Protein AF-0000000085160413 (afdb_homodimer)

Sequence (1000 aa):
MKSISDYTSTTSAVELYTFLAEAVVEERIQTFSELMEWVAPLPRDARFNAVIPRIFKLLRKLNWGFFRDIDPETYPKIWKEVVIPHKELKQCGDLKRNLTISDVYVGILDLHGYTRFCEKNKNNLSMLQMLDDIIQVDLMNIAKSYNVVFQRRQGDEMVLVGASACDVLAVTLLIIDTFAKRRTFNVKESATHRTGYKIILEEMHVSAGIAGGKKFTPFIITKDGDLSGGVINTAARLQGRANELSGSQSIILVSRTVYTNFTAEMKAAAHPFFAKTHIKFFDSGWISFKGISVAVHEVLYTERDMKKLLYEAQMTDLYRAIEGGLWKDGIFISLLTLISKVLRTMPKIKIDVTEQGIIQSLTNEDLIKFAQDTLSTFRLAQDYRKSLQNLEKLVGYLDMIPHFDPLCLEYSRSILGEYKKIQARYNERIEPKIDEKVPTVLPAKYRTLYEEGRRGSEVYQKLRERLYQTLTPLEISLLWSNVIDNLQKSLDVSIHSGKKMKSISDYTSTTSAVELYTFLAEAVVEERIQTFSELMEWVAPLPRDARFNAVIPRIFKLLRKLNWGFFRDIDPETYPKIWKEVVIPHKELKQCGDLKRNLTISDVYVGILDLHGYTRFCEKNKNNLSMLQMLDDIIQVDLMNIAKSYNVVFQRRQGDEMVLVGASACDVLAVTLLIIDTFAKRRTFNVKESATHRTGYKIILEEMHVSAGIAGGKKFTPFIITKDGDLSGGVINTAARLQGRANELSGSQSIILVSRTVYTNFTAEMKAAAHPFFAKTHIKFFDSGWISFKGISVAVHEVLYTERDMKKLLYEAQMTDLYRAIEGGLWKDGIFISLLTLISKVLRTMPKIKIDVTEQGIIQSLTNEDLIKFAQDTLSTFRLAQDYRKSLQNLEKLVGYLDMIPHFDPLCLEYSRSILGEYKKIQARYNERIEPKIDEKVPTVLPAKYRTLYEEGRRGSEVYQKLRERLYQTLTPLEISLLWSNVIDNLQKSLDVSIHSGKK

Solvent-accessible surface area (backbone atoms only — not comparable to full-atom values): 53023 Å² total; per-residue (Å²): 110,92,49,75,84,65,64,51,96,80,57,48,52,50,48,52,38,46,45,51,47,49,36,37,75,70,59,75,35,67,45,48,67,50,45,51,60,68,47,57,86,54,70,91,43,74,50,44,67,61,32,52,63,56,46,47,53,54,40,33,52,64,38,30,44,78,52,26,83,63,41,64,83,72,19,45,63,36,37,66,68,43,41,49,57,34,90,88,46,63,94,40,48,35,74,56,36,86,38,63,43,33,61,40,26,29,33,28,34,38,48,37,62,48,66,60,50,49,61,75,32,65,86,35,61,70,59,53,47,49,55,46,44,43,58,64,48,53,47,34,52,54,20,41,77,52,35,23,50,63,45,81,39,80,70,45,30,33,40,36,41,16,52,37,51,58,39,45,50,51,40,51,53,50,52,42,51,60,33,54,40,71,42,70,39,75,65,73,81,65,88,78,81,80,76,84,58,62,46,66,47,71,70,34,33,32,19,22,2,32,19,31,56,38,80,70,42,35,36,26,28,44,88,66,17,42,59,28,49,54,27,53,52,48,4,48,43,33,16,53,36,20,39,71,64,30,76,85,44,63,32,40,26,30,28,49,53,30,52,53,48,29,53,51,45,46,70,75,45,81,47,78,65,58,75,76,43,72,69,50,75,43,83,67,45,59,38,33,41,90,92,40,73,45,48,33,27,34,58,26,69,46,77,76,51,48,55,55,61,78,40,42,67,37,49,50,48,29,50,51,20,56,76,65,61,29,72,83,47,49,33,61,52,28,46,44,52,30,53,36,45,50,45,67,70,45,75,92,49,77,44,79,43,73,56,96,87,40,78,43,78,42,37,43,66,53,51,37,48,50,40,49,50,30,49,41,32,38,70,74,65,56,35,56,67,61,23,51,52,44,48,53,51,47,51,54,51,49,72,67,41,82,87,50,61,52,66,61,50,51,50,49,51,48,50,49,55,52,49,50,56,51,48,55,54,43,54,65,57,48,53,61,56,45,60,66,41,42,78,77,70,36,51,69,71,48,39,49,44,41,53,44,7,48,46,19,28,52,46,23,51,49,47,49,49,49,45,52,68,64,52,46,69,63,59,50,50,49,50,53,46,51,50,44,67,72,41,50,89,75,58,76,83,78,51,64,39,77,74,130,109,91,49,76,83,65,63,51,96,79,56,47,50,50,47,52,39,46,43,52,47,50,35,38,75,70,60,76,34,68,46,49,66,52,45,50,60,69,47,58,87,53,72,90,44,74,49,42,68,63,32,51,62,55,47,48,53,52,40,32,51,64,41,30,43,78,53,26,82,65,42,62,84,70,20,45,64,36,38,65,68,43,40,48,58,34,91,89,45,63,92,40,48,36,72,58,55,74,37,65,41,35,64,39,27,28,35,27,34,38,49,39,61,47,67,60,51,48,62,76,33,65,88,35,62,69,59,54,46,47,56,46,43,42,57,65,46,52,48,32,52,54,21,41,76,52,34,22,49,62,45,82,38,78,72,43,29,33,41,37,39,15,52,38,50,57,42,46,50,50,41,51,51,51,52,42,50,59,34,53,42,68,42,68,40,75,63,72,82,64,85,75,85,81,80,83,59,62,48,66,49,71,71,36,32,31,20,21,2,32,18,30,56,39,79,77,42,34,36,25,31,45,89,68,18,42,60,29,48,53,26,53,51,48,4,47,45,32,16,54,36,21,40,71,62,32,77,85,44,63,32,39,27,30,28,48,53,30,53,53,48,31,54,51,46,46,70,76,44,80,47,79,67,58,73,75,44,73,69,49,76,41,84,68,46,59,37,32,42,92,93,41,74,44,47,33,27,34,60,26,70,48,77,75,51,49,54,54,63,77,40,41,68,38,49,50,48,28,51,50,20,57,75,66,62,30,72,85,48,49,32,61,52,28,46,43,51,30,52,36,47,49,44,68,71,46,74,90,48,76,43,79,43,75,57,96,86,40,77,43,78,41,37,45,65,53,51,36,50,50,40,50,50,32,48,42,31,37,70,75,66,55,36,56,66,60,24,51,52,44,47,52,50,47,52,56,51,50,70,66,41,82,88,49,60,51,67,60,50,49,49,50,52,47,49,49,56,50,49,50,55,52,48,56,55,43,58,65,57,48,52,61,56,44,59,66,41,44,78,78,69,36,50,72,71,48,38,50,44,41,53,44,8,46,49,18,28,50,46,24,51,50,47,49,51,49,46,52,66,64,52,46,69,62,58,51,50,50,50,53,46,50,51,44,65,73,41,49,89,74,58,77,82,77,49,65,38,77,73,131

InterPro domains:
  IPR001054 Adenylyl cyclase class-3/4/guanylyl cyclase [PS50125] (105-239)
  IPR029787 Nucleotide cyclase [G3DSA:3.30.70.1230] (102-312)
  IPR029787 Nucleotide cyclase [SSF55073] (101-296)

Organism: Gracilinema caldarium (strain ATCC 51460 / DSM 7334 / H1) (NCBI:txid744872)

Secondary structure (DSSP, 8-state):
--SGGG--TT--HHHHHHHHHHHHHTTS--SHHHHHHHTTTS--SHHHHHHHHHHHHHHHHHH-GGGTT--TTT-HHHHHHHEEE-SS-TT-EEE--S---TT-EEEEEEEETHHHHHHHTTT-HHHHHHHHHIIIIIHHHHHHHTT-EEEEETTTEEEEEES-HHHHHHHHHHHHHHHHS--EEE----SS-----EEEPPP-EEEEEEEE--TT--EEE-TTS-EEEHHHHHHHHHHHHHHHH-SSS-EEEEEHHHHHHHHHHHHHS--HHHHHS--EEEEEEEEEETTEEEEEEEEE-SHHHHGGGGGHHHHHHHHHHHHHT-TTTHHHHHHHHHHHHHHHHSPP-EEEEEETTEEEEEEHHHHHHHHHHHHHHHHTS--HHHHHHHHHHHHHHHHHSTT--HHHHHHHHHHHHHHHHHHHHHHHHHHHHHHHHHHHHS-HHHHHHHHHHHHHHHHHHHHHHHHHHHS-HHHHHHHHHHHHHHHGGG----EE-S--/--SGGG--TT--HHHHHHHHHHHHHTTS--SHHHHHHHTTTS--SHHHHHHHHHHHHHHHHHH-GGGTT--TTT-HHHHHHHEEE-SS-TT-EEE--S---SS-EEEEEEEETHHHHHHHTTT-HHHHHHHHHIIIIIHHHHHHHTT-EEEEETTTEEEEEES-HHHHHHHHHHHHHHHHS--EEE----SSS----EEEPPP-EEEEEEEE--TT--EEE-TTS-EEEHHHHHHHHHHHHHHHH-SSS-EEEEEHHHHHHHHHHHHHS--HHHHHS--EEEEEEEEEETTEEEEEEEEE-SHHHHGGGGGHHHHHHHHHHHHHT-TTTHHHHHHHHHHHHHHHHSPP-EEEEEETTEEEEEEHHHHHHHHHHHHHHHHTS--HHHHHHHHHHHHHHHHHSTT--HHHHHHHHHHHHHHHHHHHHHHHHHHHHHHHHHHHHS-HHHHHHHHHHHHHHHHHHHHHHHHHHHS-HHHHHHHHHHHHHHHGGG----EE-S--

pLDDT: mean 86.7, std 11.99, range [29.31, 98.25]

Radius of gyration: 34.44 Å; Cα contacts (8 Å, |Δi|>4): 1527; chains: 2; bounding box: 70×116×77 Å

Nearest PDB structures (foldseek):
  5d15-assembly1_B  TM=7.932E-01  e=1.492E-06  Mycobacterium avium subsp. avium 10-9275
  1ybu-assembly2_C  TM=8.124E-01  e=2.830E-05  Mycobacterium tuberculosis H37Rv
  5d0h-assembly1_B  TM=7.471E-01  e=1.158E-05  Mycobacterium avium subsp. avium 10-9275
  4wp3-assembly2_B  TM=7.083E-01  e=5.550E-06  Mycobacterium avium
  4wp3-assembly5_E  TM=7.408E-01  e=5.905E-05  Mycobacterium avium

Foldseek 3Di:
DQALVPDDPPQALVNVLVNLLVCLVVVVDQWLVSVCVRCVVPDPDPSVVVRSVVSQLSNLLQFQVLCSPDWCVQQVQVCVQFFDADPVGRRGGGGHFWDQRAQKKKKKKFKFCQVVQCVVCVVPVVSVVVVVCCQPPVLCVLLSVLSWRWDDDPRGMIMIMHRALVSRVLSVVVVQVVQQDFDQDQPDDDDDDDDRDRDTRDRIAMQMFMEGNHGPFDWGQHRRNDTDTDNVVRRVVSSLVSCVQDSGHHKYKYFPNSVVRNVVVCVVDNDPSCVVFPKDWAFLQWDDDPHDITTMIIIGGDPVSCLNVQLSVLVVQLNVCVVVVVLLQSNLLSLLVSLLRLLVSDDWDWDWDADPNDTDIDISVNLSVLSVVLSCCCPVVVVLLVSLVSLVVSLVVLVRTPPRRRSSSVSSVVSSVVVVVVNVVVVVVVVVVVVVCLVVPDDPVVSVVVVVVVVVVVVVVVVVVVVVVPDDPVNVVVVVVVVCVVCVVVDDDDDDDDDD/DQALVPDDPPQALVNVLVNLLVCLVVVVDQWLVSVCVRCVPPDPDPSVVVRSVVSQLSNLLQFQVLCSPDWCVQQVQVCVQFFDADPVGRRGGGGDAPDARAQKKKKKKFKFCQVVQCVVCVVPVVSVVVVVCCQPPVLCVLLSVLSWRWDDDPRGMIMIMGRALVSRVLSVVVVQVVQQDFDFDQPDDDDDDDDRDRDTHDRIAMQMFMFGNHGPFGWGQHRRNDTDGDNVVRRVVSSVVSCVQDSGHHKYKYFPNSVVRNVVVCVVDNDPSCVPFPKDWAFLQWDDDPHDITTMIIIGGDPVSCLNVQLSVLVVQLNVCVVVVVLLQSNLLSLLVSLLRLLVSDDWDWDWDADPNDTDIDISVRLSVLSVVLSCCCPVVVVLLVSLVSLVVSLVVQVRTPPRRSSSSVSSVVSSVVVVVVNVVVVVPVVVVVVVCLVPPDDPVVSVVVVVVVVVVVVVVVVVVVVVVPDDPVNVVVVVVVVCVVCVVVDDDDDDDDDD

Structure (mmCIF, N/CA/C/O backbone):
data_AF-0000000085160413-model_v1
#
loop_
_entity.id
_entity.type
_entity.pdbx_description
1 polymer 'Guanylate cyclase domain-containing protein'
#
loop_
_atom_site.group_PDB
_atom_site.id
_atom_site.type_symbol
_atom_site.label_atom_id
_atom_site.label_alt_id
_atom_site.label_comp_id
_atom_site.label_asym_id
_atom_site.label_entity_id
_atom_site.label_seq_id
_atom_site.pdbx_PDB_ins_code
_atom_site.Cartn_x
_atom_site.Cartn_y
_atom_site.Cartn_z
_atom_site.occupancy
_atom_site.B_iso_or_equiv
_atom_site.auth_seq_id
_atom_site.auth_comp_id
_atom_site.auth_asym_id
_atom_site.auth_atom_id
_atom_site.pdbx_PDB_model_num
ATOM 1 N N . MET A 1 1 ? 0.718 -49.781 -15.375 1 83.38 1 MET A N 1
ATOM 2 C CA . MET A 1 1 ? 1.209 -50.062 -14.031 1 83.38 1 MET A CA 1
ATOM 3 C C . MET A 1 1 ? 0.324 -49.406 -12.969 1 83.38 1 MET A C 1
ATOM 5 O O . MET A 1 1 ? -0.088 -48.281 -13.125 1 83.38 1 MET A O 1
ATOM 9 N N . LYS A 1 2 ? -0.095 -50.094 -12.031 1 82.25 2 LYS A N 1
ATOM 10 C CA . LYS A 1 2 ? -0.919 -49.562 -10.945 1 82.25 2 LYS A CA 1
ATOM 11 C C . LYS A 1 2 ? -0.081 -49.281 -9.703 1 82.25 2 LYS A C 1
ATOM 13 O O . LYS A 1 2 ? -0.448 -48.438 -8.875 1 82.25 2 LYS A O 1
ATOM 18 N N . SER A 1 3 ? 0.924 -50.094 -9.633 1 88.75 3 SER A N 1
ATOM 19 C CA . SER A 1 3 ? 1.856 -49.938 -8.523 1 88.75 3 SER A CA 1
ATOM 20 C C . SER A 1 3 ? 3.301 -50.094 -8.977 1 88.75 3 SER A C 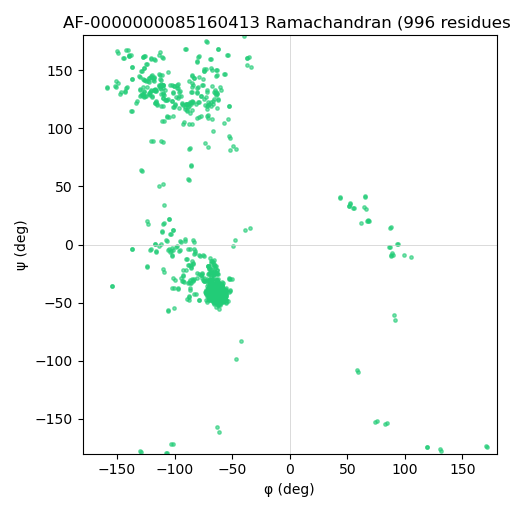1
ATOM 22 O O . SER A 1 3 ? 3.553 -50.656 -10.047 1 88.75 3 SER A O 1
ATOM 24 N N . ILE A 1 4 ? 4.195 -49.656 -8.195 1 88.38 4 ILE A N 1
ATOM 25 C CA . ILE A 1 4 ? 5.613 -49.75 -8.523 1 88.38 4 ILE A CA 1
ATOM 26 C C . ILE A 1 4 ? 6.062 -51.188 -8.539 1 88.38 4 ILE A C 1
ATOM 28 O O . ILE A 1 4 ? 7.023 -51.562 -9.227 1 88.38 4 ILE A O 1
ATOM 32 N N . SER A 1 5 ? 5.324 -52.031 -7.734 1 86.06 5 SER A N 1
ATOM 33 C CA . SER A 1 5 ? 5.637 -53.469 -7.645 1 86.06 5 SER A CA 1
ATOM 34 C C . SER A 1 5 ? 5.359 -54.156 -8.969 1 86.06 5 SER A C 1
ATOM 36 O O . SER A 1 5 ? 5.855 -55.281 -9.195 1 86.06 5 SER A O 1
ATOM 38 N N . ASP A 1 6 ? 4.66 -53.562 -9.859 1 85.19 6 ASP A N 1
ATOM 39 C CA . ASP A 1 6 ? 4.316 -54.156 -11.148 1 85.19 6 ASP A CA 1
ATOM 40 C C . ASP A 1 6 ? 5.461 -54 -12.148 1 85.19 6 ASP A C 1
ATOM 42 O O . ASP A 1 6 ? 5.41 -54.531 -13.25 1 85.19 6 ASP A O 1
ATOM 46 N N . TYR A 1 7 ? 6.465 -53.281 -11.703 1 88.5 7 TYR A N 1
ATOM 47 C CA . TYR A 1 7 ? 7.598 -53.062 -12.594 1 88.5 7 TYR A CA 1
ATOM 48 C C . TYR A 1 7 ? 8.375 -54.344 -12.836 1 88.5 7 TYR A C 1
ATOM 50 O O . TYR A 1 7 ? 8.766 -55.031 -11.883 1 88.5 7 TYR A O 1
ATOM 58 N N . THR A 1 8 ? 8.469 -54.656 -14.055 1 89.06 8 THR A N 1
ATOM 59 C CA . THR A 1 8 ? 9.203 -55.875 -14.438 1 89.06 8 THR A CA 1
ATOM 60 C C . THR A 1 8 ? 10.211 -55.562 -15.547 1 89.06 8 THR A C 1
ATOM 62 O O . THR A 1 8 ? 10.344 -54.406 -15.969 1 89.06 8 THR A O 1
ATOM 65 N N . SER A 1 9 ? 10.922 -56.625 -16.031 1 86.69 9 SER A N 1
ATOM 66 C CA . SER A 1 9 ? 11.914 -56.469 -17.094 1 86.69 9 SER A CA 1
ATOM 67 C C . SER A 1 9 ? 11.25 -56.125 -18.422 1 86.69 9 SER A C 1
ATOM 69 O O . SER A 1 9 ? 11.898 -55.594 -19.312 1 86.69 9 SER A O 1
ATOM 71 N N . THR A 1 10 ? 9.914 -56.25 -18.484 1 88.31 10 THR A N 1
ATOM 72 C CA . THR A 1 10 ? 9.211 -56 -19.75 1 88.31 10 THR A CA 1
ATOM 73 C C . THR A 1 10 ? 8.523 -54.625 -19.719 1 88.31 10 THR A C 1
ATOM 75 O O . THR A 1 10 ? 7.953 -54.188 -20.719 1 88.31 10 THR A O 1
ATOM 78 N N . THR A 1 11 ? 8.625 -54.062 -18.531 1 90.5 11 THR A N 1
ATOM 79 C CA . THR A 1 11 ? 8 -52.75 -18.422 1 90.5 11 THR A CA 1
ATOM 80 C C . THR A 1 11 ? 8.734 -51.719 -19.281 1 90.5 11 THR A C 1
ATOM 82 O O . THR A 1 11 ? 9.961 -51.594 -19.203 1 90.5 11 THR A O 1
ATOM 85 N N . SER A 1 12 ? 8.07 -51.062 -20.172 1 90.5 12 SER A N 1
ATOM 86 C CA . SER A 1 12 ? 8.703 -50.094 -21.047 1 90.5 12 SER A CA 1
ATOM 87 C C . SER A 1 12 ? 8.945 -48.75 -20.328 1 90.5 12 SER A C 1
ATOM 89 O O . SER A 1 12 ? 8.328 -48.5 -19.297 1 90.5 12 SER A O 1
ATOM 91 N N . ALA A 1 13 ? 9.828 -47.938 -20.891 1 91.19 13 ALA A N 1
ATOM 92 C CA . ALA A 1 13 ? 10.109 -46.625 -20.359 1 91.19 13 ALA A CA 1
ATOM 93 C C . ALA A 1 13 ? 8.867 -45.75 -20.391 1 91.19 13 ALA A C 1
ATOM 95 O O . ALA A 1 13 ? 8.656 -44.938 -19.484 1 91.19 13 ALA A O 1
ATOM 96 N N . VAL A 1 14 ? 8.055 -45.969 -21.359 1 91.75 14 VAL A N 1
ATOM 97 C CA . VAL A 1 14 ? 6.844 -45.188 -21.562 1 91.75 14 VAL A CA 1
ATOM 98 C C . VAL A 1 14 ? 5.832 -45.5 -20.469 1 91.75 14 VAL A C 1
ATOM 100 O O . VAL A 1 14 ? 5.168 -44.594 -19.938 1 91.75 14 VAL A O 1
ATOM 103 N N . GLU A 1 15 ? 5.711 -46.75 -20.156 1 92.06 15 GLU A N 1
ATOM 104 C CA . GLU A 1 15 ? 4.797 -47.156 -19.109 1 92.06 15 GLU A CA 1
ATOM 105 C C . GLU A 1 15 ? 5.234 -46.625 -17.75 1 92.06 15 GLU A C 1
ATOM 107 O O . GLU A 1 15 ? 4.406 -46.156 -16.969 1 92.06 15 GLU A O 1
ATOM 112 N N . LEU A 1 16 ? 6.496 -46.75 -17.547 1 92.75 16 LEU A N 1
ATOM 113 C CA . LEU A 1 16 ? 7.039 -46.219 -16.297 1 92.75 16 LEU A CA 1
ATOM 114 C C . LEU A 1 16 ? 6.805 -44.719 -16.203 1 92.75 16 LEU A C 1
ATOM 116 O O . LEU A 1 16 ? 6.391 -44.188 -15.156 1 92.75 16 LEU A O 1
ATOM 120 N N . TYR A 1 17 ? 7.102 -43.969 -17.25 1 94.19 17 TYR A N 1
ATOM 121 C CA . TYR A 1 17 ? 6.887 -42.531 -17.281 1 94.19 17 TYR A CA 1
ATOM 122 C C . TYR A 1 17 ? 5.434 -42.188 -16.969 1 94.19 17 TYR A C 1
ATOM 124 O O . TYR A 1 17 ? 5.16 -41.281 -16.172 1 94.19 17 TYR A O 1
ATOM 132 N N . THR A 1 18 ? 4.504 -42.844 -17.641 1 92.69 18 THR A N 1
ATOM 133 C CA . THR A 1 18 ? 3.084 -42.562 -17.453 1 92.69 18 THR A CA 1
ATOM 134 C C . THR A 1 18 ? 2.668 -42.781 -16 1 92.69 18 THR A C 1
ATOM 136 O O . THR A 1 18 ? 1.936 -41.969 -15.43 1 92.69 18 THR A O 1
ATOM 139 N N . PHE A 1 19 ? 3.121 -43.875 -15.5 1 93 19 PHE A N 1
ATOM 140 C CA . PHE A 1 19 ? 2.799 -44.219 -14.125 1 93 19 PHE A CA 1
ATOM 141 C C . PHE A 1 19 ? 3.271 -43.125 -13.172 1 93 19 PHE A C 1
ATOM 143 O O . PHE A 1 19 ? 2.51 -42.656 -12.32 1 93 19 PHE A O 1
ATOM 150 N N . LEU A 1 20 ? 4.492 -42.688 -13.312 1 94.69 20 LEU A N 1
ATOM 151 C CA . LEU A 1 20 ? 5.082 -41.688 -12.43 1 94.69 20 LEU A CA 1
ATOM 152 C C . LEU A 1 20 ? 4.492 -40.312 -12.695 1 94.69 20 LEU A C 1
ATOM 154 O O . LEU A 1 20 ? 4.262 -39.531 -11.766 1 94.69 20 LEU A O 1
ATOM 158 N N . ALA A 1 21 ? 4.293 -39.938 -13.938 1 93.81 21 ALA A N 1
ATOM 159 C CA . ALA A 1 21 ? 3.713 -38.656 -14.297 1 93.81 21 ALA A CA 1
ATOM 160 C C . ALA A 1 21 ? 2.33 -38.469 -13.68 1 93.81 21 ALA A C 1
ATOM 162 O O . ALA A 1 21 ? 2 -37.406 -13.18 1 93.81 21 ALA A O 1
ATOM 163 N N . GLU A 1 22 ? 1.561 -39.5 -13.75 1 92 22 GLU A N 1
ATOM 164 C CA . GLU A 1 22 ? 0.229 -39.438 -13.156 1 92 22 GLU A CA 1
ATOM 165 C C . GLU A 1 22 ? 0.306 -39.25 -11.641 1 92 22 GLU A C 1
ATOM 167 O O . GLU A 1 22 ? -0.497 -38.531 -11.055 1 92 22 GLU A O 1
ATOM 172 N N . ALA A 1 23 ? 1.25 -39.938 -11.031 1 93.5 23 ALA A N 1
ATOM 173 C CA . ALA A 1 23 ? 1.44 -39.812 -9.594 1 93.5 23 ALA A CA 1
ATOM 174 C C . ALA A 1 23 ? 1.802 -38.375 -9.234 1 93.5 23 ALA A C 1
ATOM 176 O O . ALA A 1 23 ? 1.393 -37.844 -8.18 1 93.5 23 ALA A O 1
ATOM 177 N N . VAL A 1 24 ? 2.57 -37.719 -10.078 1 94.06 24 VAL A N 1
ATOM 178 C CA . VAL A 1 24 ? 2.984 -36.312 -9.852 1 94.06 24 VAL A CA 1
ATOM 179 C C . VAL A 1 24 ? 1.798 -35.375 -10.07 1 94.06 24 VAL A C 1
ATOM 181 O O . VAL A 1 24 ? 1.569 -34.469 -9.273 1 94.06 24 VAL A O 1
ATOM 184 N N . VAL A 1 25 ? 1.009 -35.594 -11.109 1 91.88 25 VAL A N 1
ATOM 185 C CA . VAL A 1 25 ? -0.13 -34.75 -11.445 1 91.88 25 VAL A CA 1
ATOM 186 C C . VAL A 1 25 ? -1.199 -34.875 -10.359 1 91.88 25 VAL A C 1
ATOM 188 O O . VAL A 1 25 ? -1.876 -33.906 -10.039 1 91.88 25 VAL A O 1
ATOM 191 N N . GLU A 1 26 ? -1.312 -36.125 -9.805 1 90.5 26 GLU A N 1
ATOM 192 C CA . GLU A 1 26 ? -2.293 -36.344 -8.758 1 90.5 26 GLU A CA 1
ATOM 193 C C . GLU A 1 26 ? -1.756 -35.938 -7.391 1 90.5 26 GLU A C 1
ATOM 195 O O . GLU A 1 26 ? -2.4 -36.156 -6.367 1 90.5 26 GLU A O 1
ATOM 200 N N . GLU A 1 27 ? -0.517 -35.375 -7.348 1 89.56 27 GLU A N 1
ATOM 201 C CA . GLU A 1 27 ? 0.115 -34.781 -6.176 1 89.56 27 GLU A CA 1
ATOM 202 C C . GLU A 1 27 ? 0.451 -35.844 -5.129 1 89.56 27 GLU A C 1
ATOM 204 O O . GLU A 1 27 ? 0.52 -35.531 -3.936 1 89.56 27 GLU A O 1
ATOM 209 N N . ARG A 1 28 ? 0.554 -37.125 -5.543 1 92.44 28 ARG A N 1
ATOM 210 C CA . ARG A 1 28 ? 1.054 -38.156 -4.66 1 92.44 28 ARG A CA 1
ATOM 211 C C . ARG A 1 28 ? 2.562 -38.062 -4.469 1 92.44 28 ARG A C 1
ATOM 213 O O . ARG A 1 28 ? 3.104 -38.5 -3.465 1 92.44 28 ARG A O 1
ATOM 220 N N . ILE A 1 29 ? 3.232 -37.594 -5.492 1 94.12 29 ILE A N 1
ATOM 221 C CA . ILE A 1 29 ? 4.648 -37.25 -5.457 1 94.12 29 ILE A CA 1
ATOM 222 C C . ILE A 1 29 ? 4.812 -35.75 -5.691 1 94.12 29 ILE A C 1
ATOM 224 O O . ILE A 1 29 ? 4.422 -35.219 -6.738 1 94.12 29 ILE A O 1
ATOM 228 N N . GLN A 1 30 ? 5.461 -35.062 -4.738 1 92.19 30 GLN A N 1
ATOM 229 C CA . GLN A 1 30 ? 5.516 -33.594 -4.855 1 92.19 30 GLN A CA 1
ATOM 230 C C . GLN A 1 30 ? 6.957 -33.094 -4.836 1 92.19 30 GLN A C 1
ATOM 232 O O . GLN A 1 30 ? 7.227 -31.969 -5.195 1 92.19 30 GLN A O 1
ATOM 237 N N . THR A 1 31 ? 7.824 -33.938 -4.355 1 94.19 31 THR A N 1
ATOM 238 C CA . THR A 1 31 ? 9.234 -33.562 -4.312 1 94.19 31 THR A CA 1
ATOM 239 C C . THR A 1 31 ? 10.094 -34.625 -5.008 1 94.19 31 THR A C 1
ATOM 241 O O . THR A 1 31 ? 9.625 -35.719 -5.297 1 94.19 31 THR A O 1
ATOM 244 N N . PHE A 1 32 ? 11.273 -34.25 -5.348 1 96.12 32 PHE A N 1
ATOM 245 C CA . PHE A 1 32 ? 12.172 -35.188 -5.98 1 96.12 32 PHE A CA 1
ATOM 246 C C . PHE A 1 32 ? 12.594 -36.281 -4.996 1 96.12 32 PHE A C 1
ATOM 248 O O . PHE A 1 32 ? 12.742 -37.438 -5.371 1 96.12 32 PHE A O 1
ATOM 255 N N . SER A 1 33 ? 12.805 -35.875 -3.736 1 94.5 33 SER A N 1
ATOM 256 C CA . SER A 1 33 ? 13.133 -36.844 -2.701 1 94.5 33 SER A CA 1
ATOM 257 C C . SER A 1 33 ? 12.039 -37.906 -2.572 1 94.5 33 SER A C 1
ATOM 259 O O . SER A 1 33 ? 12.328 -39.094 -2.43 1 94.5 33 SER A O 1
ATOM 261 N N . GLU A 1 34 ? 10.828 -37.469 -2.615 1 95.06 34 GLU A N 1
ATOM 262 C CA . GLU A 1 34 ? 9.711 -38.406 -2.584 1 95.06 34 GLU A CA 1
ATOM 263 C C . GLU A 1 34 ? 9.719 -39.312 -3.807 1 95.06 34 GLU A C 1
ATOM 265 O O . GLU A 1 34 ? 9.422 -40.5 -3.701 1 95.06 34 GLU A O 1
ATOM 270 N N . LEU A 1 35 ? 10.023 -38.719 -4.98 1 96.69 35 LEU A N 1
ATOM 271 C CA . LEU A 1 35 ? 10.117 -39.5 -6.207 1 96.69 35 LEU A CA 1
ATOM 272 C C . LEU A 1 35 ? 11.164 -40.594 -6.074 1 96.69 35 LEU A C 1
ATOM 274 O O . LEU A 1 35 ? 10.914 -41.75 -6.426 1 96.69 35 LEU A O 1
ATOM 278 N N . MET A 1 36 ? 12.305 -40.25 -5.523 1 95.62 36 MET A N 1
ATOM 279 C CA . MET A 1 36 ? 13.406 -41.219 -5.387 1 95.62 36 MET A CA 1
ATOM 280 C C . MET A 1 36 ? 13.062 -42.312 -4.379 1 95.62 36 MET A C 1
ATOM 282 O O . MET A 1 36 ? 13.508 -43.438 -4.512 1 95.62 36 MET A O 1
ATOM 286 N N . GLU A 1 37 ? 12.266 -41.938 -3.395 1 94.5 37 GLU A N 1
ATOM 287 C CA . GLU A 1 37 ? 11.781 -42.969 -2.455 1 94.5 37 GLU A CA 1
ATOM 288 C C . GLU A 1 37 ? 10.836 -43.938 -3.139 1 94.5 37 GLU A C 1
ATOM 290 O O . GLU A 1 37 ? 10.914 -45.156 -2.91 1 94.5 37 GLU A O 1
ATOM 295 N N . TRP A 1 38 ? 9.977 -43.406 -3.955 1 94.62 38 TRP A N 1
ATOM 296 C CA . TRP A 1 38 ? 8.992 -44.188 -4.668 1 94.62 38 TRP A CA 1
ATOM 297 C C . TRP A 1 38 ? 9.672 -45.188 -5.609 1 94.62 38 TRP A C 1
ATOM 299 O O . TRP A 1 38 ? 9.195 -46.312 -5.797 1 94.62 38 TRP A O 1
ATOM 309 N N . VAL A 1 39 ? 10.82 -44.75 -6.184 1 95.12 39 VAL A N 1
ATOM 310 C CA . VAL A 1 39 ? 11.438 -45.562 -7.23 1 95.12 39 VAL A CA 1
ATOM 311 C C . VAL A 1 39 ? 12.648 -46.312 -6.668 1 95.12 39 VAL A C 1
ATOM 313 O O . VAL A 1 39 ? 13.43 -46.906 -7.422 1 95.12 39 VAL A O 1
ATOM 316 N N . ALA A 1 40 ? 12.828 -46.281 -5.441 1 93 40 ALA A N 1
ATOM 317 C CA . ALA A 1 40 ? 13.984 -46.906 -4.777 1 93 40 ALA A CA 1
ATOM 318 C C . ALA A 1 40 ? 14.148 -48.344 -5.172 1 93 40 ALA A C 1
ATOM 320 O O . ALA A 1 40 ? 15.266 -48.844 -5.375 1 93 40 ALA A O 1
ATOM 321 N N . PRO A 1 41 ? 13.023 -49.094 -5.309 1 91.56 41 PRO A N 1
ATOM 322 C CA . PRO A 1 41 ? 13.141 -50.5 -5.625 1 91.56 41 PRO A CA 1
ATOM 323 C C . PRO A 1 41 ? 13.523 -50.75 -7.082 1 91.56 41 PRO A C 1
ATOM 325 O O . PRO A 1 41 ? 13.859 -51.875 -7.449 1 91.56 41 PRO A O 1
ATOM 328 N N . LEU A 1 42 ? 13.516 -49.781 -7.883 1 93.69 42 LEU A N 1
ATOM 329 C CA . LEU A 1 42 ? 13.758 -49.969 -9.312 1 93.69 42 LEU A CA 1
ATOM 330 C C . LEU A 1 42 ? 15.25 -50.031 -9.602 1 93.69 42 LEU A C 1
ATOM 332 O O . LEU A 1 42 ? 16.047 -49.312 -8.977 1 93.69 42 LEU A O 1
ATOM 336 N N . PRO A 1 43 ? 15.586 -50.844 -10.516 1 92.06 43 PRO A N 1
ATOM 337 C CA . PRO A 1 43 ? 17 -50.875 -10.922 1 92.06 43 PRO A CA 1
ATOM 338 C C . PRO A 1 43 ? 17.406 -49.562 -11.625 1 92.06 43 PRO A C 1
ATOM 340 O O . PRO A 1 43 ? 16.594 -48.938 -12.305 1 92.06 43 PRO A O 1
ATOM 343 N N . ARG A 1 44 ? 18.641 -49.188 -11.516 1 91.38 44 ARG A N 1
ATOM 344 C CA . ARG A 1 44 ? 19.188 -48.031 -12.172 1 91.38 44 ARG A CA 1
ATOM 345 C C . ARG A 1 44 ? 19.641 -48.344 -13.594 1 91.38 44 ARG A C 1
ATOM 347 O O . ARG A 1 44 ? 20.812 -48.25 -13.914 1 91.38 44 ARG A O 1
ATOM 354 N N . ASP A 1 45 ? 18.656 -48.625 -14.398 1 91.06 45 ASP A N 1
ATOM 355 C CA . ASP A 1 45 ? 18.922 -49 -15.773 1 91.06 45 ASP A CA 1
ATOM 356 C C . ASP A 1 45 ? 18.688 -47.844 -16.734 1 91.06 45 ASP A C 1
ATOM 358 O O . ASP A 1 45 ? 18.547 -46.719 -16.328 1 91.06 45 ASP A O 1
ATOM 362 N N . ALA A 1 46 ? 18.75 -48.188 -18.016 1 90.94 46 ALA A N 1
ATOM 363 C CA . ALA A 1 46 ? 18.609 -47.188 -19.062 1 90.94 46 ALA A CA 1
ATOM 364 C C . ALA A 1 46 ? 17.234 -46.531 -19 1 90.94 46 ALA A C 1
ATOM 366 O O . ALA A 1 46 ? 17.094 -45.312 -19.297 1 90.94 46 ALA A O 1
ATOM 367 N N . ARG A 1 47 ? 16.25 -47.312 -18.656 1 92.44 47 ARG A N 1
ATOM 368 C CA . ARG A 1 47 ? 14.891 -46.781 -18.562 1 92.44 47 ARG A CA 1
ATOM 369 C C . ARG A 1 47 ? 14.773 -45.781 -17.422 1 92.44 47 ARG A C 1
ATOM 371 O O . ARG A 1 47 ? 14.172 -44.719 -17.594 1 92.44 47 ARG A O 1
ATOM 378 N N . PHE A 1 48 ? 15.414 -46.094 -16.359 1 92.62 48 PHE A N 1
ATOM 379 C CA . PHE A 1 48 ? 15.461 -45.219 -15.195 1 92.62 48 PHE A CA 1
ATOM 380 C C . PHE A 1 48 ? 16.078 -43.875 -15.555 1 92.62 48 PHE A C 1
ATOM 382 O O . PHE A 1 48 ? 15.492 -42.844 -15.297 1 92.62 48 PHE A O 1
ATOM 389 N N . ASN A 1 49 ? 17.156 -43.969 -16.203 1 91.88 49 ASN A N 1
ATOM 390 C CA . ASN A 1 49 ? 17.922 -42.75 -16.531 1 91.88 49 ASN A CA 1
ATOM 391 C C . ASN A 1 49 ? 17.188 -41.906 -17.578 1 91.88 49 ASN A C 1
ATOM 393 O O . ASN A 1 49 ? 17.406 -40.688 -17.641 1 91.88 49 ASN A O 1
ATOM 397 N N . ALA A 1 50 ? 16.391 -42.5 -18.328 1 92.56 50 ALA A N 1
ATOM 398 C CA . ALA A 1 50 ? 15.648 -41.781 -19.359 1 92.56 50 ALA A CA 1
ATOM 399 C C . ALA A 1 50 ? 14.391 -41.125 -18.797 1 92.56 50 ALA A C 1
ATOM 401 O O . ALA A 1 50 ? 13.953 -40.062 -19.266 1 92.56 50 ALA A O 1
ATOM 402 N N . VAL A 1 51 ? 13.828 -41.719 -17.781 1 95.06 51 VAL A N 1
ATOM 403 C CA . VAL A 1 51 ? 12.5 -41.312 -17.328 1 95.06 51 VAL A CA 1
ATOM 404 C C . VAL A 1 51 ? 12.609 -40.344 -16.172 1 95.06 51 VAL A C 1
ATOM 406 O O . VAL A 1 51 ? 11.883 -39.344 -16.125 1 95.06 51 VAL A O 1
ATOM 409 N N . ILE A 1 52 ? 13.516 -40.5 -15.289 1 95.81 52 ILE A N 1
ATOM 410 C CA . ILE A 1 52 ? 13.539 -39.781 -14.016 1 95.81 52 ILE A CA 1
ATOM 411 C C . ILE A 1 52 ? 13.781 -38.281 -14.258 1 95.81 52 ILE A C 1
ATOM 413 O O . ILE A 1 52 ? 13.094 -37.438 -13.688 1 95.81 52 ILE A O 1
ATOM 417 N N . PRO A 1 53 ? 14.711 -37.938 -15.141 1 94.06 53 PRO A N 1
ATOM 418 C CA . PRO A 1 53 ? 14.898 -36.5 -15.391 1 94.06 53 PRO A CA 1
ATOM 419 C C . PRO A 1 53 ? 13.656 -35.844 -15.992 1 94.06 53 PRO A C 1
ATOM 421 O O . PRO A 1 53 ? 13.391 -34.656 -15.719 1 94.06 53 PRO A O 1
ATOM 424 N N . ARG A 1 54 ? 12.953 -36.562 -16.766 1 94.62 54 ARG A N 1
ATOM 425 C CA . ARG A 1 54 ? 11.734 -36.062 -17.375 1 94.62 54 ARG A CA 1
ATOM 426 C C . ARG A 1 54 ? 10.641 -35.844 -16.328 1 94.62 54 ARG A C 1
ATOM 428 O O . ARG A 1 54 ? 9.906 -34.844 -16.391 1 94.62 54 ARG A O 1
ATOM 435 N N . ILE A 1 55 ? 10.586 -36.75 -15.43 1 95.62 55 ILE A N 1
ATOM 436 C CA . ILE A 1 55 ? 9.609 -36.625 -14.352 1 95.62 55 ILE A CA 1
ATOM 437 C C . ILE A 1 55 ? 10 -35.469 -13.438 1 95.62 55 ILE A C 1
ATOM 439 O O . ILE A 1 55 ? 9.133 -34.75 -12.938 1 95.62 55 ILE A O 1
ATOM 443 N N . PHE A 1 56 ? 11.289 -35.281 -13.273 1 96.06 56 PHE A N 1
ATOM 444 C CA . PHE A 1 56 ? 11.766 -34.156 -12.477 1 96.06 56 PHE A CA 1
ATOM 445 C C . PHE A 1 56 ? 11.312 -32.844 -13.094 1 96.06 56 PHE A C 1
ATOM 447 O O . PHE A 1 56 ? 10.898 -31.938 -12.375 1 96.06 56 PHE A O 1
ATOM 454 N N . LYS A 1 57 ? 11.43 -32.719 -14.305 1 94.12 57 LYS A N 1
ATOM 455 C CA . LYS A 1 57 ? 10.984 -31.516 -14.992 1 94.12 57 LYS A CA 1
ATOM 456 C C . LYS A 1 57 ? 9.508 -31.25 -14.719 1 94.12 57 LYS A C 1
ATOM 458 O O . LYS A 1 57 ? 9.125 -30.109 -14.461 1 94.12 57 LYS A O 1
ATOM 463 N N . LEU A 1 58 ? 8.719 -32.281 -14.797 1 94.75 58 LEU A N 1
ATOM 464 C CA . LEU A 1 58 ? 7.297 -32.156 -14.508 1 94.75 58 LEU A CA 1
ATOM 465 C C . LEU A 1 58 ? 7.074 -31.75 -13.062 1 94.75 58 LEU A C 1
ATOM 467 O O . LEU A 1 58 ? 6.242 -30.875 -12.789 1 94.75 58 LEU A O 1
ATOM 471 N N . LEU A 1 59 ? 7.832 -32.281 -12.164 1 94.75 59 LEU A N 1
ATOM 472 C CA . LEU A 1 59 ? 7.75 -31.953 -10.75 1 94.75 59 LEU A CA 1
ATOM 473 C C . LEU A 1 59 ? 8.055 -30.484 -10.523 1 94.75 59 LEU A C 1
ATOM 475 O O . LEU A 1 59 ? 7.348 -29.812 -9.766 1 94.75 59 LEU A O 1
ATOM 479 N N . ARG A 1 60 ? 9.031 -30.047 -11.102 1 94.12 60 ARG A N 1
ATOM 480 C CA . ARG A 1 60 ? 9.43 -28.641 -10.961 1 94.12 60 ARG A CA 1
ATOM 481 C C . ARG A 1 60 ? 8.352 -27.703 -11.484 1 94.12 60 ARG A C 1
ATOM 483 O O . ARG A 1 60 ? 7.961 -26.766 -10.805 1 94.12 60 ARG A O 1
ATOM 490 N N . LYS A 1 61 ? 7.844 -27.984 -12.586 1 92.31 61 LYS A N 1
ATOM 491 C CA . LYS A 1 61 ? 6.852 -27.141 -13.242 1 92.31 61 LYS A CA 1
ATOM 492 C C . LYS A 1 61 ? 5.57 -27.047 -12.414 1 92.31 61 LYS A C 1
ATOM 494 O O . LYS A 1 61 ? 4.891 -26.031 -12.406 1 92.31 61 LYS A O 1
ATOM 499 N N . LEU A 1 62 ? 5.289 -28.078 -11.734 1 91.62 62 LEU A N 1
ATOM 500 C CA . LEU A 1 62 ? 4.012 -28.141 -11.031 1 91.62 62 LEU A CA 1
ATOM 501 C C . LEU A 1 62 ? 4.164 -27.656 -9.594 1 91.62 62 LEU A C 1
ATOM 503 O O . LEU A 1 62 ? 3.232 -27.078 -9.023 1 91.62 62 LEU A O 1
ATOM 507 N N . ASN A 1 63 ? 5.359 -27.875 -8.984 1 91 63 ASN A N 1
ATOM 508 C CA . ASN A 1 63 ? 5.391 -27.75 -7.531 1 91 63 ASN A CA 1
ATOM 509 C C . ASN A 1 63 ? 6.383 -26.688 -7.074 1 91 63 ASN A C 1
ATOM 511 O O . ASN A 1 63 ? 6.469 -26.391 -5.887 1 91 63 ASN A O 1
ATOM 515 N N . TRP A 1 64 ? 7.137 -26.094 -7.934 1 92.44 64 TRP A N 1
ATOM 516 C CA . TRP A 1 64 ? 8.172 -25.172 -7.492 1 92.44 64 TRP A CA 1
ATOM 517 C C . TRP A 1 64 ? 7.672 -23.719 -7.523 1 92.44 64 TRP A C 1
ATOM 519 O O . TRP A 1 64 ? 8.367 -22.812 -7.082 1 92.44 64 TRP A O 1
ATOM 529 N N . GLY A 1 65 ? 6.457 -23.469 -8.008 1 88.94 65 GLY A N 1
ATOM 530 C CA . GLY A 1 65 ? 5.836 -22.156 -7.965 1 88.94 65 GLY A CA 1
ATOM 531 C C . GLY A 1 65 ? 6.648 -21.094 -8.664 1 88.94 65 GLY A C 1
ATOM 532 O O . GLY A 1 65 ? 6.918 -21.203 -9.867 1 88.94 65 GLY A O 1
ATOM 533 N N . PHE A 1 66 ? 7.238 -20.219 -7.953 1 89.62 66 PHE A N 1
ATOM 534 C CA . PHE A 1 66 ? 8.008 -19.094 -8.477 1 89.62 66 PHE A CA 1
ATOM 535 C C . PHE A 1 66 ? 9.211 -19.594 -9.266 1 89.62 66 PHE A C 1
ATOM 537 O O . PHE A 1 66 ? 9.633 -18.938 -10.234 1 89.62 66 PHE A O 1
ATOM 544 N N . PHE A 1 67 ? 9.711 -20.734 -8.867 1 93.06 67 PHE A N 1
ATOM 545 C CA . PHE A 1 67 ? 10.961 -21.219 -9.438 1 93.06 67 PHE A CA 1
ATOM 546 C C . PHE A 1 67 ? 10.703 -22.344 -10.422 1 93.06 67 PHE A C 1
ATOM 548 O O . PHE A 1 67 ? 11.602 -23.125 -10.727 1 93.06 67 PHE A O 1
ATOM 555 N N . ARG A 1 68 ? 9.562 -22.438 -10.93 1 91.81 68 ARG A N 1
ATOM 556 C CA . ARG A 1 68 ? 9.141 -23.562 -11.758 1 91.81 68 ARG A CA 1
ATOM 557 C C . ARG A 1 68 ? 9.969 -23.656 -13.031 1 91.81 68 ARG A C 1
ATOM 559 O O . ARG A 1 68 ? 10.125 -24.734 -13.609 1 91.81 68 ARG A O 1
ATOM 566 N N . ASP A 1 69 ? 10.586 -22.578 -13.453 1 90 69 ASP A N 1
ATOM 567 C CA . ASP A 1 69 ? 11.234 -22.562 -14.758 1 90 69 ASP A CA 1
ATOM 568 C C . ASP A 1 69 ? 12.758 -22.609 -14.617 1 90 69 ASP A C 1
ATOM 570 O O . ASP A 1 69 ? 13.484 -22.562 -15.609 1 90 69 ASP A O 1
ATOM 574 N N . ILE A 1 70 ? 13.227 -22.719 -13.422 1 93.5 70 ILE A N 1
ATOM 575 C CA . ILE A 1 70 ? 14.68 -22.641 -13.297 1 93.5 70 ILE A CA 1
ATOM 576 C C . ILE A 1 70 ? 15.289 -24.016 -13.547 1 93.5 70 ILE A C 1
ATOM 578 O O . ILE A 1 70 ? 14.695 -25.047 -13.211 1 93.5 70 ILE A O 1
ATOM 582 N N . ASP A 1 71 ? 16.438 -24.062 -14.156 1 92.75 71 ASP A N 1
ATOM 583 C CA . ASP A 1 71 ? 17.25 -25.25 -14.344 1 92.75 71 ASP A CA 1
ATOM 584 C C . ASP A 1 71 ? 18.734 -24.922 -14.242 1 92.75 71 ASP A C 1
ATOM 586 O O . ASP A 1 71 ? 19.125 -23.75 -14.312 1 92.75 71 ASP A O 1
ATOM 590 N N . PRO A 1 72 ? 19.547 -25.906 -14.008 1 92.56 72 PRO A N 1
ATOM 591 C CA . PRO A 1 72 ? 20.969 -25.641 -13.75 1 92.56 72 PRO A CA 1
ATOM 592 C C . PRO A 1 72 ? 21.688 -25.062 -14.969 1 92.56 72 PRO A C 1
ATOM 594 O O . PRO A 1 72 ? 22.703 -24.375 -14.82 1 92.56 72 PRO A O 1
ATOM 597 N N . GLU A 1 73 ? 21.156 -25.281 -16.172 1 91.81 73 GLU A N 1
ATOM 598 C CA . GLU A 1 73 ? 21.812 -24.797 -17.375 1 91.81 73 GLU A CA 1
ATOM 599 C C . GLU A 1 73 ? 21.469 -23.344 -17.656 1 91.81 73 GLU A C 1
ATOM 601 O O . GLU A 1 73 ? 22.344 -22.531 -17.938 1 91.81 73 GLU A O 1
ATOM 606 N N . THR A 1 74 ? 20.219 -23 -17.484 1 91.81 74 THR A N 1
ATOM 607 C CA . THR A 1 74 ? 19.734 -21.672 -17.828 1 91.81 74 THR A CA 1
ATOM 608 C C . THR A 1 74 ? 19.938 -20.688 -16.672 1 91.81 74 THR A C 1
ATOM 610 O O . THR A 1 74 ? 20.172 -19.5 -16.891 1 91.81 74 THR A O 1
ATOM 613 N N . TYR A 1 75 ? 19.844 -21.203 -15.43 1 95 75 TYR A N 1
ATOM 614 C CA . TYR A 1 75 ? 19.969 -20.375 -14.234 1 95 75 TYR A CA 1
ATOM 615 C C . TYR A 1 75 ? 20.984 -20.969 -13.266 1 95 75 TYR A C 1
ATOM 617 O O . TYR A 1 75 ? 20.641 -21.281 -12.117 1 95 75 TYR A O 1
ATOM 625 N N . PRO A 1 76 ? 22.156 -21.031 -13.664 1 94.62 76 PRO A N 1
ATOM 626 C CA . PRO A 1 76 ? 23.141 -21.703 -12.812 1 94.62 76 PRO A CA 1
ATOM 627 C C . PRO A 1 76 ? 23.328 -21.016 -11.469 1 94.62 76 PRO A C 1
ATOM 629 O O . PRO A 1 76 ? 23.5 -21.672 -10.438 1 94.62 76 PRO A O 1
ATOM 632 N N . LYS A 1 77 ? 23.344 -19.672 -11.398 1 92.81 77 LYS A N 1
ATOM 633 C CA . LYS A 1 77 ? 23.625 -18.938 -10.164 1 92.81 77 LYS A CA 1
ATOM 634 C C . LYS A 1 77 ? 22.5 -19.156 -9.141 1 92.81 77 LYS A C 1
ATOM 636 O O . LYS A 1 77 ? 22.766 -19.547 -8 1 92.81 77 LYS A O 1
ATOM 641 N N . ILE A 1 78 ? 21.312 -18.969 -9.602 1 92.94 78 ILE A N 1
ATOM 642 C CA . ILE A 1 78 ? 20.188 -19.078 -8.688 1 92.94 78 ILE A CA 1
ATOM 643 C C . ILE A 1 78 ? 19.969 -20.547 -8.312 1 92.94 78 ILE A C 1
ATOM 645 O O . ILE A 1 78 ? 19.562 -20.844 -7.191 1 92.94 78 ILE A O 1
ATOM 649 N N . TRP A 1 79 ? 20.188 -21.484 -9.219 1 93.38 79 TRP A N 1
ATOM 650 C CA . TRP A 1 79 ? 20.047 -22.922 -8.961 1 93.38 79 TRP A CA 1
ATOM 651 C C . TRP A 1 79 ? 20.906 -23.344 -7.77 1 93.38 79 TRP A C 1
ATOM 653 O O . TRP A 1 79 ? 20.422 -24.031 -6.871 1 93.38 79 TRP A O 1
ATOM 663 N N . LYS A 1 80 ? 22.078 -22.844 -7.734 1 91.38 80 LYS A N 1
ATOM 664 C CA . LYS A 1 80 ? 23.016 -23.203 -6.672 1 91.38 80 LYS A CA 1
ATOM 665 C C . LYS A 1 80 ? 22.531 -22.688 -5.316 1 91.38 80 LYS A C 1
ATOM 667 O O . LYS A 1 80 ? 22.797 -23.297 -4.285 1 91.38 80 LYS A O 1
ATOM 672 N N . GLU A 1 81 ? 21.812 -21.594 -5.367 1 90.25 81 GLU A N 1
ATOM 673 C CA . GLU A 1 81 ? 21.391 -20.969 -4.117 1 90.25 81 GLU A CA 1
ATOM 674 C C . GLU A 1 81 ? 20.125 -21.594 -3.57 1 90.25 81 GLU A C 1
ATOM 676 O O . GLU A 1 81 ? 19.938 -21.672 -2.354 1 90.25 81 GLU A O 1
ATOM 681 N N . VAL A 1 82 ? 19.234 -22.109 -4.488 1 91.19 82 VAL A N 1
ATOM 682 C CA . VAL A 1 82 ? 17.891 -22.422 -3.992 1 91.19 82 VAL A CA 1
ATOM 683 C C . VAL A 1 82 ? 17.625 -23.922 -4.102 1 91.19 82 VAL A C 1
ATOM 685 O O . VAL A 1 82 ? 16.625 -24.422 -3.6 1 91.19 82 VAL A O 1
ATOM 688 N N . VAL A 1 83 ? 18.516 -24.703 -4.699 1 93.25 83 VAL A N 1
ATOM 689 C CA . VAL A 1 83 ? 18.25 -26.109 -4.918 1 93.25 83 VAL A CA 1
ATOM 690 C C . VAL A 1 83 ? 19.281 -26.953 -4.164 1 93.25 83 VAL A C 1
ATOM 692 O O . VAL A 1 83 ? 20.469 -26.625 -4.16 1 93.25 83 VAL A O 1
ATOM 695 N N . ILE A 1 84 ? 18.828 -27.969 -3.453 1 92.5 84 ILE A N 1
ATOM 696 C CA . ILE A 1 84 ? 19.688 -29 -2.889 1 92.5 84 ILE A CA 1
ATOM 697 C C . ILE A 1 84 ? 19.812 -30.156 -3.879 1 92.5 84 ILE A C 1
ATOM 699 O O . ILE A 1 84 ? 18.891 -30.953 -4.039 1 92.5 84 ILE A O 1
ATOM 703 N N . PRO A 1 85 ? 20.906 -30.25 -4.504 1 93.25 85 PRO A N 1
ATOM 704 C CA . PRO A 1 85 ? 21.062 -31.297 -5.512 1 93.25 85 PRO A CA 1
ATOM 705 C C . PRO A 1 85 ? 21 -32.719 -4.922 1 93.25 85 PRO A C 1
ATOM 707 O O . PRO A 1 85 ? 21.438 -32.938 -3.791 1 93.25 85 PRO A O 1
ATOM 710 N N . HIS A 1 86 ? 20.453 -33.594 -5.68 1 93.38 86 HIS A N 1
ATOM 711 C CA . HIS A 1 86 ? 20.438 -35 -5.27 1 93.38 86 HIS A CA 1
ATOM 712 C C . HIS A 1 86 ? 21.812 -35.625 -5.43 1 93.38 86 HIS A C 1
ATOM 714 O O . HIS A 1 86 ? 22.547 -35.312 -6.371 1 93.38 86 HIS A O 1
ATOM 720 N N . LYS A 1 87 ? 22.141 -36.562 -4.625 1 90.75 87 LYS A N 1
ATOM 721 C CA . LYS A 1 87 ? 23.469 -37.125 -4.578 1 90.75 87 LYS A CA 1
ATOM 722 C C . LYS A 1 87 ? 23.766 -37.938 -5.848 1 90.75 87 LYS A C 1
ATOM 724 O O . LYS A 1 87 ? 24.875 -37.844 -6.395 1 90.75 87 LYS A O 1
ATOM 729 N N . GLU A 1 88 ? 22.797 -38.688 -6.324 1 89.56 88 GLU A N 1
ATOM 730 C CA . GLU A 1 88 ? 22.984 -39.594 -7.469 1 89.56 88 GLU A CA 1
ATOM 731 C C . GLU A 1 88 ? 22.75 -38.844 -8.781 1 89.56 88 GLU A C 1
ATOM 733 O O . GLU A 1 88 ? 23.391 -39.125 -9.789 1 89.56 88 GLU A O 1
ATOM 738 N N . LEU A 1 89 ? 21.766 -37.969 -8.797 1 92.44 89 LEU A N 1
ATOM 739 C CA . LEU A 1 89 ? 21.391 -37.219 -9.984 1 92.44 89 LEU A CA 1
ATOM 740 C C . LEU A 1 89 ? 21.547 -35.719 -9.75 1 92.44 89 LEU A C 1
ATOM 742 O O . LEU A 1 89 ? 20.562 -35 -9.492 1 92.44 89 LEU A O 1
ATOM 746 N N . LYS A 1 90 ? 22.641 -35.188 -10 1 88.5 90 LYS A N 1
ATOM 747 C CA . LYS A 1 90 ? 23.031 -33.844 -9.578 1 88.5 90 LYS A CA 1
ATOM 748 C C . LYS A 1 90 ? 22.219 -32.781 -10.312 1 88.5 90 LYS A C 1
ATOM 750 O O . LYS A 1 90 ? 22.125 -31.641 -9.844 1 88.5 90 LYS A O 1
ATOM 755 N N . GLN A 1 91 ? 21.688 -33.125 -11.477 1 91.62 91 GLN A N 1
ATOM 756 C CA . GLN A 1 91 ? 20.891 -32.188 -12.234 1 91.62 91 GLN A CA 1
ATOM 757 C C . GLN A 1 91 ? 19.469 -32.062 -11.664 1 91.62 91 GLN A C 1
ATOM 759 O O . GLN A 1 91 ? 18.688 -31.234 -12.102 1 91.62 91 GLN A O 1
ATOM 764 N N . CYS A 1 92 ? 19.203 -32.969 -10.75 1 95.19 92 CYS A N 1
ATOM 765 C CA . CYS A 1 92 ? 17.906 -32.969 -10.062 1 95.19 92 CYS A CA 1
ATOM 766 C C . CYS A 1 92 ? 18.078 -32.625 -8.586 1 95.19 92 CYS A C 1
ATOM 768 O O . CYS A 1 92 ? 19.203 -32.531 -8.094 1 95.19 92 CYS A O 1
ATOM 770 N N . GLY A 1 93 ? 17.016 -32.312 -7.957 1 94.75 93 GLY A N 1
ATOM 771 C CA . GLY A 1 93 ? 17.094 -31.969 -6.543 1 94.75 93 GLY A CA 1
ATOM 772 C C . GLY A 1 93 ? 15.797 -31.406 -5.988 1 94.75 93 GLY A C 1
ATOM 773 O O . GLY A 1 93 ? 14.742 -31.531 -6.621 1 94.75 93 GLY A O 1
ATOM 774 N N . ASP A 1 94 ? 15.898 -30.984 -4.781 1 94 94 ASP A N 1
ATOM 775 C CA . ASP A 1 94 ? 14.742 -30.406 -4.105 1 94 94 ASP A CA 1
ATOM 776 C C . ASP A 1 94 ? 14.938 -28.922 -3.852 1 94 94 ASP A C 1
ATOM 778 O O . ASP A 1 94 ? 16.062 -28.469 -3.619 1 94 94 ASP A O 1
ATOM 782 N N . LEU A 1 95 ? 13.875 -28.172 -3.986 1 91.75 95 LEU A N 1
ATOM 783 C CA . LEU A 1 95 ? 13.875 -26.75 -3.668 1 91.75 95 LEU A CA 1
ATOM 784 C C . LEU A 1 95 ? 14.055 -26.531 -2.17 1 91.75 95 LEU A C 1
ATOM 786 O O . LEU A 1 95 ? 13.445 -27.234 -1.357 1 91.75 95 LEU A O 1
ATOM 790 N N . LYS A 1 96 ? 14.906 -25.562 -1.885 1 85.75 96 LYS A N 1
ATOM 791 C CA . LYS A 1 96 ? 15.055 -25.188 -0.482 1 85.75 96 LYS A CA 1
ATOM 792 C C . LYS A 1 96 ? 13.805 -24.469 0.026 1 85.75 96 LYS A C 1
ATOM 794 O O . LYS A 1 96 ? 13.25 -23.609 -0.661 1 85.75 96 LYS A O 1
ATOM 799 N N . ARG A 1 97 ? 13 -24.75 0.965 1 74 97 ARG A N 1
ATOM 800 C CA . ARG A 1 97 ? 11.742 -24.141 1.409 1 74 97 ARG A CA 1
ATOM 801 C C . ARG A 1 97 ? 11.969 -23.25 2.629 1 74 97 ARG A C 1
ATOM 803 O O . ARG A 1 97 ? 11.32 -22.219 2.777 1 74 97 ARG A O 1
ATOM 810 N N . ASN A 1 98 ? 12.531 -23.609 3.719 1 59.66 98 ASN A N 1
ATOM 811 C CA . ASN A 1 98 ? 12.539 -22.922 5.008 1 59.66 98 ASN A CA 1
ATOM 812 C C . ASN A 1 98 ? 13.906 -22.344 5.336 1 59.66 98 ASN A C 1
ATOM 814 O O . ASN A 1 98 ? 14.328 -22.344 6.496 1 59.66 98 ASN A O 1
ATOM 818 N N . LEU A 1 99 ? 14.594 -21.906 4.27 1 55.06 99 LEU A N 1
ATOM 819 C CA . LEU A 1 99 ? 15.992 -21.688 4.648 1 55.06 99 LEU A CA 1
ATOM 820 C C . LEU A 1 99 ? 16.375 -20.219 4.512 1 55.06 99 LEU A C 1
ATOM 822 O O . LEU A 1 99 ? 15.75 -19.484 3.74 1 55.06 99 LEU A O 1
ATOM 826 N N . THR A 1 100 ? 17.016 -19.781 5.582 1 59.69 100 THR A N 1
ATOM 827 C CA . THR A 1 100 ? 17.812 -18.562 5.488 1 59.69 100 THR A CA 1
ATOM 828 C C . THR A 1 100 ? 18.781 -18.641 4.309 1 59.69 100 THR A C 1
ATOM 830 O O . THR A 1 100 ? 19.734 -19.422 4.332 1 59.69 100 THR A O 1
ATOM 833 N N . ILE A 1 101 ? 18.281 -18.359 3.162 1 61.66 101 ILE A N 1
ATOM 834 C CA . ILE A 1 101 ? 19.141 -18.281 1.979 1 61.66 101 ILE A CA 1
ATOM 835 C C . ILE A 1 101 ? 19.844 -16.938 1.926 1 61.66 101 ILE A C 1
ATOM 837 O O . ILE A 1 101 ? 19.203 -15.891 1.854 1 61.66 101 ILE A O 1
ATOM 841 N N . SER A 1 102 ? 21.109 -16.891 2.15 1 64.75 102 SER A N 1
ATOM 842 C CA . SER A 1 102 ? 21.828 -15.648 2.436 1 64.75 102 SER A CA 1
ATOM 843 C C . SER A 1 102 ? 22.141 -14.891 1.152 1 64.75 102 SER A C 1
ATOM 845 O O . SER A 1 102 ? 22.234 -13.656 1.157 1 64.75 102 SER A O 1
ATOM 847 N N . ASP A 1 103 ? 22.312 -15.484 0.045 1 81.69 103 ASP A N 1
ATOM 848 C CA . ASP A 1 103 ? 22.828 -14.734 -1.09 1 81.69 103 ASP A CA 1
ATOM 849 C C . ASP A 1 103 ? 21.781 -14.609 -2.193 1 81.69 103 ASP A C 1
ATOM 851 O O . ASP A 1 103 ? 22.062 -14.914 -3.355 1 81.69 103 ASP A O 1
ATOM 855 N N . VAL A 1 104 ? 20.641 -14.18 -1.766 1 91.56 104 VAL A N 1
ATOM 856 C CA . VAL A 1 104 ? 19.562 -13.969 -2.725 1 91.56 104 VAL A CA 1
ATOM 857 C C . VAL A 1 104 ? 19.047 -12.531 -2.627 1 91.56 104 VAL A C 1
ATOM 859 O O . VAL A 1 104 ? 19 -11.961 -1.535 1 91.56 104 VAL A O 1
ATOM 862 N N . TYR A 1 105 ? 18.859 -11.977 -3.723 1 95.06 105 TYR A N 1
ATOM 863 C CA . TYR A 1 105 ? 18.344 -10.617 -3.832 1 95.06 105 TYR A CA 1
ATOM 864 C C . TYR A 1 105 ? 16.953 -10.609 -4.457 1 95.06 105 TYR A C 1
ATOM 866 O O . TYR A 1 105 ? 16.688 -11.367 -5.398 1 95.06 105 TYR A O 1
ATOM 874 N N . VAL A 1 106 ? 16.094 -9.844 -3.91 1 95.38 106 VAL A N 1
ATOM 875 C CA . VAL A 1 106 ? 14.734 -9.75 -4.414 1 95.38 106 VAL A CA 1
ATOM 876 C C . VAL A 1 106 ? 14.438 -8.312 -4.84 1 95.38 106 VAL A C 1
ATOM 878 O O . VAL A 1 106 ? 14.719 -7.367 -4.102 1 95.38 106 VAL A O 1
ATOM 881 N N . GLY A 1 107 ? 13.984 -8.141 -6.051 1 97.06 107 GLY A N 1
ATOM 882 C CA . GLY A 1 107 ? 13.477 -6.863 -6.539 1 97.06 107 GLY A CA 1
ATOM 883 C C . GLY A 1 107 ? 11.969 -6.863 -6.754 1 97.06 107 GLY A C 1
ATOM 884 O O . GLY A 1 107 ? 11.43 -7.785 -7.367 1 97.06 107 GLY A O 1
ATOM 885 N N . ILE A 1 108 ? 11.336 -5.961 -6.172 1 95.62 108 ILE A N 1
ATOM 886 C CA . ILE A 1 108 ? 9.914 -5.742 -6.434 1 95.62 108 ILE A CA 1
ATOM 887 C C . ILE A 1 108 ? 9.734 -4.457 -7.238 1 95.62 108 ILE A C 1
ATOM 889 O O . ILE A 1 108 ? 10.242 -3.4 -6.852 1 95.62 108 ILE A O 1
ATOM 893 N N . LEU A 1 109 ? 9.094 -4.594 -8.344 1 95.81 109 LEU A N 1
ATOM 894 C CA . LEU A 1 109 ? 8.883 -3.467 -9.242 1 95.81 109 LEU A CA 1
ATOM 895 C C . LEU A 1 109 ? 7.395 -3.211 -9.453 1 95.81 109 LEU A C 1
ATOM 897 O O . LEU A 1 109 ? 6.594 -4.152 -9.477 1 95.81 109 LEU A O 1
ATOM 901 N N . ASP A 1 110 ? 7.07 -2.008 -9.578 1 91.12 110 ASP A N 1
ATOM 902 C CA . ASP A 1 110 ? 5.703 -1.581 -9.859 1 91.12 110 ASP A CA 1
ATOM 903 C C . ASP A 1 110 ? 5.66 -0.638 -11.055 1 91.12 110 ASP A C 1
ATOM 905 O O . ASP A 1 110 ? 6.441 0.309 -11.141 1 91.12 110 ASP A O 1
ATOM 909 N N . LEU A 1 111 ? 4.766 -0.97 -11.984 1 89.75 111 LEU A N 1
ATOM 910 C CA . LEU A 1 111 ? 4.629 -0.177 -13.195 1 89.75 111 LEU A CA 1
ATOM 911 C C . LEU A 1 111 ? 3.6 0.933 -13.008 1 89.75 111 LEU A C 1
ATOM 913 O O . LEU A 1 111 ? 2.42 0.66 -12.781 1 89.75 111 LEU A O 1
ATOM 917 N N . HIS A 1 112 ? 4.086 2.152 -13.195 1 86.19 112 HIS A N 1
ATOM 918 C CA . HIS A 1 112 ? 3.193 3.301 -13.102 1 86.19 112 HIS A CA 1
ATOM 919 C C . HIS A 1 112 ? 2.463 3.539 -14.414 1 86.19 112 HIS A C 1
ATOM 921 O O . HIS A 1 112 ? 3.07 3.48 -15.492 1 86.19 112 HIS A O 1
ATOM 927 N N . GLY A 1 113 ? 1.167 3.826 -14.312 1 78.38 113 GLY A N 1
ATOM 928 C CA . GLY A 1 113 ? 0.381 4.113 -15.508 1 78.38 113 GLY A CA 1
ATOM 929 C C . GLY A 1 113 ? -0.311 2.889 -16.078 1 78.38 113 GLY A C 1
ATOM 930 O O . GLY A 1 113 ? -1.059 2.99 -17.047 1 78.38 113 GLY A O 1
ATOM 931 N N . TYR A 1 114 ? -0.108 1.798 -15.422 1 78.56 114 TYR A N 1
ATOM 932 C CA . TYR A 1 114 ? -0.661 0.533 -15.891 1 78.56 114 TYR A CA 1
ATOM 933 C C . TYR A 1 114 ? -2.184 0.579 -15.922 1 78.56 114 TYR A C 1
ATOM 935 O O . TYR A 1 114 ? -2.805 0.252 -16.938 1 78.56 114 TYR A O 1
ATOM 943 N N . THR A 1 115 ? -2.766 0.964 -14.797 1 71.38 115 THR A N 1
ATOM 944 C CA . THR A 1 115 ? -4.219 0.99 -14.688 1 71.38 115 THR A CA 1
ATOM 945 C C . THR A 1 115 ? -4.82 1.957 -15.703 1 71.38 115 THR A C 1
ATOM 947 O O . THR A 1 115 ? -5.832 1.647 -16.344 1 71.38 115 THR A O 1
ATOM 950 N N . ARG A 1 116 ? -4.242 3.111 -15.727 1 73.44 116 ARG A N 1
ATOM 951 C CA . ARG A 1 116 ? -4.715 4.094 -16.688 1 73.44 116 ARG A CA 1
ATOM 952 C C . ARG A 1 116 ? -4.629 3.551 -18.109 1 73.44 116 ARG A C 1
ATOM 954 O O . ARG A 1 116 ? -5.52 3.793 -18.938 1 73.44 116 ARG A O 1
ATOM 961 N N . PHE A 1 117 ? -3.602 2.904 -18.5 1 78.44 117 PHE A N 1
ATOM 962 C CA . PHE A 1 117 ? -3.416 2.289 -19.812 1 78.44 117 PHE A CA 1
ATOM 963 C C . PHE A 1 117 ? -4.516 1.272 -20.094 1 78.44 117 PHE A C 1
ATOM 965 O O . PHE A 1 117 ? -5.098 1.266 -21.172 1 78.44 117 PHE A O 1
ATOM 972 N N . CYS A 1 118 ? -4.77 0.452 -19.047 1 71.5 118 CYS A N 1
ATOM 973 C CA . CYS A 1 118 ? -5.785 -0.58 -19.219 1 71.5 118 CYS A CA 1
ATOM 974 C C . CYS A 1 118 ? -7.164 0.039 -19.406 1 71.5 118 CYS A C 1
ATOM 976 O O . CYS A 1 118 ? -7.957 -0.435 -20.219 1 71.5 118 CYS A O 1
ATOM 978 N N . GLU A 1 119 ? -7.395 1.086 -18.641 1 70.75 119 GLU A N 1
ATOM 979 C CA . GLU A 1 119 ? -8.688 1.758 -18.75 1 70.75 119 GLU A CA 1
ATOM 980 C C . GLU A 1 119 ? -8.836 2.438 -20.109 1 70.75 119 GLU A C 1
ATOM 982 O O . GLU A 1 119 ? -9.891 2.354 -20.75 1 70.75 119 GLU A O 1
ATOM 987 N N . LYS A 1 120 ? -7.836 3.143 -20.5 1 74.38 120 LYS A N 1
ATOM 988 C CA . LYS A 1 120 ? -7.84 3.859 -21.781 1 74.38 120 LYS A CA 1
ATOM 989 C C . LYS A 1 120 ? -8.016 2.898 -22.953 1 74.38 120 LYS A C 1
ATOM 991 O O . LYS A 1 120 ? -8.633 3.246 -23.953 1 74.38 120 LYS A O 1
ATOM 996 N N . ASN A 1 121 ? -7.465 1.738 -22.766 1 74.88 121 ASN A N 1
ATOM 997 C CA . ASN A 1 121 ? -7.461 0.781 -23.875 1 74.88 121 ASN A CA 1
ATOM 998 C C . ASN A 1 121 ? -8.398 -0.389 -23.609 1 74.88 121 ASN A C 1
ATOM 1000 O O . ASN A 1 121 ? -8.188 -1.493 -24.109 1 74.88 121 ASN A O 1
ATOM 1004 N N . LYS A 1 122 ? -9.258 -0.24 -22.719 1 68.19 122 LYS A N 1
ATOM 1005 C CA . LYS A 1 122 ? -10.18 -1.3 -22.312 1 68.19 122 LYS A CA 1
ATOM 1006 C C . LYS A 1 122 ? -10.867 -1.921 -23.531 1 68.19 122 LYS A C 1
ATOM 1008 O O . LYS A 1 122 ? -11.258 -3.09 -23.5 1 68.19 122 LYS A O 1
ATOM 1013 N N . ASN A 1 123 ? -11.062 -1.125 -24.625 1 68.69 123 ASN A N 1
ATOM 1014 C CA . ASN A 1 123 ? -11.719 -1.61 -25.828 1 68.69 123 ASN A CA 1
ATOM 1015 C C . ASN A 1 123 ? -10.711 -2.002 -26.906 1 68.69 123 ASN A C 1
ATOM 1017 O O . ASN A 1 123 ? -11.086 -2.303 -28.031 1 68.69 123 ASN A O 1
ATOM 1021 N N . ASN A 1 124 ? -9.555 -1.811 -26.625 1 73.44 124 ASN A N 1
ATOM 1022 C CA . ASN A 1 124 ? -8.484 -2.174 -27.547 1 73.44 124 ASN A CA 1
ATOM 1023 C C . ASN A 1 124 ? -7.672 -3.355 -27.031 1 73.44 124 ASN A C 1
ATOM 1025 O O . ASN A 1 124 ? -6.578 -3.174 -26.484 1 73.44 124 ASN A O 1
ATOM 1029 N N . LEU A 1 125 ? -8.094 -4.523 -27.344 1 66.69 125 LEU A N 1
ATOM 1030 C CA . LEU A 1 125 ? -7.531 -5.762 -26.812 1 66.69 125 LEU A CA 1
ATOM 1031 C C . LEU A 1 125 ? -6.105 -5.965 -27.312 1 66.69 125 LEU A C 1
ATOM 1033 O O . LEU A 1 125 ? -5.27 -6.527 -26.594 1 66.69 125 LEU A O 1
ATOM 1037 N N . SER A 1 126 ? -5.898 -5.535 -28.516 1 71.69 126 SER A N 1
ATOM 1038 C CA . SER A 1 126 ? -4.562 -5.699 -29.078 1 71.69 126 SER A CA 1
ATOM 1039 C C . SER A 1 126 ? -3.518 -4.945 -28.266 1 71.69 126 SER A C 1
ATOM 1041 O O . SER A 1 126 ? -2.404 -5.434 -28.062 1 71.69 126 SER A O 1
ATOM 1043 N N . MET A 1 127 ? -3.928 -3.807 -27.781 1 77.19 127 MET A N 1
ATOM 1044 C CA . MET A 1 127 ? -3.014 -3.004 -26.984 1 77.19 127 MET A CA 1
ATOM 1045 C C . MET A 1 127 ? -2.773 -3.656 -25.625 1 77.19 127 MET A C 1
ATOM 1047 O O . MET A 1 127 ? -1.647 -3.664 -25.125 1 77.19 127 MET A O 1
ATOM 1051 N N . LEU A 1 128 ? -3.711 -4.18 -25.125 1 73.56 128 LEU A N 1
ATOM 1052 C CA . LEU A 1 128 ? -3.594 -4.863 -23.844 1 73.56 128 LEU A CA 1
ATOM 1053 C C . LEU A 1 128 ? -2.74 -6.121 -23.969 1 73.56 128 LEU A C 1
ATOM 1055 O O . LEU A 1 128 ? -1.922 -6.414 -23.094 1 73.56 128 LEU A O 1
ATOM 1059 N N . GLN A 1 129 ? -2.881 -6.77 -25.031 1 73.75 129 GLN A N 1
ATOM 1060 C CA . GLN A 1 129 ? -2.088 -7.965 -25.297 1 73.75 129 GLN A CA 1
ATOM 1061 C C . GLN A 1 129 ? -0.618 -7.617 -25.5 1 73.75 129 GLN A C 1
ATOM 1063 O O . GLN A 1 129 ? 0.268 -8.367 -25.094 1 73.75 129 GLN A O 1
ATOM 1068 N N . MET A 1 130 ? -0.47 -6.578 -26.156 1 79.38 130 MET A N 1
ATOM 1069 C CA . MET A 1 130 ? 0.902 -6.137 -26.391 1 79.38 130 MET A CA 1
ATOM 1070 C C . MET A 1 130 ? 1.616 -5.867 -25.062 1 79.38 130 MET A C 1
ATOM 1072 O O . MET A 1 130 ? 2.766 -6.27 -24.891 1 79.38 130 MET A O 1
ATOM 1076 N N . LEU A 1 131 ? 1.03 -5.109 -24.25 1 80.75 131 LEU A N 1
ATOM 1077 C CA . LEU A 1 131 ? 1.61 -4.84 -22.938 1 80.75 131 LEU A CA 1
ATOM 1078 C C . LEU A 1 131 ? 1.876 -6.141 -22.188 1 80.75 131 LEU A C 1
ATOM 1080 O O . LEU A 1 131 ? 2.916 -6.285 -21.547 1 80.75 131 LEU A O 1
ATOM 1084 N N . ASP A 1 132 ? 1.028 -7.027 -22.312 1 78.31 132 ASP A N 1
ATOM 1085 C CA . ASP A 1 132 ? 1.175 -8.328 -21.672 1 78.31 132 ASP A CA 1
ATOM 1086 C C . ASP A 1 132 ? 2.381 -9.078 -22.219 1 78.31 132 ASP A C 1
ATOM 1088 O O . ASP A 1 132 ? 3.133 -9.695 -21.453 1 78.31 132 ASP A O 1
ATOM 1092 N N . ASP A 1 133 ? 2.488 -9.047 -23.484 1 81.56 133 ASP A N 1
ATOM 1093 C CA . ASP A 1 133 ? 3.604 -9.734 -24.125 1 81.56 133 ASP A CA 1
ATOM 1094 C C . ASP A 1 133 ? 4.938 -9.117 -23.719 1 81.56 133 ASP A C 1
ATOM 1096 O O . ASP A 1 133 ? 5.922 -9.828 -23.516 1 81.56 133 ASP A O 1
ATOM 1100 N N . ILE A 1 134 ? 4.926 -7.879 -23.609 1 84.69 134 ILE A N 1
ATOM 1101 C CA . ILE A 1 134 ? 6.148 -7.203 -23.188 1 84.69 134 ILE A CA 1
ATOM 1102 C C . ILE A 1 134 ? 6.527 -7.656 -21.781 1 84.69 134 ILE A C 1
ATOM 1104 O O . ILE A 1 134 ? 7.68 -8.016 -21.531 1 84.69 134 ILE A O 1
ATOM 1108 N N . ILE A 1 135 ? 5.582 -7.656 -20.922 1 86 135 ILE A N 1
ATOM 1109 C CA . ILE A 1 135 ? 5.871 -7.953 -19.531 1 86 135 ILE A CA 1
ATOM 1110 C C . ILE A 1 135 ? 6.164 -9.445 -19.359 1 86 135 ILE A C 1
ATOM 1112 O O . ILE A 1 135 ? 7.145 -9.82 -18.719 1 86 135 ILE A O 1
ATOM 1116 N N . GLN A 1 136 ? 5.488 -10.258 -20 1 83.56 136 GLN A N 1
ATOM 1117 C CA . GLN A 1 136 ? 5.566 -11.695 -19.734 1 83.56 136 GLN A CA 1
ATOM 1118 C C . GLN A 1 136 ? 6.668 -12.344 -20.562 1 83.56 136 GLN A C 1
ATOM 1120 O O . GLN A 1 136 ? 7.27 -13.336 -20.125 1 83.56 136 GLN A O 1
ATOM 1125 N N . VAL A 1 137 ? 6.863 -11.812 -21.719 1 85.5 137 VAL A N 1
ATOM 1126 C CA . VAL A 1 137 ? 7.809 -12.484 -22.609 1 85.5 137 VAL A CA 1
ATOM 1127 C C . VAL A 1 137 ? 9.109 -11.695 -22.672 1 85.5 137 VAL A C 1
ATOM 1129 O O . VAL A 1 137 ? 10.18 -12.211 -22.344 1 85.5 137 VAL A O 1
ATOM 1132 N N . ASP A 1 138 ? 9.023 -10.461 -23.047 1 88.12 138 ASP A N 1
ATOM 1133 C CA . ASP A 1 138 ? 10.234 -9.664 -23.266 1 88.12 138 ASP A CA 1
ATOM 1134 C C . ASP A 1 138 ? 11.008 -9.477 -21.953 1 88.12 138 ASP A C 1
ATOM 1136 O O . ASP A 1 138 ? 12.219 -9.68 -21.906 1 88.12 138 ASP A O 1
ATOM 1140 N N . LEU A 1 139 ? 10.289 -9.062 -20.922 1 92.75 139 LEU A N 1
ATOM 1141 C CA . LEU A 1 139 ? 10.961 -8.812 -19.656 1 92.75 139 LEU A CA 1
ATOM 1142 C C . LEU A 1 139 ? 11.508 -10.102 -19.062 1 92.75 139 LEU A C 1
ATOM 1144 O O . LEU A 1 139 ? 12.562 -10.102 -18.422 1 92.75 139 LEU A O 1
ATOM 1148 N N . MET A 1 140 ? 10.805 -11.156 -19.266 1 92.38 140 MET A N 1
ATOM 1149 C CA . MET A 1 140 ? 11.289 -12.461 -18.797 1 92.38 140 MET A CA 1
ATOM 1150 C C . MET A 1 140 ? 12.602 -12.82 -19.484 1 92.38 140 MET A C 1
ATOM 1152 O O . MET A 1 140 ? 13.523 -13.312 -18.844 1 92.38 140 MET A O 1
ATOM 1156 N N . ASN A 1 141 ? 12.641 -12.57 -20.75 1 93.19 141 ASN A N 1
ATOM 1157 C CA . ASN A 1 141 ? 13.852 -12.875 -21.516 1 93.19 141 ASN A CA 1
ATOM 1158 C C . ASN A 1 141 ? 15.023 -12 -21.062 1 93.19 141 ASN A C 1
ATOM 1160 O O . ASN A 1 141 ? 16.156 -12.469 -20.984 1 93.19 141 ASN A O 1
ATOM 1164 N N . ILE A 1 142 ? 14.719 -10.797 -20.797 1 94.56 142 ILE A N 1
ATOM 1165 C CA . ILE A 1 142 ? 15.742 -9.891 -20.281 1 94.56 142 ILE A CA 1
ATOM 1166 C C . ILE A 1 142 ? 16.281 -10.414 -18.953 1 94.56 142 ILE A C 1
ATOM 1168 O O . ILE A 1 142 ? 17.5 -10.508 -18.766 1 94.56 142 ILE A O 1
ATOM 1172 N N . ALA A 1 143 ? 15.406 -10.773 -18.078 1 96.69 143 ALA A N 1
ATOM 1173 C CA . ALA A 1 143 ? 15.805 -11.258 -16.766 1 96.69 143 ALA A CA 1
ATOM 1174 C C . ALA A 1 143 ? 16.594 -12.555 -16.875 1 96.69 143 ALA A C 1
ATOM 1176 O O . ALA A 1 143 ? 17.625 -12.719 -16.203 1 96.69 143 ALA A O 1
ATOM 1177 N N . LYS A 1 144 ? 16.125 -13.391 -17.766 1 95.44 144 LYS A N 1
ATOM 1178 C CA . LYS A 1 144 ? 16.766 -14.695 -17.969 1 95.44 144 LYS A CA 1
ATOM 1179 C C . LYS A 1 144 ? 18.219 -14.531 -18.422 1 95.44 144 LYS A C 1
ATOM 1181 O O . LYS A 1 144 ? 19.094 -15.281 -18 1 95.44 144 LYS A O 1
ATOM 1186 N N . SER A 1 145 ? 18.469 -13.578 -19.266 1 95.12 145 SER A N 1
ATOM 1187 C CA . SER A 1 145 ? 19.812 -13.352 -19.797 1 95.12 145 SER A CA 1
ATOM 1188 C C . SER A 1 145 ? 20.781 -12.961 -18.688 1 95.12 145 SER A C 1
ATOM 1190 O O . SER A 1 145 ? 22 -13.109 -18.844 1 95.12 145 SER A O 1
ATOM 1192 N N . TYR A 1 146 ? 20.297 -12.516 -17.531 1 95.75 146 TYR A N 1
ATOM 1193 C CA . TYR A 1 146 ? 21.141 -12.117 -16.422 1 95.75 146 TYR A CA 1
ATOM 1194 C C . TYR A 1 146 ? 21.016 -13.109 -15.258 1 95.75 146 TYR A C 1
ATOM 1196 O O . TYR A 1 146 ? 21.406 -12.805 -14.133 1 95.75 146 TYR A O 1
ATOM 1204 N N . ASN A 1 147 ? 20.375 -14.266 -15.508 1 95.31 147 ASN A N 1
ATOM 1205 C CA . ASN A 1 147 ? 20.188 -15.312 -14.508 1 95.31 147 ASN A CA 1
ATOM 1206 C C . ASN A 1 147 ? 19.297 -14.844 -13.359 1 95.31 147 ASN A C 1
ATOM 1208 O O . ASN A 1 147 ? 19.609 -15.078 -12.195 1 95.31 147 ASN A O 1
ATOM 1212 N N . VAL A 1 148 ? 18.375 -14 -13.672 1 97.06 148 VAL A N 1
ATOM 1213 C CA . VAL A 1 148 ? 17.406 -13.5 -12.703 1 97.06 148 VAL A CA 1
ATOM 1214 C C . VAL A 1 148 ? 16.016 -14.062 -13.008 1 97.06 148 VAL A C 1
ATOM 1216 O O . VAL A 1 148 ? 15.578 -14.047 -14.164 1 97.06 148 VAL A O 1
ATOM 1219 N N . VAL A 1 149 ? 15.375 -14.625 -11.977 1 96.56 149 VAL A N 1
ATOM 1220 C CA . VAL A 1 149 ? 14.023 -15.148 -12.156 1 96.56 149 VAL A CA 1
ATOM 1221 C C . VAL A 1 149 ? 13.008 -14.008 -12.086 1 96.56 149 VAL A C 1
ATOM 1223 O O . VAL A 1 149 ? 13.086 -13.148 -11.211 1 96.56 149 VAL A O 1
ATOM 1226 N N . PHE A 1 150 ? 12.133 -13.992 -13.055 1 94.88 150 PHE A N 1
ATOM 1227 C CA . PHE A 1 150 ? 11.141 -12.93 -13.18 1 94.88 150 PHE A CA 1
ATOM 1228 C C . PHE A 1 150 ? 9.727 -13.508 -13.133 1 94.88 150 PHE A C 1
ATOM 1230 O O . PHE A 1 150 ? 9.438 -14.516 -13.781 1 94.88 150 PHE A O 1
ATOM 1237 N N . GLN A 1 151 ? 8.898 -12.859 -12.32 1 90.94 151 GLN A N 1
ATOM 1238 C CA . GLN A 1 151 ? 7.48 -13.195 -12.344 1 90.94 151 GLN A CA 1
ATOM 1239 C C . GLN A 1 151 ? 6.617 -11.945 -12.18 1 90.94 151 GLN A C 1
ATOM 1241 O O . GLN A 1 151 ? 6.934 -11.062 -11.383 1 90.94 151 GLN A O 1
ATOM 1246 N N . ARG A 1 152 ? 5.672 -11.922 -12.984 1 86.88 152 ARG A N 1
ATOM 1247 C CA . ARG A 1 152 ? 4.664 -10.875 -12.852 1 86.88 152 ARG A CA 1
ATOM 1248 C C . ARG A 1 152 ? 3.66 -11.211 -11.758 1 86.88 152 ARG A C 1
ATOM 1250 O O . ARG A 1 152 ? 3.256 -12.367 -11.609 1 86.88 152 ARG A O 1
ATOM 1257 N N . ARG A 1 153 ? 3.385 -10.156 -10.945 1 78 153 ARG A N 1
ATOM 1258 C CA . ARG A 1 153 ? 2.393 -10.328 -9.891 1 78 153 ARG A CA 1
ATOM 1259 C C . ARG A 1 153 ? 1.308 -9.258 -9.977 1 78 153 ARG A C 1
ATOM 1261 O O . ARG A 1 153 ? 1.594 -8.102 -10.281 1 78 153 ARG A O 1
ATOM 1268 N N . GLN A 1 154 ? 0.059 -9.594 -9.727 1 66.81 154 GLN A N 1
ATOM 1269 C CA . GLN A 1 154 ? -1.077 -8.695 -9.531 1 66.81 154 GLN A CA 1
ATOM 1270 C C . GLN A 1 154 ? -1.19 -7.691 -10.672 1 66.81 154 GLN A C 1
ATOM 1272 O O . GLN A 1 154 ? -1.385 -6.496 -10.438 1 66.81 154 GLN A O 1
ATOM 1277 N N . GLY A 1 155 ? -0.839 -8.008 -11.906 1 70.62 155 GLY A N 1
ATOM 1278 C CA . GLY A 1 155 ? -1.029 -7.145 -13.062 1 70.62 155 GLY A CA 1
ATOM 1279 C C . GLY A 1 155 ? 0.163 -6.25 -13.344 1 70.62 155 GLY A C 1
ATOM 1280 O O . GLY A 1 155 ? 0.831 -6.398 -14.367 1 70.62 155 GLY A O 1
ATOM 1281 N N . ASP A 1 156 ? 0.441 -5.293 -12.344 1 78.31 156 ASP A N 1
ATOM 1282 C CA . ASP A 1 156 ? 1.484 -4.309 -12.609 1 78.31 156 ASP A CA 1
ATOM 1283 C C . ASP A 1 156 ? 2.695 -4.531 -11.711 1 78.31 156 ASP A C 1
ATOM 1285 O O . ASP A 1 156 ? 3.68 -3.795 -11.789 1 78.31 156 ASP A O 1
ATOM 1289 N N . GLU A 1 157 ? 2.643 -5.504 -10.883 1 86.88 157 GLU A N 1
ATOM 1290 C CA . GLU A 1 157 ? 3.76 -5.793 -9.984 1 86.88 157 GLU A CA 1
ATOM 1291 C C . GLU A 1 157 ? 4.641 -6.902 -10.547 1 86.88 157 GLU A C 1
ATOM 1293 O O . GLU A 1 157 ? 4.137 -7.883 -11.102 1 86.88 157 GLU A O 1
ATOM 1298 N N . MET A 1 158 ? 5.891 -6.688 -10.422 1 92.44 158 MET A N 1
ATOM 1299 C CA . MET A 1 158 ? 6.871 -7.66 -10.891 1 92.44 158 MET A CA 1
ATOM 1300 C C . MET A 1 158 ? 7.855 -8.023 -9.781 1 92.44 158 MET A C 1
ATOM 1302 O O . MET A 1 158 ? 8.258 -7.156 -9 1 92.44 158 MET A O 1
ATOM 1306 N N . VAL A 1 159 ? 8.195 -9.234 -9.758 1 94.12 159 VAL A N 1
ATOM 1307 C CA . VAL A 1 159 ? 9.133 -9.703 -8.742 1 94.12 159 VAL A CA 1
ATOM 1308 C C . VAL A 1 159 ? 10.359 -10.312 -9.414 1 94.12 159 VAL A C 1
ATOM 1310 O O . VAL A 1 159 ? 10.227 -11.117 -10.344 1 94.12 159 VAL A O 1
ATOM 1313 N N . LEU A 1 160 ? 11.492 -9.867 -9 1 96.88 160 LEU A N 1
ATOM 1314 C CA . LEU A 1 160 ? 12.781 -10.391 -9.453 1 96.88 160 LEU A CA 1
ATOM 1315 C C . LEU A 1 160 ? 13.5 -11.117 -8.328 1 96.88 160 LEU A C 1
ATOM 1317 O O . LEU A 1 160 ? 13.477 -10.672 -7.176 1 96.88 160 LEU A O 1
ATOM 1321 N N . VAL A 1 161 ? 14.086 -12.219 -8.633 1 95.94 161 VAL A N 1
ATOM 1322 C CA . VAL A 1 161 ? 14.938 -12.922 -7.68 1 95.94 161 VAL A CA 1
ATOM 1323 C C . VAL A 1 161 ? 16.234 -13.336 -8.352 1 95.94 161 VAL A C 1
ATOM 1325 O O . VAL A 1 161 ? 16.219 -13.992 -9.398 1 95.94 161 VAL A O 1
ATOM 1328 N N . GLY A 1 162 ? 17.312 -12.891 -7.816 1 95.69 162 GLY A N 1
ATOM 1329 C CA . GLY A 1 162 ? 18.625 -13.234 -8.336 1 95.69 162 GLY A CA 1
ATOM 1330 C C . GLY A 1 162 ? 19.656 -13.484 -7.25 1 95.69 162 GLY A C 1
ATOM 1331 O O . GLY A 1 162 ? 19.406 -13.211 -6.074 1 95.69 162 GLY A O 1
ATOM 1332 N N . ALA A 1 163 ? 20.797 -14.062 -7.684 1 94.31 163 ALA A N 1
ATOM 1333 C CA . ALA A 1 163 ? 21.859 -14.391 -6.746 1 94.31 163 ALA A CA 1
ATOM 1334 C C . ALA A 1 163 ? 22.984 -13.359 -6.797 1 94.31 163 ALA A C 1
ATOM 1336 O O . ALA A 1 163 ? 24.078 -13.594 -6.293 1 94.31 163 ALA A O 1
ATOM 1337 N N . SER A 1 164 ? 22.766 -12.242 -7.441 1 94.94 164 SER A N 1
ATOM 1338 C CA . SER A 1 164 ? 23.719 -11.148 -7.582 1 94.94 164 SER A CA 1
ATOM 1339 C C . SER A 1 164 ? 23.016 -9.789 -7.527 1 94.94 164 SER A C 1
ATOM 1341 O O . SER A 1 164 ? 21.984 -9.594 -8.172 1 94.94 164 SER A O 1
ATOM 1343 N N . ALA A 1 165 ? 23.625 -8.953 -6.695 1 96.25 165 ALA A N 1
ATOM 1344 C CA . ALA A 1 165 ? 23.078 -7.598 -6.617 1 96.25 165 ALA A CA 1
ATOM 1345 C C . ALA A 1 165 ? 23.188 -6.883 -7.961 1 96.25 165 ALA A C 1
ATOM 1347 O O . ALA A 1 165 ? 22.25 -6.184 -8.375 1 96.25 165 ALA A O 1
ATOM 1348 N N . CYS A 1 166 ? 24.297 -7.117 -8.648 1 97.5 166 CYS A N 1
ATOM 1349 C CA . CYS A 1 166 ? 24.531 -6.48 -9.938 1 97.5 166 CYS A CA 1
ATOM 1350 C C . CYS A 1 166 ? 23.516 -6.938 -10.977 1 97.5 166 CYS A C 1
ATOM 1352 O O . CYS A 1 166 ? 22.969 -6.117 -11.719 1 97.5 166 CYS A O 1
ATOM 1354 N N . ASP A 1 167 ? 23.266 -8.227 -10.977 1 97.44 167 ASP A N 1
ATOM 1355 C CA . ASP A 1 167 ? 22.344 -8.781 -11.977 1 97.44 167 ASP A CA 1
ATOM 1356 C C . ASP A 1 167 ? 20.938 -8.258 -11.766 1 97.44 167 ASP A C 1
ATOM 1358 O O . ASP A 1 167 ? 20.266 -7.859 -12.727 1 97.44 167 ASP A O 1
ATOM 1362 N N . VAL A 1 168 ? 20.484 -8.242 -10.508 1 97.94 168 VAL A N 1
ATOM 1363 C CA . VAL A 1 168 ? 19.125 -7.797 -10.211 1 97.94 168 VAL A CA 1
ATOM 1364 C C . VAL A 1 168 ? 18.984 -6.312 -10.547 1 97.94 168 VAL A C 1
ATOM 1366 O O . VAL A 1 168 ? 17.969 -5.891 -11.102 1 97.94 168 VAL A O 1
ATOM 1369 N N . LEU A 1 169 ? 19.969 -5.551 -10.227 1 98.25 169 LEU A N 1
ATOM 1370 C CA . LEU A 1 169 ? 19.938 -4.121 -10.516 1 98.25 169 LEU A CA 1
ATOM 1371 C C . LEU A 1 169 ? 19.984 -3.873 -12.023 1 98.25 169 LEU A C 1
ATOM 1373 O O . LEU A 1 169 ? 19.281 -3 -12.531 1 98.25 169 LEU A O 1
ATOM 1377 N N . ALA A 1 170 ? 20.812 -4.598 -12.719 1 97.94 170 ALA A N 1
ATOM 1378 C CA . ALA A 1 170 ? 20.906 -4.469 -14.172 1 97.94 170 ALA A CA 1
ATOM 1379 C C . ALA A 1 170 ? 19.547 -4.742 -14.828 1 97.94 170 ALA A C 1
ATOM 1381 O O . ALA A 1 170 ? 19.094 -3.973 -15.68 1 97.94 170 ALA A O 1
ATOM 1382 N N . VAL A 1 171 ? 18.922 -5.844 -14.398 1 98.19 171 VAL A N 1
ATOM 1383 C CA . VAL A 1 171 ? 17.625 -6.207 -14.945 1 98.19 171 VAL A CA 1
ATOM 1384 C C . VAL A 1 171 ? 16.609 -5.105 -14.648 1 98.19 171 VAL A C 1
ATOM 1386 O O . VAL A 1 171 ? 15.797 -4.758 -15.508 1 98.19 171 VAL A O 1
ATOM 1389 N N . THR A 1 172 ? 16.656 -4.555 -13.438 1 98.12 172 THR A N 1
ATOM 1390 C CA . THR A 1 172 ? 15.742 -3.482 -13.055 1 98.12 172 THR A CA 1
ATOM 1391 C C . THR A 1 172 ? 15.898 -2.281 -13.984 1 98.12 172 THR A C 1
ATOM 1393 O O . THR A 1 172 ? 14.906 -1.735 -14.477 1 98.12 172 THR A O 1
ATOM 1396 N N . LEU A 1 173 ? 17.125 -1.911 -14.227 1 97.38 173 LEU A N 1
ATOM 1397 C CA . LEU A 1 173 ? 17.391 -0.769 -15.094 1 97.38 173 LEU A CA 1
ATOM 1398 C C . LEU A 1 173 ? 16.938 -1.058 -16.531 1 97.38 173 LEU A C 1
ATOM 1400 O O . LEU A 1 173 ? 16.438 -0.17 -17.219 1 97.38 173 LEU A O 1
ATOM 1404 N N . LEU A 1 174 ? 17.141 -2.242 -16.984 1 96.31 174 LEU A N 1
ATOM 1405 C CA . LEU A 1 174 ? 16.719 -2.619 -18.328 1 96.31 174 LEU A CA 1
ATOM 1406 C C . LEU A 1 174 ? 15.203 -2.586 -18.453 1 96.31 174 LEU A C 1
ATOM 1408 O O . LEU A 1 174 ? 14.672 -2.211 -19.5 1 96.31 174 LEU A O 1
ATOM 1412 N N . ILE A 1 175 ? 14.5 -3.029 -17.391 1 95.56 175 ILE A N 1
ATOM 1413 C CA . ILE A 1 175 ? 13.047 -2.969 -17.391 1 95.56 175 ILE A CA 1
ATOM 1414 C C . ILE A 1 175 ? 12.586 -1.514 -17.469 1 95.56 175 ILE A C 1
ATOM 1416 O O . ILE A 1 175 ? 11.688 -1.183 -18.25 1 95.56 175 ILE A O 1
ATOM 1420 N N . ILE A 1 176 ? 13.219 -0.66 -16.688 1 94.81 176 ILE A N 1
ATOM 1421 C CA . ILE A 1 176 ? 12.898 0.763 -16.719 1 94.81 176 ILE A CA 1
ATOM 1422 C C . ILE A 1 176 ? 13.109 1.302 -18.125 1 94.81 176 ILE A C 1
ATOM 1424 O O . ILE A 1 176 ? 12.266 2.025 -18.656 1 94.81 176 ILE A O 1
ATOM 1428 N N . ASP A 1 177 ? 14.203 0.932 -18.766 1 92.75 177 ASP A N 1
ATOM 1429 C CA . ASP A 1 177 ? 14.531 1.39 -20.109 1 92.75 177 ASP A CA 1
ATOM 1430 C C . ASP A 1 177 ? 13.484 0.909 -21.125 1 92.75 177 ASP A C 1
ATOM 1432 O O . ASP A 1 177 ? 13.156 1.627 -22.062 1 92.75 177 ASP A O 1
ATOM 1436 N N . THR A 1 178 ? 13.031 -0.28 -20.922 1 91.56 178 THR A N 1
ATOM 1437 C CA . THR A 1 178 ? 12.023 -0.853 -21.812 1 91.56 178 THR A CA 1
ATOM 1438 C C . THR A 1 178 ? 10.75 -0.009 -21.797 1 91.56 178 THR A C 1
ATOM 1440 O O . THR A 1 178 ? 10.125 0.188 -22.844 1 91.56 178 THR A O 1
ATOM 1443 N N . PHE A 1 179 ? 10.383 0.51 -20.688 1 90.56 179 PHE A N 1
ATOM 1444 C CA . PHE A 1 179 ? 9.125 1.248 -20.578 1 90.56 179 PHE A CA 1
ATOM 1445 C C . PHE A 1 179 ? 9.352 2.736 -20.812 1 90.56 179 PHE A C 1
ATOM 1447 O O . PHE A 1 179 ? 8.398 3.48 -21.047 1 90.56 179 PHE A O 1
ATOM 1454 N N . ALA A 1 180 ? 10.539 3.189 -20.641 1 84 180 ALA A N 1
ATOM 1455 C CA . ALA A 1 180 ? 10.852 4.602 -20.844 1 84 180 ALA A CA 1
ATOM 1456 C C . ALA A 1 180 ? 10.898 4.949 -22.328 1 84 180 ALA A C 1
ATOM 1458 O O . ALA A 1 180 ? 10.75 6.117 -22.703 1 84 180 ALA A O 1
ATOM 1459 N N . LYS A 1 181 ? 11.227 4.008 -23.125 1 72.69 181 LYS A N 1
ATOM 1460 C CA . LYS A 1 181 ? 11.367 4.238 -24.562 1 72.69 181 LYS A CA 1
ATOM 1461 C C . LYS A 1 181 ? 10.062 3.939 -25.297 1 72.69 181 LYS A C 1
ATOM 1463 O O . LYS A 1 181 ? 9.422 2.916 -25.047 1 72.69 181 LYS A O 1
ATOM 1468 N N . ARG A 1 182 ? 9.617 4.957 -25.906 1 60.97 182 ARG A N 1
ATOM 1469 C CA . ARG A 1 182 ? 8.469 4.68 -26.766 1 60.97 182 ARG A CA 1
ATOM 1470 C C . ARG A 1 182 ? 8.773 3.547 -27.734 1 60.97 182 ARG A C 1
ATOM 1472 O O . ARG A 1 182 ? 9.789 3.58 -28.438 1 60.97 182 ARG A O 1
ATOM 1479 N N . ARG A 1 183 ? 8.18 2.436 -27.484 1 58.06 183 ARG A N 1
ATOM 1480 C CA . ARG A 1 183 ? 8.406 1.274 -28.328 1 58.06 183 ARG A CA 1
ATOM 1481 C C . ARG A 1 183 ? 7.316 1.147 -29.391 1 58.06 183 ARG A C 1
ATOM 1483 O O . ARG A 1 183 ? 6.137 1.354 -29.094 1 58.06 183 ARG A O 1
ATOM 1490 N N . THR A 1 184 ? 7.844 1.251 -30.609 1 58.06 184 THR A N 1
ATOM 1491 C CA . THR A 1 184 ? 6.938 0.957 -31.719 1 58.06 184 THR A CA 1
ATOM 1492 C C . THR A 1 184 ? 6.891 -0.543 -32 1 58.06 184 THR A C 1
ATOM 1494 O O . THR A 1 184 ? 7.934 -1.199 -32.062 1 58.06 184 THR A O 1
ATOM 1497 N N . PHE A 1 185 ? 5.895 -1.126 -31.594 1 51.75 185 PHE A N 1
ATOM 1498 C CA . PHE A 1 185 ? 5.766 -2.555 -31.844 1 51.75 185 PHE A CA 1
ATOM 1499 C C . PHE A 1 185 ? 5.023 -2.805 -33.156 1 51.75 185 PHE A C 1
ATOM 1501 O O . PHE A 1 185 ? 4.043 -2.119 -33.469 1 51.75 185 PHE A O 1
ATOM 1508 N N . ASN A 1 186 ? 5.832 -3.449 -34.062 1 49.56 186 ASN A N 1
ATOM 1509 C CA . ASN A 1 186 ? 5.145 -3.949 -35.25 1 49.56 186 ASN A CA 1
ATOM 1510 C C . ASN A 1 186 ? 4.301 -5.18 -34.906 1 49.56 186 ASN A C 1
ATOM 1512 O O . ASN A 1 186 ? 4.824 -6.195 -34.469 1 49.56 186 ASN A O 1
ATOM 1516 N N . VAL A 1 187 ? 3.164 -5.156 -34.5 1 47 187 VAL A N 1
ATOM 1517 C CA . VAL A 1 187 ? 2.287 -6.297 -34.25 1 47 187 VAL A CA 1
ATOM 1518 C C . VAL A 1 187 ? 2.299 -7.219 -35.469 1 47 187 VAL A C 1
ATOM 1520 O O . VAL A 1 187 ? 1.928 -6.809 -36.562 1 47 187 VAL A O 1
ATOM 1523 N N . LYS A 1 188 ? 3.207 -8.141 -35.656 1 41.88 188 LYS A N 1
ATOM 1524 C CA . LYS A 1 188 ? 3.062 -9.117 -36.719 1 41.88 188 LYS A CA 1
ATOM 1525 C C . LYS A 1 188 ? 1.608 -9.547 -36.906 1 41.88 188 LYS A C 1
ATOM 1527 O O . LYS A 1 188 ? 0.832 -9.5 -35.938 1 41.88 188 LYS A O 1
ATOM 1532 N N . GLU A 1 189 ? 1.309 -10.039 -38.312 1 37.88 189 GLU A N 1
ATOM 1533 C CA . GLU A 1 189 ? 0.114 -10.648 -38.875 1 37.88 189 GLU A CA 1
ATOM 1534 C C . GLU A 1 189 ? -0.39 -11.805 -38 1 37.88 189 GLU A C 1
ATOM 1536 O O . GLU A 1 189 ? -0.188 -12.969 -38.344 1 37.88 189 GLU A O 1
ATOM 1541 N N . SER A 1 190 ? -0.117 -12.375 -37.031 1 34.47 190 SER A N 1
ATOM 1542 C CA . SER A 1 190 ? -0.989 -13.531 -36.875 1 34.47 190 SER A CA 1
ATOM 1543 C C . SER A 1 190 ? -2.416 -13.211 -37.281 1 34.47 190 SER A C 1
ATOM 1545 O O . SER A 1 190 ? -2.816 -12.039 -37.312 1 34.47 190 SER A O 1
ATOM 1547 N N . ALA A 1 191 ? -3.514 -14.375 -37.188 1 34.34 191 ALA A N 1
ATOM 1548 C CA . ALA A 1 191 ? -4.672 -14.5 -38.062 1 34.34 191 ALA A CA 1
ATOM 1549 C C . ALA A 1 191 ? -5.383 -13.156 -38.219 1 34.34 191 ALA A C 1
ATOM 1551 O O . ALA A 1 191 ? -5.699 -12.75 -39.344 1 34.34 191 ALA A O 1
ATOM 1552 N N . THR A 1 192 ? -6.527 -12.805 -37.469 1 32.88 192 THR A N 1
ATOM 1553 C CA . THR A 1 192 ? -7.52 -12 -38.188 1 32.88 192 THR A CA 1
ATOM 1554 C C . THR A 1 192 ? -6.926 -10.656 -38.625 1 32.88 192 THR A C 1
ATOM 1556 O O . THR A 1 192 ? -5.859 -10.266 -38.125 1 32.88 192 THR A O 1
ATOM 1559 N N . HIS A 1 193 ? -7.805 -9.57 -38.969 1 29.31 193 HIS A N 1
ATOM 1560 C CA . HIS A 1 193 ? -7.891 -8.445 -39.906 1 29.31 193 HIS A CA 1
ATOM 1561 C C . HIS A 1 193 ? -6.895 -7.352 -39.531 1 29.31 193 HIS A C 1
ATOM 1563 O O . HIS A 1 193 ? -6.777 -6.344 -40.219 1 29.31 193 HIS A O 1
ATOM 1569 N N . ARG A 1 194 ? -6.77 -6.848 -38.25 1 35.62 194 ARG A N 1
ATOM 1570 C CA . ARG A 1 194 ? -6.508 -5.414 -38.344 1 35.62 194 ARG A CA 1
ATOM 1571 C C . ARG A 1 194 ? -5.07 -5.152 -38.781 1 35.62 194 ARG A C 1
ATOM 1573 O O . ARG A 1 194 ? -4.164 -5.922 -38.469 1 35.62 194 ARG A O 1
ATOM 1580 N N . THR A 1 195 ? -4.75 -4.141 -39.625 1 33.59 195 THR A N 1
ATOM 1581 C CA . THR A 1 195 ? -3.674 -3.393 -40.25 1 33.59 195 THR A CA 1
ATOM 1582 C C . THR A 1 195 ? -2.482 -3.244 -39.312 1 33.59 195 THR A C 1
ATOM 1584 O O . THR A 1 195 ? -2.633 -3.348 -38.094 1 33.59 195 THR A O 1
ATOM 1587 N N . GLY A 1 196 ? -1.184 -2.902 -39.844 1 38.56 196 GLY A N 1
ATOM 1588 C CA . GLY A 1 196 ? 0.167 -2.428 -39.562 1 38.56 196 GLY A CA 1
ATOM 1589 C C . GLY A 1 196 ? 0.24 -1.409 -38.438 1 38.56 196 GLY A C 1
ATOM 1590 O O . GLY A 1 196 ? 1.082 -0.509 -38.469 1 38.56 196 GLY A O 1
ATOM 1591 N N . TYR A 1 197 ? -0.746 -1.26 -37.688 1 40.66 197 TYR A N 1
ATOM 1592 C CA . TYR A 1 197 ? -0.64 -0.104 -36.781 1 40.66 197 TYR A CA 1
ATOM 1593 C C . TYR A 1 197 ? 0.446 -0.318 -35.75 1 40.66 197 TYR A C 1
ATOM 1595 O O . TYR A 1 197 ? 0.533 -1.391 -35.156 1 40.66 197 TYR A O 1
ATOM 1603 N N . LYS A 1 198 ? 1.609 0.512 -36 1 49.78 198 LYS A N 1
ATOM 1604 C CA . LYS A 1 198 ? 2.646 0.749 -35 1 49.78 198 LYS A CA 1
ATOM 1605 C C . LYS A 1 198 ? 2.041 1.222 -33.688 1 49.78 198 LYS A C 1
ATOM 1607 O O . LYS A 1 198 ? 1.349 2.24 -33.625 1 49.78 198 LYS A O 1
ATOM 1612 N N . ILE A 1 199 ? 1.778 0.24 -32.875 1 56.31 199 ILE A N 1
ATOM 1613 C CA . ILE A 1 199 ? 1.229 0.608 -31.578 1 56.31 199 ILE A CA 1
ATOM 1614 C C . ILE A 1 199 ? 2.342 1.134 -30.688 1 56.31 199 ILE A C 1
ATOM 1616 O O . ILE A 1 199 ? 3.412 0.526 -30.578 1 56.31 199 ILE A O 1
ATOM 1620 N N . ILE A 1 200 ? 2.27 2.43 -30.438 1 63.31 200 ILE A N 1
ATOM 1621 C CA . ILE A 1 200 ? 3.232 3.088 -29.562 1 63.31 200 ILE A CA 1
ATOM 1622 C C . ILE A 1 200 ? 2.766 2.99 -28.109 1 63.31 200 ILE A C 1
ATOM 1624 O O . ILE A 1 200 ? 1.639 3.375 -27.797 1 63.31 200 ILE A O 1
ATOM 1628 N N . LEU A 1 201 ? 3.555 2.229 -27.359 1 74 201 LEU A N 1
ATOM 1629 C CA . LEU A 1 201 ? 3.268 2.223 -25.938 1 74 201 LEU A CA 1
ATOM 1630 C C . LEU A 1 201 ? 3.674 3.545 -25.297 1 74 201 LEU A C 1
ATOM 1632 O O . LEU A 1 201 ? 4.734 4.094 -25.609 1 74 201 LEU A O 1
ATOM 1636 N N . GLU A 1 202 ? 2.781 4.027 -24.578 1 79.44 202 GLU A N 1
ATOM 1637 C CA . GLU A 1 202 ? 3.068 5.262 -23.859 1 79.44 202 GLU A CA 1
ATOM 1638 C C . GLU A 1 202 ? 4.195 5.062 -22.844 1 79.44 202 GLU A C 1
ATOM 1640 O O . GLU A 1 202 ? 4.477 3.934 -22.438 1 79.44 202 GLU A O 1
ATOM 1645 N N . GLU A 1 203 ? 4.91 6.133 -22.625 1 82.69 203 GLU A N 1
ATOM 1646 C CA . GLU A 1 203 ? 5.969 6.109 -21.625 1 82.69 203 GLU A CA 1
ATOM 1647 C C . GLU A 1 203 ? 5.41 5.84 -20.234 1 82.69 203 GLU A C 1
ATOM 1649 O O . GLU A 1 203 ? 4.414 6.441 -19.828 1 82.69 203 GLU A O 1
ATOM 1654 N N . MET A 1 204 ? 5.973 4.812 -19.641 1 87.94 204 MET A N 1
ATOM 1655 C CA . MET A 1 204 ? 5.598 4.469 -18.266 1 87.94 204 MET A CA 1
ATOM 1656 C C . MET A 1 204 ? 6.809 4.516 -17.344 1 87.94 204 MET A C 1
ATOM 1658 O O . MET A 1 204 ? 7.949 4.598 -17.812 1 87.94 204 MET A O 1
ATOM 1662 N N . HIS A 1 205 ? 6.59 4.617 -16.125 1 91.75 205 HIS A N 1
ATOM 1663 C CA . HIS A 1 205 ? 7.652 4.676 -15.133 1 91.75 205 HIS A CA 1
ATOM 1664 C C . HIS A 1 205 ? 7.578 3.484 -14.18 1 91.75 205 HIS A C 1
ATOM 1666 O O . HIS A 1 205 ? 6.555 2.803 -14.109 1 91.75 205 HIS A O 1
ATOM 1672 N N . VAL A 1 206 ? 8.711 3.242 -13.562 1 94.19 206 VAL A N 1
ATOM 1673 C CA . VAL A 1 206 ? 8.797 2.068 -12.703 1 94.19 206 VAL A CA 1
ATOM 1674 C C . VAL A 1 206 ? 9.359 2.467 -11.344 1 94.19 206 VAL A C 1
ATOM 1676 O O . VAL A 1 206 ? 10.344 3.211 -11.258 1 94.19 206 VAL A O 1
ATOM 1679 N N . SER A 1 207 ? 8.695 2.109 -10.297 1 94.75 207 SER A N 1
ATOM 1680 C CA . SER A 1 207 ? 9.258 2.152 -8.953 1 94.75 207 SER A CA 1
ATOM 1681 C C . SER A 1 207 ? 9.781 0.784 -8.531 1 94.75 207 SER A C 1
ATOM 1683 O O . SER A 1 207 ? 9.109 -0.23 -8.719 1 94.75 207 SER A O 1
ATOM 1685 N N . ALA A 1 208 ? 10.938 0.776 -7.977 1 97.5 208 ALA A N 1
ATOM 1686 C CA . ALA A 1 208 ? 11.531 -0.512 -7.633 1 97.5 208 ALA A CA 1
ATOM 1687 C C . ALA A 1 208 ? 12.172 -0.465 -6.246 1 97.5 208 ALA A C 1
ATOM 1689 O O . ALA A 1 208 ? 12.719 0.563 -5.844 1 97.5 208 ALA A O 1
ATOM 1690 N N . GLY A 1 209 ? 12.055 -1.512 -5.551 1 97.31 209 GLY A N 1
ATOM 1691 C CA . GLY A 1 209 ? 12.766 -1.787 -4.312 1 97.31 209 GLY A CA 1
ATOM 1692 C C . GLY A 1 209 ? 13.523 -3.1 -4.34 1 97.31 209 GLY A C 1
ATOM 1693 O O . GLY A 1 209 ? 12.969 -4.137 -4.715 1 97.31 209 GLY A O 1
ATOM 1694 N N . ILE A 1 210 ? 14.797 -3.043 -4.016 1 97.62 210 ILE A N 1
ATOM 1695 C CA . ILE A 1 210 ? 15.617 -4.246 -4.027 1 97.62 210 ILE A CA 1
ATOM 1696 C C . ILE A 1 210 ? 16.219 -4.477 -2.645 1 97.62 210 ILE A C 1
ATOM 1698 O O . ILE A 1 210 ? 16.781 -3.557 -2.043 1 97.62 210 ILE A O 1
ATOM 1702 N N . ALA A 1 211 ? 16.109 -5.645 -2.148 1 93.88 211 ALA A N 1
ATOM 1703 C CA . ALA A 1 211 ? 16.672 -6.039 -0.856 1 93.88 211 ALA A CA 1
ATOM 1704 C C . ALA A 1 211 ? 17.266 -7.441 -0.923 1 93.88 211 ALA A C 1
ATOM 1706 O O . ALA A 1 211 ? 17.031 -8.18 -1.886 1 93.88 211 ALA A O 1
ATOM 1707 N N . GLY A 1 212 ? 18.094 -7.75 0.061 1 92 212 GLY A N 1
ATOM 1708 C CA . GLY A 1 212 ? 18.672 -9.078 0.139 1 92 212 GLY A CA 1
ATOM 1709 C C . GLY A 1 212 ? 20.188 -9.062 0.327 1 92 212 GLY A C 1
ATOM 1710 O O . GLY A 1 212 ? 20.781 -8 0.53 1 92 212 GLY A O 1
ATOM 1711 N N . GLY A 1 213 ? 20.766 -10.195 0.327 1 86.06 213 GLY A N 1
ATOM 1712 C CA . GLY A 1 213 ? 22.203 -10.359 0.413 1 86.06 213 GLY A CA 1
ATOM 1713 C C . GLY A 1 213 ? 22.719 -10.422 1.841 1 86.06 213 GLY A C 1
ATOM 1714 O O . GLY A 1 213 ? 23.922 -10.469 2.072 1 86.06 213 GLY A O 1
ATOM 1715 N N . LYS A 1 214 ? 21.844 -10.133 2.738 1 78.56 214 LYS A N 1
ATOM 1716 C CA . LYS A 1 214 ? 22.266 -10.172 4.137 1 78.56 214 LYS A CA 1
ATOM 1717 C C . LYS A 1 214 ? 22.109 -11.57 4.723 1 78.56 214 LYS A C 1
ATOM 1719 O O . LYS A 1 214 ? 21.062 -12.195 4.562 1 78.56 214 LYS A O 1
ATOM 1724 N N . LYS A 1 215 ? 23.172 -11.781 5.504 1 69.5 215 LYS A N 1
ATOM 1725 C CA . LYS A 1 215 ? 23.172 -13.078 6.168 1 69.5 215 LYS A CA 1
ATOM 1726 C C . LYS A 1 215 ? 22.125 -13.125 7.273 1 69.5 215 LYS A C 1
ATOM 1728 O O . LYS A 1 215 ? 21.875 -12.117 7.949 1 69.5 215 LYS A O 1
ATOM 1733 N N . PHE A 1 216 ? 21.078 -14.023 7.145 1 63.22 216 PHE A N 1
ATOM 1734 C CA . PHE A 1 216 ? 20.156 -14.336 8.234 1 63.22 216 PHE A CA 1
ATOM 1735 C C . PHE A 1 216 ? 18.797 -13.664 8.008 1 63.22 216 PHE A C 1
ATOM 1737 O O . PHE A 1 216 ? 17.938 -13.688 8.891 1 63.22 216 PHE A O 1
ATOM 1744 N N . THR A 1 217 ? 18.812 -12.789 7.027 1 72.44 217 THR A N 1
ATOM 1745 C CA . THR A 1 217 ? 17.453 -12.383 6.699 1 72.44 217 THR A CA 1
ATOM 1746 C C . THR A 1 217 ? 16.703 -13.5 5.984 1 72.44 217 THR A C 1
ATOM 1748 O O . THR A 1 217 ? 17.141 -13.961 4.926 1 72.44 217 THR A O 1
ATOM 1751 N N . PRO A 1 218 ? 15.672 -13.852 6.652 1 73.12 218 PRO A N 1
ATOM 1752 C CA . PRO A 1 218 ? 15.008 -15.039 6.109 1 73.12 218 PRO A CA 1
ATOM 1753 C C . PRO A 1 218 ? 14.383 -14.797 4.738 1 73.12 218 PRO A C 1
ATOM 1755 O O . PRO A 1 218 ? 13.648 -13.82 4.551 1 73.12 218 PRO A O 1
ATOM 1758 N N . PHE A 1 219 ? 14.828 -15.578 3.77 1 80 219 PHE A N 1
ATOM 1759 C CA . PHE A 1 219 ? 14.148 -15.781 2.496 1 80 219 PHE A CA 1
ATOM 1760 C C . PHE A 1 219 ? 13.477 -17.156 2.453 1 80 219 PHE A C 1
ATOM 1762 O O . PHE A 1 219 ? 14.156 -18.172 2.424 1 80 219 PHE A O 1
ATOM 1769 N N . ILE A 1 220 ? 12.18 -17.125 2.5 1 78.12 220 ILE A N 1
ATOM 1770 C CA . ILE A 1 220 ? 11.43 -18.375 2.662 1 78.12 220 ILE A CA 1
ATOM 1771 C C . ILE A 1 220 ? 10.688 -18.688 1.369 1 78.12 220 ILE A C 1
ATOM 1773 O O . ILE A 1 220 ? 10.078 -17.812 0.758 1 78.12 220 ILE A O 1
ATOM 1777 N N . ILE A 1 221 ? 10.859 -19.891 0.943 1 81.88 221 ILE A N 1
ATOM 1778 C CA . ILE A 1 221 ? 10.023 -20.422 -0.126 1 81.88 221 ILE A CA 1
ATOM 1779 C C . ILE A 1 221 ? 8.953 -21.328 0.466 1 81.88 221 ILE A C 1
ATOM 1781 O O . ILE A 1 221 ? 9.266 -22.344 1.081 1 81.88 221 ILE A O 1
ATOM 1785 N N . THR A 1 222 ? 7.77 -21 0.294 1 77.62 222 THR A N 1
ATOM 1786 C CA . THR A 1 222 ? 6.648 -21.719 0.894 1 77.62 222 THR A CA 1
ATOM 1787 C C . THR A 1 222 ? 6.441 -23.062 0.205 1 77.62 222 THR A C 1
ATOM 1789 O O . THR A 1 222 ? 7.078 -23.344 -0.811 1 77.62 222 THR A O 1
ATOM 1792 N N . LYS A 1 223 ? 5.543 -23.844 0.709 1 73.38 223 LYS A N 1
ATOM 1793 C CA . LYS A 1 223 ? 5.293 -25.188 0.2 1 73.38 223 LYS A CA 1
ATOM 1794 C C . LYS A 1 223 ? 4.797 -25.141 -1.242 1 73.38 223 LYS A C 1
ATOM 1796 O O . LYS A 1 223 ? 5.102 -26.031 -2.035 1 73.38 223 LYS A O 1
ATOM 1801 N N . ASP A 1 224 ? 4.125 -24.094 -1.538 1 74 224 ASP A N 1
ATOM 1802 C CA . ASP A 1 224 ? 3.582 -23.984 -2.889 1 74 224 ASP A CA 1
ATOM 1803 C C . ASP A 1 224 ? 4.562 -23.266 -3.816 1 74 224 ASP A C 1
ATOM 1805 O O . ASP A 1 224 ? 4.246 -23 -4.977 1 74 224 ASP A O 1
ATOM 1809 N N . GLY A 1 225 ? 5.742 -22.969 -3.266 1 79.81 225 GLY A N 1
ATOM 1810 C CA . GLY A 1 225 ? 6.793 -22.391 -4.094 1 79.81 225 GLY A CA 1
ATOM 1811 C C . GLY A 1 225 ? 6.727 -20.891 -4.191 1 79.81 225 GLY A C 1
ATOM 1812 O O . GLY A 1 225 ? 7.379 -20.281 -5.051 1 79.81 225 GLY A O 1
ATOM 1813 N N . ASP A 1 226 ? 5.961 -20.281 -3.318 1 82.25 226 ASP A N 1
ATOM 1814 C CA . ASP A 1 226 ? 5.883 -18.828 -3.295 1 82.25 226 ASP A CA 1
ATOM 1815 C C . ASP A 1 226 ? 6.938 -18.234 -2.361 1 82.25 226 ASP A C 1
ATOM 1817 O O . ASP A 1 226 ? 7.602 -18.969 -1.625 1 82.25 226 ASP A O 1
ATOM 1821 N N . LEU A 1 227 ? 7.051 -16.922 -2.502 1 82.88 227 LEU A N 1
ATOM 1822 C CA . LEU A 1 227 ? 8.109 -16.25 -1.757 1 82.88 227 LEU A CA 1
ATOM 1823 C C . LEU A 1 227 ? 7.551 -15.578 -0.51 1 82.88 227 LEU A C 1
ATOM 1825 O O . LEU A 1 227 ? 6.457 -15.016 -0.543 1 82.88 227 LEU A O 1
ATOM 1829 N N . SER A 1 228 ? 8.312 -15.766 0.534 1 78.12 228 SER A N 1
ATOM 1830 C CA . SER A 1 228 ? 7.969 -15.125 1.797 1 78.12 228 SER A CA 1
ATOM 1831 C C . SER A 1 228 ? 9.211 -14.82 2.623 1 78.12 228 SER A C 1
ATOM 1833 O O . SER A 1 228 ? 10.328 -15.164 2.225 1 78.12 228 SER A O 1
ATOM 1835 N N . GLY A 1 229 ? 9.008 -13.945 3.695 1 77.75 229 GLY A N 1
ATOM 1836 C CA . GLY A 1 229 ? 10.133 -13.68 4.578 1 77.75 229 GLY A CA 1
ATOM 1837 C C . GLY A 1 229 ? 10.531 -12.211 4.602 1 77.75 229 GLY A C 1
ATOM 1838 O O . GLY A 1 229 ? 9.883 -11.375 3.973 1 77.75 229 GLY A O 1
ATOM 1839 N N . GLY A 1 230 ? 11.594 -11.961 5.289 1 78.06 230 GLY A N 1
ATOM 1840 C CA . GLY A 1 230 ? 12.039 -10.602 5.547 1 78.06 230 GLY A CA 1
ATOM 1841 C C . GLY A 1 230 ? 12.562 -9.898 4.309 1 78.06 230 GLY A C 1
ATOM 1842 O O . GLY A 1 230 ? 12.391 -8.688 4.156 1 78.06 230 GLY A O 1
ATOM 1843 N N . VAL A 1 231 ? 13.133 -10.648 3.428 1 85.75 231 VAL A N 1
ATOM 1844 C CA . VAL A 1 231 ? 13.727 -10.055 2.234 1 85.75 231 VAL A CA 1
ATOM 1845 C C . VAL A 1 231 ? 12.625 -9.508 1.326 1 85.75 231 VAL A C 1
ATOM 1847 O O . VAL A 1 231 ? 12.719 -8.383 0.838 1 85.75 231 VAL A O 1
ATOM 1850 N N . ILE A 1 232 ? 11.648 -10.344 1.139 1 85.81 232 ILE A N 1
ATOM 1851 C CA . ILE A 1 232 ? 10.547 -9.945 0.27 1 85.81 232 ILE A CA 1
ATOM 1852 C C . ILE A 1 232 ? 9.812 -8.758 0.88 1 85.81 232 ILE A C 1
ATOM 1854 O O . ILE A 1 232 ? 9.438 -7.82 0.169 1 85.81 232 ILE A O 1
ATOM 1858 N N . ASN A 1 233 ? 9.633 -8.758 2.146 1 81.06 233 ASN A N 1
ATOM 1859 C CA . ASN A 1 233 ? 8.945 -7.68 2.846 1 81.06 233 ASN A CA 1
ATOM 1860 C C . ASN A 1 233 ? 9.719 -6.367 2.746 1 81.06 233 ASN A C 1
ATOM 1862 O O . ASN A 1 233 ? 9.117 -5.309 2.539 1 81.06 233 ASN A O 1
ATOM 1866 N N . THR A 1 234 ? 10.969 -6.496 2.91 1 86.69 234 THR A N 1
ATOM 1867 C CA . THR A 1 234 ? 11.812 -5.309 2.824 1 86.69 234 THR A CA 1
ATOM 1868 C C . THR A 1 234 ? 11.789 -4.73 1.413 1 86.69 234 THR A C 1
ATOM 1870 O O . THR A 1 234 ? 11.664 -3.516 1.236 1 86.69 234 THR A O 1
ATOM 1873 N N . ALA A 1 235 ? 11.852 -5.598 0.459 1 91.88 235 ALA A N 1
ATOM 1874 C CA . ALA A 1 235 ? 11.82 -5.145 -0.929 1 91.88 235 ALA A CA 1
ATOM 1875 C C . ALA A 1 235 ? 10.492 -4.461 -1.249 1 91.88 235 ALA A C 1
ATOM 1877 O O . ALA A 1 235 ? 10.461 -3.436 -1.934 1 91.88 235 ALA A O 1
ATOM 1878 N N . ALA A 1 236 ? 9.469 -5.039 -0.792 1 88.12 236 ALA A N 1
ATOM 1879 C CA . ALA A 1 236 ? 8.141 -4.477 -1.018 1 88.12 236 ALA A CA 1
ATOM 1880 C C . ALA A 1 236 ? 8.016 -3.092 -0.391 1 88.12 236 ALA A C 1
ATOM 1882 O O . ALA A 1 236 ? 7.418 -2.188 -0.981 1 88.12 236 ALA A O 1
ATOM 1883 N N . ARG A 1 237 ? 8.547 -2.941 0.736 1 87.75 237 ARG A N 1
ATOM 1884 C CA . ARG A 1 237 ? 8.477 -1.658 1.428 1 87.75 237 ARG A CA 1
ATOM 1885 C C . ARG A 1 237 ? 9.328 -0.608 0.715 1 87.75 237 ARG A C 1
ATOM 1887 O O . ARG A 1 237 ? 8.953 0.565 0.662 1 87.75 237 ARG A O 1
ATOM 1894 N N . LEU A 1 238 ? 10.461 -1.052 0.298 1 93.69 238 LEU A N 1
ATOM 1895 C CA . LEU A 1 238 ? 11.305 -0.129 -0.459 1 93.69 238 LEU A CA 1
ATOM 1896 C C . LEU A 1 238 ? 10.602 0.31 -1.742 1 93.69 238 LEU A C 1
ATOM 1898 O O . LEU A 1 238 ? 10.688 1.479 -2.129 1 93.69 238 LEU A O 1
ATOM 1902 N N . GLN A 1 239 ? 9.984 -0.631 -2.352 1 93.12 239 GLN A N 1
ATOM 1903 C CA . GLN A 1 239 ? 9.219 -0.296 -3.545 1 93.12 239 GLN A CA 1
ATOM 1904 C C . GLN A 1 239 ? 8.094 0.678 -3.217 1 93.12 239 GLN A C 1
ATOM 1906 O O . GLN A 1 239 ? 7.859 1.639 -3.953 1 93.12 239 GLN A O 1
ATOM 1911 N N . GLY A 1 240 ? 7.355 0.4 -2.162 1 87.38 240 GLY A N 1
ATOM 1912 C CA . GLY A 1 240 ? 6.332 1.332 -1.714 1 87.38 240 GLY A CA 1
ATOM 1913 C C . GLY A 1 240 ? 6.871 2.725 -1.445 1 87.38 240 GLY A C 1
ATOM 1914 O O . GLY A 1 240 ? 6.23 3.721 -1.793 1 87.38 240 GLY A O 1
ATOM 1915 N N . ARG A 1 241 ? 8.023 2.746 -0.868 1 91.62 241 ARG A N 1
ATOM 1916 C CA . ARG A 1 241 ? 8.688 4.02 -0.599 1 91.62 241 ARG A CA 1
ATOM 1917 C C . ARG A 1 241 ? 9.047 4.73 -1.897 1 91.62 241 ARG A C 1
ATOM 1919 O O . ARG A 1 241 ? 8.891 5.949 -2.006 1 91.62 241 ARG A O 1
ATOM 1926 N N . ALA A 1 242 ? 9.562 3.99 -2.811 1 93.5 242 ALA A N 1
ATOM 1927 C CA . ALA A 1 242 ? 9.898 4.559 -4.113 1 93.5 242 ALA A CA 1
ATOM 1928 C C . ALA A 1 242 ? 8.664 5.188 -4.77 1 93.5 242 ALA A C 1
ATOM 1930 O O . ALA A 1 242 ? 8.758 6.254 -5.379 1 93.5 242 ALA A O 1
ATOM 1931 N N . ASN A 1 243 ? 7.621 4.543 -4.605 1 87.06 243 ASN A N 1
ATOM 1932 C CA . ASN A 1 243 ? 6.359 5.043 -5.145 1 87.06 243 ASN A CA 1
ATOM 1933 C C . ASN A 1 243 ? 5.934 6.34 -4.465 1 87.06 243 ASN A C 1
ATOM 1935 O O . ASN A 1 243 ? 5.375 7.23 -5.109 1 87.06 243 ASN A O 1
ATOM 1939 N N . GLU A 1 244 ? 6.137 6.426 -3.209 1 84.06 244 GLU A N 1
ATOM 1940 C CA . GLU A 1 244 ? 5.785 7.617 -2.443 1 84.06 244 GLU A CA 1
ATOM 1941 C C . GLU A 1 244 ? 6.648 8.812 -2.852 1 84.06 244 GLU A C 1
ATOM 1943 O O . GLU A 1 244 ? 6.184 9.953 -2.848 1 84.06 244 GLU A O 1
ATOM 1948 N N . LEU A 1 245 ? 7.832 8.477 -3.15 1 86.81 245 LEU A N 1
ATOM 1949 C CA . LEU A 1 245 ? 8.766 9.539 -3.523 1 86.81 245 LEU A CA 1
ATOM 1950 C C . LEU A 1 245 ? 8.422 10.109 -4.895 1 86.81 245 LEU A C 1
ATOM 1952 O O . LEU A 1 245 ? 8.562 11.312 -5.129 1 86.81 245 LEU A O 1
ATOM 1956 N N . SER A 1 246 ? 7.988 9.164 -5.77 1 81.88 246 SER A N 1
ATOM 1957 C CA . SER A 1 246 ? 7.598 9.695 -7.07 1 81.88 246 SER A CA 1
ATOM 1958 C C . SER A 1 246 ? 6.668 8.727 -7.801 1 81.88 246 SER A C 1
ATOM 1960 O O . SER A 1 246 ? 6.945 7.531 -7.879 1 81.88 246 SER A O 1
ATOM 1962 N N . GLY A 1 247 ? 5.648 9.344 -8.32 1 72.44 247 GLY A N 1
ATOM 1963 C CA . GLY A 1 247 ? 4.773 8.578 -9.188 1 72.44 247 GLY A CA 1
ATOM 1964 C C . GLY A 1 247 ? 4.949 8.898 -10.656 1 72.44 247 GLY A C 1
ATOM 1965 O O . GLY A 1 247 ? 4.402 8.211 -11.523 1 72.44 247 GLY A O 1
ATOM 1966 N N . SER A 1 248 ? 5.801 9.875 -10.922 1 79.88 248 SER A N 1
ATOM 1967 C CA . SER A 1 248 ? 5.938 10.336 -12.297 1 79.88 248 SER A CA 1
ATOM 1968 C C . SER A 1 248 ? 7.352 10.094 -12.82 1 79.88 248 SER A C 1
ATOM 1970 O O . SER A 1 248 ? 7.68 10.5 -13.938 1 79.88 248 SER A O 1
ATOM 1972 N N . GLN A 1 249 ? 8.141 9.539 -11.969 1 87.62 249 GLN A N 1
ATOM 1973 C CA . GLN A 1 249 ? 9.492 9.172 -12.367 1 87.62 249 GLN A CA 1
ATOM 1974 C C . GLN A 1 249 ? 9.875 7.793 -11.828 1 87.62 249 GLN A C 1
ATOM 1976 O O . GLN A 1 249 ? 9.312 7.336 -10.836 1 87.62 249 GLN A O 1
ATOM 1981 N N . SER A 1 250 ? 10.766 7.195 -12.586 1 93.38 250 SER A N 1
ATOM 1982 C CA . SER A 1 250 ? 11.258 5.906 -12.109 1 93.38 250 SER A CA 1
ATOM 1983 C C . SER A 1 250 ? 12.273 6.086 -10.984 1 93.38 250 SER A C 1
ATOM 1985 O O . SER A 1 250 ? 13.195 6.902 -11.094 1 93.38 250 SER A O 1
ATOM 1987 N N . ILE A 1 251 ? 12.062 5.426 -9.914 1 95.38 251 ILE A N 1
ATOM 1988 C CA . ILE A 1 251 ? 12.953 5.488 -8.766 1 95.38 251 ILE A CA 1
ATOM 1989 C C . ILE A 1 251 ? 13.312 4.074 -8.312 1 95.38 251 ILE A C 1
ATOM 1991 O O . ILE A 1 251 ? 12.453 3.191 -8.273 1 95.38 251 ILE A O 1
ATOM 1995 N N . ILE A 1 252 ? 14.562 3.855 -8.078 1 97.5 252 ILE A N 1
ATOM 1996 C CA . ILE A 1 252 ? 15.031 2.578 -7.555 1 97.5 252 ILE A CA 1
ATOM 1997 C C . ILE A 1 252 ? 15.617 2.777 -6.16 1 97.5 252 ILE A C 1
ATOM 1999 O O . ILE A 1 252 ? 16.562 3.545 -5.988 1 97.5 252 ILE A O 1
ATOM 2003 N N . LEU A 1 253 ? 15.078 2.133 -5.227 1 97.62 253 LEU A N 1
ATOM 2004 C CA . LEU A 1 253 ? 15.648 2.125 -3.881 1 97.62 253 LEU A CA 1
ATOM 2005 C C . LEU A 1 253 ? 16.234 0.757 -3.543 1 97.62 253 LEU A C 1
ATOM 2007 O O . LEU A 1 253 ? 15.648 -0.273 -3.889 1 97.62 253 LEU A O 1
ATOM 2011 N N . VAL A 1 254 ? 17.375 0.771 -2.941 1 98 254 VAL A N 1
ATOM 2012 C CA . VAL A 1 254 ? 18.016 -0.476 -2.543 1 98 254 VAL A CA 1
ATOM 2013 C C . VAL A 1 254 ? 18.422 -0.404 -1.069 1 98 254 VAL A C 1
ATOM 2015 O O . VAL A 1 254 ? 18.672 0.681 -0.542 1 98 254 VAL A O 1
ATOM 2018 N N . SER A 1 255 ? 18.422 -1.543 -0.426 1 95.56 255 SER A N 1
ATOM 2019 C CA . SER A 1 255 ? 18.938 -1.585 0.938 1 95.56 255 SER A CA 1
ATOM 2020 C C . SER A 1 255 ? 20.453 -1.376 0.963 1 95.56 255 SER A C 1
ATOM 2022 O O . SER A 1 255 ? 21.141 -1.61 -0.038 1 95.56 255 SER A O 1
ATOM 2024 N N . ARG A 1 256 ? 21 -0.981 2.113 1 94.19 256 ARG A N 1
ATOM 2025 C CA . ARG A 1 256 ? 22.438 -0.759 2.273 1 94.19 256 ARG A CA 1
ATOM 2026 C C . ARG A 1 256 ? 23.234 -2.025 1.963 1 94.19 256 ARG A C 1
ATOM 2028 O O . ARG A 1 256 ? 24.328 -1.959 1.412 1 94.19 256 ARG A O 1
ATOM 2035 N N . THR A 1 257 ? 22.625 -3.137 2.338 1 93.56 257 THR A N 1
ATOM 2036 C CA . THR A 1 257 ? 23.312 -4.402 2.078 1 93.56 257 THR A CA 1
ATOM 2037 C C . THR A 1 257 ? 23.469 -4.633 0.577 1 93.56 257 THR A C 1
ATOM 2039 O O . THR A 1 257 ? 24.5 -5.121 0.123 1 93.56 257 THR A O 1
ATOM 2042 N N . VAL A 1 258 ? 22.438 -4.312 -0.169 1 96.44 258 VAL A N 1
ATOM 2043 C CA . VAL A 1 258 ? 22.5 -4.461 -1.62 1 96.44 258 VAL A CA 1
ATOM 2044 C C . VAL A 1 258 ? 23.594 -3.551 -2.188 1 96.44 258 VAL A C 1
ATOM 2046 O O . VAL A 1 258 ? 24.359 -3.963 -3.059 1 96.44 258 VAL A O 1
ATOM 2049 N N . TYR A 1 259 ? 23.719 -2.33 -1.691 1 96.75 259 TYR A N 1
ATOM 2050 C CA . TYR A 1 259 ? 24.734 -1.381 -2.115 1 96.75 259 TYR A CA 1
ATOM 2051 C C . TYR A 1 259 ? 26.141 -1.916 -1.821 1 96.75 259 TYR A C 1
ATOM 2053 O O . TYR A 1 259 ? 27.016 -1.893 -2.689 1 96.75 259 TYR A O 1
ATOM 2061 N N . THR A 1 260 ? 26.266 -2.432 -0.612 1 96.06 260 THR A N 1
ATOM 2062 C CA . THR A 1 260 ? 27.578 -2.945 -0.196 1 96.06 260 THR A CA 1
ATOM 2063 C C . THR A 1 260 ? 27.984 -4.141 -1.053 1 96.06 260 THR A C 1
ATOM 2065 O O . THR A 1 260 ? 29.141 -4.242 -1.475 1 96.06 260 THR A O 1
ATOM 2068 N N . ASN A 1 261 ? 27.047 -5.004 -1.307 1 94.94 261 ASN A N 1
ATOM 2069 C CA . ASN A 1 261 ? 27.344 -6.188 -2.105 1 94.94 261 ASN A CA 1
ATOM 2070 C C . ASN A 1 261 ? 27.594 -5.832 -3.568 1 94.94 261 ASN A C 1
ATOM 2072 O O . ASN A 1 261 ? 28.422 -6.457 -4.234 1 94.94 261 ASN A O 1
ATOM 2076 N N . PHE A 1 262 ? 26.844 -4.859 -4.082 1 96.69 262 PHE A N 1
ATOM 2077 C CA . PHE A 1 262 ? 27.078 -4.371 -5.438 1 96.69 262 PHE A CA 1
ATOM 2078 C C . PHE A 1 262 ? 28.516 -3.877 -5.594 1 96.69 262 PHE A C 1
ATOM 2080 O O . PHE A 1 262 ? 29.203 -4.242 -6.551 1 96.69 262 PHE A O 1
ATOM 2087 N N . THR A 1 263 ? 28.906 -3.074 -4.633 1 96.44 263 THR A N 1
ATOM 2088 C CA . THR A 1 263 ? 30.25 -2.512 -4.668 1 96.44 263 THR A CA 1
ATOM 2089 C C . THR A 1 263 ? 31.297 -3.615 -4.582 1 96.44 263 THR A C 1
ATOM 2091 O O . THR A 1 263 ? 32.312 -3.572 -5.281 1 96.44 263 THR A O 1
ATOM 2094 N N . ALA A 1 264 ? 31.031 -4.566 -3.727 1 95.06 264 ALA A N 1
ATOM 2095 C CA . ALA A 1 264 ? 31.953 -5.688 -3.568 1 95.06 264 ALA A CA 1
ATOM 2096 C C . ALA A 1 264 ? 32.062 -6.508 -4.852 1 95.06 264 ALA A C 1
ATOM 2098 O O . ALA A 1 264 ? 33.125 -6.918 -5.258 1 95.06 264 ALA A O 1
ATOM 2099 N N . GLU A 1 265 ? 30.906 -6.754 -5.488 1 95.06 265 GLU A N 1
ATOM 2100 C CA . GLU A 1 265 ? 30.875 -7.512 -6.734 1 95.06 265 GLU A CA 1
ATOM 2101 C C . GLU A 1 265 ? 31.609 -6.777 -7.848 1 95.06 265 GLU A C 1
ATOM 2103 O O . GLU A 1 265 ? 32.344 -7.391 -8.617 1 95.06 265 GLU A O 1
ATOM 2108 N N . MET A 1 266 ? 31.391 -5.52 -7.875 1 95.12 266 MET A N 1
ATOM 2109 C CA . MET A 1 266 ? 32 -4.695 -8.914 1 95.12 266 MET A CA 1
ATOM 2110 C C . MET A 1 266 ? 33.531 -4.637 -8.734 1 95.12 266 MET A C 1
ATOM 2112 O O . MET A 1 266 ? 34.25 -4.543 -9.719 1 95.12 266 MET A O 1
ATOM 2116 N N . LYS A 1 267 ? 33.938 -4.676 -7.523 1 94.31 267 LYS A N 1
ATOM 2117 C CA . LYS A 1 267 ? 35.375 -4.684 -7.234 1 94.31 267 LYS A CA 1
ATOM 2118 C C . LYS A 1 267 ? 36 -6.02 -7.621 1 94.31 267 LYS A C 1
ATOM 2120 O O . LYS A 1 267 ? 37.156 -6.062 -8.086 1 94.31 267 LYS A O 1
ATOM 2125 N N . ALA A 1 268 ? 35.281 -7.051 -7.332 1 94.12 268 ALA A N 1
ATOM 2126 C CA . ALA A 1 268 ? 35.781 -8.391 -7.637 1 94.12 268 ALA A CA 1
ATOM 2127 C C . ALA A 1 268 ? 35.875 -8.602 -9.148 1 94.12 268 ALA A C 1
ATOM 2129 O O . ALA A 1 268 ? 36.875 -9.148 -9.633 1 94.12 268 ALA A O 1
ATOM 2130 N N . ALA A 1 269 ? 34.812 -8.266 -9.859 1 92.5 269 ALA A N 1
ATOM 2131 C CA . ALA A 1 269 ? 34.812 -8.406 -11.312 1 92.5 269 ALA A CA 1
ATOM 2132 C C . ALA A 1 269 ? 33.875 -7.387 -11.961 1 92.5 269 ALA A C 1
ATOM 2134 O O . ALA A 1 269 ? 32.719 -7.203 -11.508 1 92.5 269 ALA A O 1
ATOM 2135 N N . ALA A 1 270 ? 34.406 -6.832 -13.016 1 91.25 270 ALA A N 1
ATOM 2136 C CA . ALA A 1 270 ? 33.594 -5.859 -13.727 1 91.25 270 ALA A CA 1
ATOM 2137 C C . ALA A 1 270 ? 32.344 -6.523 -14.336 1 91.25 270 ALA A C 1
ATOM 2139 O O . ALA A 1 270 ? 32.438 -7.594 -14.938 1 91.25 270 ALA A O 1
ATOM 2140 N N . HIS A 1 271 ? 31.203 -5.965 -14.109 1 93.94 271 HIS A N 1
ATOM 2141 C CA . HIS A 1 271 ? 29.953 -6.457 -14.68 1 93.94 271 HIS A CA 1
ATOM 2142 C C . HIS A 1 271 ? 29.734 -5.883 -16.078 1 93.94 271 HIS A C 1
ATOM 2144 O O . HIS A 1 271 ? 29.875 -4.68 -16.297 1 93.94 271 HIS A O 1
ATOM 2150 N N . PRO A 1 272 ? 29.422 -6.652 -17.016 1 92.88 272 PRO A N 1
ATOM 2151 C CA . PRO A 1 272 ? 29.344 -6.199 -18.406 1 92.88 272 PRO A CA 1
ATOM 2152 C C . PRO A 1 272 ? 28.328 -5.062 -18.594 1 92.88 272 PRO A C 1
ATOM 2154 O O . PRO A 1 272 ? 28.578 -4.148 -19.375 1 92.88 272 PRO A O 1
ATOM 2157 N N . PHE A 1 273 ? 27.312 -5.133 -17.906 1 95.5 273 PHE A N 1
ATOM 2158 C CA . PHE A 1 273 ? 26.281 -4.109 -18.031 1 95.5 273 PHE A CA 1
ATOM 2159 C C . PHE A 1 273 ? 26.766 -2.789 -17.438 1 95.5 273 PHE A C 1
ATOM 2161 O O . PHE A 1 273 ? 26.578 -1.729 -18.047 1 95.5 273 PHE A O 1
ATOM 2168 N N . PHE A 1 274 ? 27.375 -2.828 -16.344 1 95.62 274 PHE A N 1
ATOM 2169 C CA . PHE A 1 274 ? 27.734 -1.62 -15.609 1 95.62 274 PHE A CA 1
ATOM 2170 C C . PHE A 1 274 ? 29.078 -1.077 -16.078 1 95.62 274 PHE A C 1
ATOM 2172 O O . PHE A 1 274 ? 29.5 -0.005 -15.641 1 95.62 274 PHE A O 1
ATOM 2179 N N . ALA A 1 275 ? 29.688 -1.747 -16.922 1 91.88 275 ALA A N 1
ATOM 2180 C CA . ALA A 1 275 ? 30.859 -1.2 -17.609 1 91.88 275 ALA A CA 1
ATOM 2181 C C . ALA A 1 275 ? 30.438 -0.103 -18.594 1 91.88 275 ALA A C 1
ATOM 2183 O O . ALA A 1 275 ? 31.203 0.835 -18.844 1 91.88 275 ALA A O 1
ATOM 2184 N N . LYS A 1 276 ? 29.234 -0.199 -19.031 1 91.38 276 LYS A N 1
ATOM 2185 C CA . LYS A 1 276 ? 28.75 0.736 -20.047 1 91.38 276 LYS A CA 1
ATOM 2186 C C . LYS A 1 276 ? 27.719 1.697 -19.438 1 91.38 276 LYS A C 1
ATOM 2188 O O . LYS A 1 276 ? 27.406 2.732 -20.031 1 91.38 276 LYS A O 1
ATOM 2193 N N . THR A 1 277 ? 27.188 1.263 -18.391 1 92.12 277 THR A N 1
ATOM 2194 C CA . THR A 1 277 ? 26.156 2.061 -17.734 1 92.12 277 THR A CA 1
ATOM 2195 C C . THR A 1 277 ? 26.656 2.598 -16.391 1 92.12 277 THR A C 1
ATOM 2197 O O . THR A 1 277 ? 26.984 1.824 -15.492 1 92.12 277 THR A O 1
ATOM 2200 N N . HIS A 1 278 ? 26.656 3.869 -16.359 1 91.81 278 HIS A N 1
ATOM 2201 C CA . HIS A 1 278 ? 27.156 4.492 -15.141 1 91.81 278 HIS A CA 1
ATOM 2202 C C . HIS A 1 278 ? 26.031 4.793 -14.164 1 91.81 278 HIS A C 1
ATOM 2204 O O . HIS A 1 278 ? 25.047 5.445 -14.531 1 91.81 278 HIS A O 1
ATOM 2210 N N . ILE A 1 279 ? 26.188 4.184 -12.953 1 95.69 279 ILE A N 1
ATOM 2211 C CA . ILE A 1 279 ? 25.188 4.469 -11.914 1 95.69 279 ILE A CA 1
ATOM 2212 C C . ILE A 1 279 ? 25.891 4.934 -10.648 1 95.69 279 ILE A C 1
ATOM 2214 O O . ILE A 1 279 ? 27.094 4.684 -10.461 1 95.69 279 ILE A O 1
ATOM 2218 N N . LYS A 1 280 ? 25.25 5.734 -9.836 1 96.19 280 LYS A N 1
ATOM 2219 C CA . LYS A 1 280 ? 25.688 6.156 -8.508 1 96.19 280 LYS A CA 1
ATOM 2220 C C . LYS A 1 280 ? 24.609 5.914 -7.465 1 96.19 280 LYS A C 1
ATOM 2222 O O . LYS A 1 280 ? 23.484 5.547 -7.805 1 96.19 280 LYS A O 1
ATOM 2227 N N . PHE A 1 281 ? 25.047 5.91 -6.254 1 97.31 281 PHE A N 1
ATOM 2228 C CA . PHE A 1 281 ? 24.109 5.684 -5.16 1 97.31 281 PHE A CA 1
ATOM 2229 C C . PHE A 1 281 ? 24.016 6.91 -4.258 1 97.31 281 PHE A C 1
ATOM 2231 O O . PHE A 1 281 ? 25.031 7.547 -3.965 1 97.31 281 PHE A O 1
ATOM 2238 N N . PHE A 1 282 ? 22.859 7.301 -3.945 1 96.75 282 PHE A N 1
ATOM 2239 C CA . PHE A 1 282 ? 22.578 8.391 -3.023 1 96.75 282 PHE A CA 1
ATOM 2240 C C . PHE A 1 282 ? 22.062 7.863 -1.693 1 96.75 282 PHE A C 1
ATOM 2242 O O . PHE A 1 282 ? 21.078 7.117 -1.658 1 96.75 282 PHE A O 1
ATOM 2249 N N . ASP A 1 283 ? 22.703 8.219 -0.624 1 95.25 283 ASP A N 1
ATOM 2250 C CA . ASP A 1 283 ? 22.266 7.789 0.702 1 95.25 283 ASP A CA 1
ATOM 2251 C C . ASP A 1 283 ? 20.969 8.484 1.111 1 95.25 283 ASP A C 1
ATOM 2253 O O . ASP A 1 283 ? 20.969 9.68 1.414 1 95.25 283 ASP A O 1
ATOM 2257 N N . SER A 1 284 ? 19.906 7.711 1.179 1 93.31 284 SER A N 1
ATOM 2258 C CA . SER A 1 284 ? 18.594 8.266 1.487 1 93.31 284 SER A CA 1
ATOM 2259 C C . SER A 1 284 ? 18.266 8.148 2.975 1 93.31 284 SER A C 1
ATOM 2261 O O . SER A 1 284 ? 17.156 8.445 3.404 1 93.31 284 SER A O 1
ATOM 2263 N N . GLY A 1 285 ? 19.234 7.637 3.717 1 92.44 285 GLY A N 1
ATOM 2264 C CA . GLY A 1 285 ? 19.062 7.547 5.156 1 92.44 285 GLY A CA 1
ATOM 2265 C C . GLY A 1 285 ? 18.281 6.316 5.582 1 92.44 285 GLY A C 1
ATOM 2266 O O . GLY A 1 285 ? 18.375 5.262 4.949 1 92.44 285 GLY A O 1
ATOM 2267 N N . TRP A 1 286 ? 17.625 6.395 6.746 1 91.94 286 TRP A N 1
ATOM 2268 C CA . TRP A 1 286 ? 16.906 5.266 7.34 1 91.94 286 TRP A CA 1
ATOM 2269 C C . TRP A 1 286 ? 15.406 5.395 7.133 1 91.94 286 TRP A C 1
ATOM 2271 O O . TRP A 1 286 ? 14.852 6.492 7.227 1 91.94 286 TRP A O 1
ATOM 2281 N N . ILE A 1 287 ? 14.82 4.328 6.797 1 89.12 287 ILE A N 1
ATOM 2282 C CA . ILE A 1 287 ? 13.367 4.277 6.711 1 89.12 287 ILE A CA 1
ATOM 2283 C C . ILE A 1 287 ? 12.828 3.254 7.707 1 89.12 287 ILE A C 1
ATOM 2285 O O . ILE A 1 287 ? 13.422 2.189 7.898 1 89.12 287 ILE A O 1
ATOM 2289 N N . SER A 1 288 ? 11.695 3.629 8.305 1 83.94 288 SER A N 1
ATOM 2290 C CA . SER A 1 288 ? 11.086 2.746 9.297 1 83.94 288 SER A CA 1
ATOM 2291 C C . SER A 1 288 ? 9.758 2.189 8.789 1 83.94 288 SER A C 1
ATOM 2293 O O . SER A 1 288 ? 8.992 2.895 8.133 1 83.94 288 SER A O 1
ATOM 2295 N N . PHE A 1 289 ? 9.625 0.894 8.992 1 75.44 289 PHE A N 1
ATOM 2296 C CA . PHE A 1 289 ? 8.344 0.266 8.703 1 75.44 289 PHE A CA 1
ATOM 2297 C C . PHE A 1 289 ? 8.125 -0.952 9.594 1 75.44 289 PHE A C 1
ATOM 2299 O O . PHE A 1 289 ? 9.039 -1.753 9.789 1 75.44 289 PHE A O 1
ATOM 2306 N N . LYS A 1 290 ? 6.891 -1.094 10.023 1 66.81 290 LYS A N 1
ATOM 2307 C CA . LYS A 1 290 ? 6.438 -2.23 10.82 1 66.81 290 LYS A CA 1
ATOM 2308 C C . LYS A 1 290 ? 7.441 -2.566 11.914 1 66.81 290 LYS A C 1
ATOM 2310 O O . LYS A 1 290 ? 7.832 -3.727 12.078 1 66.81 290 LYS A O 1
ATOM 2315 N N . GLY A 1 291 ? 8.039 -1.56 12.578 1 65.88 291 GLY A N 1
ATOM 2316 C CA . GLY A 1 291 ? 8.922 -1.728 13.719 1 65.88 291 GLY A CA 1
ATOM 2317 C C . GLY A 1 291 ? 10.367 -1.974 13.328 1 65.88 291 GLY A C 1
ATOM 2318 O O . GLY A 1 291 ? 11.227 -2.166 14.195 1 65.88 291 GLY A O 1
ATOM 2319 N N . ILE A 1 292 ? 10.602 -2.039 12.039 1 71.62 292 ILE A N 1
ATOM 2320 C CA . ILE A 1 292 ? 11.969 -2.256 11.578 1 71.62 292 ILE A CA 1
ATOM 2321 C C . ILE A 1 292 ? 12.469 -1.015 10.844 1 71.62 292 ILE A C 1
ATOM 2323 O O . ILE A 1 292 ? 11.672 -0.237 10.312 1 71.62 292 ILE A O 1
ATOM 2327 N N . SER A 1 293 ? 13.781 -0.79 11 1 83.75 293 SER A N 1
ATOM 2328 C CA . SER A 1 293 ? 14.422 0.305 10.273 1 83.75 293 SER A CA 1
ATOM 2329 C C . SER A 1 293 ? 15.484 -0.215 9.32 1 83.75 293 SER A C 1
ATOM 2331 O O . SER A 1 293 ? 16.25 -1.124 9.656 1 83.75 293 SER A O 1
ATOM 2333 N N . VAL A 1 294 ? 15.438 0.274 8.125 1 88.62 294 VAL A N 1
ATOM 2334 C CA . VAL A 1 294 ? 16.375 -0.167 7.105 1 88.62 294 VAL A CA 1
ATOM 2335 C C . VAL A 1 294 ? 17.078 1.045 6.484 1 88.62 294 VAL A C 1
ATOM 2337 O O . VAL A 1 294 ? 16.422 2.062 6.215 1 88.62 294 VAL A O 1
ATOM 2340 N N . ALA A 1 295 ? 18.422 0.917 6.398 1 93.38 295 ALA A N 1
ATOM 2341 C CA . ALA A 1 295 ? 19.156 1.948 5.68 1 93.38 295 ALA A CA 1
ATOM 2342 C C . ALA A 1 295 ? 19 1.787 4.172 1 93.38 295 ALA A C 1
ATOM 2344 O O . ALA A 1 295 ? 19.078 0.672 3.648 1 93.38 295 ALA A O 1
ATOM 2345 N N . VAL A 1 296 ? 18.797 2.916 3.506 1 95.69 296 VAL A N 1
ATOM 2346 C CA . VAL A 1 296 ? 18.359 2.836 2.117 1 95.69 296 VAL A CA 1
ATOM 2347 C C . VAL A 1 296 ? 19.234 3.73 1.245 1 95.69 296 VAL A C 1
ATOM 2349 O O . VAL A 1 296 ? 19.703 4.777 1.695 1 95.69 296 VAL A O 1
ATOM 2352 N N . HIS A 1 297 ? 19.469 3.264 0.049 1 97.25 297 HIS A N 1
ATOM 2353 C CA . HIS A 1 297 ? 20.125 4.059 -0.985 1 97.25 297 HIS A CA 1
ATOM 2354 C C . HIS A 1 297 ? 19.234 4.184 -2.223 1 97.25 297 HIS A C 1
ATOM 2356 O O . HIS A 1 297 ? 18.5 3.258 -2.559 1 97.25 297 HIS A O 1
ATOM 2362 N N . GLU A 1 298 ? 19.281 5.32 -2.828 1 97.19 298 GLU A N 1
ATOM 2363 C CA . GLU A 1 298 ? 18.656 5.516 -4.129 1 97.19 298 GLU A CA 1
ATOM 2364 C C . GLU A 1 298 ? 19.656 5.336 -5.266 1 97.19 298 GLU A C 1
ATOM 2366 O O . GLU A 1 298 ? 20.797 5.793 -5.176 1 97.19 298 GLU A O 1
ATOM 2371 N N . VAL A 1 299 ? 19.25 4.57 -6.242 1 97.69 299 VAL A N 1
ATOM 2372 C CA . VAL A 1 299 ? 20.109 4.367 -7.402 1 97.69 299 VAL A CA 1
ATOM 2373 C C . VAL A 1 299 ? 19.906 5.504 -8.398 1 97.69 299 VAL A C 1
ATOM 2375 O O . VAL A 1 299 ? 18.781 5.762 -8.844 1 97.69 299 VAL A O 1
ATOM 2378 N N . LEU A 1 300 ? 20.969 6.141 -8.688 1 96.25 300 LEU A N 1
ATOM 2379 C CA . LEU A 1 300 ? 20.953 7.242 -9.641 1 96.25 300 LEU A CA 1
ATOM 2380 C C . LEU A 1 300 ? 21.5 6.793 -10.992 1 96.25 300 LEU A C 1
ATOM 2382 O O . LEU A 1 300 ? 22.641 6.328 -11.086 1 96.25 300 LEU A O 1
ATOM 2386 N N . TYR A 1 301 ? 20.719 6.957 -12.031 1 93.75 301 TYR A N 1
ATOM 2387 C CA . TYR A 1 301 ? 21.172 6.449 -13.32 1 93.75 301 TYR A CA 1
ATOM 2388 C C . TYR A 1 301 ? 20.891 7.453 -14.43 1 93.75 301 TYR A C 1
ATOM 2390 O O . TYR A 1 301 ? 21.203 7.207 -15.594 1 93.75 301 TYR A O 1
ATOM 2398 N N . THR A 1 302 ? 20.234 8.57 -14.133 1 90.75 302 THR A N 1
ATOM 2399 C CA . THR A 1 302 ? 20.031 9.656 -15.086 1 90.75 302 THR A CA 1
ATOM 2400 C C . THR A 1 302 ? 20.859 10.883 -14.688 1 90.75 302 THR A C 1
ATOM 2402 O O . THR A 1 302 ? 21.219 11.039 -13.523 1 90.75 302 THR A O 1
ATOM 2405 N N . GLU A 1 303 ? 21.094 11.758 -15.602 1 87.25 303 GLU A N 1
ATOM 2406 C CA . GLU A 1 303 ? 21.844 12.984 -15.328 1 87.25 303 GLU A CA 1
ATOM 2407 C C . GLU A 1 303 ? 21.094 13.875 -14.336 1 87.25 303 GLU A C 1
ATOM 2409 O O . GLU A 1 303 ? 21.719 14.5 -13.477 1 87.25 303 GLU A O 1
ATOM 2414 N N . ARG A 1 304 ? 19.922 13.844 -14.453 1 84.25 304 ARG A N 1
ATOM 2415 C CA . ARG A 1 304 ? 19.094 14.648 -13.562 1 84.25 304 ARG A CA 1
ATOM 2416 C C . ARG A 1 304 ? 19.172 14.148 -12.125 1 84.25 304 ARG A C 1
ATOM 2418 O O . ARG A 1 304 ? 19.297 14.945 -11.195 1 84.25 304 ARG A O 1
ATOM 2425 N N . ASP A 1 305 ? 19.219 12.883 -12.016 1 87.75 305 ASP A N 1
ATOM 2426 C CA . ASP A 1 305 ? 19.281 12.289 -10.688 1 87.75 305 ASP A CA 1
ATOM 2427 C C . ASP A 1 305 ? 20.641 12.5 -10.047 1 87.75 305 ASP A C 1
ATOM 2429 O O . ASP A 1 305 ? 20.75 12.633 -8.82 1 87.75 305 ASP A O 1
ATOM 2433 N N . MET A 1 306 ? 21.609 12.57 -10.891 1 92.94 306 MET A N 1
ATOM 2434 C CA . MET A 1 306 ? 22.984 12.68 -10.391 1 92.94 306 MET A CA 1
ATOM 2435 C C . MET A 1 306 ? 23.203 14 -9.672 1 92.94 306 MET A C 1
ATOM 2437 O O . MET A 1 306 ? 24.125 14.133 -8.875 1 92.94 306 MET A O 1
ATOM 2441 N N . LYS A 1 307 ? 22.359 14.914 -9.875 1 91.38 307 LYS A N 1
ATOM 2442 C CA . LYS A 1 307 ? 22.469 16.219 -9.219 1 91.38 307 LYS A CA 1
ATOM 2443 C C . LYS A 1 307 ? 22.25 16.094 -7.711 1 91.38 307 LYS A C 1
ATOM 2445 O O . LYS A 1 307 ? 22.688 16.953 -6.941 1 91.38 307 LYS A O 1
ATOM 2450 N N . LYS A 1 308 ? 21.641 15.031 -7.324 1 93.5 308 LYS A N 1
ATOM 2451 C CA . LYS A 1 308 ? 21.422 14.789 -5.902 1 93.5 308 LYS A CA 1
ATOM 2452 C C . LYS A 1 308 ? 22.734 14.633 -5.156 1 93.5 308 LYS A C 1
ATOM 2454 O O . LYS A 1 308 ? 22.812 14.898 -3.955 1 93.5 308 LYS A O 1
ATOM 2459 N N . LEU A 1 309 ? 23.719 14.227 -5.895 1 95.62 309 LEU A N 1
ATOM 2460 C CA . LEU A 1 309 ? 25.016 14 -5.273 1 95.62 309 LEU A CA 1
ATOM 2461 C C . LEU A 1 309 ? 25.672 15.312 -4.859 1 95.62 309 LEU A C 1
ATOM 2463 O O . LEU A 1 309 ? 26.562 15.328 -4.016 1 95.62 309 LEU A O 1
ATOM 2467 N N . LEU A 1 310 ? 25.219 16.375 -5.414 1 95.19 310 LEU A N 1
ATOM 2468 C CA . LEU A 1 310 ? 25.781 17.688 -5.125 1 95.19 310 LEU A CA 1
ATOM 2469 C C . LEU A 1 310 ? 25.438 18.125 -3.707 1 95.19 310 LEU A C 1
ATOM 2471 O O . LEU A 1 310 ? 26.109 18.984 -3.139 1 95.19 310 LEU A O 1
ATOM 2475 N N . TYR A 1 311 ? 24.406 17.547 -3.115 1 95.62 311 TYR A N 1
ATOM 2476 C CA . TYR A 1 311 ? 24.078 17.938 -1.753 1 95.62 311 TYR A CA 1
ATOM 2477 C C . TYR A 1 311 ? 24.062 16.734 -0.822 1 95.62 311 TYR A C 1
ATOM 2479 O O . TYR A 1 311 ? 23.422 16.75 0.231 1 95.62 311 TYR A O 1
ATOM 2487 N N . GLU A 1 312 ? 24.672 15.688 -1.171 1 95.12 312 GLU A N 1
ATOM 2488 C CA . GLU A 1 312 ? 24.734 14.477 -0.361 1 95.12 312 GLU A CA 1
ATOM 2489 C C . GLU A 1 312 ? 25.406 14.75 0.983 1 95.12 312 GLU A C 1
ATOM 2491 O O . GLU A 1 312 ? 24.984 14.203 2.01 1 95.12 312 GLU A O 1
ATOM 2496 N N . ALA A 1 313 ? 26.453 15.523 0.947 1 95.88 313 ALA A N 1
ATOM 2497 C CA . ALA A 1 313 ? 27.172 15.844 2.18 1 95.88 313 ALA A CA 1
ATOM 2498 C C . ALA A 1 313 ? 26.25 16.531 3.18 1 95.88 313 ALA A C 1
ATOM 2500 O O . ALA A 1 313 ? 26.297 16.25 4.379 1 95.88 313 ALA A O 1
ATOM 2501 N N . GLN A 1 314 ? 25.469 17.453 2.676 1 96.69 314 GLN A N 1
ATOM 2502 C CA . GLN A 1 314 ? 24.547 18.172 3.539 1 96.69 314 GLN A CA 1
ATOM 2503 C C . GLN A 1 314 ? 23.453 17.25 4.078 1 96.69 314 GLN A C 1
ATOM 2505 O O . GLN A 1 314 ? 23.016 17.391 5.219 1 96.69 314 GLN A O 1
ATOM 2510 N N . MET A 1 315 ? 23.062 16.297 3.273 1 96.19 315 MET A N 1
ATOM 2511 C CA . MET A 1 315 ? 22.109 15.305 3.738 1 96.19 315 MET A CA 1
ATOM 2512 C C . MET A 1 315 ? 22.703 14.469 4.867 1 96.19 315 MET A C 1
ATOM 2514 O O . MET A 1 315 ? 22.031 14.211 5.871 1 96.19 315 MET A O 1
ATOM 2518 N N . THR A 1 316 ? 23.875 14.086 4.695 1 95.62 316 THR A N 1
ATOM 2519 C CA . THR A 1 316 ? 24.547 13.273 5.699 1 95.62 316 THR A CA 1
ATOM 2520 C C . THR A 1 316 ? 24.719 14.055 7 1 95.62 316 THR A C 1
ATOM 2522 O O . THR A 1 316 ? 24.578 13.492 8.086 1 95.62 316 THR A O 1
ATOM 2525 N N . ASP A 1 317 ? 25.016 15.297 6.844 1 96.81 317 ASP A N 1
ATOM 2526 C CA . ASP A 1 317 ? 25.141 16.156 8.023 1 96.81 317 ASP A CA 1
ATOM 2527 C C . ASP A 1 317 ? 23.812 16.219 8.781 1 96.81 317 ASP A C 1
ATOM 2529 O O . ASP A 1 317 ? 23.797 16.203 10.008 1 96.81 317 ASP A O 1
ATOM 2533 N N . LEU A 1 318 ? 22.797 16.312 8.008 1 97 318 LEU A N 1
ATOM 2534 C CA . LEU A 1 318 ? 21.484 16.359 8.633 1 97 318 LEU A CA 1
ATOM 2535 C C . LEU A 1 318 ? 21.188 15.047 9.359 1 97 318 LEU A C 1
ATOM 2537 O O . LEU A 1 318 ? 20.688 15.055 10.484 1 97 318 LEU A O 1
ATOM 2541 N N . TYR A 1 319 ? 21.562 13.922 8.719 1 94.94 319 TYR A N 1
ATOM 2542 C CA . TYR A 1 319 ? 21.375 12.633 9.359 1 94.94 319 TYR A CA 1
ATOM 2543 C C . TYR A 1 319 ? 22.125 12.555 10.688 1 94.94 319 TYR A C 1
ATOM 2545 O O . TYR A 1 319 ? 21.578 12.102 11.695 1 94.94 319 TYR A O 1
ATOM 2553 N N . ARG A 1 320 ? 23.281 13 10.688 1 94.75 320 ARG A N 1
ATOM 2554 C CA . ARG A 1 320 ? 24.125 12.977 11.883 1 94.75 320 ARG A CA 1
ATOM 2555 C C . ARG A 1 320 ? 23.531 13.852 12.984 1 94.75 320 ARG A C 1
ATOM 2557 O O . ARG A 1 320 ? 23.562 13.477 14.156 1 94.75 320 ARG A O 1
ATOM 2564 N N . ALA A 1 321 ? 23.078 14.953 12.555 1 95.44 321 ALA A N 1
ATOM 2565 C CA . ALA A 1 321 ? 22.469 15.859 13.531 1 95.44 321 ALA A CA 1
ATOM 2566 C C . ALA A 1 321 ? 21.234 15.234 14.172 1 95.44 321 ALA A C 1
ATOM 2568 O O . ALA A 1 321 ? 21.031 15.344 15.383 1 95.44 321 ALA A O 1
ATOM 2569 N N . ILE A 1 322 ? 20.453 14.609 13.367 1 93.19 322 ILE A N 1
ATOM 2570 C CA . ILE A 1 322 ? 19.234 13.969 13.852 1 93.19 322 ILE A CA 1
ATOM 2571 C C . ILE A 1 322 ? 19.594 12.805 14.781 1 93.19 322 ILE A C 1
ATOM 2573 O O . ILE A 1 322 ? 19.016 12.664 15.859 1 93.19 322 ILE A O 1
ATOM 2577 N N . GLU A 1 323 ? 20.531 12.008 14.391 1 90.88 323 GLU A N 1
ATOM 2578 C CA . GLU A 1 323 ? 20.984 10.875 15.195 1 90.88 323 GLU A CA 1
ATOM 2579 C C . GLU A 1 323 ? 21.547 11.344 16.531 1 90.88 323 GLU A C 1
ATOM 2581 O O . GLU A 1 323 ? 21.359 10.68 17.562 1 90.88 323 GLU A O 1
ATOM 2586 N N . GLY A 1 324 ? 22.172 12.422 16.516 1 92.06 324 GLY A N 1
ATOM 2587 C CA . GLY A 1 324 ? 22.75 12.977 17.734 1 92.06 324 GLY A CA 1
ATOM 2588 C C . GLY A 1 324 ? 21.75 13.742 18.578 1 92.06 324 GLY A C 1
ATOM 2589 O O . GLY A 1 324 ? 22.062 14.141 19.703 1 92.06 324 GLY A O 1
ATOM 2590 N N . GLY A 1 325 ? 20.609 13.938 18.078 1 91.56 325 GLY A N 1
ATOM 2591 C CA . GLY A 1 325 ? 19.594 14.688 18.812 1 91.56 325 GLY A CA 1
ATOM 2592 C C . GLY A 1 325 ? 19.969 16.141 19.031 1 91.56 325 GLY A C 1
ATOM 2593 O O . GLY A 1 325 ? 19.766 16.672 20.125 1 91.56 325 GLY A O 1
ATOM 2594 N N . LEU A 1 326 ? 20.531 16.766 18.016 1 93.69 326 LEU A N 1
ATOM 2595 C CA . LEU A 1 326 ? 21.062 18.109 18.172 1 93.69 326 LEU A CA 1
ATOM 2596 C C . LEU A 1 326 ? 19.984 19.156 17.922 1 93.69 326 LEU A C 1
ATOM 2598 O O . LEU A 1 326 ? 20.156 20.062 17.094 1 93.69 326 LEU A O 1
ATOM 2602 N N . TRP A 1 327 ? 18.906 19.094 18.609 1 93.44 327 TRP A N 1
ATOM 2603 C CA . TRP A 1 327 ? 17.719 19.922 18.438 1 93.44 327 TRP A CA 1
ATOM 2604 C C . TRP A 1 327 ? 18 21.375 18.828 1 93.44 327 TRP A C 1
ATOM 2606 O O . TRP A 1 327 ? 17.281 22.281 18.406 1 93.44 327 TRP A O 1
ATOM 2616 N N . LYS A 1 328 ? 19 21.656 19.641 1 92 328 LYS A N 1
ATOM 2617 C CA . LYS A 1 328 ? 19.297 23 20.094 1 92 328 LYS A CA 1
ATOM 2618 C C . LYS A 1 328 ? 19.703 23.906 18.938 1 92 328 LYS A C 1
ATOM 2620 O O . LYS A 1 328 ? 19.281 25.062 18.875 1 92 328 LYS A O 1
ATOM 2625 N N . ASP A 1 329 ? 20.5 23.344 18.062 1 91.94 329 ASP A N 1
ATOM 2626 C CA . ASP A 1 329 ? 20.922 24.172 16.953 1 91.94 329 ASP A CA 1
ATOM 2627 C C . ASP A 1 329 ? 21.281 23.328 15.734 1 91.94 329 ASP A C 1
ATOM 2629 O O . ASP A 1 329 ? 20.906 23.656 14.602 1 91.94 329 ASP A O 1
ATOM 2633 N N . GLY A 1 330 ? 21.875 22.141 15.945 1 94.19 330 GLY A N 1
ATOM 2634 C CA . GLY A 1 330 ? 22.484 21.344 14.883 1 94.19 330 GLY A CA 1
ATOM 2635 C C . GLY A 1 330 ? 21.5 20.953 13.797 1 94.19 330 GLY A C 1
ATOM 2636 O O . GLY A 1 330 ? 21.797 21.062 12.609 1 94.19 330 GLY A O 1
ATOM 2637 N N . ILE A 1 331 ? 20.359 20.5 14.203 1 95.88 331 ILE A N 1
ATOM 2638 C CA . ILE A 1 331 ? 19.359 20.016 13.258 1 95.88 331 ILE A CA 1
ATOM 2639 C C . ILE A 1 331 ? 18.828 21.188 12.422 1 95.88 331 ILE A C 1
ATOM 2641 O O . ILE A 1 331 ? 18.703 21.094 11.203 1 95.88 331 ILE A O 1
ATOM 2645 N N . PHE A 1 332 ? 18.547 22.328 13.078 1 96.69 332 PHE A N 1
ATOM 2646 C CA . PHE A 1 332 ? 18.031 23.516 12.398 1 96.69 332 PHE A CA 1
ATOM 2647 C C . PHE A 1 332 ? 19.031 24.031 11.367 1 96.69 332 PHE A C 1
ATOM 2649 O O . PHE A 1 332 ? 18.672 24.297 10.227 1 96.69 332 PHE A O 1
ATOM 2656 N N . ILE A 1 333 ? 20.281 24.094 11.789 1 96.56 333 ILE A N 1
ATOM 2657 C CA . ILE A 1 333 ? 21.344 24.609 10.938 1 96.56 333 ILE A CA 1
ATOM 2658 C C . ILE A 1 333 ? 21.562 23.672 9.75 1 96.56 333 ILE A C 1
ATOM 2660 O O . ILE A 1 333 ? 21.641 24.109 8.602 1 96.56 333 ILE A O 1
ATOM 2664 N N . SER A 1 334 ? 21.641 22.406 10.055 1 97.44 334 SER A N 1
ATOM 2665 C CA . SER A 1 334 ? 21.859 21.422 9 1 97.44 334 SER A CA 1
ATOM 2666 C C . SER A 1 334 ? 20.719 21.422 7.988 1 97.44 334 SER A C 1
ATOM 2668 O O . SER A 1 334 ? 20.953 21.266 6.785 1 97.44 334 SER A O 1
ATOM 2670 N N . LEU A 1 335 ? 19.5 21.531 8.477 1 97.88 335 LEU A N 1
ATOM 2671 C CA . LEU A 1 335 ? 18.344 21.531 7.598 1 97.88 335 LEU A CA 1
ATOM 2672 C C . LEU A 1 335 ? 18.375 22.719 6.641 1 97.88 335 LEU A C 1
ATOM 2674 O O . LEU A 1 335 ? 18.188 22.547 5.434 1 97.88 335 LEU A O 1
ATOM 2678 N N . LEU A 1 336 ? 18.594 23.891 7.18 1 98 336 LEU A N 1
ATOM 2679 C CA . LEU A 1 336 ? 18.594 25.094 6.355 1 98 336 LEU A CA 1
ATOM 2680 C C . LEU A 1 336 ? 19.75 25.078 5.367 1 98 336 LEU A C 1
ATOM 2682 O O . LEU A 1 336 ? 19.625 25.578 4.246 1 98 336 LEU A O 1
ATOM 2686 N N . THR A 1 337 ? 20.891 24.516 5.863 1 97.44 337 THR A N 1
ATOM 2687 C CA . THR A 1 337 ? 22.031 24.375 4.965 1 97.44 337 THR A CA 1
ATOM 2688 C C . THR A 1 337 ? 21.688 23.438 3.811 1 97.44 337 THR A C 1
ATOM 2690 O O . THR A 1 337 ? 22.031 23.703 2.658 1 97.44 337 THR A O 1
ATOM 2693 N N . LEU A 1 338 ? 21.031 22.359 4.125 1 97.94 338 LEU A N 1
ATOM 2694 C CA . LEU A 1 338 ? 20.594 21.406 3.109 1 97.94 338 LEU A CA 1
ATOM 2695 C C . LEU A 1 338 ? 19.625 22.062 2.127 1 97.94 338 LEU A C 1
ATOM 2697 O O . LEU A 1 338 ? 19.797 21.953 0.911 1 97.94 338 LEU A O 1
ATOM 2701 N N . ILE A 1 339 ? 18.594 22.75 2.643 1 97.88 339 ILE A N 1
ATOM 2702 C CA . ILE A 1 339 ? 17.578 23.391 1.805 1 97.88 33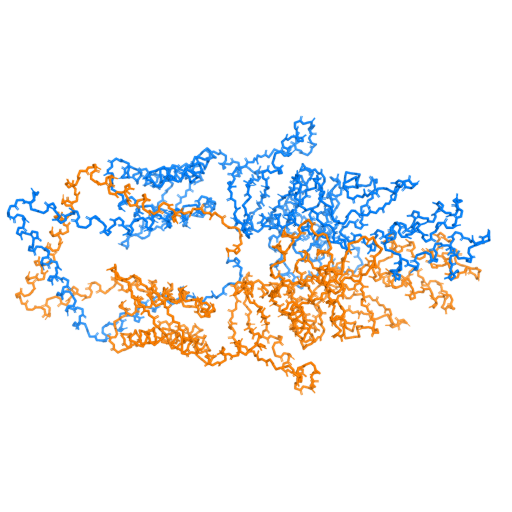9 ILE A CA 1
ATOM 2703 C C . ILE A 1 339 ? 18.266 24.375 0.849 1 97.88 339 ILE A C 1
ATOM 2705 O O . ILE A 1 339 ? 17.969 24.375 -0.349 1 97.88 339 ILE A O 1
ATOM 2709 N N . SER A 1 340 ? 19.203 25.141 1.372 1 97.5 340 SER A N 1
ATOM 2710 C CA . SER A 1 340 ? 19.922 26.109 0.556 1 97.5 340 SER A CA 1
ATOM 2711 C C . SER A 1 340 ? 20.703 25.438 -0.564 1 97.5 340 SER A C 1
ATOM 2713 O O . SER A 1 340 ? 20.703 25.906 -1.703 1 97.5 340 SER A O 1
ATOM 2715 N N . LYS A 1 341 ? 21.344 24.391 -0.195 1 97.44 341 LYS A N 1
ATOM 2716 C CA . LYS A 1 341 ? 22.141 23.672 -1.186 1 97.44 341 LYS A CA 1
ATOM 2717 C C . LYS A 1 341 ? 21.25 23.062 -2.264 1 97.44 341 LYS A C 1
ATOM 2719 O O . LYS A 1 341 ? 21.594 23.078 -3.445 1 97.44 341 LYS A O 1
ATOM 2724 N N . VAL A 1 342 ? 20.109 22.438 -1.897 1 96.81 342 VAL A N 1
ATOM 2725 C CA . VAL A 1 342 ? 19.172 21.859 -2.846 1 96.81 342 VAL A CA 1
ATOM 2726 C C . VAL A 1 342 ? 18.656 22.922 -3.803 1 96.81 342 VAL A C 1
ATOM 2728 O O . VAL A 1 342 ? 18.641 22.719 -5.02 1 96.81 342 VAL A O 1
ATOM 2731 N N . LEU A 1 343 ? 18.297 24.062 -3.273 1 96.81 343 LEU A N 1
ATOM 2732 C CA . LEU A 1 343 ? 17.781 25.156 -4.082 1 96.81 343 LEU A CA 1
ATOM 2733 C C . LEU A 1 343 ? 18.844 25.656 -5.059 1 96.81 343 LEU A C 1
ATOM 2735 O O . LEU A 1 343 ? 18.516 26.078 -6.172 1 96.81 343 LEU A O 1
ATOM 2739 N N . ARG A 1 344 ? 20.078 25.594 -4.652 1 95.75 344 ARG A N 1
ATOM 2740 C CA . ARG A 1 344 ? 21.172 26.031 -5.504 1 95.75 344 ARG A CA 1
ATOM 2741 C C . ARG A 1 344 ? 21.391 25.078 -6.676 1 95.75 344 ARG A C 1
ATOM 2743 O O . ARG A 1 344 ? 21.781 25.5 -7.762 1 95.75 344 ARG A O 1
ATOM 2750 N N . THR A 1 345 ? 21.094 23.844 -6.426 1 93.69 345 THR A N 1
ATOM 2751 C CA . THR A 1 345 ? 21.375 22.812 -7.418 1 93.69 345 THR A CA 1
ATOM 2752 C C . THR A 1 345 ? 20.203 22.656 -8.375 1 93.69 345 THR A C 1
ATOM 2754 O O . THR A 1 345 ? 20.359 22.109 -9.477 1 93.69 345 THR A O 1
ATOM 2757 N N . MET A 1 346 ? 19.078 23.109 -8.047 1 92.06 346 MET A N 1
ATOM 2758 C CA . MET A 1 346 ? 17.859 22.938 -8.852 1 92.06 346 MET A CA 1
ATOM 2759 C C . MET A 1 346 ? 17.828 23.953 -9.992 1 92.06 346 MET A C 1
ATOM 2761 O O . MET A 1 346 ? 18.469 25 -9.914 1 92.06 346 MET A O 1
ATOM 2765 N N . PRO A 1 347 ? 17.078 23.641 -11.039 1 90.19 347 PRO A N 1
ATOM 2766 C CA . PRO A 1 347 ? 16.875 24.641 -12.094 1 90.19 347 PRO A CA 1
ATOM 2767 C C . PRO A 1 347 ? 16.156 25.891 -11.594 1 90.19 347 PRO A C 1
ATOM 2769 O O . PRO A 1 347 ? 15.586 25.875 -10.5 1 90.19 347 PRO A O 1
ATOM 2772 N N . LYS A 1 348 ? 16.188 26.859 -12.422 1 93.12 348 LYS A N 1
ATOM 2773 C CA . LYS A 1 348 ? 15.531 28.125 -12.062 1 93.12 348 LYS A CA 1
ATOM 2774 C C . LYS A 1 348 ? 14.031 27.938 -11.891 1 93.12 348 LYS A C 1
ATOM 2776 O O . LYS A 1 348 ? 13.383 27.266 -12.703 1 93.12 348 LYS A O 1
ATOM 2781 N N . ILE A 1 349 ? 13.617 28.438 -10.766 1 93 349 ILE A N 1
ATOM 2782 C CA . ILE A 1 349 ? 12.195 28.312 -10.484 1 93 349 ILE A CA 1
ATOM 2783 C C . ILE A 1 349 ? 11.602 29.688 -10.211 1 93 349 ILE A C 1
ATOM 2785 O O . ILE A 1 349 ? 12.336 30.641 -9.93 1 93 349 ILE A O 1
ATOM 2789 N N . LYS A 1 350 ? 10.281 29.797 -10.445 1 92.5 350 LYS A N 1
ATOM 2790 C CA . LYS A 1 350 ? 9.484 30.969 -10.062 1 92.5 350 LYS A CA 1
ATOM 2791 C C . LYS A 1 350 ? 8.148 30.547 -9.469 1 92.5 350 LYS A C 1
ATOM 2793 O O . LYS A 1 350 ? 7.348 29.875 -10.141 1 92.5 350 LYS A O 1
ATOM 2798 N N . ILE A 1 351 ? 7.988 30.859 -8.219 1 92.38 351 ILE A N 1
ATOM 2799 C CA . ILE A 1 351 ? 6.715 30.531 -7.582 1 92.38 351 ILE A CA 1
ATOM 2800 C C . ILE A 1 351 ? 6.023 31.812 -7.121 1 92.38 351 ILE A C 1
ATOM 2802 O O . ILE A 1 351 ? 6.684 32.75 -6.668 1 92.38 351 ILE A O 1
ATOM 2806 N N . ASP A 1 352 ? 4.738 31.859 -7.227 1 88.69 352 ASP A N 1
ATOM 2807 C CA . ASP A 1 352 ? 3.949 33 -6.773 1 88.69 352 ASP A CA 1
ATOM 2808 C C . ASP A 1 352 ? 3.32 32.719 -5.41 1 88.69 352 ASP A C 1
ATOM 2810 O O . ASP A 1 352 ? 2.594 31.75 -5.242 1 88.69 352 ASP A O 1
ATOM 2814 N N . VAL A 1 353 ? 3.689 33.562 -4.52 1 86.25 353 VAL A N 1
ATOM 2815 C CA . VAL A 1 353 ? 3.168 33.375 -3.168 1 86.25 353 VAL A CA 1
ATOM 2816 C C . VAL A 1 353 ? 2.354 34.625 -2.777 1 86.25 353 VAL A C 1
ATOM 2818 O O . VAL A 1 353 ? 2.613 35.719 -3.262 1 86.25 353 VAL A O 1
ATOM 2821 N N . THR A 1 354 ? 1.305 34.469 -2.02 1 76.62 354 THR A N 1
ATOM 2822 C CA . THR A 1 354 ? 0.473 35.562 -1.532 1 76.62 354 THR A CA 1
ATOM 2823 C C . THR A 1 354 ? 0.72 35.781 -0.047 1 76.62 354 THR A C 1
ATOM 2825 O O . THR A 1 354 ? 0.486 34.906 0.781 1 76.62 354 THR A O 1
ATOM 2828 N N . GLU A 1 355 ? 1.307 36.844 0.217 1 70.31 355 GLU A N 1
ATOM 2829 C CA . GLU A 1 355 ? 1.518 37.281 1.599 1 70.31 355 GLU A CA 1
ATOM 2830 C C . GLU A 1 355 ? 0.801 38.594 1.891 1 70.31 355 GLU A C 1
ATOM 2832 O O . GLU A 1 355 ? 1.068 39.594 1.244 1 70.31 355 GLU A O 1
ATOM 2837 N N . GLN A 1 356 ? -0.099 38.594 2.898 1 63.69 356 GLN A N 1
ATOM 2838 C CA . GLN A 1 356 ? -0.848 39.781 3.291 1 63.69 356 GLN A CA 1
ATOM 2839 C C . GLN A 1 356 ? -1.549 40.406 2.092 1 63.69 356 GLN A C 1
ATOM 2841 O O . GLN A 1 356 ? -1.477 41.625 1.893 1 63.69 356 GLN A O 1
ATOM 2846 N N . GLY A 1 357 ? -2.021 39.562 1.161 1 60.81 357 GLY A N 1
ATOM 2847 C CA . GLY A 1 357 ? -2.82 40.031 0.037 1 60.81 357 GLY A CA 1
ATOM 2848 C C . GLY A 1 357 ? -1.984 40.406 -1.168 1 60.81 357 GLY A C 1
ATOM 2849 O O . GLY A 1 357 ? -2.525 40.75 -2.223 1 60.81 357 GLY A O 1
ATOM 2850 N N . ILE A 1 358 ? -0.71 40.438 -0.962 1 70.69 358 ILE A N 1
ATOM 2851 C CA . ILE A 1 358 ? 0.161 40.812 -2.062 1 70.69 358 ILE A CA 1
ATOM 2852 C C . ILE A 1 358 ? 0.799 39.594 -2.691 1 70.69 358 ILE A C 1
ATOM 2854 O O . ILE A 1 358 ? 1.342 38.719 -1.984 1 70.69 358 ILE A O 1
ATOM 2858 N N . ILE A 1 359 ? 0.718 39.531 -4.004 1 82.62 359 ILE A N 1
ATOM 2859 C CA . ILE A 1 359 ? 1.319 38.406 -4.723 1 82.62 359 ILE A CA 1
ATOM 2860 C C . ILE A 1 359 ? 2.787 38.719 -5.012 1 82.62 359 ILE A C 1
ATOM 2862 O O . ILE A 1 359 ? 3.115 39.781 -5.539 1 82.62 359 ILE A O 1
ATOM 2866 N N . GLN A 1 360 ? 3.619 37.906 -4.57 1 87.69 360 GLN A N 1
ATOM 2867 C CA . GLN A 1 360 ? 5.051 38.062 -4.809 1 87.69 360 GLN A CA 1
ATOM 2868 C C . GLN A 1 360 ? 5.613 36.812 -5.512 1 87.69 360 GLN A C 1
ATOM 2870 O O . GLN A 1 360 ? 5.207 35.688 -5.219 1 87.69 360 GLN A O 1
ATOM 2875 N N . SER A 1 361 ? 6.5 37.094 -6.449 1 92.81 361 SER A N 1
ATOM 2876 C CA . SER A 1 361 ? 7.18 36 -7.145 1 92.81 361 SER A CA 1
ATOM 2877 C C . SER A 1 361 ? 8.547 35.719 -6.535 1 92.81 361 SER A C 1
ATOM 2879 O O . SER A 1 361 ? 9.359 36.625 -6.383 1 92.81 361 SER A O 1
ATOM 2881 N N . LEU A 1 362 ? 8.781 34.531 -6.168 1 94.44 362 LEU A N 1
ATOM 2882 C CA . LEU A 1 362 ? 10.039 34.125 -5.539 1 94.44 362 LEU A CA 1
ATOM 2883 C C . LEU A 1 362 ? 10.852 33.25 -6.457 1 94.44 362 LEU A C 1
ATOM 2885 O O . LEU A 1 362 ? 10.297 32.375 -7.145 1 94.44 362 LEU A O 1
ATOM 2889 N N . THR A 1 363 ? 12.133 33.469 -6.523 1 95.88 363 THR A N 1
ATOM 2890 C CA . THR A 1 363 ? 13.078 32.656 -7.277 1 95.88 363 THR A CA 1
ATOM 2891 C C . THR A 1 363 ? 13.938 31.812 -6.34 1 95.88 363 THR A C 1
ATOM 2893 O O . THR A 1 363 ? 13.781 31.875 -5.121 1 95.88 363 THR A O 1
ATOM 2896 N N . ASN A 1 364 ? 14.867 31.016 -6.996 1 96.12 364 ASN A N 1
ATOM 2897 C CA . ASN A 1 364 ? 15.805 30.234 -6.191 1 96.12 364 ASN A CA 1
ATOM 2898 C C . ASN A 1 364 ? 16.625 31.141 -5.262 1 96.12 364 ASN A C 1
ATOM 2900 O O . ASN A 1 364 ? 16.75 30.844 -4.074 1 96.12 364 ASN A O 1
ATOM 2904 N N . GLU A 1 365 ? 17.047 32.25 -5.816 1 96.12 365 GLU A N 1
ATOM 2905 C CA . GLU A 1 365 ? 17.922 33.156 -5.074 1 96.12 365 GLU A CA 1
ATOM 2906 C C . GLU A 1 365 ? 17.188 33.781 -3.902 1 96.12 365 GLU A C 1
ATOM 2908 O O . GLU A 1 365 ? 17.766 34 -2.832 1 96.12 365 GLU A O 1
ATOM 2913 N N . ASP A 1 366 ? 16 34.094 -4.16 1 96.56 366 ASP A N 1
ATOM 2914 C CA . ASP A 1 366 ? 15.195 34.688 -3.092 1 96.56 366 ASP A CA 1
ATOM 2915 C C . ASP A 1 366 ? 15.031 33.688 -1.933 1 96.56 366 ASP A C 1
ATOM 2917 O O . ASP A 1 366 ? 15.125 34.094 -0.766 1 96.56 366 ASP A O 1
ATOM 2921 N N . LEU A 1 367 ? 14.758 32.5 -2.27 1 97.25 367 LEU A N 1
ATOM 2922 C CA . LEU A 1 367 ? 14.531 31.469 -1.253 1 97.25 367 LEU A CA 1
ATOM 2923 C C . LEU A 1 367 ? 15.828 31.141 -0.515 1 97.25 367 LEU A C 1
ATOM 2925 O O . LEU A 1 367 ? 15.812 30.891 0.691 1 97.25 367 LEU A O 1
ATOM 2929 N N . ILE A 1 368 ? 16.938 31.125 -1.252 1 97.5 368 ILE A N 1
ATOM 2930 C CA . ILE A 1 368 ? 18.234 30.891 -0.631 1 97.5 368 ILE A CA 1
ATOM 2931 C C . ILE A 1 368 ? 18.547 32.031 0.354 1 97.5 368 ILE A C 1
ATOM 2933 O O . ILE A 1 368 ? 18.984 31.766 1.478 1 97.5 368 ILE A O 1
ATOM 2937 N N . LYS A 1 369 ? 18.312 33.219 -0.091 1 96.81 369 LYS A N 1
ATOM 2938 C CA . LYS A 1 369 ? 18.5 34.344 0.794 1 96.81 369 LYS A CA 1
ATOM 2939 C C . LYS A 1 369 ? 17.594 34.25 2.021 1 96.81 369 LYS A C 1
ATOM 2941 O O . LYS A 1 369 ? 18.031 34.531 3.139 1 96.81 369 LYS A O 1
ATOM 2946 N N . PHE A 1 370 ? 16.422 33.906 1.778 1 96.75 370 PHE A N 1
ATOM 2947 C CA . PHE A 1 370 ? 15.477 33.75 2.873 1 96.75 370 PHE A CA 1
ATOM 2948 C C . PHE A 1 370 ? 15.969 32.719 3.873 1 96.75 370 PHE A C 1
ATOM 2950 O O . PHE A 1 370 ? 15.875 32.906 5.086 1 96.75 370 PHE A O 1
ATOM 2957 N N . ALA A 1 371 ? 16.484 31.609 3.373 1 97.38 371 ALA A N 1
ATOM 2958 C CA . ALA A 1 371 ? 17.031 30.562 4.23 1 97.38 371 ALA A CA 1
ATOM 2959 C C . ALA A 1 371 ? 18.234 31.078 5.016 1 97.38 371 ALA A C 1
ATOM 2961 O O . ALA A 1 371 ? 18.391 30.781 6.203 1 97.38 371 ALA A O 1
ATOM 2962 N N . GLN A 1 372 ? 19.078 31.812 4.375 1 96 372 GLN A N 1
ATOM 2963 C CA . GLN A 1 372 ? 20.266 32.375 5.02 1 96 372 GLN A CA 1
ATOM 2964 C C . GLN A 1 372 ? 19.875 33.375 6.098 1 96 372 GLN A C 1
ATOM 2966 O O . GLN A 1 372 ? 20.469 33.406 7.18 1 96 372 GLN A O 1
ATOM 2971 N N . ASP A 1 373 ? 18.953 34.188 5.738 1 95.88 373 ASP A N 1
ATOM 2972 C CA . ASP A 1 373 ? 18.469 35.125 6.715 1 95.88 373 ASP A CA 1
ATOM 2973 C C . ASP A 1 373 ? 17.875 34.438 7.93 1 95.88 373 ASP A C 1
ATOM 2975 O O . ASP A 1 373 ? 18.047 34.875 9.062 1 95.88 373 ASP A O 1
ATOM 2979 N N . THR A 1 374 ? 17.156 33.406 7.645 1 96.44 374 THR A N 1
ATOM 2980 C CA . THR A 1 374 ? 16.562 32.625 8.719 1 96.44 374 THR A CA 1
ATOM 2981 C C . THR A 1 374 ? 17.641 32.031 9.609 1 96.44 374 THR A C 1
ATOM 2983 O O . THR A 1 374 ? 17.531 32.031 10.836 1 96.44 374 THR A O 1
ATOM 2986 N N . LEU A 1 375 ? 18.672 31.562 8.977 1 95.56 375 LEU A N 1
ATOM 2987 C CA . LEU A 1 375 ? 19.797 31 9.711 1 95.56 375 LEU A CA 1
ATOM 2988 C C . LEU A 1 375 ? 20.469 32.062 10.578 1 95.56 375 LEU A C 1
ATOM 2990 O O . LEU A 1 375 ? 20.828 31.797 11.727 1 95.56 375 LEU A O 1
ATOM 2994 N N . SER A 1 376 ? 20.625 33.25 10.047 1 93.81 376 SER A N 1
ATOM 2995 C CA . SER A 1 376 ? 21.219 34.344 10.781 1 93.81 376 SER A CA 1
ATOM 2996 C C . SER A 1 376 ? 20.344 34.75 11.961 1 93.81 376 SER A C 1
ATOM 2998 O O . SER A 1 376 ? 20.844 35.031 13.047 1 93.81 376 SER A O 1
ATOM 3000 N N . THR A 1 377 ? 19.125 34.781 11.703 1 92.62 377 THR A N 1
ATOM 3001 C CA . THR A 1 377 ? 18.172 35.125 12.766 1 92.62 377 THR A CA 1
ATOM 3002 C C . THR A 1 377 ? 18.25 34.094 13.898 1 92.62 377 THR A C 1
ATOM 3004 O O . THR A 1 377 ? 18.125 34.469 15.07 1 92.62 377 THR A O 1
ATOM 3007 N N . PHE A 1 378 ? 18.516 32.906 13.555 1 92.69 378 PHE A N 1
ATOM 3008 C CA . PHE A 1 378 ? 18.578 31.812 14.531 1 92.69 378 PHE A CA 1
ATOM 3009 C C . PHE A 1 378 ? 19.906 31.828 15.289 1 92.69 378 PHE A C 1
ATOM 3011 O O . PHE A 1 378 ? 19.922 31.766 16.516 1 92.69 378 PHE A O 1
ATOM 3018 N N . ARG A 1 379 ? 20.984 31.953 14.57 1 88.88 379 ARG A N 1
ATOM 3019 C CA . ARG A 1 379 ? 22.312 31.781 15.148 1 88.88 379 ARG A CA 1
ATOM 3020 C C . ARG A 1 379 ? 22.828 33.094 15.734 1 88.88 379 ARG A C 1
ATOM 3022 O O . ARG A 1 379 ? 23.422 33.094 16.812 1 88.88 379 ARG A O 1
ATOM 3029 N N . LEU A 1 380 ? 22.672 34.219 15.008 1 86.12 380 LEU A N 1
ATOM 3030 C CA . LEU A 1 380 ? 23.266 35.469 15.406 1 86.12 380 LEU A CA 1
ATOM 3031 C C . LEU A 1 380 ? 22.312 36.25 16.312 1 86.12 380 LEU A C 1
ATOM 3033 O O . LEU A 1 380 ? 22.703 36.688 17.391 1 86.12 380 LEU A O 1
ATOM 3037 N N . ALA A 1 381 ? 21.062 36.312 15.859 1 79.94 381 ALA A N 1
ATOM 3038 C CA . ALA A 1 381 ? 20.109 37.125 16.625 1 79.94 381 ALA A CA 1
ATOM 3039 C C . ALA A 1 381 ? 19.5 36.312 17.766 1 79.94 381 ALA A C 1
ATOM 3041 O O . ALA A 1 381 ? 18.922 36.875 18.688 1 79.94 381 ALA A O 1
ATOM 3042 N N . GLN A 1 382 ? 19.562 35.031 17.672 1 85.94 382 GLN A N 1
ATOM 3043 C CA . GLN A 1 382 ? 18.969 34.094 18.641 1 85.94 382 GLN A CA 1
ATOM 3044 C C . GLN A 1 382 ? 17.484 34.375 18.812 1 85.94 382 GLN A C 1
ATOM 3046 O O . GLN A 1 382 ? 16.969 34.344 19.938 1 85.94 382 GLN A O 1
ATOM 3051 N N . ASP A 1 383 ? 16.922 34.844 17.719 1 87.5 383 ASP A N 1
ATOM 3052 C CA . ASP A 1 383 ? 15.461 34.969 17.656 1 87.5 383 ASP A CA 1
ATOM 3053 C C . ASP A 1 383 ? 14.805 33.656 17.188 1 87.5 383 ASP A C 1
ATOM 3055 O O . ASP A 1 383 ? 14.406 33.562 16.016 1 87.5 383 ASP A O 1
ATOM 3059 N N . TYR A 1 384 ? 14.625 32.812 18.094 1 90.44 384 TYR A N 1
ATOM 3060 C CA . TYR A 1 384 ? 14.156 31.469 17.781 1 90.44 384 TYR A CA 1
ATOM 3061 C C . TYR A 1 384 ? 12.719 31.5 17.281 1 90.44 384 TYR A C 1
ATOM 3063 O O . TYR A 1 384 ? 12.352 30.734 16.375 1 90.44 384 TYR A O 1
ATOM 3071 N N . ARG A 1 385 ? 11.93 32.344 17.797 1 86.25 385 ARG A N 1
ATOM 3072 C CA . ARG A 1 385 ? 10.523 32.469 17.391 1 86.25 385 ARG A CA 1
ATOM 3073 C C . ARG A 1 385 ? 10.406 32.844 15.922 1 86.25 385 ARG A C 1
ATOM 3075 O O . ARG A 1 385 ? 9.711 32.188 15.148 1 86.25 385 ARG A O 1
ATOM 3082 N N . LYS A 1 386 ? 11.055 33.906 15.633 1 88.12 386 LYS A N 1
ATOM 3083 C CA . LYS A 1 386 ? 11.008 34.375 14.258 1 88.12 386 LYS A CA 1
ATOM 3084 C C . LYS A 1 386 ? 11.633 33.375 13.297 1 88.12 386 LYS A C 1
ATOM 3086 O O . LYS A 1 386 ? 11.133 33.188 12.188 1 88.12 386 LYS A O 1
ATOM 3091 N N . SER A 1 387 ? 12.703 32.75 13.734 1 94.25 387 SER A N 1
ATOM 3092 C CA . SER A 1 387 ? 13.367 31.75 12.898 1 94.25 387 SER A CA 1
ATOM 3093 C C . SER A 1 387 ? 12.438 30.578 12.578 1 94.25 387 SER A C 1
ATOM 3095 O O . SER A 1 387 ? 12.43 30.078 11.453 1 94.25 387 SER A O 1
ATOM 3097 N N . LEU A 1 388 ? 11.719 30.156 13.555 1 93.75 388 LEU A N 1
ATOM 3098 C CA . LEU A 1 388 ? 10.812 29.031 13.352 1 93.75 388 LEU A CA 1
ATOM 3099 C C . LEU A 1 388 ? 9.633 29.438 12.469 1 93.75 388 LEU A C 1
ATOM 3101 O O . LEU A 1 388 ? 9.148 28.625 11.672 1 93.75 388 LEU A O 1
ATOM 3105 N N . GLN A 1 389 ? 9.172 30.672 12.633 1 91.06 389 GLN A N 1
ATOM 3106 C CA . GLN A 1 389 ? 8.148 31.188 11.727 1 91.06 389 GLN A CA 1
ATOM 3107 C C . GLN A 1 389 ? 8.648 31.234 10.289 1 91.06 389 GLN A C 1
ATOM 3109 O O . GLN A 1 389 ? 7.914 30.891 9.359 1 91.06 389 GLN A O 1
ATOM 3114 N N . ASN A 1 390 ? 9.852 31.656 10.188 1 94.62 390 ASN A N 1
ATOM 3115 C CA . ASN A 1 390 ? 10.461 31.703 8.867 1 94.62 390 ASN A CA 1
ATOM 3116 C C . ASN A 1 390 ? 10.609 30.297 8.266 1 94.62 390 ASN A C 1
ATOM 3118 O O . ASN A 1 390 ? 10.414 30.109 7.066 1 94.62 390 ASN A O 1
ATOM 3122 N N . LEU A 1 391 ? 10.984 29.359 9.117 1 96.5 391 LEU A N 1
ATOM 3123 C CA . LEU A 1 391 ? 11.102 27.984 8.648 1 96.5 391 LEU A CA 1
ATOM 3124 C C . LEU A 1 391 ? 9.766 27.453 8.156 1 96.5 391 LEU A C 1
ATOM 3126 O O . LEU A 1 391 ? 9.703 26.75 7.141 1 96.5 391 LEU A O 1
ATOM 3130 N N . GLU A 1 392 ? 8.734 27.734 8.867 1 94.12 392 GLU A N 1
ATOM 3131 C CA . GLU A 1 392 ? 7.391 27.328 8.469 1 94.12 392 GLU A CA 1
ATOM 3132 C C . GLU A 1 392 ? 7.027 27.906 7.102 1 94.12 392 GLU A C 1
ATOM 3134 O O . GLU A 1 392 ? 6.504 27.203 6.242 1 94.12 392 GLU A O 1
ATOM 3139 N N . LYS A 1 393 ? 7.305 29.156 6.93 1 92.81 393 LYS A N 1
ATOM 3140 C CA . LYS A 1 393 ? 7.059 29.797 5.645 1 92.81 393 LYS A CA 1
ATOM 3141 C C . LYS A 1 393 ? 7.891 29.172 4.539 1 92.81 393 LYS A C 1
ATOM 3143 O O . LYS A 1 393 ? 7.383 28.906 3.445 1 92.81 393 LYS A O 1
ATOM 3148 N N . LEU A 1 394 ? 9.117 28.969 4.902 1 96.19 394 LEU A N 1
ATOM 3149 C CA . LEU A 1 394 ? 10.023 28.391 3.92 1 96.19 394 LEU A CA 1
ATOM 3150 C C . LEU A 1 394 ? 9.539 27.016 3.475 1 96.19 394 LEU A C 1
ATOM 3152 O O . LEU A 1 394 ? 9.523 26.719 2.279 1 96.19 394 LEU A O 1
ATOM 3156 N N . VAL A 1 395 ? 9.203 26.188 4.41 1 95.56 395 VAL A N 1
ATOM 3157 C CA . VAL A 1 395 ? 8.695 24.859 4.094 1 95.56 395 VAL A CA 1
ATOM 3158 C C . VAL A 1 395 ? 7.434 24.969 3.242 1 95.56 395 VAL A C 1
ATOM 3160 O O . VAL A 1 395 ? 7.234 24.203 2.301 1 95.56 395 VAL A O 1
ATOM 3163 N N . GLY A 1 396 ? 6.594 25.938 3.561 1 91.62 396 GLY A N 1
ATOM 3164 C CA . GLY A 1 396 ? 5.43 26.203 2.732 1 91.62 396 GLY A CA 1
ATOM 3165 C C . GLY A 1 396 ? 5.781 26.547 1.298 1 91.62 396 GLY A C 1
ATOM 3166 O O . GLY A 1 396 ? 5.121 26.094 0.363 1 91.62 396 GLY A O 1
ATOM 3167 N N . TYR A 1 397 ? 6.809 27.344 1.156 1 93.56 397 TYR A N 1
ATOM 3168 C CA . TYR A 1 397 ? 7.266 27.719 -0.179 1 93.56 397 TYR A CA 1
ATOM 3169 C C . TYR A 1 397 ? 7.801 26.5 -0.926 1 93.56 397 TYR A C 1
ATOM 3171 O O . TYR A 1 397 ? 7.543 26.328 -2.121 1 93.56 397 TYR A O 1
ATOM 3179 N N . LEU A 1 398 ? 8.562 25.703 -0.214 1 95.25 398 LEU A N 1
ATOM 3180 C CA . LEU A 1 398 ? 9.133 24.516 -0.837 1 95.25 398 LEU A CA 1
ATOM 3181 C C . LEU A 1 398 ? 8.039 23.594 -1.371 1 95.25 398 LEU A C 1
ATOM 3183 O O . LEU A 1 398 ? 8.195 22.984 -2.43 1 95.25 398 LEU A O 1
ATOM 3187 N N . ASP A 1 399 ? 6.957 23.531 -0.703 1 90.25 399 ASP A N 1
ATOM 3188 C CA . ASP A 1 399 ? 5.812 22.703 -1.085 1 90.25 399 ASP A CA 1
ATOM 3189 C C . ASP A 1 399 ? 5.223 23.172 -2.414 1 90.25 399 ASP A C 1
ATOM 3191 O O . ASP A 1 399 ? 4.598 22.391 -3.131 1 90.25 399 ASP A O 1
ATOM 3195 N N . MET A 1 400 ? 5.43 24.375 -2.74 1 89.5 400 MET A N 1
ATOM 3196 C CA . MET A 1 400 ? 4.848 24.953 -3.941 1 89.5 400 MET A CA 1
ATOM 3197 C C . MET A 1 400 ? 5.766 24.766 -5.145 1 89.5 400 MET A C 1
ATOM 3199 O O . MET A 1 400 ? 5.355 25 -6.285 1 89.5 400 MET A O 1
ATOM 3203 N N . ILE A 1 401 ? 6.973 24.375 -4.852 1 91.88 401 ILE A N 1
ATOM 3204 C CA . ILE A 1 401 ? 7.938 24.203 -5.934 1 91.88 401 ILE A CA 1
ATOM 3205 C C . ILE A 1 401 ? 7.691 22.875 -6.641 1 91.88 401 ILE A C 1
ATOM 3207 O O . ILE A 1 401 ? 7.773 21.812 -6.023 1 91.88 401 ILE A O 1
ATOM 3211 N N . PRO A 1 402 ? 7.465 22.953 -7.879 1 86.69 402 PRO A N 1
ATOM 3212 C CA . PRO A 1 402 ? 7.309 21.703 -8.625 1 86.69 402 PRO A CA 1
ATOM 3213 C C . PRO A 1 402 ? 8.586 20.875 -8.648 1 86.69 402 PRO A C 1
ATOM 3215 O O . PRO A 1 402 ? 9.68 21.406 -8.836 1 86.69 402 PRO A O 1
ATOM 3218 N N . HIS A 1 403 ? 8.555 19.656 -8.391 1 83.75 403 HIS A N 1
ATOM 3219 C CA . HIS A 1 403 ? 9.625 18.672 -8.492 1 83.75 403 HIS A CA 1
ATOM 3220 C C . HIS A 1 403 ? 10.727 18.953 -7.473 1 83.75 403 HIS A C 1
ATOM 3222 O O . HIS A 1 403 ? 11.914 18.75 -7.758 1 83.75 403 HIS A O 1
ATOM 3228 N N . PHE A 1 404 ? 10.375 19.719 -6.418 1 91.5 404 PHE A N 1
ATOM 3229 C CA . PHE A 1 404 ? 11.336 19.812 -5.328 1 91.5 404 PHE A CA 1
ATOM 3230 C C . PHE A 1 404 ? 11.688 18.438 -4.789 1 91.5 404 PHE A C 1
ATOM 3232 O O . PHE A 1 404 ? 10.883 17.5 -4.875 1 91.5 404 PHE A O 1
ATOM 3239 N N . ASP A 1 405 ? 12.891 18.281 -4.367 1 92.44 405 ASP A N 1
ATOM 3240 C CA . ASP A 1 405 ? 13.32 16.984 -3.852 1 92.44 405 ASP A CA 1
ATOM 3241 C C . ASP A 1 405 ? 12.375 16.484 -2.764 1 92.44 405 ASP A C 1
ATOM 3243 O O . ASP A 1 405 ? 12.266 17.094 -1.7 1 92.44 405 ASP A O 1
ATOM 3247 N N . PRO A 1 406 ? 11.781 15.383 -3.002 1 90.94 406 PRO A N 1
ATOM 3248 C CA . PRO A 1 406 ? 10.75 14.922 -2.074 1 90.94 406 PRO A CA 1
ATOM 3249 C C . PRO A 1 406 ? 11.312 14.492 -0.722 1 90.94 406 PRO A C 1
ATOM 3251 O O . PRO A 1 406 ? 10.648 14.656 0.306 1 90.94 406 PRO A O 1
ATOM 3254 N N . LEU A 1 407 ? 12.461 13.961 -0.7 1 92.56 407 LEU A N 1
ATOM 3255 C CA . LEU A 1 407 ? 13.07 13.531 0.555 1 92.56 407 LEU A CA 1
ATOM 3256 C C . LEU A 1 407 ? 13.398 14.734 1.437 1 92.56 407 LEU A C 1
ATOM 3258 O O . LEU A 1 407 ? 13.125 14.719 2.639 1 92.56 407 LEU A O 1
ATOM 3262 N N . CYS A 1 408 ? 13.977 15.719 0.83 1 94.62 408 CYS A N 1
ATOM 3263 C CA . CYS A 1 408 ? 14.281 16.953 1.55 1 94.62 408 CYS A CA 1
ATOM 3264 C C . CYS A 1 408 ? 13.008 17.578 2.117 1 94.62 408 CYS A C 1
ATOM 3266 O O . CYS A 1 408 ? 12.992 18.016 3.268 1 94.62 408 CYS A O 1
ATOM 3268 N N . LEU A 1 409 ? 12.039 17.594 1.322 1 94.75 409 LEU A N 1
ATOM 3269 C CA . LEU A 1 409 ? 10.766 18.156 1.747 1 94.75 409 LEU A CA 1
ATOM 3270 C C . LEU A 1 409 ? 10.18 17.375 2.918 1 94.75 409 LEU A C 1
ATOM 3272 O O . LEU A 1 409 ? 9.641 17.969 3.857 1 94.75 409 LEU A O 1
ATOM 3276 N N . GLU A 1 410 ? 10.297 16.109 2.83 1 92.06 410 GLU A N 1
ATOM 3277 C CA . GLU A 1 410 ? 9.773 15.258 3.895 1 92.06 410 GLU A CA 1
ATOM 3278 C C . GLU A 1 410 ? 10.5 15.516 5.211 1 92.06 410 GLU A C 1
ATOM 3280 O O . GLU A 1 410 ? 9.867 15.625 6.266 1 92.06 410 GLU A O 1
ATOM 3285 N N . TYR A 1 411 ? 11.758 15.602 5.184 1 94.38 411 TYR A N 1
ATOM 3286 C CA . TYR A 1 411 ? 12.523 15.914 6.387 1 94.38 411 TYR A CA 1
ATOM 3287 C C . TYR A 1 411 ? 12.18 17.312 6.906 1 94.38 411 TYR A C 1
ATOM 3289 O O . TYR A 1 411 ? 12.07 17.516 8.117 1 94.38 411 TYR A O 1
ATOM 3297 N N . SER A 1 412 ? 12.039 18.234 5.977 1 96.31 412 SER A N 1
ATOM 3298 C CA . SER A 1 412 ? 11.711 19.594 6.375 1 96.31 412 SER A CA 1
ATOM 3299 C C . SER A 1 412 ? 10.383 19.641 7.133 1 96.31 412 SER A C 1
ATOM 3301 O O . SER A 1 412 ? 10.281 20.297 8.172 1 96.31 412 SER A O 1
ATOM 3303 N N . ARG A 1 413 ? 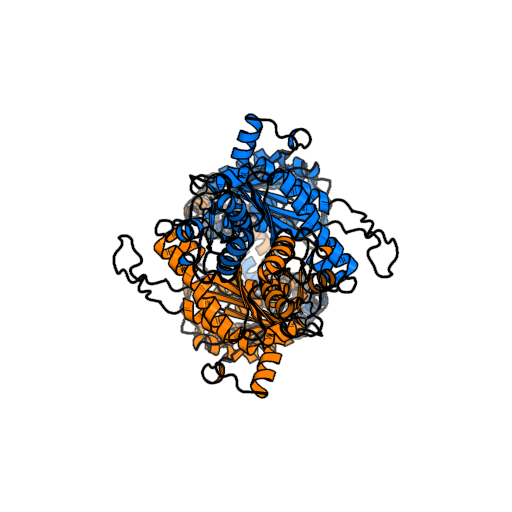9.461 18.922 6.641 1 92.88 413 ARG A N 1
ATOM 3304 C CA . ARG A 1 413 ? 8.148 18.891 7.277 1 92.88 413 ARG A CA 1
ATOM 3305 C C . ARG A 1 413 ? 8.227 18.219 8.648 1 92.88 413 ARG A C 1
ATOM 3307 O O . ARG A 1 413 ? 7.648 18.703 9.617 1 92.88 413 ARG A O 1
ATOM 3314 N N . SER A 1 414 ? 8.922 17.109 8.68 1 90.94 414 SER A N 1
ATOM 3315 C CA . SER A 1 414 ? 9.031 16.344 9.922 1 90.94 414 SER A CA 1
ATOM 3316 C C . SER A 1 414 ? 9.766 17.141 11 1 90.94 414 SER A C 1
ATOM 3318 O O . SER A 1 414 ? 9.336 17.188 12.156 1 90.94 414 SER A O 1
ATOM 3320 N N . ILE A 1 415 ? 10.789 17.75 10.625 1 94.62 415 ILE A N 1
ATOM 3321 C CA . ILE A 1 415 ? 11.602 18.531 11.555 1 94.62 415 ILE A CA 1
ATOM 3322 C C . ILE A 1 415 ? 10.828 19.766 12.008 1 94.62 415 ILE A C 1
ATOM 3324 O O . ILE A 1 415 ? 10.859 20.125 13.188 1 94.62 415 ILE A O 1
ATOM 3328 N N . LEU A 1 416 ? 10.164 20.406 11.039 1 94.44 416 LEU A N 1
ATOM 3329 C CA . LEU A 1 416 ? 9.32 21.547 11.398 1 94.44 416 LEU A CA 1
ATOM 3330 C C . LEU A 1 416 ? 8.281 21.141 12.438 1 94.44 416 LEU A C 1
ATOM 3332 O O . LEU A 1 416 ? 8.008 21.891 13.383 1 94.44 416 LEU A O 1
ATOM 3336 N N . GLY A 1 417 ? 7.719 20 12.266 1 89.88 417 GLY A N 1
ATOM 3337 C CA . GLY A 1 417 ? 6.746 19.5 13.227 1 89.88 417 GLY A CA 1
ATOM 3338 C C . GLY A 1 417 ? 7.293 19.406 14.633 1 89.88 417 GLY A C 1
ATOM 3339 O O . GLY A 1 417 ? 6.629 19.812 15.594 1 89.88 417 GLY A O 1
ATOM 3340 N N . GLU A 1 418 ? 8.469 18.953 14.766 1 89.94 418 GLU A N 1
ATOM 3341 C CA . GLU A 1 418 ? 9.102 18.828 16.078 1 89.94 418 GLU A CA 1
ATOM 3342 C C . GLU A 1 418 ? 9.453 20.203 16.641 1 89.94 418 GLU A C 1
ATOM 3344 O O . GLU A 1 418 ? 9.281 20.438 17.844 1 89.94 418 GLU A O 1
ATOM 3349 N N . TYR A 1 419 ? 9.914 21.062 15.797 1 93.25 419 TYR A N 1
ATOM 3350 C CA . TYR A 1 419 ? 10.266 22.406 16.266 1 93.25 419 TYR A CA 1
ATOM 3351 C C . TYR A 1 419 ? 9.023 23.188 16.672 1 93.25 419 TYR A C 1
ATOM 3353 O O . TYR A 1 419 ? 9.094 24.062 17.531 1 93.25 419 TYR A O 1
ATOM 3361 N N . LYS A 1 420 ? 7.914 22.922 16.109 1 88.75 420 LYS A N 1
ATOM 3362 C CA . LYS A 1 420 ? 6.672 23.547 16.547 1 88.75 420 LYS A CA 1
ATOM 3363 C C . LYS A 1 420 ? 6.32 23.156 17.969 1 88.75 420 LYS A C 1
ATOM 3365 O O . LYS A 1 420 ? 5.812 23.984 18.75 1 88.75 420 LYS A O 1
ATOM 3370 N N . LYS A 1 421 ? 6.609 21.969 18.328 1 84.56 421 LYS A N 1
ATOM 3371 C CA . LYS A 1 421 ? 6.426 21.547 19.703 1 84.56 421 LYS A CA 1
ATOM 3372 C C . LYS A 1 421 ? 7.34 22.328 20.656 1 84.56 421 LYS A C 1
ATOM 3374 O O . LYS A 1 421 ? 6.91 22.766 21.719 1 84.56 421 LYS A O 1
ATOM 3379 N N . ILE A 1 422 ? 8.547 22.469 20.219 1 88.75 422 ILE A N 1
ATOM 3380 C CA . ILE A 1 422 ? 9.531 23.219 20.984 1 88.75 422 ILE A CA 1
ATOM 3381 C C . ILE A 1 422 ? 9.07 24.672 21.141 1 88.75 422 ILE A C 1
ATOM 3383 O O . ILE A 1 422 ? 9.141 25.234 22.234 1 88.75 422 ILE A O 1
ATOM 3387 N N . GLN A 1 423 ? 8.609 25.203 20.016 1 89.38 423 GLN A N 1
ATOM 3388 C CA . GLN A 1 423 ? 8.172 26.594 20 1 89.38 423 GLN A CA 1
ATOM 3389 C C . GLN A 1 423 ? 7.02 26.812 20.969 1 89.38 423 GLN A C 1
ATOM 3391 O O . GLN A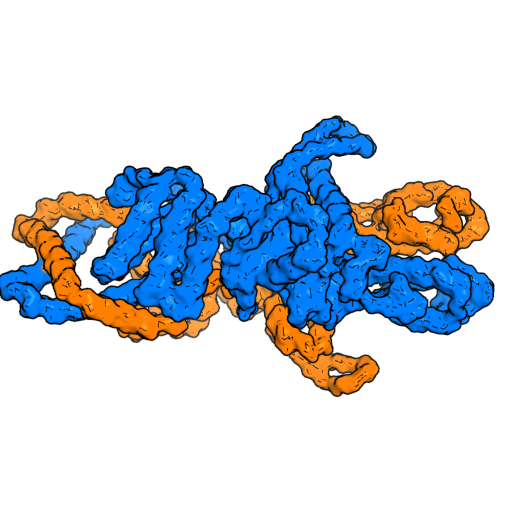 1 423 ? 6.984 27.828 21.672 1 89.38 423 GLN A O 1
ATOM 3396 N N . ALA A 1 424 ? 6.105 26 21 1 82.44 424 ALA A N 1
ATOM 3397 C CA . ALA A 1 424 ? 4.957 26.109 21.906 1 82.44 424 ALA A CA 1
ATOM 3398 C C . ALA A 1 424 ? 5.402 26.156 23.359 1 82.44 424 ALA A C 1
ATOM 3400 O O . ALA A 1 424 ? 4.949 27.016 24.125 1 82.44 424 ALA A O 1
ATOM 3401 N N . ARG A 1 425 ? 6.309 25.359 23.719 1 81.06 425 ARG A N 1
ATOM 3402 C CA . ARG A 1 425 ? 6.809 25.312 25.078 1 81.06 425 ARG A CA 1
ATOM 3403 C C . ARG A 1 425 ? 7.68 26.531 25.391 1 81.06 425 ARG A C 1
ATOM 3405 O O . ARG A 1 425 ? 7.656 27.062 26.5 1 81.06 425 ARG A O 1
ATOM 3412 N N . TYR A 1 426 ? 8.484 26.922 24.438 1 89.06 426 TYR A N 1
ATOM 3413 C CA . TYR A 1 426 ? 9.328 28.094 24.578 1 89.06 426 TYR A CA 1
ATOM 3414 C C . TYR A 1 426 ? 8.484 29.344 24.812 1 89.06 426 TYR A C 1
ATOM 3416 O O . TYR A 1 426 ? 8.805 30.156 25.688 1 89.06 426 TYR A O 1
ATOM 3424 N N . ASN A 1 427 ? 7.418 29.5 24.078 1 83.31 427 ASN A N 1
ATOM 3425 C CA . ASN A 1 427 ? 6.531 30.641 24.219 1 83.31 427 ASN A CA 1
ATOM 3426 C C . ASN A 1 427 ? 5.871 30.688 25.594 1 83.31 427 ASN A C 1
ATOM 3428 O O . ASN A 1 427 ? 5.66 31.75 26.156 1 83.31 427 ASN A O 1
ATOM 3432 N N . GLU A 1 428 ? 5.609 29.578 26.062 1 80.5 428 GLU A N 1
ATOM 3433 C CA . GLU A 1 428 ? 5.016 29.5 27.391 1 80.5 428 GLU A CA 1
ATOM 3434 C C . GLU A 1 428 ? 5.992 29.953 28.469 1 80.5 428 GLU A C 1
ATOM 3436 O O . GLU A 1 428 ? 5.59 30.578 29.453 1 80.5 428 GLU A O 1
ATOM 3441 N N . ARG A 1 429 ? 7.223 29.734 28.219 1 82.75 429 ARG A N 1
ATOM 3442 C CA . ARG A 1 429 ? 8.219 29.984 29.266 1 82.75 429 ARG A CA 1
ATOM 3443 C C . ARG A 1 429 ? 8.789 31.406 29.141 1 82.75 429 ARG A C 1
ATOM 3445 O O . ARG A 1 429 ? 9.258 31.969 30.125 1 82.75 429 ARG A O 1
ATOM 3452 N N . ILE A 1 430 ? 8.789 31.953 27.969 1 85 430 ILE A N 1
ATOM 3453 C CA . ILE A 1 430 ? 9.422 33.25 27.734 1 85 430 ILE A CA 1
ATOM 3454 C C . ILE A 1 430 ? 8.539 34.375 28.266 1 85 430 ILE A C 1
ATOM 3456 O O . ILE A 1 430 ? 9.039 35.406 28.688 1 85 430 ILE A O 1
ATOM 3460 N N . GLU A 1 431 ? 7.285 34.25 28.312 1 81.25 431 GLU A N 1
ATOM 3461 C CA . GLU A 1 431 ? 6.34 35.281 28.719 1 81.25 431 GLU A CA 1
ATOM 3462 C C . GLU A 1 431 ? 6.574 35.719 30.156 1 81.25 431 GLU A C 1
ATOM 3464 O O . GLU A 1 431 ? 6.711 36.906 30.438 1 81.25 431 GLU A O 1
ATOM 3469 N N . PRO A 1 432 ? 6.684 34.75 31 1 81.81 432 PRO A N 1
ATOM 3470 C CA . PRO A 1 432 ? 6.984 35.188 32.375 1 81.81 432 PRO A CA 1
ATOM 3471 C C . PRO A 1 432 ? 8.336 35.875 32.5 1 81.81 432 PRO A C 1
ATOM 3473 O O . PRO A 1 432 ? 8.5 36.781 33.344 1 81.81 432 PRO A O 1
ATOM 3476 N N . LYS A 1 433 ? 9.266 35.562 31.75 1 82.5 433 LYS A N 1
ATOM 3477 C CA . LYS A 1 433 ? 10.586 36.188 31.797 1 82.5 433 LYS A CA 1
ATOM 3478 C C . LYS A 1 433 ? 10.531 37.656 31.344 1 82.5 433 LYS A C 1
ATOM 3480 O O . LYS A 1 433 ? 11.25 38.5 31.875 1 82.5 433 LYS A O 1
ATOM 3485 N N . ILE A 1 434 ? 9.766 37.938 30.375 1 82.5 434 ILE A N 1
ATOM 3486 C CA . ILE A 1 434 ? 9.578 39.312 29.906 1 82.5 434 ILE A CA 1
ATOM 3487 C C . ILE A 1 434 ? 8.922 40.156 31 1 82.5 434 ILE A C 1
ATOM 3489 O O . ILE A 1 434 ? 9.312 41.281 31.234 1 82.5 434 ILE A O 1
ATOM 3493 N N . ASP A 1 435 ? 8.07 39.562 31.688 1 82.31 435 ASP A N 1
ATOM 3494 C CA . ASP A 1 435 ? 7.352 40.25 32.75 1 82.31 435 ASP A CA 1
ATOM 3495 C C . ASP A 1 435 ? 8.281 40.625 33.906 1 82.31 435 ASP A C 1
ATOM 3497 O O . ASP A 1 435 ? 8.117 41.656 34.562 1 82.31 435 ASP A O 1
ATOM 3501 N N . GLU A 1 436 ? 9.156 39.781 34.125 1 82.5 436 GLU A N 1
ATOM 3502 C CA . GLU A 1 436 ? 10.109 40 35.188 1 82.5 436 GLU A CA 1
ATOM 3503 C C . GLU A 1 436 ? 11.008 41.188 34.906 1 82.5 436 GLU A C 1
ATOM 3505 O O . GLU A 1 436 ? 11.539 41.812 35.844 1 82.5 436 GLU A O 1
ATOM 3510 N N . LYS A 1 437 ? 11.195 41.531 33.625 1 83.5 437 LYS A N 1
ATOM 3511 C CA . LYS A 1 437 ? 12.109 42.594 33.219 1 83.5 437 LYS A CA 1
ATOM 3512 C C . LYS A 1 437 ? 11.422 43.969 33.312 1 83.5 437 LYS A C 1
ATOM 3514 O O . LYS A 1 437 ? 12.094 45 33.312 1 83.5 437 LYS A O 1
ATOM 3519 N N . VAL A 1 438 ? 10.172 44.031 33.406 1 85.12 438 VAL A N 1
ATOM 3520 C CA . VAL A 1 438 ? 9.375 45.25 33.312 1 85.12 438 VAL A CA 1
ATOM 3521 C C . VAL A 1 438 ? 9.828 46.25 34.375 1 85.12 438 VAL A C 1
ATOM 3523 O O . VAL A 1 438 ? 10.156 47.406 34.062 1 85.12 438 VAL A O 1
ATOM 3526 N N . PRO A 1 439 ? 10.062 45.812 35.594 1 79.31 439 PRO A N 1
ATOM 3527 C CA . PRO A 1 439 ? 10.438 46.781 36.625 1 79.31 439 PRO A CA 1
ATOM 3528 C C . PRO A 1 439 ? 11.883 47.25 36.5 1 79.31 439 PRO A C 1
ATOM 3530 O O . PRO A 1 439 ? 12.211 48.375 36.906 1 79.31 439 PRO A O 1
ATOM 3533 N N . THR A 1 440 ? 12.742 46.469 35.906 1 80.94 440 THR A N 1
ATOM 3534 C CA . THR A 1 440 ? 14.172 46.781 35.906 1 80.94 440 THR A CA 1
ATOM 3535 C C . THR A 1 440 ? 14.555 47.562 34.625 1 80.94 440 THR A C 1
ATOM 3537 O O . THR A 1 440 ? 15.461 48.375 34.656 1 80.94 440 THR A O 1
ATOM 3540 N N . VAL A 1 441 ? 13.867 47.375 33.531 1 81.31 441 VAL A N 1
ATOM 3541 C CA . VAL A 1 441 ? 14.297 47.906 32.25 1 81.31 441 VAL A CA 1
ATOM 3542 C C . VAL A 1 441 ? 13.484 49.156 31.906 1 81.31 441 VAL A C 1
ATOM 3544 O O . VAL A 1 441 ? 14.023 50.156 31.422 1 81.31 441 VAL A O 1
ATOM 3547 N N . LEU A 1 442 ? 12.266 49.094 32.25 1 83.62 442 LEU A N 1
ATOM 3548 C CA . LEU A 1 442 ? 11.414 50.219 31.844 1 83.62 442 LEU A CA 1
ATOM 3549 C C . LEU A 1 442 ? 11.438 51.312 32.906 1 83.62 442 LEU A C 1
ATOM 3551 O O . LEU A 1 442 ? 11.188 51.062 34.094 1 83.62 442 LEU A O 1
ATOM 3555 N N . PRO A 1 443 ? 11.875 52.438 32.375 1 78.56 443 PRO A N 1
ATOM 3556 C CA . PRO A 1 443 ? 11.719 53.562 33.312 1 78.56 443 PRO A CA 1
ATOM 3557 C C . PRO A 1 443 ? 10.297 53.719 33.844 1 78.56 443 PRO A C 1
ATOM 3559 O O . PRO A 1 443 ? 9.359 53.156 33.25 1 78.56 443 PRO A O 1
ATOM 3562 N N . ALA A 1 444 ? 10.227 54.406 34.844 1 75.12 444 ALA A N 1
ATOM 3563 C CA . ALA A 1 444 ? 8.953 54.5 35.562 1 75.12 444 ALA A CA 1
ATOM 3564 C C . ALA A 1 444 ? 7.844 54.969 34.625 1 75.12 444 ALA A C 1
ATOM 3566 O O . ALA A 1 444 ? 6.73 54.438 34.656 1 75.12 444 ALA A O 1
ATOM 3567 N N . LYS A 1 445 ? 8.219 55.906 33.719 1 72.56 445 LYS A N 1
ATOM 3568 C CA . LYS A 1 445 ? 7.215 56.438 32.781 1 72.56 445 LYS A CA 1
ATOM 3569 C C . LYS A 1 445 ? 6.719 55.344 31.844 1 72.56 445 LYS A C 1
ATOM 3571 O O . LYS A 1 445 ? 5.523 55.25 31.562 1 72.56 445 LYS A O 1
ATOM 3576 N N . TYR A 1 446 ? 7.707 54.562 31.453 1 77.56 446 TYR A N 1
ATOM 3577 C CA . TYR A 1 446 ? 7.363 53.531 30.484 1 77.56 446 TYR A CA 1
ATOM 3578 C C . TYR A 1 446 ? 6.715 52.312 31.172 1 77.56 446 TYR A C 1
ATOM 3580 O O . TYR A 1 446 ? 5.957 51.562 30.547 1 77.56 446 TYR A O 1
ATOM 3588 N N . ARG A 1 447 ? 7.031 52.156 32.438 1 83.5 447 ARG A N 1
ATOM 3589 C CA . ARG A 1 447 ? 6.348 51.094 33.188 1 83.5 447 ARG A CA 1
ATOM 3590 C C . ARG A 1 447 ? 4.852 51.375 33.281 1 83.5 447 ARG A C 1
ATOM 3592 O O . ARG A 1 447 ? 4.035 50.469 33.125 1 83.5 447 ARG A O 1
ATOM 3599 N N . THR A 1 448 ? 4.668 52.656 33.406 1 79.25 448 THR A N 1
ATOM 3600 C CA . THR A 1 448 ? 3.268 53.062 33.469 1 79.25 448 THR A CA 1
ATOM 3601 C C . THR A 1 448 ? 2.596 52.875 32.094 1 79.25 448 THR A C 1
ATOM 3603 O O . THR A 1 448 ? 1.461 52.406 32.031 1 79.25 448 THR A O 1
ATOM 3606 N N . LEU A 1 449 ? 3.365 53.188 31.094 1 77.38 449 LEU A N 1
ATOM 3607 C CA . LEU A 1 449 ? 2.852 53.031 29.734 1 77.38 449 LEU A CA 1
ATOM 3608 C C . LEU A 1 449 ? 2.627 51.562 29.406 1 77.38 449 LEU A C 1
ATOM 3610 O O . LEU A 1 449 ? 1.687 51.219 28.672 1 77.38 449 LEU A O 1
ATOM 3614 N N . TYR A 1 450 ? 3.605 50.844 29.906 1 81.88 450 TYR A N 1
ATOM 3615 C CA . TYR A 1 450 ? 3.492 49.406 29.703 1 81.88 450 TYR A CA 1
ATOM 3616 C C . TYR A 1 450 ? 2.227 48.844 30.359 1 81.88 450 TYR A C 1
ATOM 3618 O O . TYR A 1 450 ? 1.481 48.094 29.734 1 81.88 450 TYR A O 1
ATOM 3626 N N . GLU A 1 451 ? 2.121 49.25 31.516 1 82 451 GLU A N 1
ATOM 3627 C CA . GLU A 1 451 ? 0.931 48.812 32.219 1 82 451 GLU A CA 1
ATOM 3628 C C . GLU A 1 451 ? -0.337 49.375 31.609 1 82 451 GLU A C 1
ATOM 3630 O O . GLU A 1 451 ? -1.351 48.688 31.5 1 82 451 GLU A O 1
ATOM 3635 N N . GLU A 1 452 ? -0.175 50.594 31.125 1 78.19 452 GLU A N 1
ATOM 3636 C CA . GLU A 1 452 ? -1.3 51.25 30.438 1 78.19 452 GLU A CA 1
ATOM 3637 C C . GLU A 1 452 ? -1.572 50.594 29.094 1 78.19 452 GLU A C 1
ATOM 3639 O O . GLU A 1 452 ? -2.729 50.406 28.703 1 78.19 452 GLU A O 1
ATOM 3644 N N . GLY A 1 453 ? -0.475 50.406 28.344 1 78.19 453 GLY A N 1
ATOM 3645 C CA . GLY A 1 453 ? -0.617 49.688 27.078 1 78.19 453 GLY A CA 1
ATOM 3646 C C . GLY A 1 453 ? -1.24 48.312 27.234 1 78.19 453 GLY A C 1
ATOM 3647 O O . GLY A 1 453 ? -2.078 47.938 26.406 1 78.19 453 GLY A O 1
ATOM 3648 N N . ARG A 1 454 ? -0.669 47.656 28.203 1 81.88 454 ARG A N 1
ATOM 3649 C CA . ARG A 1 454 ? -1.239 46.344 28.484 1 81.88 454 ARG A CA 1
ATOM 3650 C C . ARG A 1 454 ? -2.73 46.469 28.781 1 81.88 454 ARG A C 1
ATOM 3652 O O . ARG A 1 454 ? -3.533 45.688 28.25 1 81.88 454 ARG A O 1
ATOM 3659 N N . ARG A 1 455 ? -2.951 47.406 29.609 1 80.75 455 ARG A N 1
ATOM 3660 C CA . ARG A 1 455 ? -4.352 47.656 29.906 1 80.75 455 ARG A CA 1
ATOM 3661 C C . ARG A 1 455 ? -5.109 48.125 28.672 1 80.75 455 ARG A C 1
ATOM 3663 O O . ARG A 1 455 ? -6.25 47.719 28.438 1 80.75 455 ARG A O 1
ATOM 3670 N N . GLY A 1 456 ? -4.441 49.062 27.859 1 77 456 GLY A N 1
ATOM 3671 C CA . GLY A 1 456 ? -5.035 49.5 26.609 1 77 456 GLY A CA 1
ATOM 3672 C C . GLY A 1 456 ? -5.32 48.344 25.656 1 77 456 GLY A C 1
ATOM 3673 O O . GLY A 1 456 ? -6.371 48.312 25.016 1 77 456 GLY A O 1
ATOM 3674 N N . SER A 1 457 ? -4.309 47.594 25.531 1 79.94 457 SER A N 1
ATOM 3675 C CA . SER A 1 457 ? -4.492 46.438 24.672 1 79.94 457 SER A CA 1
ATOM 3676 C C . SER A 1 457 ? -5.684 45.594 25.125 1 79.94 457 SER A C 1
ATOM 3678 O O . SER A 1 457 ? -6.449 45.094 24.297 1 79.94 457 SER A O 1
ATOM 3680 N N . GLU A 1 458 ? -5.695 45.438 26.344 1 79.88 458 GLU A N 1
ATOM 3681 C CA . GLU A 1 458 ? -6.832 44.688 26.891 1 79.88 458 GLU A CA 1
ATOM 3682 C C . GLU A 1 458 ? -8.148 45.406 26.578 1 79.88 458 GLU A C 1
ATOM 3684 O O . GLU A 1 458 ? -9.125 44.75 26.203 1 79.88 458 GLU A O 1
ATOM 3689 N N . VAL A 1 459 ? -8.039 46.75 26.766 1 78.31 459 VAL A N 1
ATOM 3690 C CA . VAL A 1 459 ? -9.227 47.562 26.484 1 78.31 459 VAL A CA 1
ATOM 3691 C C . VAL A 1 459 ? -9.547 47.5 25 1 78.31 459 VAL A C 1
ATOM 3693 O O . VAL A 1 459 ? -10.711 47.375 24.609 1 78.31 459 VAL A O 1
ATOM 3696 N N . TYR A 1 460 ? -8.523 47.656 24.172 1 80.69 460 TYR A N 1
ATOM 3697 C CA . TYR A 1 460 ? -8.695 47.594 22.734 1 80.69 460 TYR A CA 1
ATOM 3698 C C . TYR A 1 460 ? -9.359 46.281 22.328 1 80.69 460 TYR A C 1
ATOM 3700 O O . TYR A 1 460 ? -10.32 46.25 21.562 1 80.69 460 TYR A O 1
ATOM 3708 N N . GLN A 1 461 ? -8.797 45.281 22.891 1 80.56 461 GLN A N 1
ATOM 3709 C CA . GLN A 1 461 ? -9.344 43.969 22.562 1 80.56 461 GLN A CA 1
ATOM 3710 C C . GLN A 1 461 ? -10.789 43.844 23.047 1 80.56 461 GLN A C 1
ATOM 3712 O O . GLN A 1 461 ? -11.633 43.281 22.359 1 80.56 461 GLN A O 1
ATOM 3717 N N . LYS A 1 462 ? -11 44.312 24.141 1 80.06 462 LYS A N 1
ATOM 3718 C CA . LYS A 1 462 ? -12.352 44.312 24.688 1 80.06 462 LYS A CA 1
ATOM 3719 C C . LYS A 1 462 ? -13.297 45.156 23.844 1 80.06 462 LYS A C 1
ATOM 3721 O O . LYS A 1 462 ? -14.438 44.75 23.578 1 80.06 462 LYS A O 1
ATOM 3726 N N . LEU A 1 463 ? -12.805 46.344 23.422 1 79.81 463 LEU A N 1
ATOM 3727 C CA . LEU A 1 463 ? -13.633 47.188 22.594 1 79.81 463 LEU A CA 1
ATOM 3728 C C . LEU A 1 463 ? -13.875 46.594 21.219 1 79.81 463 LEU A C 1
ATOM 3730 O O . LEU A 1 463 ? -14.977 46.688 20.672 1 79.81 463 LEU A O 1
ATOM 3734 N N . ARG A 1 464 ? -12.805 46.062 20.688 1 83.31 464 ARG A N 1
ATOM 3735 C CA . ARG A 1 464 ? -12.961 45.375 19.406 1 83.31 464 ARG A CA 1
ATOM 3736 C C . ARG A 1 464 ? -14 44.25 19.516 1 83.31 464 ARG A C 1
ATOM 3738 O O . ARG A 1 464 ? -14.805 44.062 18.609 1 83.31 464 ARG A O 1
ATOM 3745 N N . GLU A 1 465 ? -13.898 43.531 20.547 1 79.69 465 GLU A N 1
ATOM 3746 C CA . GLU A 1 465 ? -14.875 42.5 20.781 1 79.69 465 GLU A CA 1
ATOM 3747 C C . GLU A 1 465 ? -16.281 43.062 20.906 1 79.69 465 GLU A C 1
ATOM 3749 O O . GLU A 1 465 ? -17.25 42.469 20.406 1 79.69 465 GLU A O 1
ATOM 3754 N N . ARG A 1 466 ? -16.312 44.156 21.531 1 77 466 ARG A N 1
ATOM 3755 C CA . ARG A 1 466 ? -17.609 44.844 21.656 1 77 466 ARG A CA 1
ATOM 3756 C C . ARG A 1 466 ? -18.109 45.281 20.297 1 77 466 ARG A C 1
ATOM 3758 O O . ARG A 1 466 ? -19.312 45.219 20.016 1 77 466 ARG A O 1
ATOM 3765 N N . LEU A 1 467 ? -17.203 45.844 19.531 1 83.19 467 LEU A N 1
ATOM 3766 C CA . LEU A 1 467 ? -17.578 46.281 18.188 1 83.19 467 LEU A CA 1
ATOM 3767 C C . LEU A 1 467 ? -18.031 45.094 17.344 1 83.19 467 LEU A C 1
ATOM 3769 O O . LEU A 1 467 ? -19 45.188 16.594 1 83.19 467 LEU A O 1
ATOM 3773 N N . TYR A 1 468 ? -17.328 44.031 17.469 1 82.25 468 TYR A N 1
ATOM 3774 C CA . TYR A 1 468 ? -17.719 42.812 16.766 1 82.25 468 TYR A CA 1
ATOM 3775 C C . TYR A 1 468 ? -19.141 42.406 17.141 1 82.25 468 TYR A C 1
ATOM 3777 O O . TYR A 1 468 ? -19.906 41.969 16.281 1 82.25 468 TYR A O 1
ATOM 3785 N N . GLN A 1 469 ? -19.375 42.531 18.391 1 79.25 469 GLN A N 1
ATOM 3786 C CA . GLN A 1 469 ? -20.672 42.125 18.906 1 79.25 469 GLN A CA 1
ATOM 3787 C C . GLN A 1 469 ? -21.781 43.062 18.391 1 79.25 469 GLN A C 1
ATOM 3789 O O . GLN A 1 469 ? -22.953 42.688 18.453 1 79.25 469 GLN A O 1
ATOM 3794 N N . THR A 1 470 ? -21.359 44.25 17.859 1 78.62 470 THR A N 1
ATOM 3795 C CA . THR A 1 470 ? -22.359 45.156 17.344 1 78.62 470 THR A CA 1
ATOM 3796 C C . THR A 1 470 ? -22.75 44.812 15.906 1 78.62 470 THR A C 1
ATOM 3798 O O . THR A 1 470 ? -23.734 45.312 15.367 1 78.62 470 THR A O 1
ATOM 3801 N N . LEU A 1 471 ? -21.891 44.031 15.328 1 83.38 471 LEU A N 1
ATOM 3802 C CA . LEU A 1 471 ? -22.281 43.594 14 1 83.38 471 LEU A CA 1
ATOM 3803 C C . LEU A 1 471 ? -23.594 42.812 14.055 1 83.38 471 LEU A C 1
ATOM 3805 O O . LEU A 1 471 ? -23.797 42 14.961 1 83.38 471 LEU A O 1
ATOM 3809 N N . THR A 1 472 ? -24.438 43.125 13.133 1 78.75 472 THR A N 1
ATOM 3810 C CA . THR A 1 472 ? -25.719 42.438 13.133 1 78.75 472 THR A CA 1
ATOM 3811 C C . THR A 1 472 ? -25.578 41 12.633 1 78.75 472 THR A C 1
ATOM 3813 O O . THR A 1 472 ? -24.672 40.719 11.859 1 78.75 472 THR A O 1
ATOM 3816 N N . PRO A 1 473 ? -26.375 40.219 13.086 1 83.44 473 PRO A N 1
ATOM 3817 C CA . PRO A 1 473 ? -26.359 38.844 12.594 1 83.44 473 PRO A CA 1
ATOM 3818 C C . PRO A 1 473 ? -26.438 38.75 11.078 1 83.44 473 PRO A C 1
ATOM 3820 O O . PRO A 1 473 ? -25.828 37.875 10.469 1 83.44 473 PRO A O 1
ATOM 3823 N N . LEU A 1 474 ? -27.062 39.719 10.523 1 85.31 474 LEU A N 1
ATOM 3824 C CA . LEU A 1 474 ? -27.203 39.75 9.07 1 85.31 474 LEU A CA 1
ATOM 3825 C C . LEU A 1 474 ? -25.875 40.031 8.398 1 85.31 474 LEU A C 1
ATOM 3827 O O . LEU A 1 474 ? -25.5 39.406 7.406 1 85.31 474 LEU A O 1
ATOM 3831 N N . GLU A 1 475 ? -25.188 41.031 8.945 1 85.81 475 GLU A N 1
ATOM 3832 C CA . GLU A 1 475 ? -23.875 41.375 8.391 1 85.81 475 GLU A CA 1
ATOM 3833 C C . GLU A 1 475 ? -22.906 40.219 8.492 1 85.81 475 GLU A C 1
ATOM 3835 O O . GLU A 1 475 ? -22.172 39.938 7.547 1 85.81 475 GLU A O 1
ATOM 3840 N N . ILE A 1 476 ? -22.922 39.562 9.602 1 87.38 476 ILE A N 1
ATOM 3841 C CA . ILE A 1 476 ? -22.031 38.438 9.859 1 87.38 476 ILE A CA 1
ATOM 3842 C C . ILE A 1 476 ? -22.359 37.281 8.922 1 87.38 476 ILE A C 1
ATOM 3844 O O . ILE A 1 476 ? -21.469 36.688 8.297 1 87.38 476 ILE A O 1
ATOM 3848 N N . SER A 1 477 ? -23.641 37.031 8.805 1 88.06 477 SER A N 1
ATOM 3849 C CA . SER A 1 477 ? -24.094 35.906 7.973 1 88.06 477 SER A CA 1
ATOM 3850 C C . SER A 1 477 ? -23.797 36.156 6.5 1 88.06 477 SER A C 1
ATOM 3852 O O . SER A 1 477 ? -23.422 35.25 5.766 1 88.06 477 SER A O 1
ATOM 3854 N N . LEU A 1 478 ? -23.953 37.406 6.137 1 87.44 478 LEU A N 1
ATOM 3855 C CA . LEU A 1 478 ? -23.688 37.75 4.746 1 87.44 478 LEU A CA 1
ATOM 3856 C C . LEU A 1 478 ? -22.203 37.625 4.43 1 87.44 478 LEU A C 1
ATOM 3858 O O . LEU A 1 478 ? -21.828 37.156 3.355 1 87.44 478 LEU A O 1
ATOM 3862 N N . LEU A 1 479 ? -21.453 38.062 5.336 1 89.19 479 LEU A N 1
ATOM 3863 C CA . LEU A 1 479 ? -20.016 37.969 5.152 1 89.19 479 LEU A CA 1
ATOM 3864 C C . LEU A 1 479 ? -19.578 36.5 5.066 1 89.19 479 LEU A C 1
ATOM 3866 O O . LEU A 1 479 ? -18.797 36.125 4.188 1 89.19 479 LEU A O 1
ATOM 3870 N N . TRP A 1 480 ? -20.047 35.719 5.965 1 91.19 480 TRP A N 1
ATOM 3871 C CA . TRP A 1 480 ? -19.766 34.281 6.004 1 91.19 480 TRP A CA 1
ATOM 3872 C C . TRP A 1 480 ? -20.172 33.594 4.699 1 91.19 480 TRP A C 1
ATOM 3874 O O . TRP A 1 480 ? -19.391 32.875 4.086 1 91.19 480 TRP A O 1
ATOM 3884 N N . SER A 1 481 ? -21.359 33.906 4.242 1 89.94 481 SER A N 1
ATOM 3885 C CA . SER A 1 481 ? -21.906 33.344 3.018 1 89.94 481 SER A CA 1
ATOM 3886 C C . SER A 1 481 ? -21.094 33.75 1.799 1 89.94 481 SER A C 1
ATOM 3888 O O . SER A 1 481 ? -20.844 32.969 0.9 1 89.94 481 SER A O 1
ATOM 3890 N N . ASN A 1 482 ? -20.672 34.969 1.807 1 88.12 482 ASN A N 1
ATOM 3891 C CA . ASN A 1 482 ? -19.891 35.5 0.688 1 88.12 482 ASN A CA 1
ATOM 3892 C C . ASN A 1 482 ? -18.531 34.812 0.596 1 88.12 482 ASN A C 1
ATOM 3894 O O . ASN A 1 482 ? -18.047 34.531 -0.5 1 88.12 482 ASN A O 1
ATOM 3898 N N . VAL A 1 483 ? -17.969 34.594 1.756 1 88.62 483 VAL A N 1
ATOM 3899 C CA . VAL A 1 483 ? -16.672 33.938 1.795 1 88.62 483 VAL A CA 1
ATOM 3900 C C . VAL A 1 483 ? -16.797 32.5 1.256 1 88.62 483 VAL A C 1
ATOM 3902 O O . VAL A 1 483 ? -15.977 32.062 0.453 1 88.62 483 VAL A O 1
ATOM 3905 N N . ILE A 1 484 ? -17.781 31.875 1.59 1 90.56 484 ILE A N 1
ATOM 3906 C CA . ILE A 1 484 ? -17.984 30.484 1.2 1 90.56 484 ILE A CA 1
ATOM 3907 C C . ILE A 1 484 ? -18.328 30.406 -0.287 1 90.56 484 ILE A C 1
ATOM 3909 O O . ILE A 1 484 ? -17.828 29.516 -0.996 1 90.56 484 ILE A O 1
ATOM 3913 N N . ASP A 1 485 ? -19.172 31.312 -0.745 1 89.75 485 ASP A N 1
ATOM 3914 C CA . ASP A 1 485 ? -19.531 31.344 -2.162 1 89.75 485 ASP A CA 1
ATOM 3915 C C . ASP A 1 485 ? -18.281 31.516 -3.031 1 89.75 485 ASP A C 1
ATOM 3917 O O . ASP A 1 485 ? -18.188 30.938 -4.113 1 89.75 485 ASP A O 1
ATOM 3921 N N . ASN A 1 486 ? -17.359 32.219 -2.518 1 85.56 486 ASN A N 1
ATOM 3922 C CA . ASN A 1 486 ? -16.125 32.469 -3.266 1 85.56 486 ASN A CA 1
ATOM 3923 C C . ASN A 1 486 ? -15.203 31.266 -3.244 1 85.56 486 ASN A C 1
ATOM 3925 O O . ASN A 1 486 ? -14.406 31.078 -4.164 1 85.56 486 ASN A O 1
ATOM 3929 N N . LEU A 1 487 ? -15.297 30.406 -2.184 1 86.31 487 LEU A N 1
ATOM 3930 C CA . LEU A 1 487 ? -14.375 29.297 -2.008 1 86.31 487 LEU A CA 1
ATOM 3931 C C . LEU A 1 487 ? -15.023 27.984 -2.451 1 86.31 487 LEU A C 1
ATOM 3933 O O . LEU A 1 487 ? -14.367 26.938 -2.486 1 86.31 487 LEU A O 1
ATOM 3937 N N . GLN A 1 488 ? -16.203 28 -2.801 1 86.69 488 GLN A N 1
ATOM 3938 C CA . GLN A 1 488 ? -17.016 26.812 -2.986 1 86.69 488 GLN A CA 1
ATOM 3939 C C . GLN A 1 488 ? -16.375 25.844 -3.977 1 86.69 488 GLN A C 1
ATOM 3941 O O . GLN A 1 488 ? -16.359 24.641 -3.758 1 86.69 488 GLN A O 1
ATOM 3946 N N . LYS A 1 489 ? -15.82 26.328 -5 1 81.75 489 LYS A N 1
ATOM 3947 C CA . LYS A 1 489 ? -15.25 25.5 -6.055 1 81.75 489 LYS A CA 1
ATOM 3948 C C . LYS A 1 489 ? -13.977 24.812 -5.578 1 81.75 489 LYS A C 1
ATOM 3950 O O . LYS A 1 489 ? -13.586 23.781 -6.125 1 81.75 489 LYS A O 1
ATOM 3955 N N . SER A 1 490 ? -13.414 25.312 -4.543 1 81.25 490 SER A N 1
ATOM 3956 C CA . SER A 1 490 ? -12.141 24.781 -4.086 1 81.25 490 SER A CA 1
ATOM 3957 C C . SER A 1 490 ? -12.32 23.875 -2.875 1 81.25 490 SER A C 1
ATOM 3959 O O . SER A 1 490 ? -11.398 23.141 -2.492 1 81.25 490 SER A O 1
ATOM 3961 N N . LEU A 1 491 ? -13.5 23.891 -2.381 1 82.88 491 LEU A N 1
ATOM 3962 C CA . LEU A 1 491 ? -13.766 23.094 -1.19 1 82.88 491 LEU A CA 1
ATOM 3963 C C . LEU A 1 491 ? -14.188 21.688 -1.569 1 82.88 491 LEU A C 1
ATOM 3965 O O . LEU A 1 491 ? -15.062 21.5 -2.418 1 82.88 491 LEU A O 1
ATOM 3969 N N . ASP A 1 492 ? -13.406 20.656 -1.15 1 82.12 492 ASP A N 1
ATOM 3970 C CA . ASP A 1 492 ? -13.734 19.266 -1.453 1 82.12 492 ASP A CA 1
ATOM 3971 C C . ASP A 1 492 ? -13.289 18.344 -0.323 1 82.12 492 ASP A C 1
ATOM 3973 O O . ASP A 1 492 ? -12.234 18.547 0.278 1 82.12 492 ASP A O 1
ATOM 3977 N N . VAL A 1 493 ? -14.258 17.578 0.026 1 84.94 493 VAL A N 1
ATOM 3978 C CA . VAL A 1 493 ? -13.945 16.531 0.994 1 84.94 493 VAL A CA 1
ATOM 3979 C C . VAL A 1 493 ? -13.977 15.164 0.311 1 84.94 493 VAL A C 1
ATOM 3981 O O . VAL A 1 493 ? -15.023 14.734 -0.182 1 84.94 493 VAL A O 1
ATOM 3984 N N . SER A 1 494 ? -12.797 14.547 0.068 1 78.12 494 SER A N 1
ATOM 3985 C CA . SER A 1 494 ? -12.719 13.195 -0.478 1 78.12 494 SER A CA 1
ATOM 3986 C C . SER A 1 494 ? -11.844 12.297 0.388 1 78.12 494 SER A C 1
ATOM 3988 O O . SER A 1 494 ? -10.766 12.711 0.834 1 78.12 494 SER A O 1
ATOM 3990 N N . ILE A 1 495 ? -12.477 11.195 0.731 1 82.94 495 ILE A N 1
ATOM 3991 C CA . ILE A 1 495 ? -11.695 10.195 1.459 1 82.94 495 ILE A CA 1
ATOM 3992 C C . ILE A 1 495 ? -10.875 9.367 0.476 1 82.94 495 ILE A C 1
ATOM 3994 O O . ILE A 1 495 ? -11.406 8.844 -0.504 1 82.94 495 ILE A O 1
ATOM 3998 N N . HIS A 1 496 ? -9.57 9.344 0.591 1 75.31 496 HIS A N 1
ATOM 3999 C CA . HIS A 1 496 ? -8.68 8.648 -0.331 1 75.31 496 HIS A CA 1
ATOM 4000 C C . HIS A 1 496 ? -8.078 7.402 0.316 1 75.31 496 HIS A C 1
ATOM 4002 O O . HIS A 1 496 ? -7.793 7.395 1.517 1 75.31 496 HIS A O 1
ATOM 4008 N N . SER A 1 497 ? -8.141 6.328 -0.465 1 70.38 497 SER A N 1
ATOM 4009 C CA . SER A 1 497 ? -7.395 5.137 -0.07 1 70.38 497 SER A CA 1
ATOM 4010 C C . SER A 1 497 ? -6.031 5.094 -0.745 1 70.38 497 SER A C 1
ATOM 4012 O O . SER A 1 497 ? -5.938 5.145 -1.974 1 70.38 497 SER A O 1
ATOM 4014 N N . GLY A 1 498 ? -5.062 4.922 0.022 1 59.09 498 GLY A N 1
ATOM 4015 C CA . GLY A 1 498 ? -3.703 4.914 -0.491 1 59.09 498 GLY A CA 1
ATOM 4016 C C . GLY A 1 498 ? -3.184 6.297 -0.831 1 59.09 498 GLY A C 1
ATOM 4017 O O . GLY A 1 498 ? -3.611 7.289 -0.236 1 59.09 498 GLY A O 1
ATOM 4018 N N . LYS A 1 499 ? -2.242 6.328 -1.81 1 46.94 499 LYS A N 1
ATOM 4019 C CA . LYS A 1 499 ? -1.555 7.559 -2.195 1 46.94 499 LYS A CA 1
ATOM 4020 C C . LYS A 1 499 ? -2.475 8.469 -3.002 1 46.94 499 LYS A C 1
ATOM 4022 O O . LYS A 1 499 ? -3.271 8 -3.812 1 46.94 499 LYS A O 1
ATOM 4027 N N . LYS A 1 500 ? -2.688 9.766 -2.607 1 47.03 500 LYS A N 1
ATOM 4028 C CA . LYS A 1 500 ? -3.424 10.758 -3.385 1 47.03 500 LYS A CA 1
ATOM 4029 C C . LYS A 1 500 ? -2.721 11.055 -4.707 1 47.03 500 LYS A C 1
ATOM 4031 O O . LYS A 1 500 ? -1.491 11.117 -4.762 1 47.03 500 LYS A O 1
ATOM 4036 N N . MET B 1 1 ? 6.43 -42.375 -29.781 1 82.56 1 MET B N 1
ATOM 4037 C CA . MET B 1 1 ? 5.906 -41.562 -30.875 1 82.56 1 MET B CA 1
ATOM 4038 C C . MET B 1 1 ? 6.648 -40.25 -30.969 1 82.56 1 MET B C 1
ATOM 4040 O O . MET B 1 1 ? 6.941 -39.625 -29.938 1 82.56 1 MET B O 1
ATOM 4044 N N . LYS B 1 2 ? 7.086 -39.875 -32.062 1 81.62 2 LYS B N 1
ATOM 4045 C CA . LYS B 1 2 ? 7.785 -38.594 -32.25 1 81.62 2 LYS B CA 1
ATOM 4046 C C . LYS B 1 2 ? 6.855 -37.562 -32.875 1 81.62 2 LYS B C 1
ATOM 4048 O O . LYS B 1 2 ? 7.082 -36.344 -32.719 1 81.62 2 LYS B O 1
ATOM 4053 N N . SER B 1 3 ? 5.938 -38.094 -33.625 1 88.44 3 SER B N 1
ATOM 4054 C CA . SER B 1 3 ? 4.938 -37.219 -34.25 1 88.44 3 SER B CA 1
ATOM 4055 C C . SER B 1 3 ? 3.555 -37.875 -34.188 1 88.44 3 SER B C 1
ATOM 4057 O O . SER B 1 3 ? 3.43 -39.062 -34 1 88.44 3 SER B O 1
ATOM 4059 N N . ILE B 1 4 ? 2.576 -37.094 -34.375 1 88.19 4 ILE B N 1
ATOM 4060 C CA . ILE B 1 4 ? 1.196 -37.562 -34.344 1 88.19 4 ILE B CA 1
ATOM 4061 C C . ILE B 1 4 ? 0.937 -38.5 -35.5 1 88.19 4 ILE B C 1
ATOM 4063 O O . ILE B 1 4 ? 0.067 -39.375 -35.406 1 88.19 4 ILE B O 1
ATOM 4067 N N . SER B 1 5 ? 1.725 -38.312 -36.594 1 85.62 5 SER B N 1
ATOM 4068 C CA . SER B 1 5 ? 1.592 -39.156 -37.781 1 85.62 5 SER B CA 1
ATOM 4069 C C . SER B 1 5 ? 2.021 -40.594 -37.5 1 85.62 5 SER B C 1
ATOM 4071 O O . SER B 1 5 ? 1.677 -41.5 -38.25 1 85.62 5 SER B O 1
ATOM 4073 N N . ASP B 1 6 ? 2.699 -40.844 -36.406 1 84.75 6 ASP B N 1
ATOM 4074 C CA . ASP B 1 6 ? 3.184 -42.156 -36.031 1 84.75 6 ASP B CA 1
ATOM 4075 C C . ASP B 1 6 ? 2.088 -42.969 -35.344 1 84.75 6 ASP B C 1
ATOM 4077 O O . ASP B 1 6 ? 2.264 -44.156 -35.094 1 84.75 6 ASP B O 1
ATOM 4081 N N . TYR B 1 7 ? 0.981 -42.312 -35.156 1 88.06 7 TYR B N 1
ATOM 4082 C CA . TYR B 1 7 ? -0.12 -43 -34.469 1 88.06 7 TYR B CA 1
ATOM 4083 C C . TYR B 1 7 ? -0.722 -44.062 -35.375 1 88.06 7 TYR B C 1
ATOM 4085 O O . TYR B 1 7 ? -1.101 -43.781 -36.531 1 88.06 7 TYR B O 1
ATOM 4093 N N . THR B 1 8 ? -0.706 -45.25 -34.875 1 88.75 8 THR B N 1
ATOM 4094 C CA . THR B 1 8 ? -1.269 -46.375 -35.625 1 88.75 8 THR B CA 1
ATOM 4095 C C . THR B 1 8 ? -2.238 -47.156 -34.75 1 88.75 8 THR B C 1
ATOM 4097 O O . THR B 1 8 ? -2.484 -46.812 -33.594 1 88.75 8 THR B O 1
ATOM 4100 N N . SER B 1 9 ? -2.797 -48.25 -35.344 1 86.19 9 SER B N 1
ATOM 4101 C CA . SER B 1 9 ? -3.738 -49.125 -34.625 1 86.19 9 SER B CA 1
ATOM 4102 C C . SER B 1 9 ? -3.049 -49.844 -33.469 1 86.19 9 SER B C 1
ATOM 4104 O O . SER B 1 9 ? -3.709 -50.312 -32.531 1 86.19 9 SER B O 1
ATOM 4106 N N . THR B 1 10 ? -1.708 -49.812 -33.438 1 87.88 10 THR B N 1
ATOM 4107 C CA . THR B 1 10 ? -0.975 -50.562 -32.438 1 87.88 10 THR B CA 1
ATOM 4108 C C . THR B 1 10 ? -0.453 -49.625 -31.344 1 87.88 10 THR B C 1
ATOM 4110 O O . THR B 1 10 ? 0.111 -50.094 -30.344 1 87.88 10 THR B O 1
ATOM 4113 N N . THR B 1 11 ? -0.683 -48.375 -31.641 1 90.31 11 THR B N 1
ATOM 4114 C CA . THR B 1 11 ? -0.226 -47.406 -30.641 1 90.31 11 THR B CA 1
ATOM 4115 C C . THR B 1 11 ? -1.029 -47.562 -29.344 1 90.31 11 THR B C 1
ATOM 4117 O O . THR B 1 11 ? -2.262 -47.562 -29.375 1 90.31 11 THR B O 1
ATOM 4120 N N . SER B 1 12 ? -0.394 -47.75 -28.234 1 90.38 12 SER B N 1
ATOM 4121 C CA . SER B 1 12 ? -1.083 -47.906 -26.969 1 90.38 12 SER B CA 1
ATOM 4122 C C . SER B 1 12 ? -1.521 -46.562 -26.391 1 90.38 12 SER B C 1
ATOM 4124 O O . SER B 1 12 ? -1.007 -45.531 -26.797 1 90.38 12 SER B O 1
ATOM 4126 N N . ALA B 1 13 ? -2.459 -46.625 -25.469 1 91.12 13 ALA B N 1
ATOM 4127 C CA . ALA B 1 13 ? -2.93 -45.438 -24.766 1 91.12 13 ALA B CA 1
ATOM 4128 C C . ALA B 1 13 ? -1.796 -44.75 -24 1 91.12 13 ALA B C 1
ATOM 4130 O O . ALA B 1 13 ? -1.73 -43.531 -23.906 1 91.12 13 ALA B O 1
ATOM 4131 N N . VAL B 1 14 ? -0.911 -45.594 -23.516 1 91.62 14 VAL B N 1
ATOM 4132 C CA . VAL B 1 14 ? 0.21 -45.125 -22.703 1 91.62 14 VAL B CA 1
ATOM 4133 C C . VAL B 1 14 ? 1.184 -44.312 -23.578 1 91.62 14 VAL B C 1
ATOM 4135 O O . VAL B 1 14 ? 1.709 -43.281 -23.172 1 91.62 14 VAL B O 1
ATOM 4138 N N . GLU B 1 15 ? 1.438 -44.844 -24.75 1 91.94 15 GLU B N 1
ATOM 4139 C CA . GLU B 1 15 ? 2.33 -44.156 -25.688 1 91.94 15 GLU B CA 1
ATOM 4140 C C . GLU B 1 15 ? 1.749 -42.812 -26.125 1 91.94 15 GLU B C 1
ATOM 4142 O O . GLU B 1 15 ? 2.469 -41.812 -26.203 1 91.94 15 GLU B O 1
ATOM 4147 N N . LEU B 1 16 ? 0.496 -42.875 -26.406 1 92.75 16 LEU B N 1
ATOM 4148 C CA . LEU B 1 16 ? -0.178 -41.625 -26.797 1 92.75 16 LEU B CA 1
ATOM 4149 C C . LEU B 1 16 ? -0.124 -40.625 -25.656 1 92.75 16 LEU B C 1
ATOM 4151 O O . LEU B 1 16 ? 0.159 -39.438 -25.891 1 92.75 16 LEU B O 1
ATOM 4155 N N . TYR B 1 17 ? -0.436 -41.031 -24.453 1 94.31 17 TYR B N 1
ATOM 4156 C CA . TYR B 1 17 ? -0.384 -40.156 -23.281 1 94.31 17 TYR B CA 1
ATOM 4157 C C . TYR B 1 17 ? 0.996 -39.531 -23.141 1 94.31 17 TYR B C 1
ATOM 4159 O O . TYR B 1 17 ? 1.112 -38.312 -22.922 1 94.31 17 TYR B O 1
ATOM 4167 N N . THR B 1 18 ? 2.023 -40.344 -23.188 1 92.69 18 THR B N 1
ATOM 4168 C CA . THR B 1 18 ? 3.391 -39.844 -23.016 1 92.69 18 THR B CA 1
ATOM 4169 C C . THR B 1 18 ? 3.74 -38.812 -24.062 1 92.69 18 THR B C 1
ATOM 4171 O O . THR B 1 18 ? 4.34 -37.781 -23.75 1 92.69 18 THR B O 1
ATOM 4174 N N . PHE B 1 19 ? 3.41 -39.125 -25.234 1 92.5 19 PHE B N 1
ATOM 4175 C CA . PHE B 1 19 ? 3.686 -38.219 -26.344 1 92.5 19 PHE B CA 1
ATOM 4176 C C . PHE B 1 19 ? 3.031 -36.875 -26.109 1 92.5 19 PHE B C 1
ATOM 4178 O O . PHE B 1 19 ? 3.686 -35.812 -26.219 1 92.5 19 PHE B O 1
ATOM 4185 N N . LEU B 1 20 ? 1.758 -36.844 -25.75 1 94.56 20 LEU B N 1
ATOM 4186 C CA . LEU B 1 20 ? 1.007 -35.625 -25.547 1 94.56 20 LEU B CA 1
ATOM 4187 C C . LEU B 1 20 ? 1.447 -34.906 -24.266 1 94.56 20 LEU B C 1
ATOM 4189 O O . LEU B 1 20 ? 1.534 -33.688 -24.234 1 94.56 20 LEU B O 1
ATOM 4193 N N . ALA B 1 21 ? 1.67 -35.625 -23.188 1 93.75 21 ALA B N 1
ATOM 4194 C CA . ALA B 1 21 ? 2.115 -35.062 -21.922 1 93.75 21 ALA B CA 1
ATOM 4195 C C . ALA B 1 21 ? 3.43 -34.312 -22.094 1 93.75 21 ALA B C 1
ATOM 4197 O O . ALA B 1 21 ? 3.602 -33.219 -21.547 1 93.75 21 ALA B O 1
ATOM 4198 N N . GLU B 1 22 ? 4.328 -34.906 -22.812 1 91.94 22 GLU B N 1
ATOM 4199 C CA . GLU B 1 22 ? 5.605 -34.25 -23.062 1 91.94 22 GLU B CA 1
ATOM 4200 C C . GLU B 1 22 ? 5.418 -32.969 -23.859 1 91.94 22 GLU B C 1
ATOM 4202 O O . GLU B 1 22 ? 6.098 -31.953 -23.609 1 91.94 22 GLU B O 1
ATOM 4207 N N . ALA B 1 23 ? 4.531 -33.031 -24.828 1 93.38 23 ALA B N 1
ATOM 4208 C CA . ALA B 1 23 ? 4.238 -31.828 -25.625 1 93.38 23 ALA B CA 1
ATOM 4209 C C . ALA B 1 23 ? 3.689 -30.703 -24.734 1 93.38 23 ALA B C 1
ATOM 4211 O O . ALA B 1 23 ? 3.975 -29.531 -24.969 1 93.38 23 ALA B O 1
ATOM 4212 N N . VAL B 1 24 ? 2.9 -31.062 -23.734 1 94 24 VAL B N 1
ATOM 4213 C CA . VAL B 1 24 ? 2.318 -30.094 -22.812 1 94 24 VAL B CA 1
ATOM 4214 C C . VAL B 1 24 ? 3.398 -29.547 -21.891 1 94 24 VAL B C 1
ATOM 4216 O O . VAL B 1 24 ? 3.475 -28.328 -21.656 1 94 24 VAL B O 1
ATOM 4219 N N . VAL B 1 25 ? 4.262 -30.391 -21.359 1 91.75 25 VAL B N 1
ATOM 4220 C CA . VAL B 1 25 ? 5.312 -30 -20.422 1 91.75 25 VAL B CA 1
ATOM 4221 C C . VAL B 1 25 ? 6.32 -29.094 -21.125 1 91.75 25 VAL B C 1
ATOM 4223 O O . VAL B 1 25 ? 6.863 -28.156 -20.531 1 91.75 25 VAL B O 1
ATOM 4226 N N . GLU B 1 26 ? 6.543 -29.406 -22.438 1 90.31 26 GLU B N 1
ATOM 4227 C CA . GLU B 1 26 ? 7.484 -28.625 -23.234 1 90.31 26 GLU B CA 1
ATOM 4228 C C . GLU B 1 26 ? 6.82 -27.359 -23.781 1 90.31 26 GLU B C 1
ATOM 4230 O O . GLU B 1 26 ? 7.422 -26.625 -24.562 1 90.31 26 GLU B O 1
ATOM 4235 N N . GLU B 1 27 ? 5.531 -27.125 -23.438 1 89.38 27 GLU B N 1
ATOM 4236 C CA . GLU B 1 27 ? 4.766 -25.922 -23.734 1 89.38 27 GLU B CA 1
ATOM 4237 C C . GLU B 1 27 ? 4.488 -25.797 -25.234 1 89.38 27 GLU B C 1
ATOM 4239 O O . GLU B 1 27 ? 4.305 -24.703 -25.75 1 89.38 27 GLU B O 1
ATOM 4244 N N . ARG B 1 28 ? 4.574 -26.922 -25.984 1 92.25 28 ARG B N 1
ATOM 4245 C CA . ARG B 1 28 ? 4.148 -26.938 -27.391 1 92.25 28 ARG B CA 1
ATOM 4246 C C . ARG B 1 28 ? 2.629 -26.906 -27.5 1 92.25 28 ARG B C 1
ATOM 4248 O O . ARG B 1 28 ? 2.086 -26.469 -28.516 1 92.25 28 ARG B O 1
ATOM 4255 N N . ILE B 1 29 ? 1.959 -27.484 -26.531 1 94.06 29 ILE B N 1
ATOM 4256 C CA . ILE B 1 29 ? 0.513 -27.406 -26.359 1 94.06 29 ILE B CA 1
ATOM 4257 C C . ILE B 1 29 ? 0.193 -26.688 -25.047 1 94.06 29 ILE B C 1
ATOM 4259 O O . ILE B 1 29 ? 0.596 -27.141 -23.969 1 94.06 29 ILE B O 1
ATOM 4263 N N . GLN B 1 30 ? -0.589 -25.609 -25.125 1 92.25 30 GLN B N 1
ATOM 4264 C CA . GLN B 1 30 ? -0.809 -24.812 -23.922 1 92.25 30 GLN B CA 1
ATOM 4265 C C . GLN B 1 30 ? -2.299 -24.672 -23.625 1 92.25 30 GLN B C 1
ATOM 4267 O O . GLN B 1 30 ? -2.68 -24.297 -22.516 1 92.25 30 GLN B O 1
ATOM 4272 N N . THR B 1 31 ? -3.082 -24.906 -24.625 1 94.19 31 THR B N 1
ATOM 4273 C CA . THR B 1 31 ? -4.527 -24.812 -24.438 1 94.19 31 THR B CA 1
ATOM 4274 C C . THR B 1 31 ? -5.219 -26.094 -24.875 1 94.19 31 THR B C 1
ATOM 4276 O O . THR B 1 31 ? -4.605 -26.953 -25.531 1 94.19 31 THR B O 1
ATOM 4279 N N . PHE B 1 32 ? -6.414 -26.281 -24.453 1 96.12 32 PHE B N 1
ATOM 4280 C CA . PHE B 1 32 ? -7.156 -27.453 -24.859 1 96.12 32 PHE B CA 1
ATOM 4281 C C . PHE B 1 32 ? -7.504 -27.406 -26.344 1 96.12 32 PHE B C 1
ATOM 4283 O O . PHE B 1 32 ? -7.484 -28.422 -27.031 1 96.12 32 PHE B O 1
ATOM 4290 N N . SER B 1 33 ? -7.82 -26.188 -26.797 1 94.44 33 SER B N 1
ATOM 4291 C CA . SER B 1 33 ? -8.086 -26 -28.219 1 94.44 33 SER B CA 1
ATOM 4292 C C . SER B 1 33 ? -6.883 -26.422 -29.062 1 94.44 33 SER B C 1
ATOM 4294 O O . SER B 1 33 ? -7.039 -27.078 -30.094 1 94.44 33 SER B O 1
ATOM 4296 N N . GLU B 1 34 ? -5.73 -26.047 -28.641 1 95 34 GLU B N 1
ATOM 4297 C CA . GLU B 1 34 ? -4.508 -26.469 -29.328 1 95 34 GLU B CA 1
ATOM 4298 C C . GLU B 1 34 ? -4.344 -27.984 -29.281 1 95 34 GLU B C 1
ATOM 4300 O O . GLU B 1 34 ? -3.906 -28.594 -30.266 1 95 34 GLU B O 1
ATOM 4305 N N . LEU B 1 35 ? -4.656 -28.578 -28.094 1 96.69 35 LEU B N 1
ATOM 4306 C CA . LEU B 1 35 ? -4.594 -30.031 -27.969 1 96.69 35 LEU B CA 1
ATOM 4307 C C . LEU B 1 35 ? -5.512 -30.703 -28.969 1 96.69 35 LEU B C 1
ATOM 4309 O O . LEU B 1 35 ? -5.109 -31.656 -29.641 1 96.69 35 LEU B O 1
ATOM 4313 N N . MET B 1 36 ? -6.711 -30.219 -29.125 1 95.56 36 MET B N 1
ATOM 4314 C CA . MET B 1 36 ? -7.699 -30.812 -30.016 1 95.56 36 MET B CA 1
ATOM 4315 C C . MET B 1 36 ? -7.289 -30.641 -31.469 1 95.56 36 MET B C 1
ATOM 4317 O O . MET B 1 36 ? -7.59 -31.5 -32.312 1 95.56 36 MET B O 1
ATOM 4321 N N . GLU B 1 37 ? -6.598 -29.562 -31.75 1 94.38 37 GLU B N 1
ATOM 4322 C CA . GLU B 1 37 ? -6.055 -29.375 -33.094 1 94.38 37 GLU B CA 1
ATOM 4323 C C . GLU B 1 37 ? -4.961 -30.406 -33.406 1 94.38 37 GLU B C 1
ATOM 4325 O O . GLU B 1 37 ? -4.906 -30.969 -34.5 1 94.38 37 GLU B O 1
ATOM 4330 N N . TRP B 1 38 ? -4.125 -30.625 -32.406 1 94.5 38 TRP B N 1
ATOM 4331 C CA . TRP B 1 38 ? -3.012 -31.547 -32.562 1 94.5 38 TRP B CA 1
ATOM 4332 C C . TRP B 1 38 ? -3.518 -32.969 -32.781 1 94.5 38 TRP B C 1
ATOM 4334 O O . TRP B 1 38 ? -2.881 -33.75 -33.469 1 94.5 38 TRP B O 1
ATOM 4344 N N . VAL B 1 39 ? -4.676 -33.312 -32.156 1 95.06 39 VAL B N 1
ATOM 4345 C CA . VAL B 1 39 ? -5.129 -34.688 -32.156 1 95.06 39 VAL B CA 1
ATOM 4346 C C . VAL B 1 39 ? -6.281 -34.844 -33.156 1 95.06 39 VAL B C 1
ATOM 4348 O O . VAL B 1 39 ? -6.945 -35.875 -33.188 1 95.06 39 VAL B O 1
ATOM 4351 N N . ALA B 1 40 ? -6.531 -33.875 -33.906 1 92.94 40 ALA B N 1
ATOM 4352 C CA . ALA B 1 40 ? -7.648 -33.844 -34.875 1 92.94 40 ALA B CA 1
ATOM 4353 C C . ALA B 1 40 ? -7.617 -35.094 -35.781 1 92.94 40 ALA B C 1
ATOM 4355 O O . ALA B 1 40 ? -8.664 -35.656 -36.094 1 92.94 40 ALA B O 1
ATOM 4356 N N . PRO B 1 41 ? -6.398 -35.5 -36.188 1 91.38 41 PRO B N 1
ATOM 4357 C CA . PRO B 1 41 ? -6.336 -36.625 -37.125 1 91.38 41 PRO B CA 1
ATOM 4358 C C . PRO B 1 41 ? -6.598 -37.969 -36.438 1 91.38 41 PRO B C 1
ATOM 4360 O O . PRO B 1 41 ? -6.781 -38.969 -37.125 1 91.38 41 PRO B O 1
ATOM 4363 N N . LEU B 1 42 ? -6.656 -38 -35.188 1 93.56 42 LEU B N 1
ATOM 4364 C CA . LEU B 1 42 ? -6.789 -39.25 -34.469 1 93.56 42 LEU B CA 1
ATOM 4365 C C . LEU B 1 42 ? -8.25 -39.688 -34.406 1 93.56 42 LEU B C 1
ATOM 4367 O O . LEU B 1 42 ? -9.148 -38.875 -34.281 1 93.56 42 LEU B O 1
ATOM 4371 N N . PRO B 1 43 ? -8.438 -40.969 -34.5 1 91.94 43 PRO B N 1
ATOM 4372 C CA . PRO B 1 43 ? -9.805 -41.438 -34.344 1 91.94 43 PRO B CA 1
ATOM 4373 C C . PRO B 1 43 ? -10.32 -41.25 -32.906 1 91.94 43 PRO B C 1
ATOM 4375 O O . PRO B 1 43 ? -9.539 -41.312 -31.953 1 91.94 43 PRO B O 1
ATOM 4378 N N . ARG B 1 44 ? -11.586 -41.094 -32.75 1 91.31 44 ARG B N 1
ATOM 4379 C CA . ARG B 1 44 ? -12.227 -40.969 -31.438 1 91.31 44 ARG B CA 1
ATOM 4380 C C . ARG B 1 44 ? -12.547 -42.312 -30.844 1 91.31 44 ARG B C 1
ATOM 4382 O O . ARG B 1 44 ? -13.711 -42.656 -30.625 1 91.31 44 ARG B O 1
ATOM 4389 N N . ASP B 1 45 ? -11.492 -43 -30.5 1 91.06 45 ASP B N 1
ATOM 4390 C CA . ASP B 1 45 ? -11.641 -44.375 -29.984 1 91.06 45 ASP B CA 1
ATOM 4391 C C . ASP B 1 45 ? -11.477 -44.406 -28.469 1 91.06 45 ASP B C 1
ATOM 4393 O O . ASP B 1 45 ? -11.5 -43.344 -27.812 1 91.06 45 ASP B O 1
ATOM 4397 N N . ALA B 1 46 ? -11.414 -45.625 -27.938 1 90.94 46 ALA B N 1
ATOM 4398 C CA . ALA B 1 46 ? -11.328 -45.812 -26.5 1 90.94 46 ALA B CA 1
ATOM 4399 C C . ALA B 1 46 ? -10.047 -45.188 -25.938 1 90.94 46 ALA B C 1
ATOM 4401 O O . ALA B 1 46 ? -10.031 -44.656 -24.812 1 90.94 46 ALA B O 1
ATOM 4402 N N . ARG B 1 47 ? -8.992 -45.281 -26.719 1 92.38 47 ARG B N 1
ATOM 4403 C CA . ARG B 1 47 ? -7.719 -44.719 -26.297 1 92.38 47 ARG B CA 1
ATOM 4404 C C . ARG B 1 47 ? -7.793 -43.188 -26.188 1 92.38 47 ARG B C 1
ATOM 4406 O O . ARG B 1 47 ? -7.309 -42.594 -25.219 1 92.38 47 ARG B O 1
ATOM 4413 N N . PHE B 1 48 ? -8.453 -42.656 -27.156 1 92.5 48 PHE B N 1
ATOM 4414 C CA . PHE B 1 48 ? -8.672 -41.188 -27.188 1 92.5 48 PHE B CA 1
ATOM 4415 C C . PHE B 1 48 ? -9.43 -40.75 -25.953 1 92.5 48 PHE B C 1
ATOM 4417 O O . PHE B 1 48 ? -8.984 -39.812 -25.25 1 92.5 48 PHE B O 1
ATOM 4424 N N . ASN B 1 49 ? -10.445 -41.406 -25.672 1 91.81 49 ASN B N 1
ATOM 4425 C CA . ASN B 1 49 ? -11.32 -41.031 -24.562 1 91.81 49 ASN B CA 1
ATOM 4426 C C . ASN B 1 49 ? -10.641 -41.25 -23.203 1 91.81 49 ASN B C 1
ATOM 4428 O O . ASN B 1 49 ? -10.984 -40.562 -22.234 1 91.81 49 ASN B O 1
ATOM 4432 N N . ALA B 1 50 ? -9.719 -42.094 -23.156 1 92.69 50 ALA B N 1
ATOM 4433 C CA . ALA B 1 50 ? -9.016 -42.375 -21.922 1 92.69 50 ALA B CA 1
ATOM 4434 C C . ALA B 1 50 ? -7.875 -41.375 -21.688 1 92.69 50 ALA B C 1
ATOM 4436 O O . ALA B 1 50 ? -7.543 -41.062 -20.547 1 92.69 50 ALA B O 1
ATOM 4437 N N . VAL B 1 51 ? -7.328 -40.875 -22.734 1 95.06 51 VAL B N 1
ATOM 4438 C CA . VAL B 1 51 ? -6.078 -40.125 -22.641 1 95.06 51 VAL B CA 1
ATOM 4439 C C . VAL B 1 51 ? -6.379 -38.625 -22.594 1 95.06 51 VAL B C 1
ATOM 4441 O O . VAL B 1 51 ? -5.789 -37.906 -21.797 1 95.06 51 VAL B O 1
ATOM 4444 N N . ILE B 1 52 ? -7.316 -38.156 -23.312 1 95.75 52 ILE B N 1
ATOM 4445 C CA . ILE B 1 52 ? -7.508 -36.719 -23.547 1 95.75 52 ILE B CA 1
ATOM 4446 C C . ILE B 1 52 ? -7.91 -36.031 -22.25 1 95.75 52 ILE B C 1
ATOM 4448 O O . ILE B 1 52 ? -7.359 -34.969 -21.906 1 95.75 52 ILE B O 1
ATOM 4452 N N . PRO B 1 53 ? -8.812 -36.594 -21.469 1 93.94 53 PRO B N 1
ATOM 4453 C CA . PRO B 1 53 ? -9.156 -35.969 -20.203 1 93.94 53 PRO B CA 1
ATOM 4454 C C . PRO B 1 53 ? -7.973 -35.875 -19.25 1 93.94 53 PRO B C 1
ATOM 4456 O O . PRO B 1 53 ? -7.863 -34.906 -18.484 1 93.94 53 PRO B O 1
ATOM 4459 N N . ARG B 1 54 ? -7.133 -36.844 -19.281 1 94.62 54 ARG B N 1
ATOM 4460 C CA . ARG B 1 54 ? -5.957 -36.844 -18.422 1 94.62 54 ARG B CA 1
ATOM 4461 C C . ARG B 1 54 ? -4.957 -35.781 -18.844 1 94.62 54 ARG B C 1
ATOM 4463 O O . ARG B 1 54 ? -4.34 -35.125 -18 1 94.62 54 ARG B O 1
ATOM 4470 N N . ILE B 1 55 ? -4.836 -35.625 -20.141 1 95.62 55 ILE B N 1
ATOM 4471 C CA . ILE B 1 55 ? -3.951 -34.594 -20.656 1 95.62 55 ILE B CA 1
ATOM 4472 C C . ILE B 1 55 ? -4.527 -33.219 -20.344 1 95.62 55 ILE B C 1
ATOM 4474 O O . ILE B 1 55 ? -3.787 -32.281 -20.031 1 95.62 55 ILE B O 1
ATOM 4478 N N . PHE B 1 56 ? -5.848 -33.125 -20.359 1 96.06 56 PHE B N 1
ATOM 4479 C CA . PHE B 1 56 ? -6.5 -31.875 -20 1 96.06 56 PHE B CA 1
ATOM 4480 C C . PHE B 1 56 ? -6.18 -31.5 -18.562 1 96.06 56 PHE B C 1
ATOM 4482 O O . PHE B 1 56 ? -5.91 -30.328 -18.266 1 96.06 56 PHE B O 1
ATOM 4489 N N . LYS B 1 57 ? -6.242 -32.375 -17.719 1 94.25 57 LYS B N 1
ATOM 4490 C CA . LYS B 1 57 ? -5.902 -32.125 -16.328 1 94.25 57 LYS B CA 1
ATOM 4491 C C . LYS B 1 57 ? -4.484 -31.578 -16.203 1 94.25 57 LYS B C 1
ATOM 4493 O O . LYS B 1 57 ? -4.254 -30.625 -15.438 1 94.25 57 LYS B O 1
ATOM 4498 N N . LEU B 1 58 ? -3.574 -32.188 -16.922 1 94.81 58 LEU B N 1
ATOM 4499 C CA . LEU B 1 58 ? -2.193 -31.719 -16.922 1 94.81 58 LEU B CA 1
ATOM 4500 C C . LEU B 1 58 ? -2.105 -30.297 -17.469 1 94.81 58 LEU B C 1
ATOM 4502 O O . LEU B 1 58 ? -1.398 -29.453 -16.922 1 94.81 58 LEU B O 1
ATOM 4506 N N . LEU B 1 59 ? -2.844 -30.016 -18.5 1 94.69 59 LEU B N 1
ATOM 4507 C CA . LEU B 1 59 ? -2.881 -28.703 -19.109 1 94.69 59 LEU B CA 1
ATOM 4508 C C . LEU B 1 59 ? -3.373 -27.656 -18.109 1 94.69 59 LEU B C 1
ATOM 4510 O O . LEU B 1 59 ? -2.799 -26.562 -18.016 1 94.69 59 LEU B O 1
ATOM 4514 N N . ARG B 1 60 ? -4.363 -27.969 -17.469 1 94.19 60 ARG B N 1
ATOM 4515 C CA . ARG B 1 60 ? -4.938 -27.047 -16.484 1 94.19 60 ARG B CA 1
ATOM 4516 C C . ARG B 1 60 ? -3.945 -26.766 -15.359 1 94.19 60 ARG B C 1
ATOM 4518 O O . ARG B 1 60 ? -3.705 -25.609 -15.023 1 94.19 60 ARG B O 1
ATOM 4525 N N . LYS B 1 61 ? -3.346 -27.719 -14.852 1 92.38 61 LYS B N 1
ATOM 4526 C CA . LYS B 1 61 ? -2.426 -27.594 -13.727 1 92.38 61 LYS B CA 1
ATOM 4527 C C . LYS B 1 61 ? -1.213 -26.75 -14.102 1 92.38 61 LYS B C 1
ATOM 4529 O O . LYS B 1 61 ? -0.663 -26.031 -13.258 1 92.38 61 LYS B O 1
ATOM 4534 N N . LEU B 1 62 ? -0.844 -26.828 -15.305 1 91.69 62 LEU B N 1
ATOM 4535 C CA . LEU B 1 62 ? 0.387 -26.156 -15.711 1 91.69 62 LEU B CA 1
ATOM 4536 C C . LEU B 1 62 ? 0.097 -24.75 -16.219 1 91.69 62 LEU B C 1
ATOM 4538 O O . LEU B 1 62 ? 0.92 -23.844 -16.062 1 91.69 62 LEU B O 1
ATOM 4542 N N . ASN B 1 63 ? -1.104 -24.562 -16.859 1 90.94 63 ASN B N 1
ATOM 4543 C CA . ASN B 1 63 ? -1.232 -23.359 -17.656 1 90.94 63 ASN B CA 1
ATOM 4544 C C . ASN B 1 63 ? -2.367 -22.469 -17.172 1 90.94 63 ASN B C 1
ATOM 4546 O O . ASN B 1 63 ? -2.555 -21.359 -17.656 1 90.94 63 ASN B O 1
ATOM 4550 N N . TRP B 1 64 ? -3.125 -22.859 -16.203 1 92.5 64 TRP B N 1
ATOM 4551 C CA . TRP B 1 64 ? -4.289 -22.078 -15.805 1 92.5 64 TRP B CA 1
ATOM 4552 C C . TRP B 1 64 ? -3.955 -21.156 -14.633 1 92.5 64 TRP B C 1
ATOM 4554 O O . TRP B 1 64 ? -4.773 -20.344 -14.227 1 92.5 64 TRP B O 1
ATOM 4564 N N . GLY B 1 65 ? -2.754 -21.25 -14.062 1 88.88 65 GLY B N 1
ATOM 4565 C CA . GLY B 1 65 ? -2.297 -20.344 -13.016 1 88.88 65 GLY B CA 1
ATOM 4566 C C . GLY B 1 65 ? -3.191 -20.359 -11.789 1 88.88 65 GLY B C 1
ATOM 4567 O O . GLY B 1 65 ? -3.383 -21.391 -11.156 1 88.88 65 GLY B O 1
ATOM 4568 N N . PHE B 1 66 ? -3.9 -19.344 -11.555 1 89.56 66 PHE B N 1
ATOM 4569 C CA . PHE B 1 66 ? -4.766 -19.172 -10.391 1 89.56 66 PHE B CA 1
ATOM 4570 C C . PHE B 1 66 ? -5.863 -20.219 -10.375 1 89.56 66 PHE B C 1
ATOM 4572 O O . PHE B 1 66 ? -6.305 -20.641 -9.305 1 89.56 66 PHE B O 1
ATOM 4579 N N . PHE B 1 67 ? -6.238 -20.641 -11.547 1 93.19 67 PHE B N 1
ATOM 4580 C CA . PHE B 1 67 ? -7.395 -21.516 -11.664 1 93.19 67 PHE B CA 1
ATOM 4581 C C . PHE B 1 67 ? -6.949 -22.953 -11.938 1 93.19 67 PHE B C 1
ATOM 4583 O O . PHE B 1 67 ? -7.734 -23.766 -12.43 1 93.19 67 PHE B O 1
ATOM 4590 N N . ARG B 1 68 ? -5.793 -23.281 -11.625 1 91.94 68 ARG B N 1
ATOM 4591 C CA . ARG B 1 68 ? -5.188 -24.562 -11.977 1 91.94 68 ARG B CA 1
ATOM 4592 C C . ARG B 1 68 ? -5.941 -25.719 -11.328 1 91.94 68 ARG B C 1
ATOM 4594 O O . ARG B 1 68 ? -5.934 -26.828 -11.844 1 91.94 68 ARG B O 1
ATOM 4601 N N . ASP B 1 69 ? -6.672 -25.484 -10.266 1 90.31 69 ASP B N 1
ATOM 4602 C CA . ASP B 1 69 ? -7.25 -26.594 -9.5 1 90.31 69 ASP B CA 1
ATOM 4603 C C . ASP B 1 69 ? -8.758 -26.672 -9.719 1 90.31 69 ASP B C 1
ATOM 4605 O O . ASP B 1 69 ? -9.43 -27.531 -9.133 1 90.31 69 ASP B O 1
ATOM 4609 N N . ILE B 1 70 ? -9.273 -25.844 -10.57 1 93.75 70 ILE B N 1
ATOM 4610 C CA . ILE B 1 70 ? -10.727 -25.875 -10.672 1 93.75 70 ILE B CA 1
ATOM 4611 C C . ILE B 1 70 ? -11.156 -26.969 -11.641 1 93.75 70 ILE B C 1
ATOM 4613 O O . ILE B 1 70 ? -10.453 -27.266 -12.609 1 93.75 70 ILE B O 1
ATOM 4617 N N . ASP B 1 71 ? -12.266 -27.594 -11.383 1 93.12 71 ASP B N 1
ATOM 4618 C CA . ASP B 1 71 ? -12.93 -28.547 -12.258 1 93.12 71 ASP B CA 1
ATOM 4619 C C . ASP B 1 71 ? -14.445 -28.438 -12.148 1 93.12 71 ASP B C 1
ATOM 4621 O O . ASP B 1 71 ? -14.961 -27.828 -11.211 1 93.12 71 ASP B O 1
ATOM 4625 N N . PRO B 1 72 ? -15.148 -28.938 -13.133 1 92.88 72 PRO B N 1
ATOM 4626 C CA . PRO B 1 72 ? -16.594 -28.719 -13.164 1 92.88 72 PRO B CA 1
ATOM 4627 C C . PRO B 1 72 ? -17.312 -29.406 -12.008 1 92.88 72 PRO B C 1
ATOM 4629 O O . PRO B 1 72 ? -18.406 -28.984 -11.617 1 92.88 72 PRO B O 1
ATOM 4632 N N . GLU B 1 73 ? -16.719 -30.438 -11.445 1 92.25 73 GLU B N 1
ATOM 4633 C CA . GLU B 1 73 ? -17.375 -31.172 -10.367 1 92.25 73 GLU B CA 1
ATOM 4634 C C . GLU B 1 73 ? -17.188 -30.469 -9.023 1 92.25 73 GLU B C 1
ATOM 4636 O O . GLU B 1 73 ? -18.141 -30.312 -8.266 1 92.25 73 GLU B O 1
ATOM 4641 N N . THR B 1 74 ? -16.016 -30 -8.766 1 92.06 74 THR B N 1
ATOM 4642 C CA . THR B 1 74 ? -15.672 -29.406 -7.469 1 92.06 74 THR B CA 1
ATOM 4643 C C . THR B 1 74 ? -16.047 -27.938 -7.422 1 92.06 74 THR B C 1
ATOM 4645 O O . THR B 1 74 ? -16.406 -27.422 -6.367 1 92.06 74 THR B O 1
ATOM 4648 N N . TYR B 1 75 ? -15.945 -27.25 -8.57 1 95.25 75 TYR B N 1
ATOM 4649 C CA . TYR B 1 75 ? -16.219 -25.828 -8.656 1 95.25 75 TYR B CA 1
ATOM 4650 C C . TYR B 1 75 ? -17.203 -25.531 -9.781 1 95.25 75 TYR B C 1
ATOM 4652 O O . TYR B 1 75 ? -16.891 -24.781 -10.711 1 95.25 75 TYR B O 1
ATOM 4660 N N . PRO B 1 76 ? -18.344 -26.016 -9.672 1 94.81 76 PRO B N 1
ATOM 4661 C CA . PRO B 1 76 ? -19.281 -25.859 -10.789 1 94.81 76 PRO B CA 1
ATOM 4662 C C . PRO B 1 76 ? -19.609 -24.406 -11.07 1 94.81 76 PRO B C 1
ATOM 4664 O O . PRO B 1 76 ? -19.75 -24.016 -12.234 1 94.81 76 PRO B O 1
ATOM 4667 N N . LYS B 1 77 ? -19.797 -23.547 -10.062 1 92.94 77 LYS B N 1
ATOM 4668 C CA . LYS B 1 77 ? -20.219 -22.156 -10.25 1 92.94 77 LYS B CA 1
ATOM 4669 C C . LYS B 1 77 ? -19.141 -21.359 -10.977 1 92.94 77 LYS B C 1
ATOM 4671 O O . LYS B 1 77 ? -19.406 -20.719 -12 1 92.94 77 LYS B O 1
ATOM 4676 N N . ILE B 1 78 ? -17.953 -21.453 -10.469 1 93 78 ILE B N 1
ATOM 4677 C CA . ILE B 1 78 ? -16.859 -20.672 -11.039 1 93 78 ILE B CA 1
ATOM 4678 C C . ILE B 1 78 ? -16.469 -21.234 -12.406 1 93 78 ILE B C 1
ATOM 4680 O O . ILE B 1 78 ? -16.094 -20.484 -13.312 1 93 78 ILE B O 1
ATOM 4684 N N . TRP B 1 79 ? -16.547 -22.547 -12.617 1 93.5 79 TRP B N 1
ATOM 4685 C CA . TRP B 1 79 ? -16.25 -23.203 -13.891 1 93.5 79 TRP B CA 1
ATOM 4686 C C . TRP B 1 79 ? -17.094 -22.609 -15.008 1 93.5 79 TRP B C 1
ATOM 4688 O O . TRP B 1 79 ? -16.562 -22.281 -16.078 1 93.5 79 TRP B O 1
ATOM 4698 N N . LYS B 1 80 ? -18.312 -22.391 -14.727 1 91.44 80 LYS B N 1
ATOM 4699 C CA . LYS B 1 80 ? -19.25 -21.875 -15.727 1 91.44 80 LYS B CA 1
ATOM 4700 C C . LYS B 1 80 ? -18.891 -20.438 -16.125 1 91.44 80 LYS B C 1
ATOM 4702 O O . LYS B 1 80 ? -19.125 -20.031 -17.25 1 91.44 80 LYS B O 1
ATOM 4707 N N . GLU B 1 81 ? -18.312 -19.75 -15.18 1 90.44 81 GLU B N 1
ATOM 4708 C CA . GLU B 1 81 ? -18.031 -18.328 -15.422 1 90.44 81 GLU B CA 1
ATOM 4709 C C . GLU B 1 81 ? -16.719 -18.156 -16.172 1 90.44 81 GLU B C 1
ATOM 4711 O O . GLU B 1 81 ? -16.578 -17.219 -16.969 1 90.44 81 GLU B O 1
ATOM 4716 N N . VAL B 1 82 ? -15.734 -19.094 -15.945 1 91.25 82 VAL B N 1
ATOM 4717 C CA . VAL B 1 82 ? -14.391 -18.734 -16.406 1 91.25 82 VAL B CA 1
ATOM 4718 C C . VAL B 1 82 ? -13.953 -19.703 -17.5 1 91.25 82 VAL B C 1
ATOM 4720 O O . VAL B 1 82 ? -12.922 -19.5 -18.141 1 91.25 82 VAL B O 1
ATOM 4723 N N . VAL B 1 83 ? -14.695 -20.75 -17.797 1 93.25 83 VAL B N 1
ATOM 4724 C CA . VAL B 1 83 ? -14.266 -21.766 -18.766 1 93.25 83 VAL B CA 1
ATOM 4725 C C . VAL B 1 83 ? -15.227 -21.781 -19.953 1 93.25 83 VAL B C 1
ATOM 4727 O O . VAL B 1 83 ? -16.438 -21.703 -19.781 1 93.25 83 VAL B O 1
ATOM 4730 N N . ILE B 1 84 ? -14.68 -21.812 -21.156 1 92.62 84 ILE B N 1
ATOM 4731 C CA . ILE B 1 84 ? -15.43 -22.094 -22.375 1 92.62 84 ILE B CA 1
ATOM 4732 C C . ILE B 1 84 ? -15.383 -23.594 -22.688 1 92.62 84 ILE B C 1
ATOM 4734 O O . ILE B 1 84 ? -14.367 -24.094 -23.156 1 92.62 84 ILE B O 1
ATOM 4738 N N . PRO B 1 85 ? -16.438 -24.25 -22.422 1 93.25 85 PRO B N 1
ATOM 4739 C CA . PRO B 1 85 ? -16.422 -25.703 -22.625 1 93.25 85 PRO B CA 1
ATOM 4740 C C . PRO B 1 85 ? -16.219 -26.094 -24.094 1 93.25 85 PRO B C 1
ATOM 4742 O O . PRO B 1 85 ? -16.703 -25.391 -24.984 1 93.25 85 PRO B O 1
ATOM 4745 N N . HIS B 1 86 ? -15.531 -27.172 -24.266 1 93.25 86 HIS B N 1
ATOM 4746 C CA . HIS B 1 86 ? -15.383 -27.703 -25.625 1 93.25 86 HIS B CA 1
ATOM 4747 C C . HIS B 1 86 ? -16.672 -28.359 -26.094 1 93.25 86 HIS B C 1
ATOM 4749 O O . HIS B 1 86 ? -17.375 -28.984 -25.297 1 93.25 86 HIS B O 1
ATOM 4755 N N . LYS B 1 87 ? -16.922 -28.328 -27.359 1 90.62 87 LYS B N 1
ATOM 4756 C CA . LYS B 1 87 ? -18.172 -28.797 -27.922 1 90.62 87 LYS B CA 1
ATOM 4757 C C . LYS B 1 87 ? -18.312 -30.312 -27.766 1 90.62 87 LYS B C 1
ATOM 4759 O O . LYS B 1 87 ? -19.391 -30.812 -27.422 1 90.62 87 LYS B O 1
ATOM 4764 N N . GLU B 1 88 ? -17.234 -31.047 -28.016 1 89.31 88 GLU B N 1
ATOM 4765 C CA . GLU B 1 88 ? -17.266 -32.5 -28.016 1 89.31 88 GLU B CA 1
ATOM 4766 C C . GLU B 1 88 ? -17.047 -33.062 -26.609 1 89.31 88 GLU B C 1
ATOM 4768 O O . GLU B 1 88 ? -17.609 -34.094 -26.25 1 89.31 88 GLU B O 1
ATOM 4773 N N . LEU B 1 89 ? -16.172 -32.406 -25.844 1 92.38 89 LEU B N 1
ATOM 4774 C CA . LEU B 1 89 ? -15.836 -32.844 -24.5 1 92.38 89 LEU B CA 1
ATOM 4775 C C . LEU B 1 89 ? -16.172 -31.766 -23.484 1 92.38 89 LEU B C 1
ATOM 4777 O O . LEU B 1 89 ? -15.289 -31.031 -23.031 1 92.38 89 LEU B O 1
ATOM 4781 N N . LYS B 1 90 ? -17.297 -31.766 -23 1 88.31 90 LYS B N 1
ATOM 4782 C CA . LYS B 1 90 ? -17.875 -30.672 -22.219 1 88.31 90 LYS B CA 1
ATOM 4783 C C . LYS B 1 90 ? -17.156 -30.5 -20.891 1 88.31 90 LYS B C 1
ATOM 4785 O O . LYS B 1 90 ? -17.203 -29.438 -20.281 1 88.31 90 LYS B O 1
ATOM 4790 N N . GLN B 1 91 ? -16.531 -31.578 -20.406 1 91.75 91 GLN B N 1
ATOM 4791 C CA . GLN B 1 91 ? -15.812 -31.5 -19.141 1 91.75 91 GLN B CA 1
ATOM 4792 C C . GLN B 1 91 ? -14.453 -30.828 -19.328 1 91.75 91 GLN B C 1
ATOM 4794 O O . GLN B 1 91 ? -13.742 -30.562 -18.359 1 91.75 91 GLN B O 1
ATOM 4799 N N . CYS B 1 92 ? -14.117 -30.625 -20.578 1 95.25 92 CYS B N 1
ATOM 4800 C CA . CYS B 1 92 ? -12.875 -29.953 -20.938 1 95.25 92 CYS B CA 1
ATOM 4801 C C . CYS B 1 92 ? -13.148 -28.609 -21.594 1 95.25 92 CYS B C 1
ATOM 4803 O O . CYS B 1 92 ? -14.297 -28.281 -21.891 1 95.25 92 CYS B O 1
ATOM 4805 N N . GLY B 1 93 ? -12.18 -27.797 -21.656 1 94.88 93 GLY B N 1
ATOM 4806 C CA . GLY B 1 93 ? -12.367 -26.484 -22.266 1 94.88 93 GLY B CA 1
ATOM 4807 C C . GLY B 1 93 ? -11.172 -25.562 -22.078 1 94.88 93 GLY B C 1
ATOM 4808 O O . GLY B 1 93 ? -10.094 -26.016 -21.703 1 94.88 93 GLY B O 1
ATOM 4809 N N . ASP B 1 94 ? -11.383 -24.375 -22.516 1 94.25 94 ASP B N 1
ATOM 4810 C CA . ASP B 1 94 ? -10.336 -23.375 -22.406 1 94.25 94 ASP B CA 1
ATOM 4811 C C . ASP B 1 94 ? -10.727 -22.281 -21.406 1 94.25 94 ASP B C 1
ATOM 4813 O O . ASP B 1 94 ? -11.906 -21.938 -21.281 1 94.25 94 ASP B O 1
ATOM 4817 N N . LEU B 1 95 ? -9.758 -21.844 -20.672 1 91.94 95 LEU B N 1
ATOM 4818 C CA . LEU B 1 95 ? -9.953 -20.719 -19.766 1 91.94 95 LEU B CA 1
ATOM 4819 C C . LEU B 1 95 ? -10.227 -19.438 -20.531 1 91.94 95 LEU B C 1
ATOM 4821 O O . LEU B 1 95 ? -9.586 -19.172 -21.547 1 91.94 95 LEU B O 1
ATOM 4825 N N . LYS B 1 96 ? -11.281 -18.734 -20.094 1 85.81 96 LYS B N 1
ATOM 4826 C CA . LYS B 1 96 ? -11.531 -17.422 -20.672 1 85.81 96 LYS B CA 1
ATOM 4827 C C . LYS B 1 96 ? -10.391 -16.453 -20.375 1 85.81 96 LYS B C 1
ATOM 4829 O O . LYS B 1 96 ? -9.945 -16.328 -19.234 1 85.81 96 LYS B O 1
ATOM 4834 N N . ARG B 1 97 ? -9.789 -16.031 -21.453 1 76.06 97 ARG B N 1
ATOM 4835 C CA . ARG B 1 97 ? -8.688 -15.078 -21.281 1 76.06 97 ARG B CA 1
ATOM 4836 C C . ARG B 1 97 ? -9.109 -13.672 -21.688 1 76.06 97 ARG B C 1
ATOM 4838 O O . ARG B 1 97 ? -9.938 -13.5 -22.578 1 76.06 97 ARG B O 1
ATOM 4845 N N . ASN B 1 98 ? -8.648 -12.656 -21.141 1 59.22 98 ASN B N 1
ATOM 4846 C CA . ASN B 1 98 ? -8.727 -11.258 -21.562 1 59.22 98 ASN B CA 1
ATOM 4847 C C . ASN B 1 98 ? -10.172 -10.773 -21.625 1 59.22 98 ASN B C 1
ATOM 4849 O O . ASN B 1 98 ? -10.516 -9.961 -22.484 1 59.22 98 ASN B O 1
ATOM 4853 N N . LEU B 1 99 ? -11.094 -11.469 -20.969 1 56.31 99 LEU B N 1
ATOM 4854 C CA . LEU B 1 99 ? -12.484 -11.062 -21.125 1 56.31 99 LEU B CA 1
ATOM 4855 C C . LEU B 1 99 ? -13.023 -10.469 -19.828 1 56.31 99 LEU B C 1
ATOM 4857 O O . LEU B 1 99 ? -12.5 -10.742 -18.75 1 56.31 99 LEU B O 1
ATOM 4861 N N . THR B 1 100 ? -13.883 -9.508 -20.172 1 62.44 100 THR B N 1
ATOM 4862 C CA . THR B 1 100 ? -14.711 -8.969 -19.109 1 62.44 100 THR B CA 1
ATOM 4863 C C . THR B 1 100 ? -15.68 -10.031 -18.594 1 62.44 100 THR B C 1
ATOM 4865 O O . THR B 1 100 ? -16.531 -10.523 -19.344 1 62.44 100 THR B O 1
ATOM 4868 N N . ILE B 1 101 ? -15.32 -10.641 -17.547 1 65.94 101 ILE B N 1
ATOM 4869 C CA . ILE B 1 101 ? -16.188 -11.609 -16.875 1 65.94 101 ILE B CA 1
ATOM 4870 C C . ILE B 1 101 ? -17.062 -10.898 -15.844 1 65.94 101 ILE B C 1
ATOM 4872 O O . ILE B 1 101 ? -16.547 -10.227 -14.945 1 65.94 101 ILE B O 1
ATOM 4876 N N . SER B 1 102 ? -18.359 -10.883 -16 1 65.75 102 SER B N 1
ATOM 4877 C CA . SER B 1 102 ? -19.234 -9.984 -15.25 1 65.75 102 SER B CA 1
ATOM 4878 C C . SER B 1 102 ? -19.625 -10.602 -13.914 1 65.75 102 SER B C 1
ATOM 4880 O O . SER B 1 102 ? -19.891 -9.883 -12.945 1 65.75 102 SER B O 1
ATOM 4882 N N . ASP B 1 103 ? -19.734 -11.828 -13.75 1 82.25 103 ASP B N 1
ATOM 4883 C CA . ASP B 1 103 ? -20.312 -12.352 -12.516 1 82.25 103 ASP B CA 1
ATOM 4884 C C . ASP B 1 103 ? -19.25 -13.047 -11.664 1 82.25 103 ASP B C 1
ATOM 4886 O O . ASP B 1 103 ? -19.453 -14.195 -11.234 1 82.25 103 ASP B O 1
ATOM 4890 N N . VAL B 1 104 ? -18.203 -12.273 -11.469 1 91.94 104 VAL B N 1
ATOM 4891 C CA . VAL B 1 104 ? -17.125 -12.797 -10.641 1 91.94 104 VAL B CA 1
ATOM 4892 C C . VAL B 1 104 ? -16.797 -11.805 -9.523 1 91.94 104 VAL B C 1
ATOM 4894 O O . VAL B 1 104 ? -16.875 -10.594 -9.727 1 91.94 104 VAL B O 1
ATOM 4897 N N . TYR B 1 105 ? -16.641 -12.312 -8.398 1 95.19 105 TYR B N 1
ATOM 4898 C CA . TYR B 1 105 ? -16.281 -11.531 -7.219 1 95.19 105 TYR B CA 1
ATOM 4899 C C . TYR B 1 105 ? -14.875 -11.875 -6.734 1 95.19 105 TYR B C 1
ATOM 4901 O O . TYR B 1 105 ? -14.484 -13.039 -6.742 1 95.19 105 TYR B O 1
ATOM 4909 N N . VAL B 1 106 ? -14.141 -10.883 -6.398 1 95.44 106 VAL B N 1
ATOM 4910 C CA . VAL B 1 106 ? -12.773 -11.07 -5.926 1 95.44 106 VAL B CA 1
ATOM 4911 C C . VAL B 1 106 ? -12.633 -10.516 -4.512 1 95.44 106 VAL B C 1
ATOM 4913 O O . VAL B 1 106 ? -13.062 -9.398 -4.234 1 95.44 106 VAL B O 1
ATOM 4916 N N . GLY B 1 107 ? -12.125 -11.328 -3.611 1 97 107 GLY B N 1
ATOM 4917 C CA . GLY B 1 107 ? -11.75 -10.891 -2.277 1 97 107 GLY B CA 1
ATOM 4918 C C . GLY B 1 107 ? -10.25 -10.891 -2.055 1 97 107 GLY B C 1
ATOM 4919 O O . GLY B 1 107 ? -9.57 -11.867 -2.375 1 97 107 GLY B O 1
ATOM 4920 N N . ILE B 1 108 ? -9.758 -9.812 -1.652 1 95.62 108 ILE B N 1
ATOM 4921 C CA . ILE B 1 108 ? -8.359 -9.734 -1.227 1 95.62 108 ILE B CA 1
ATOM 4922 C C . ILE B 1 108 ? -8.297 -9.586 0.292 1 95.62 108 ILE B C 1
ATOM 4924 O O . ILE B 1 108 ? -8.945 -8.703 0.864 1 95.62 108 ILE B O 1
ATOM 4928 N N . LEU B 1 109 ? -7.59 -10.469 0.897 1 95.94 109 LEU B N 1
ATOM 4929 C CA . LEU B 1 109 ? -7.473 -10.492 2.352 1 95.94 109 LEU B CA 1
ATOM 4930 C C . LEU B 1 109 ? -6.016 -10.344 2.777 1 95.94 109 LEU B C 1
ATOM 4932 O O . LEU B 1 109 ? -5.113 -10.844 2.098 1 95.94 109 LEU B O 1
ATOM 4936 N N . ASP B 1 110 ? -5.836 -9.688 3.818 1 91.31 110 ASP B N 1
ATOM 4937 C CA . ASP B 1 110 ? -4.516 -9.508 4.418 1 91.31 110 ASP B CA 1
ATOM 4938 C C . ASP B 1 110 ? -4.527 -9.891 5.895 1 91.31 110 ASP B C 1
ATOM 4940 O O . ASP B 1 110 ? -5.41 -9.469 6.645 1 91.31 110 ASP B O 1
ATOM 4944 N N . LEU B 1 111 ? -3.551 -10.727 6.238 1 90 111 LEU B N 1
ATOM 4945 C CA . LEU B 1 111 ? -3.447 -11.195 7.613 1 90 111 LEU B CA 1
ATOM 4946 C C . LEU B 1 111 ? -2.568 -10.266 8.445 1 90 111 LEU B C 1
ATOM 4948 O O . LEU B 1 111 ? -1.379 -10.109 8.156 1 90 111 LEU B O 1
ATOM 4952 N N . HIS B 1 112 ? -3.186 -9.742 9.5 1 86.44 112 HIS B N 1
ATOM 4953 C CA . HIS B 1 112 ? -2.439 -8.875 10.414 1 86.44 112 HIS B CA 1
ATOM 4954 C C . HIS B 1 112 ? -1.688 -9.695 11.453 1 86.44 112 HIS B C 1
ATOM 4956 O O . HIS B 1 112 ? -2.246 -10.633 12.031 1 86.44 112 HIS B O 1
ATOM 4962 N N . GLY B 1 113 ? -0.428 -9.312 11.688 1 78.56 113 GLY B N 1
ATOM 4963 C CA . GLY B 1 113 ? 0.367 -10 12.695 1 78.56 113 GLY B CA 1
ATOM 4964 C C . GLY B 1 113 ? 1.224 -11.109 12.117 1 78.56 113 GLY B C 1
ATOM 4965 O O . GLY B 1 113 ? 1.998 -11.742 12.844 1 78.56 113 GLY B O 1
ATOM 4966 N N . TYR B 1 114 ? 1.138 -11.289 10.844 1 78.94 114 TYR B N 1
ATOM 4967 C CA . TYR B 1 114 ? 1.854 -12.367 10.172 1 78.94 114 TYR B CA 1
ATOM 4968 C C . TYR B 1 114 ? 3.361 -12.195 10.328 1 78.94 114 TYR B C 1
ATOM 4970 O O . TYR B 1 114 ? 4.059 -13.133 10.727 1 78.94 114 TYR B O 1
ATOM 4978 N N . THR B 1 115 ? 3.838 -11.023 9.992 1 71.12 115 THR B N 1
ATOM 4979 C CA . THR B 1 115 ? 5.273 -10.766 10.047 1 71.12 115 THR B CA 1
ATOM 4980 C C . THR B 1 115 ? 5.801 -10.93 11.469 1 71.12 115 THR B C 1
ATOM 4982 O O . THR B 1 115 ? 6.867 -11.508 11.68 1 71.12 115 THR B O 1
ATOM 4985 N N . ARG B 1 116 ? 5.09 -10.312 12.359 1 73.19 116 ARG B N 1
ATOM 4986 C CA . ARG B 1 116 ? 5.48 -10.445 13.758 1 73.19 116 ARG B CA 1
ATOM 4987 C C . ARG B 1 116 ? 5.523 -11.906 14.18 1 73.19 116 ARG B C 1
ATOM 4989 O O . ARG B 1 116 ? 6.41 -12.312 14.93 1 73.19 116 ARG B O 1
ATOM 4996 N N . PHE B 1 117 ? 4.602 -12.711 13.836 1 79.19 117 PHE B N 1
ATOM 4997 C CA . PHE B 1 117 ? 4.543 -14.141 14.125 1 79.19 117 PHE B CA 1
ATOM 4998 C C . PHE B 1 117 ? 5.77 -14.859 13.57 1 79.19 117 PHE B C 1
ATOM 5000 O O . PHE B 1 117 ? 6.391 -15.664 14.266 1 79.19 117 PHE B O 1
ATOM 5007 N N . CYS B 1 118 ? 6.078 -14.492 12.297 1 71.31 118 CYS B N 1
ATOM 5008 C CA . CYS B 1 118 ? 7.215 -15.133 11.648 1 71.31 118 CYS B CA 1
ATOM 5009 C C . CYS B 1 118 ? 8.523 -14.766 12.344 1 71.31 118 CYS B C 1
ATOM 5011 O O . CYS B 1 118 ? 9.398 -15.617 12.516 1 71.31 118 CYS B O 1
ATOM 5013 N N . GLU B 1 119 ? 8.602 -13.523 12.727 1 70.69 119 GLU B N 1
ATOM 5014 C CA . GLU B 1 119 ? 9.805 -13.078 13.414 1 70.69 119 GLU B CA 1
ATOM 5015 C C . GLU B 1 119 ? 9.93 -13.727 14.789 1 70.69 119 GLU B C 1
ATOM 5017 O O . GLU B 1 119 ? 11.016 -14.164 15.18 1 70.69 119 GLU B O 1
ATOM 5022 N N . LYS B 1 120 ? 8.883 -13.703 15.523 1 74.44 120 LYS B N 1
ATOM 5023 C CA . LYS B 1 120 ? 8.852 -14.281 16.859 1 74.44 120 LYS B CA 1
ATOM 5024 C C . LYS B 1 120 ? 9.195 -15.766 16.828 1 74.44 120 LYS B C 1
ATOM 5026 O O . LYS B 1 120 ? 9.812 -16.281 17.75 1 74.44 120 LYS B O 1
ATOM 5031 N N . ASN B 1 121 ? 8.773 -16.391 15.766 1 75.19 121 ASN B N 1
ATOM 5032 C CA . ASN B 1 121 ? 8.938 -17.844 15.68 1 75.19 121 ASN B CA 1
ATOM 5033 C C . ASN B 1 121 ? 9.992 -18.219 14.648 1 75.19 121 ASN B C 1
ATOM 5035 O O . ASN B 1 121 ? 9.938 -19.312 14.07 1 75.19 121 ASN B O 1
ATOM 5039 N N . LYS B 1 122 ? 10.797 -17.359 14.289 1 68.31 122 LYS B N 1
ATOM 5040 C CA . LYS B 1 122 ? 11.812 -17.578 13.266 1 68.31 122 LYS B CA 1
ATOM 5041 C C . LYS B 1 122 ? 12.625 -18.828 13.562 1 68.31 122 LYS B C 1
ATOM 5043 O O . LYS B 1 122 ? 13.148 -19.469 12.641 1 68.31 122 LYS B O 1
ATOM 5048 N N . ASN B 1 123 ? 12.781 -19.172 14.867 1 69.31 123 ASN B N 1
ATOM 5049 C CA . ASN B 1 123 ? 13.539 -20.344 15.266 1 69.31 123 ASN B CA 1
ATOM 5050 C C . ASN B 1 123 ? 12.625 -21.531 15.547 1 69.31 123 ASN B C 1
ATOM 5052 O O . ASN B 1 123 ? 13.086 -22.562 16.031 1 69.31 123 ASN B O 1
ATOM 5056 N N . ASN B 1 124 ? 11.461 -21.328 15.43 1 74.06 124 ASN B N 1
ATOM 5057 C CA . ASN B 1 124 ? 10.477 -22.391 15.633 1 74.06 124 ASN B CA 1
ATOM 5058 C C . ASN B 1 124 ? 9.789 -22.781 14.328 1 74.06 124 ASN B C 1
ATOM 5060 O O . ASN B 1 124 ? 8.656 -22.359 14.07 1 74.06 124 ASN B O 1
ATOM 5064 N N . LEU B 1 125 ? 10.352 -23.703 13.633 1 66.81 125 LEU B N 1
ATOM 5065 C CA . LEU B 1 125 ? 9.914 -24.078 12.297 1 66.81 125 LEU B CA 1
ATOM 5066 C C . LEU B 1 125 ? 8.539 -24.75 12.344 1 66.81 125 LEU B C 1
ATOM 5068 O O . LEU B 1 125 ? 7.75 -24.625 11.406 1 66.81 125 LEU B O 1
ATOM 5072 N N . SER B 1 126 ? 8.336 -25.469 13.406 1 72.38 126 SER B N 1
ATOM 5073 C CA . SER B 1 126 ? 7.059 -26.156 13.531 1 72.38 126 SER B CA 1
ATOM 5074 C C . SER B 1 126 ? 5.895 -25.172 13.562 1 72.38 126 SER B C 1
ATOM 5076 O O . SER B 1 126 ? 4.844 -25.422 12.977 1 72.38 126 SER B O 1
ATOM 5078 N N . MET B 1 127 ? 6.141 -24.062 14.195 1 77.75 127 MET B N 1
ATOM 5079 C CA . MET B 1 127 ? 5.102 -23.031 14.281 1 77.75 127 MET B CA 1
ATOM 5080 C C . MET B 1 127 ? 4.879 -22.375 12.922 1 77.75 127 MET B C 1
ATOM 5082 O O . MET B 1 127 ? 3.74 -22.109 12.539 1 77.75 127 MET B O 1
ATOM 5086 N N . LEU B 1 128 ? 5.844 -22.188 12.281 1 74.38 128 LEU B N 1
ATOM 5087 C CA . LEU B 1 128 ? 5.75 -21.594 10.953 1 74.38 128 LEU B CA 1
ATOM 5088 C C . LEU B 1 128 ? 5.059 -22.547 9.977 1 74.38 128 LEU B C 1
ATOM 5090 O O . LEU B 1 128 ? 4.238 -22.109 9.164 1 74.38 128 LEU B O 1
ATOM 5094 N N . GLN B 1 129 ? 5.344 -23.75 10.109 1 74.38 129 GLN B N 1
ATOM 5095 C CA . GLN B 1 129 ? 4.711 -24.766 9.266 1 74.38 129 GLN B CA 1
ATOM 5096 C C . GLN B 1 129 ? 3.221 -24.875 9.57 1 74.38 129 GLN B C 1
ATOM 5098 O O . GLN B 1 129 ? 2.41 -25.094 8.664 1 74.38 129 GLN B O 1
ATOM 5103 N N . MET B 1 130 ? 2.982 -24.781 10.797 1 80.31 130 MET B N 1
ATOM 5104 C CA . MET B 1 130 ? 1.58 -24.859 11.195 1 80.31 130 MET B CA 1
ATOM 5105 C C . MET B 1 130 ? 0.779 -23.719 10.562 1 80.31 130 MET B C 1
ATOM 5107 O O . MET B 1 130 ? -0.323 -23.938 10.055 1 80.31 130 MET B O 1
ATOM 5111 N N . LEU B 1 131 ? 1.231 -22.562 10.703 1 81.5 131 LEU B N 1
ATOM 5112 C CA . LEU B 1 131 ? 0.563 -21.422 10.086 1 81.5 131 LEU B CA 1
ATOM 5113 C C . LEU B 1 131 ? 0.42 -21.625 8.578 1 81.5 131 LEU B C 1
ATOM 5115 O O . LEU B 1 131 ? -0.624 -21.312 8 1 81.5 131 LEU B O 1
ATOM 5119 N N . ASP B 1 132 ? 1.365 -22.172 8.008 1 79.06 132 ASP B N 1
ATOM 5120 C CA . ASP B 1 132 ? 1.341 -22.453 6.574 1 79.06 132 ASP B CA 1
ATOM 5121 C C . ASP B 1 132 ? 0.257 -23.469 6.23 1 79.06 132 ASP B C 1
ATOM 5123 O O . ASP B 1 132 ? -0.452 -23.312 5.234 1 79.06 132 ASP B O 1
ATOM 5127 N N . ASP B 1 133 ? 0.208 -24.469 7.023 1 82.12 133 ASP B N 1
ATOM 5128 C CA . ASP B 1 133 ? -0.789 -25.516 6.797 1 82.12 133 ASP B CA 1
ATOM 5129 C C . ASP B 1 133 ? -2.205 -24.953 6.945 1 82.12 133 ASP B C 1
ATOM 5131 O O . ASP B 1 133 ? -3.104 -25.328 6.188 1 82.12 133 ASP B O 1
ATOM 5135 N N . ILE B 1 134 ? -2.35 -24.125 7.859 1 85.44 134 ILE B N 1
ATOM 5136 C CA . ILE B 1 134 ? -3.66 -23.516 8.055 1 85.44 134 ILE B CA 1
ATOM 5137 C C . ILE B 1 134 ? -4.047 -22.703 6.82 1 85.44 134 ILE B C 1
ATOM 5139 O O . ILE B 1 134 ? -5.16 -22.844 6.305 1 85.44 134 ILE B O 1
ATOM 5143 N N . ILE B 1 135 ? -3.141 -21.938 6.371 1 86.69 135 ILE B N 1
ATOM 5144 C CA . ILE B 1 135 ? -3.455 -21.031 5.27 1 86.69 135 ILE B CA 1
ATOM 5145 C C . ILE B 1 135 ? -3.578 -21.828 3.973 1 86.69 135 ILE B C 1
ATOM 5147 O O . ILE B 1 135 ? -4.535 -21.641 3.217 1 86.69 135 ILE B O 1
ATOM 5151 N N . GLN B 1 136 ? -2.777 -22.734 3.744 1 84.06 136 GLN B N 1
ATOM 5152 C CA . GLN B 1 136 ? -2.701 -23.391 2.443 1 84.06 136 GLN B CA 1
ATOM 5153 C C . GLN B 1 136 ? -3.682 -24.562 2.354 1 84.06 136 GLN B C 1
ATOM 5155 O O . GLN B 1 136 ? -4.184 -24.875 1.271 1 84.06 136 GLN B O 1
ATOM 5160 N N . VAL B 1 137 ? -3.887 -25.188 3.484 1 86.12 137 VAL B N 1
ATOM 5161 C CA . VAL B 1 137 ? -4.703 -26.391 3.43 1 86.12 137 VAL B CA 1
ATOM 5162 C C . VAL B 1 137 ? -6.086 -26.109 4.012 1 86.12 137 VAL B C 1
ATOM 5164 O O . VAL B 1 137 ? -7.098 -26.266 3.326 1 86.12 137 VAL B O 1
ATOM 5167 N N . ASP B 1 138 ? -6.129 -25.656 5.223 1 88.75 138 ASP B N 1
ATOM 5168 C CA . ASP B 1 138 ? -7.406 -25.469 5.902 1 88.75 138 ASP B CA 1
ATOM 5169 C C . ASP B 1 138 ? -8.258 -24.406 5.203 1 88.75 138 ASP B C 1
ATOM 5171 O O . ASP B 1 138 ? -9.438 -24.625 4.945 1 88.75 138 ASP B O 1
ATOM 5175 N N . LEU B 1 139 ? -7.645 -23.266 4.957 1 93 139 LEU B N 1
ATOM 5176 C CA . LEU B 1 139 ? -8.398 -22.188 4.336 1 93 139 LEU B CA 1
ATOM 5177 C C . LEU B 1 139 ? -8.82 -22.562 2.92 1 93 139 LEU B C 1
ATOM 5179 O O . LEU B 1 139 ? -9.898 -22.156 2.461 1 93 139 LEU B O 1
ATOM 5183 N N . MET B 1 140 ? -7.988 -23.25 2.238 1 92.69 140 MET B N 1
ATOM 5184 C CA . MET B 1 140 ? -8.336 -23.719 0.901 1 92.69 140 MET B CA 1
ATOM 5185 C C . MET B 1 140 ? -9.562 -24.625 0.946 1 92.69 140 MET B C 1
ATOM 5187 O O . MET B 1 140 ? -10.461 -24.516 0.107 1 92.69 140 MET B O 1
ATOM 5191 N N . ASN B 1 141 ? -9.578 -25.484 1.911 1 93.5 141 ASN B N 1
ATOM 5192 C CA . ASN B 1 141 ? -10.711 -26.406 2.055 1 93.5 141 ASN B CA 1
ATOM 5193 C C . ASN B 1 141 ? -11.992 -25.656 2.4 1 93.5 141 ASN B C 1
ATOM 5195 O O . ASN B 1 141 ? -13.07 -26 1.911 1 93.5 141 ASN B O 1
ATOM 5199 N N . ILE B 1 142 ? -11.844 -24.688 3.203 1 94.81 142 ILE B N 1
ATOM 5200 C CA . ILE B 1 142 ? -12.984 -23.844 3.545 1 94.81 142 ILE B CA 1
ATOM 5201 C C . ILE B 1 142 ? -13.523 -23.172 2.289 1 94.81 142 ILE B C 1
ATOM 5203 O O . ILE B 1 142 ? -14.727 -23.203 2.021 1 94.81 142 ILE B O 1
ATOM 5207 N N . ALA B 1 143 ? -12.664 -22.594 1.543 1 96.88 143 ALA B N 1
ATOM 5208 C CA . ALA B 1 143 ? -13.062 -21.891 0.332 1 96.88 143 ALA B CA 1
ATOM 5209 C C . ALA B 1 143 ? -13.695 -22.828 -0.682 1 96.88 143 ALA B C 1
ATOM 5211 O O . ALA B 1 143 ? -14.727 -22.516 -1.281 1 96.88 143 ALA B O 1
ATOM 5212 N N . LYS B 1 144 ? -13.078 -24 -0.769 1 95.56 144 LYS B N 1
ATOM 5213 C CA . LYS B 1 144 ? -13.555 -25 -1.716 1 95.56 144 LYS B CA 1
ATOM 5214 C C . LYS B 1 144 ? -14.984 -25.422 -1.401 1 95.56 144 LYS B C 1
ATOM 5216 O O . LYS B 1 144 ? -15.789 -25.641 -2.311 1 95.56 144 LYS B O 1
ATOM 5221 N N . SER B 1 145 ? -15.305 -25.531 -0.158 1 95.19 145 SER B N 1
ATOM 5222 C CA . SER B 1 145 ? -16.641 -25.969 0.262 1 95.19 145 SER B CA 1
ATOM 5223 C C . SER B 1 145 ? -17.703 -24.969 -0.16 1 95.19 145 SER B C 1
ATOM 5225 O O . SER B 1 145 ? -18.891 -25.312 -0.254 1 95.19 145 SER B O 1
ATOM 5227 N N . TYR B 1 146 ? -17.328 -23.734 -0.484 1 95.81 146 TYR B N 1
ATOM 5228 C CA . TYR B 1 146 ? -18.266 -22.703 -0.91 1 95.81 146 TYR B CA 1
ATOM 5229 C C . TYR B 1 146 ? -18.078 -22.375 -2.385 1 95.81 146 TYR B C 1
ATOM 5231 O O . TYR B 1 146 ? -18.547 -21.344 -2.859 1 95.81 146 TYR B O 1
ATOM 5239 N N . ASN B 1 147 ? -17.297 -23.188 -3.102 1 95.31 147 ASN B N 1
ATOM 5240 C CA . ASN B 1 147 ? -17.047 -23.016 -4.527 1 95.31 147 ASN B CA 1
ATOM 5241 C C . ASN B 1 147 ? -16.266 -21.734 -4.801 1 95.31 147 ASN B C 1
ATOM 5243 O O . ASN B 1 147 ? -16.594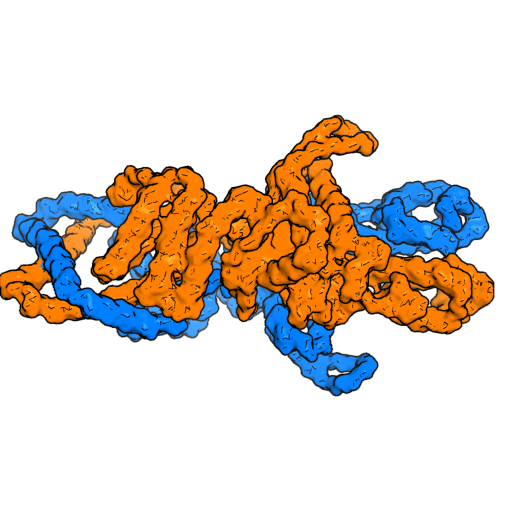 -20.984 -5.727 1 95.31 147 ASN B O 1
ATOM 5247 N N . VAL B 1 148 ? -15.438 -21.344 -3.877 1 97.19 148 VAL B N 1
ATOM 5248 C CA . VAL B 1 148 ? -14.586 -20.172 -4.012 1 97.19 148 VAL B CA 1
ATOM 5249 C C . VAL B 1 148 ? -13.133 -20.609 -4.184 1 97.19 148 VAL B C 1
ATOM 5251 O O . VAL B 1 148 ? -12.641 -21.469 -3.439 1 97.19 148 VAL B O 1
ATOM 5254 N N . VAL B 1 149 ? -12.469 -20.078 -5.223 1 96.62 149 VAL B N 1
ATOM 5255 C CA . VAL B 1 149 ? -11.055 -20.391 -5.445 1 96.62 149 VAL B CA 1
ATOM 5256 C C . VAL B 1 149 ? -10.188 -19.531 -4.52 1 96.62 149 VAL B C 1
ATOM 5258 O O . VAL B 1 149 ? -10.406 -18.328 -4.391 1 96.62 149 VAL B O 1
ATOM 5261 N N . PHE B 1 150 ? -9.297 -20.188 -3.855 1 95.06 150 PHE B N 1
ATOM 5262 C CA . PHE B 1 150 ? -8.43 -19.547 -2.873 1 95.06 150 PHE B CA 1
ATOM 5263 C C . PHE B 1 150 ? -6.965 -19.703 -3.252 1 95.06 150 PHE B C 1
ATOM 5265 O O . PHE B 1 150 ? -6.531 -20.797 -3.637 1 95.06 150 PHE B O 1
ATOM 5272 N N . GLN B 1 151 ? -6.254 -18.594 -3.197 1 91.06 151 GLN B N 1
ATOM 5273 C CA . GLN B 1 151 ? -4.805 -18.656 -3.348 1 91.06 151 GLN B CA 1
ATOM 5274 C C . GLN B 1 151 ? -4.105 -17.688 -2.406 1 91.06 151 GLN B C 1
ATOM 5276 O O . GLN B 1 151 ? -4.562 -16.547 -2.223 1 91.06 151 GLN B O 1
ATOM 5281 N N . ARG B 1 152 ? -3.113 -18.188 -1.826 1 87.38 152 ARG B N 1
ATOM 5282 C CA . ARG B 1 152 ? -2.246 -17.344 -1.007 1 87.38 152 ARG B CA 1
ATOM 5283 C C . ARG B 1 152 ? -1.256 -16.578 -1.872 1 87.38 152 ARG B C 1
ATOM 5285 O O . ARG B 1 152 ? -0.727 -17.109 -2.848 1 87.38 152 ARG B O 1
ATOM 5292 N N . ARG B 1 153 ? -1.148 -15.273 -1.539 1 78.06 153 ARG B N 1
ATOM 5293 C CA . ARG B 1 153 ? -0.185 -14.438 -2.248 1 78.06 153 ARG B CA 1
ATOM 5294 C C . ARG B 1 153 ? 0.767 -13.75 -1.274 1 78.06 153 ARG B C 1
ATOM 5296 O O . ARG B 1 153 ? 0.356 -13.328 -0.194 1 78.06 153 ARG B O 1
ATOM 5303 N N . GLN B 1 154 ? 2.027 -13.633 -1.593 1 68.38 154 GLN B N 1
ATOM 5304 C CA . GLN B 1 154 ? 3.045 -12.836 -0.918 1 68.38 154 GLN B CA 1
ATOM 5305 C C . GLN B 1 154 ? 3.076 -13.133 0.578 1 68.38 154 GLN B C 1
ATOM 5307 O O . GLN B 1 154 ? 3.119 -12.211 1.399 1 68.38 154 GLN B O 1
ATOM 5312 N N . GLY B 1 155 ? 2.803 -14.32 1.046 1 70.75 155 GLY B N 1
ATOM 5313 C CA . GLY B 1 155 ? 2.939 -14.734 2.436 1 70.75 155 GLY B CA 1
ATOM 5314 C C . GLY B 1 155 ? 1.677 -14.508 3.248 1 70.75 155 GLY B C 1
ATOM 5315 O O . GLY B 1 155 ? 1.118 -15.461 3.805 1 70.75 155 GLY B O 1
ATOM 5316 N N . ASP B 1 156 ? 1.251 -13.18 3.328 1 78.62 156 ASP B N 1
ATOM 5317 C CA . ASP B 1 156 ? 0.122 -12.891 4.207 1 78.62 156 ASP B CA 1
ATOM 5318 C C . ASP B 1 156 ? -1.095 -12.43 3.406 1 78.62 156 ASP B C 1
ATOM 5320 O O . ASP B 1 156 ? -2.152 -12.156 3.977 1 78.62 156 ASP B O 1
ATOM 5324 N N . GLU B 1 157 ? -0.971 -12.344 2.145 1 87.06 157 GLU B N 1
ATOM 5325 C CA . GLU B 1 157 ? -2.088 -11.93 1.3 1 87.06 157 GLU B CA 1
ATOM 5326 C C . GLU B 1 157 ? -2.807 -13.133 0.705 1 87.06 157 GLU B C 1
ATOM 5328 O O . GLU B 1 157 ? -2.168 -14.109 0.297 1 87.06 157 GLU B O 1
ATOM 5333 N N . MET B 1 158 ? -4.074 -13.031 0.713 1 92.81 158 MET B N 1
ATOM 5334 C CA . MET B 1 158 ? -4.91 -14.094 0.169 1 92.81 158 MET B CA 1
ATOM 5335 C C . MET B 1 158 ? -5.895 -13.539 -0.857 1 92.81 158 MET B C 1
ATOM 5337 O O . MET B 1 158 ? -6.422 -12.438 -0.687 1 92.81 158 MET B O 1
ATOM 5341 N N . VAL B 1 159 ? -6.102 -14.297 -1.845 1 94.25 159 VAL B N 1
ATOM 5342 C CA . VAL B 1 159 ? -7.023 -13.883 -2.895 1 94.25 159 VAL B CA 1
ATOM 5343 C C . VAL B 1 159 ? -8.133 -14.922 -3.045 1 94.25 159 VAL B C 1
ATOM 5345 O O . VAL B 1 159 ? -7.867 -16.125 -3.104 1 94.25 159 VAL B O 1
ATOM 5348 N N . LEU B 1 160 ? -9.32 -14.438 -3.037 1 97 160 LEU B N 1
ATOM 5349 C CA . LEU B 1 160 ? -10.516 -15.25 -3.252 1 97 160 LEU B CA 1
ATOM 5350 C C . LEU B 1 160 ? -11.203 -14.867 -4.559 1 97 160 LEU B C 1
ATOM 5352 O O . LEU B 1 160 ? -11.289 -13.688 -4.898 1 97 160 LEU B O 1
ATOM 5356 N N . VAL B 1 161 ? -11.617 -15.844 -5.277 1 96.06 161 VAL B N 1
ATOM 5357 C CA . VAL B 1 161 ? -12.43 -15.594 -6.469 1 96.06 161 VAL B CA 1
ATOM 5358 C C . VAL B 1 161 ? -13.641 -16.516 -6.473 1 96.06 161 VAL B C 1
ATOM 5360 O O . VAL B 1 161 ? -13.492 -17.734 -6.359 1 96.06 161 VAL B O 1
ATOM 5363 N N . GLY B 1 162 ? -14.797 -15.938 -6.535 1 95.69 162 GLY B N 1
ATOM 5364 C CA . GLY B 1 162 ? -16.031 -16.703 -6.578 1 95.69 162 GLY B CA 1
ATOM 5365 C C . GLY B 1 162 ? -17.078 -16.094 -7.504 1 95.69 162 GLY B C 1
ATOM 5366 O O . GLY B 1 162 ? -16.922 -14.969 -7.977 1 95.69 162 GLY B O 1
ATOM 5367 N N . ALA B 1 163 ? -18.109 -16.922 -7.766 1 94.5 163 ALA B N 1
ATOM 5368 C CA . ALA B 1 163 ? -19.172 -16.484 -8.664 1 94.5 163 ALA B CA 1
ATOM 5369 C C . ALA B 1 163 ? -20.406 -16.031 -7.879 1 94.5 163 ALA B C 1
ATOM 5371 O O . ALA B 1 163 ? -21.5 -15.906 -8.438 1 94.5 163 ALA B O 1
ATOM 5372 N N . SER B 1 164 ? -20.281 -15.859 -6.598 1 95.12 164 SER B N 1
ATOM 5373 C CA . SER B 1 164 ? -21.344 -15.43 -5.703 1 95.12 164 SER B CA 1
ATOM 5374 C C . SER B 1 164 ? -20.812 -14.5 -4.617 1 95.12 164 SER B C 1
ATOM 5376 O O . SER B 1 164 ? -19.781 -14.781 -3.992 1 95.12 164 SER B O 1
ATOM 5378 N N . ALA B 1 165 ? -21.562 -13.391 -4.496 1 96.31 165 ALA B N 1
ATOM 5379 C CA . ALA B 1 165 ? -21.172 -12.453 -3.441 1 96.31 165 ALA B CA 1
ATOM 5380 C C . ALA B 1 165 ? -21.312 -13.102 -2.062 1 96.31 165 ALA B C 1
ATOM 5382 O O . ALA B 1 165 ? -20.453 -12.898 -1.196 1 96.31 165 ALA B O 1
ATOM 5383 N N . CYS B 1 166 ? -22.344 -13.898 -1.9 1 97.5 166 CYS B N 1
ATOM 5384 C CA . CYS B 1 166 ? -22.609 -14.562 -0.627 1 97.5 166 CYS B CA 1
ATOM 5385 C C . CYS B 1 166 ? -21.5 -15.547 -0.29 1 97.5 166 CYS B C 1
ATOM 5387 O O . CYS B 1 166 ? -21.016 -15.586 0.846 1 97.5 166 CYS B O 1
ATOM 5389 N N . ASP B 1 167 ? -21.109 -16.297 -1.298 1 97.56 167 ASP B N 1
ATOM 5390 C CA . ASP B 1 167 ? -20.078 -17.328 -1.065 1 97.56 167 ASP B CA 1
ATOM 5391 C C . ASP B 1 167 ? -18.75 -16.688 -0.684 1 97.56 167 ASP B C 1
ATOM 5393 O O . ASP B 1 167 ? -18.094 -17.141 0.258 1 97.56 167 ASP B O 1
ATOM 5397 N N . VAL B 1 168 ? -18.359 -15.633 -1.405 1 98 168 VAL B N 1
ATOM 5398 C CA . VAL B 1 168 ? -17.078 -14.984 -1.148 1 98 168 VAL B CA 1
ATOM 5399 C C . VAL B 1 168 ? -17.094 -14.344 0.238 1 98 168 VAL B C 1
ATOM 5401 O O . VAL B 1 168 ? -16.109 -14.43 0.978 1 98 168 VAL B O 1
ATOM 5404 N N . LEU B 1 169 ? -18.188 -13.742 0.585 1 98.25 169 LEU B N 1
ATOM 5405 C CA . LEU B 1 169 ? -18.297 -13.109 1.895 1 98.25 169 LEU B CA 1
ATOM 5406 C C . LEU B 1 169 ? -18.297 -14.156 3.004 1 98.25 169 LEU B C 1
ATOM 5408 O O . LEU B 1 169 ? -17.688 -13.961 4.051 1 98.25 169 LEU B O 1
ATOM 5412 N N . ALA B 1 170 ? -19.016 -15.234 2.799 1 98 170 ALA B N 1
ATOM 5413 C CA . ALA B 1 170 ? -19.047 -16.312 3.777 1 98 170 ALA B CA 1
ATOM 5414 C C . ALA B 1 170 ? -17.641 -16.859 4.047 1 98 170 ALA B C 1
ATOM 5416 O O . ALA B 1 170 ? -17.25 -17.016 5.203 1 98 170 ALA B O 1
ATOM 5417 N N . VAL B 1 171 ? -16.906 -17.109 2.955 1 98.19 171 VAL B N 1
ATOM 5418 C CA . VAL B 1 171 ? -15.555 -17.625 3.086 1 98.19 171 VAL B CA 1
ATOM 5419 C C . VAL B 1 171 ? -14.695 -16.625 3.846 1 98.19 171 VAL B C 1
ATOM 5421 O O . VAL B 1 171 ? -13.891 -17 4.699 1 98.19 171 VAL B O 1
ATOM 5424 N N . THR B 1 172 ? -14.859 -15.328 3.543 1 98.19 172 THR B N 1
ATOM 5425 C CA . THR B 1 172 ? -14.102 -14.281 4.215 1 98.19 172 THR B CA 1
ATOM 5426 C C . THR B 1 172 ? -14.352 -14.312 5.719 1 98.19 172 THR B C 1
ATOM 5428 O O . THR B 1 172 ? -13.406 -14.266 6.516 1 98.19 172 THR B O 1
ATOM 5431 N N . LEU B 1 173 ? -15.586 -14.414 6.086 1 97.44 173 LEU B N 1
ATOM 5432 C CA . LEU B 1 173 ? -15.945 -14.438 7.5 1 97.44 173 LEU B CA 1
ATOM 5433 C C . LEU B 1 173 ? -15.406 -15.695 8.172 1 97.44 173 LEU B C 1
ATOM 5435 O O . LEU B 1 173 ? -14.969 -15.648 9.328 1 97.44 173 LEU B O 1
ATOM 5439 N N . LEU B 1 174 ? -15.445 -16.797 7.492 1 96.44 174 LEU B N 1
ATOM 5440 C CA . LEU B 1 174 ? -14.914 -18.047 8.039 1 96.44 174 LEU B CA 1
ATOM 5441 C C . LEU B 1 174 ? -13.406 -17.953 8.242 1 96.44 174 LEU B C 1
ATOM 5443 O O . LEU B 1 174 ? -12.875 -18.5 9.211 1 96.44 174 LEU B O 1
ATOM 5447 N N . ILE B 1 175 ? -12.711 -17.312 7.301 1 95.62 175 ILE B N 1
ATOM 5448 C CA . ILE B 1 175 ? -11.273 -17.109 7.434 1 95.62 175 ILE B CA 1
ATOM 5449 C C . ILE B 1 175 ? -10.984 -16.25 8.664 1 95.62 175 ILE B C 1
ATOM 5451 O O . ILE B 1 175 ? -10.094 -16.562 9.453 1 95.62 175 ILE B O 1
ATOM 5455 N N . ILE B 1 176 ? -11.75 -15.188 8.828 1 94.94 176 ILE B N 1
ATOM 5456 C CA . ILE B 1 176 ? -11.594 -14.328 9.992 1 94.94 176 ILE B CA 1
ATOM 5457 C C . ILE B 1 176 ? -11.805 -15.141 11.266 1 94.94 176 ILE B C 1
ATOM 5459 O O . ILE B 1 176 ? -11.031 -15.031 12.219 1 94.94 176 ILE B O 1
ATOM 5463 N N . ASP B 1 177 ? -12.82 -15.977 11.273 1 93 177 ASP B N 1
ATOM 5464 C CA . ASP B 1 177 ? -13.133 -16.797 12.438 1 93 177 ASP B CA 1
ATOM 5465 C C . ASP B 1 177 ? -12 -17.781 12.742 1 93 177 ASP B C 1
ATOM 5467 O O . ASP B 1 177 ? -11.711 -18.047 13.906 1 93 177 ASP B O 1
ATOM 5471 N N . THR B 1 178 ? -11.414 -18.297 11.719 1 91.94 178 THR B N 1
ATOM 5472 C CA . THR B 1 178 ? -10.312 -19.234 11.875 1 91.94 178 THR B CA 1
ATOM 5473 C C . THR B 1 178 ? -9.156 -18.594 12.625 1 91.94 178 THR B C 1
ATOM 5475 O O . THR B 1 178 ? -8.523 -19.234 13.469 1 91.94 178 THR B O 1
ATOM 5478 N N . PHE B 1 179 ? -8.883 -17.375 12.367 1 90.94 179 PHE B N 1
ATOM 5479 C CA . PHE B 1 179 ? -7.738 -16.703 12.969 1 90.94 179 PHE B CA 1
ATOM 5480 C C . PHE B 1 179 ? -8.133 -16.031 14.281 1 90.94 179 PHE B C 1
ATOM 5482 O O . PHE B 1 179 ? -7.266 -15.672 15.086 1 90.94 179 PHE B O 1
ATOM 5489 N N . ALA B 1 180 ? -9.375 -15.773 14.445 1 84.38 180 ALA B N 1
ATOM 5490 C CA . ALA B 1 180 ? -9.844 -15.156 15.68 1 84.38 180 ALA B CA 1
ATOM 5491 C C . ALA B 1 180 ? -9.859 -16.156 16.828 1 84.38 180 ALA B C 1
ATOM 5493 O O . ALA B 1 180 ? -9.766 -15.773 18 1 84.38 180 ALA B O 1
ATOM 5494 N N . LYS B 1 181 ? -10.109 -17.406 16.484 1 73.06 181 LYS B N 1
ATOM 5495 C CA . LYS B 1 181 ? -10.195 -18.469 17.484 1 73.06 181 LYS B CA 1
ATOM 5496 C C . LYS B 1 181 ? -8.82 -19.047 17.797 1 73.06 181 LYS B C 1
ATOM 5498 O O . LYS B 1 181 ? -8.039 -19.328 16.891 1 73.06 181 LYS B O 1
ATOM 5503 N N . ARG B 1 182 ? -8.5 -18.938 19.031 1 63 182 ARG B N 1
ATOM 5504 C CA . ARG B 1 182 ? -7.266 -19.609 19.422 1 63 182 ARG B CA 1
ATOM 5505 C C . ARG B 1 182 ? -7.32 -21.094 19.094 1 63 182 ARG B C 1
ATOM 5507 O O . ARG B 1 182 ? -8.219 -21.797 19.547 1 63 182 ARG B O 1
ATOM 5514 N N . ARG B 1 183 ? -6.629 -21.438 18.078 1 58.59 183 ARG B N 1
ATOM 5515 C CA . ARG B 1 183 ? -6.613 -22.844 17.656 1 58.59 183 ARG B CA 1
ATOM 5516 C C . ARG B 1 183 ? -5.477 -23.594 18.328 1 58.59 183 ARG B C 1
ATOM 5518 O O . ARG B 1 183 ? -4.367 -23.078 18.453 1 58.59 183 ARG B O 1
ATOM 5525 N N . THR B 1 184 ? -5.984 -24.594 19.094 1 59.5 184 THR B N 1
ATOM 5526 C CA . THR B 1 184 ? -4.996 -25.516 19.641 1 59.5 184 THR B CA 1
ATOM 5527 C C . THR B 1 184 ? -4.715 -26.656 18.641 1 59.5 184 THR B C 1
ATOM 5529 O O . THR B 1 184 ? -5.645 -27.219 18.078 1 59.5 184 THR B O 1
ATOM 5532 N N . PHE B 1 185 ? -3.654 -26.562 18.016 1 51.25 185 PHE B N 1
ATOM 5533 C CA . PHE B 1 185 ? -3.309 -27.625 17.078 1 51.25 185 PHE B CA 1
ATOM 5534 C C . PHE B 1 185 ? -2.514 -28.734 17.766 1 51.25 185 PHE B C 1
ATOM 5536 O O . PHE B 1 185 ? -1.644 -28.453 18.594 1 51.25 185 PHE B O 1
ATOM 5543 N N . ASN B 1 186 ? -3.211 -29.906 17.781 1 50.47 186 ASN B N 1
ATOM 5544 C CA . ASN B 1 186 ? -2.43 -31.078 18.172 1 50.47 186 ASN B CA 1
ATOM 5545 C C . ASN B 1 186 ? -1.425 -31.469 17.094 1 50.47 186 ASN B C 1
ATOM 5547 O O . ASN B 1 186 ? -1.812 -31.812 15.977 1 50.47 186 ASN B O 1
ATOM 5551 N N . VAL B 1 187 ? -0.33 -30.969 16.984 1 46.94 187 VAL B N 1
ATOM 5552 C CA . VAL B 1 187 ? 0.693 -31.391 16.031 1 46.94 187 VAL B CA 1
ATOM 5553 C C . VAL B 1 187 ? 0.827 -32.906 16.062 1 46.94 187 VAL B C 1
ATOM 5555 O O . VAL B 1 187 ? 1.155 -33.5 17.094 1 46.94 187 VAL B O 1
ATOM 5558 N N . LYS B 1 188 ? 0.011 -33.719 15.391 1 41.84 188 LYS B N 1
ATOM 5559 C CA . LYS B 1 188 ? 0.317 -35.125 15.297 1 41.84 188 LYS B CA 1
ATOM 5560 C C . LYS B 1 188 ? 1.824 -35.375 15.25 1 41.84 188 LYS B C 1
ATOM 5562 O O . LYS B 1 188 ? 2.582 -34.5 14.82 1 41.84 188 LYS B O 1
ATOM 5567 N N . GLU B 1 189 ? 2.203 -36.75 15.805 1 38.12 189 GLU B N 1
ATOM 5568 C CA . GLU B 1 189 ? 3.48 -37.438 15.781 1 38.12 189 GLU B CA 1
ATOM 5569 C C . GLU B 1 189 ? 4.113 -37.406 14.398 1 38.12 189 GLU B C 1
ATOM 5571 O O . GLU B 1 189 ? 3.889 -38.312 13.578 1 38.12 189 GLU B O 1
ATOM 5576 N N . SER B 1 190 ? 3.91 -36.938 13.312 1 34.41 190 SER B N 1
ATOM 5577 C CA . SER B 1 190 ? 4.953 -37.406 12.398 1 34.41 190 SER B CA 1
ATOM 5578 C C . SER B 1 190 ? 6.301 -37.5 13.102 1 34.41 190 SER B C 1
ATOM 5580 O O . SER B 1 190 ? 6.555 -36.781 14.078 1 34.41 190 SER B O 1
ATOM 5582 N N . ALA B 1 191 ? 7.312 -38.438 12.352 1 34.84 191 ALA B N 1
ATOM 5583 C CA . ALA B 1 191 ? 8.438 -39.188 12.914 1 34.84 191 ALA B CA 1
ATOM 5584 C C . ALA B 1 191 ? 9.211 -38.344 13.914 1 34.84 191 ALA B C 1
ATOM 5586 O O . ALA B 1 191 ? 9.633 -38.812 14.969 1 34.84 191 ALA B O 1
ATOM 5587 N N . THR B 1 192 ? 10.18 -37.438 13.539 1 34.09 192 THR B N 1
ATOM 5588 C CA . THR B 1 192 ? 11.195 -37.344 14.578 1 34.09 192 THR B CA 1
ATOM 5589 C C . THR B 1 192 ? 10.594 -36.812 15.875 1 34.09 192 THR B C 1
ATOM 5591 O O . THR B 1 192 ? 9.469 -36.312 15.891 1 34.09 192 THR B O 1
ATOM 5594 N N . HIS B 1 193 ? 11.391 -36.188 16.859 1 29.72 193 HIS B N 1
ATOM 5595 C CA . HIS B 1 193 ? 11.484 -36.094 18.312 1 29.72 193 HIS B CA 1
ATOM 5596 C C . HIS B 1 193 ? 10.359 -35.219 18.891 1 29.72 193 HIS B C 1
ATOM 5598 O O . HIS B 1 193 ? 10.234 -35.094 20.109 1 29.72 193 HIS B O 1
ATOM 5604 N N . ARG B 1 194 ? 10 -33.969 18.406 1 35.25 194 ARG B N 1
ATOM 5605 C CA . ARG B 1 194 ? 9.602 -33.156 19.547 1 35.25 194 ARG B CA 1
ATOM 5606 C C . ARG B 1 194 ? 8.188 -33.5 20 1 35.25 194 ARG B C 1
ATOM 5608 O O . ARG B 1 194 ? 7.344 -33.875 19.188 1 35.25 194 ARG B O 1
ATOM 5615 N N . THR B 1 195 ? 7.801 -33.5 21.297 1 33.94 195 THR B N 1
ATOM 5616 C CA . THR B 1 195 ? 6.707 -33.625 22.25 1 33.94 195 THR B CA 1
ATOM 5617 C C . THR B 1 195 ? 5.438 -32.969 21.719 1 33.94 195 THR B C 1
ATOM 5619 O O . THR B 1 195 ? 5.5 -32.094 20.859 1 33.94 195 THR B O 1
ATOM 5622 N N . GLY B 1 196 ? 4.109 -33.281 22.25 1 39.38 196 GLY B N 1
ATOM 5623 C CA . GLY B 1 196 ? 2.689 -33 22.375 1 39.38 196 GLY B CA 1
ATOM 5624 C C . GLY B 1 196 ? 2.393 -31.516 22.469 1 39.38 196 GLY B C 1
ATOM 5625 O O . GLY B 1 196 ? 1.423 -31.125 23.109 1 39.38 196 GLY B O 1
ATOM 5626 N N . TYR B 1 197 ? 3.27 -30.641 22.203 1 41.69 197 TYR B N 1
ATOM 5627 C CA . TYR B 1 197 ? 2.938 -29.266 22.562 1 41.69 197 TYR B CA 1
ATOM 5628 C C . TYR B 1 197 ? 1.85 -28.719 21.641 1 41.69 197 TYR B C 1
ATOM 5630 O O . TYR B 1 197 ? 1.907 -28.891 20.422 1 41.69 197 TYR B O 1
ATOM 5638 N N . LYS B 1 198 ? 0.577 -28.562 22.328 1 50.84 198 LYS B N 1
ATOM 5639 C CA . LYS B 1 198 ? -0.52 -27.766 21.797 1 50.84 198 LYS B CA 1
ATOM 5640 C C . LYS B 1 198 ? -0.052 -26.359 21.438 1 50.84 198 LYS B C 1
ATOM 5642 O O . LYS B 1 198 ? 0.465 -25.625 22.281 1 50.84 198 LYS B O 1
ATOM 5647 N N . ILE B 1 199 ? 0.294 -26.25 20.203 1 57.91 199 ILE B N 1
ATOM 5648 C CA . ILE B 1 199 ? 0.732 -24.922 19.766 1 57.91 199 ILE B CA 1
ATOM 5649 C C . ILE B 1 199 ? -0.484 -24.031 19.516 1 57.91 199 ILE B C 1
ATOM 5651 O O . ILE B 1 199 ? -1.445 -24.453 18.859 1 57.91 199 ILE B O 1
ATOM 5655 N N . ILE B 1 200 ? -0.633 -23.062 20.422 1 65.06 200 ILE B N 1
ATOM 5656 C CA . ILE B 1 200 ? -1.718 -22.094 20.297 1 65.06 200 ILE B CA 1
ATOM 5657 C C . ILE B 1 200 ? -1.288 -20.953 19.375 1 65.06 200 ILE B C 1
ATOM 5659 O O . ILE B 1 200 ? -0.232 -20.344 19.578 1 65.06 200 ILE B O 1
ATOM 5663 N N . LEU B 1 201 ? -2.016 -20.875 18.25 1 75.19 201 LEU B N 1
ATOM 5664 C CA . LEU B 1 201 ? -1.778 -19.719 17.406 1 75.19 201 LEU B CA 1
ATOM 5665 C C . LEU B 1 201 ? -2.342 -18.453 18.047 1 75.19 201 LEU B C 1
ATOM 5667 O O . LEU B 1 201 ? -3.424 -18.484 18.641 1 75.19 201 LEU B O 1
ATOM 5671 N N . GLU B 1 202 ? -1.559 -17.484 18.031 1 80.5 202 GLU B N 1
ATOM 5672 C CA . GLU B 1 202 ? -2.012 -16.203 18.547 1 80.5 202 GLU B CA 1
ATOM 5673 C C . GLU B 1 202 ? -3.154 -15.641 17.703 1 80.5 202 GLU B C 1
ATOM 5675 O O . GLU B 1 202 ? -3.328 -16.031 16.547 1 80.5 202 GLU B O 1
ATOM 5680 N N . GLU B 1 203 ? -4.012 -14.883 18.359 1 83.56 203 GLU B N 1
ATOM 5681 C CA . GLU B 1 203 ? -5.109 -14.219 17.672 1 83.56 203 GLU B CA 1
ATOM 5682 C C . GLU B 1 203 ? -4.59 -13.227 16.641 1 83.56 203 GLU B C 1
ATOM 5684 O O . GLU B 1 203 ? -3.703 -12.422 16.938 1 83.56 203 GLU B O 1
ATOM 5689 N N . MET B 1 204 ? -5.043 -13.438 15.422 1 88.31 204 MET B N 1
ATOM 5690 C CA . MET B 1 204 ? -4.695 -12.523 14.336 1 88.31 204 MET B CA 1
ATOM 5691 C C . MET B 1 204 ? -5.949 -11.898 13.727 1 88.31 204 MET B C 1
ATOM 5693 O O . MET B 1 204 ? -7.066 -12.352 13.992 1 88.31 204 MET B O 1
ATOM 5697 N N . HIS B 1 205 ? -5.801 -10.844 13.086 1 92.06 205 HIS B N 1
ATOM 5698 C CA . HIS B 1 205 ? -6.91 -10.133 12.453 1 92.06 205 HIS B CA 1
ATOM 5699 C C . HIS B 1 205 ? -6.746 -10.094 10.938 1 92.06 205 HIS B C 1
ATOM 5701 O O . HIS B 1 205 ? -5.656 -10.336 10.422 1 92.06 205 HIS B O 1
ATOM 5707 N N . VAL B 1 206 ? -7.867 -9.875 10.297 1 94.5 206 VAL B N 1
ATOM 5708 C CA . VAL B 1 206 ? -7.863 -9.914 8.836 1 94.5 206 VAL B CA 1
ATOM 5709 C C . VAL B 1 206 ? -8.531 -8.656 8.289 1 94.5 206 VAL B C 1
ATOM 5711 O O . VAL B 1 206 ? -9.594 -8.25 8.766 1 94.5 206 VAL B O 1
ATOM 5714 N N . SER B 1 207 ? -7.895 -7.98 7.414 1 94.88 207 SER B N 1
ATOM 5715 C CA . SER B 1 207 ? -8.523 -6.949 6.594 1 94.88 207 SER B CA 1
ATOM 5716 C C . SER B 1 207 ? -8.906 -7.492 5.223 1 94.88 207 SER B C 1
ATOM 5718 O O . SER B 1 207 ? -8.109 -8.172 4.57 1 94.88 207 SER B O 1
ATOM 5720 N N . ALA B 1 208 ? -10.07 -7.184 4.805 1 97.5 208 ALA B N 1
ATOM 5721 C CA . ALA B 1 208 ? -10.523 -7.746 3.537 1 97.5 208 ALA B CA 1
ATOM 5722 C C . ALA B 1 208 ? -11.234 -6.691 2.689 1 97.5 208 ALA B C 1
ATOM 5724 O O . ALA B 1 208 ? -11.914 -5.812 3.223 1 97.5 208 ALA B O 1
ATOM 5725 N N . GLY B 1 209 ? -11.031 -6.75 1.445 1 97.31 209 GLY B N 1
ATOM 5726 C CA . GLY B 1 209 ? -11.758 -6.012 0.429 1 97.31 209 GLY B CA 1
ATOM 5727 C C . GLY B 1 209 ? -12.359 -6.902 -0.641 1 97.31 209 GLY B C 1
ATOM 5728 O O . GLY B 1 209 ? -11.672 -7.762 -1.2 1 97.31 209 GLY B O 1
ATOM 5729 N N . ILE B 1 210 ? -13.641 -6.746 -0.879 1 97.62 210 ILE B N 1
ATOM 5730 C CA . ILE B 1 210 ? -14.32 -7.566 -1.874 1 97.62 210 ILE B CA 1
ATOM 5731 C C . ILE B 1 210 ? -14.953 -6.676 -2.938 1 97.62 210 ILE B C 1
ATOM 5733 O O . ILE B 1 210 ? -15.648 -5.711 -2.609 1 97.62 210 ILE B O 1
ATOM 5737 N N . ALA B 1 211 ? -14.727 -6.969 -4.156 1 93.81 211 ALA B N 1
ATOM 5738 C CA . ALA B 1 211 ? -15.289 -6.246 -5.289 1 93.81 211 ALA B CA 1
ATOM 5739 C C . ALA B 1 211 ? -15.719 -7.207 -6.395 1 93.81 211 ALA B C 1
ATOM 5741 O O . ALA B 1 211 ? -15.352 -8.391 -6.375 1 93.81 211 ALA B O 1
ATOM 5742 N N . GLY B 1 212 ? -16.562 -6.711 -7.293 1 91.94 212 GLY B N 1
ATOM 5743 C CA . GLY B 1 212 ? -16.984 -7.516 -8.43 1 91.94 212 GLY B CA 1
ATOM 5744 C C . GLY B 1 212 ? -18.484 -7.512 -8.641 1 91.94 212 GLY B C 1
ATOM 5745 O O . GLY B 1 212 ? -19.203 -6.801 -7.941 1 91.94 212 GLY B O 1
ATOM 5746 N N . GLY B 1 213 ? -18.922 -8.234 -9.602 1 85.75 213 GLY B N 1
ATOM 5747 C CA . GLY B 1 213 ? -20.328 -8.422 -9.898 1 85.75 213 GLY B CA 1
ATOM 5748 C C . GLY B 1 213 ? -20.891 -7.359 -10.82 1 85.75 213 GLY B C 1
ATOM 5749 O O . GLY B 1 213 ? -22.094 -7.348 -11.109 1 85.75 213 GLY B O 1
ATOM 5750 N N . LYS B 1 214 ? -20.078 -6.359 -11.016 1 78.19 214 LYS B N 1
ATOM 5751 C CA . LYS B 1 214 ? -20.562 -5.297 -11.898 1 78.19 214 LYS B CA 1
ATOM 5752 C C . LYS B 1 214 ? -20.297 -5.645 -13.359 1 78.19 214 LYS B C 1
ATOM 5754 O O . LYS B 1 214 ? -19.188 -6.051 -13.719 1 78.19 214 LYS B O 1
ATOM 5759 N N . LYS B 1 215 ? -21.359 -5.285 -14.055 1 70.31 215 LYS B N 1
ATOM 5760 C CA . LYS B 1 215 ? -21.266 -5.539 -15.492 1 70.31 215 LYS B CA 1
ATOM 5761 C C . LYS B 1 215 ? -20.25 -4.598 -16.141 1 70.31 215 LYS B C 1
ATOM 5763 O O . LYS B 1 215 ? -20.125 -3.439 -15.742 1 70.31 215 LYS B O 1
ATOM 5768 N N . PHE B 1 216 ? -19.172 -5.156 -16.797 1 63.12 216 PHE B N 1
ATOM 5769 C CA . PHE B 1 216 ? -18.266 -4.406 -17.656 1 63.12 216 PHE B CA 1
ATOM 5770 C C . PHE B 1 216 ? -17 -4.031 -16.906 1 63.12 216 PHE B C 1
ATOM 5772 O O . PHE B 1 216 ? -16.188 -3.23 -17.375 1 63.12 216 PHE B O 1
ATOM 5779 N N . THR B 1 217 ? -17.047 -4.277 -15.602 1 71.69 217 THR B N 1
ATOM 5780 C CA . THR B 1 217 ? -15.734 -4.148 -14.984 1 71.69 217 THR B CA 1
ATOM 5781 C C . THR B 1 217 ? -14.844 -5.328 -15.359 1 71.69 217 THR B C 1
ATOM 5783 O O . THR B 1 217 ? -15.172 -6.48 -15.07 1 71.69 217 THR B O 1
ATOM 5786 N N . PRO B 1 218 ? -13.781 -4.93 -15.984 1 73.38 218 PRO B N 1
ATOM 5787 C CA . PRO B 1 218 ? -12.977 -6.02 -16.547 1 73.38 218 PRO B CA 1
ATOM 5788 C C . PRO B 1 218 ? -12.312 -6.875 -15.469 1 73.38 218 PRO B C 1
ATOM 5790 O O . PRO B 1 218 ? -11.648 -6.34 -14.578 1 73.38 218 PRO B O 1
ATOM 5793 N N . PHE B 1 219 ? -12.656 -8.156 -15.461 1 80 219 PHE B N 1
ATOM 5794 C CA . PHE B 1 219 ? -11.875 -9.203 -14.812 1 80 219 PHE B CA 1
ATOM 5795 C C . PHE B 1 219 ? -11.062 -9.984 -15.844 1 80 219 PHE B C 1
ATOM 5797 O O . PHE B 1 219 ? -11.625 -10.672 -16.703 1 80 219 PHE B O 1
ATOM 5804 N N . ILE B 1 220 ? -9.781 -9.812 -15.797 1 78.31 220 ILE B N 1
ATOM 5805 C CA . ILE B 1 220 ? -8.906 -10.344 -16.844 1 78.31 220 ILE B CA 1
ATOM 5806 C C . ILE B 1 220 ? -8.047 -11.469 -16.266 1 78.31 220 ILE B C 1
ATOM 5808 O O . ILE B 1 220 ? -7.516 -11.352 -15.164 1 78.31 220 ILE B O 1
ATOM 5812 N N . ILE B 1 221 ? -8.047 -12.539 -16.938 1 82.12 221 ILE B N 1
ATOM 5813 C CA . ILE B 1 221 ? -7.086 -13.602 -16.656 1 82.12 221 ILE B CA 1
ATOM 5814 C C . ILE B 1 221 ? -5.941 -13.539 -17.672 1 82.12 221 ILE B C 1
ATOM 5816 O O . ILE B 1 221 ? -6.152 -13.703 -18.875 1 82.12 221 ILE B O 1
ATOM 5820 N N . THR B 1 222 ? -4.789 -13.32 -17.234 1 77.62 222 THR B N 1
ATOM 5821 C CA . THR B 1 222 ? -3.623 -13.141 -18.094 1 77.62 222 THR B CA 1
ATOM 5822 C C . THR B 1 222 ? -3.209 -14.461 -18.719 1 77.62 222 THR B C 1
ATOM 5824 O O . THR B 1 222 ? -3.738 -15.516 -18.375 1 77.62 222 THR B O 1
ATOM 5827 N N . LYS B 1 223 ? -2.254 -14.422 -19.594 1 73.5 223 LYS B N 1
ATOM 5828 C CA . LYS B 1 223 ? -1.812 -15.602 -20.328 1 73.5 223 LYS B CA 1
ATOM 5829 C C . LYS B 1 223 ? -1.226 -16.641 -19.391 1 73.5 223 LYS B C 1
ATOM 5831 O O . LYS B 1 223 ? -1.367 -17.844 -19.625 1 73.5 223 LYS B O 1
ATOM 5836 N N . ASP B 1 224 ? -0.675 -16.156 -18.344 1 73.81 224 ASP B N 1
ATOM 5837 C CA . ASP B 1 224 ? -0.059 -17.094 -17.391 1 73.81 224 ASP B CA 1
ATOM 5838 C C . ASP B 1 224 ? -1.058 -17.531 -16.328 1 73.81 224 ASP B C 1
ATOM 5840 O O . ASP B 1 224 ? -0.696 -18.234 -15.391 1 73.81 224 ASP B O 1
ATOM 5844 N N . GLY B 1 225 ? -2.289 -17.062 -16.484 1 80.12 225 GLY B N 1
ATOM 5845 C CA . GLY B 1 225 ? -3.344 -17.516 -15.594 1 80.12 225 GLY B CA 1
ATOM 5846 C C . GLY B 1 225 ? -3.463 -16.688 -14.336 1 80.12 225 GLY B C 1
ATOM 5847 O O . GLY B 1 225 ? -4.117 -17.094 -13.375 1 80.12 225 GLY B O 1
ATOM 5848 N N . ASP B 1 226 ? -2.842 -15.539 -14.352 1 82.38 226 ASP B N 1
ATOM 5849 C CA . ASP B 1 226 ? -2.951 -14.633 -13.211 1 82.38 226 ASP B CA 1
ATOM 5850 C C . ASP B 1 226 ? -4.125 -13.672 -13.383 1 82.38 226 ASP B C 1
ATOM 5852 O O . ASP B 1 226 ? -4.742 -13.617 -14.445 1 82.38 226 ASP B O 1
ATOM 5856 N N . LEU B 1 227 ? -4.387 -13.016 -12.273 1 83.25 227 LEU B N 1
ATOM 5857 C CA . LEU B 1 227 ? -5.559 -12.148 -12.266 1 83.25 227 LEU B CA 1
ATOM 5858 C C . LEU B 1 227 ? -5.156 -10.695 -12.469 1 83.25 227 LEU B C 1
ATOM 5860 O O . LEU B 1 227 ? -4.137 -10.242 -11.93 1 83.25 227 LEU B O 1
ATOM 5864 N N . SER B 1 228 ? -5.957 -10.078 -13.32 1 77.94 228 SER B N 1
ATOM 5865 C CA . SER B 1 228 ? -5.75 -8.656 -13.578 1 77.94 228 SER B CA 1
ATOM 5866 C C . SER B 1 228 ? -7.062 -7.953 -13.906 1 77.94 228 SER B C 1
ATOM 5868 O O . SER B 1 228 ? -8.102 -8.602 -14.031 1 77.94 228 SER B O 1
ATOM 5870 N N . GLY B 1 229 ? -7.004 -6.543 -13.844 1 77.75 229 GLY B N 1
ATOM 5871 C CA . GLY B 1 229 ? -8.188 -5.801 -14.234 1 77.75 229 GLY B CA 1
ATOM 5872 C C . GLY B 1 229 ? -8.758 -4.949 -13.117 1 77.75 229 GLY B C 1
ATOM 5873 O O . GLY B 1 229 ? -8.188 -4.887 -12.023 1 77.75 229 GLY B O 1
ATOM 5874 N N . GLY B 1 230 ? -9.883 -4.359 -13.391 1 78.06 230 GLY B N 1
ATOM 5875 C CA . GLY B 1 230 ? -10.5 -3.391 -12.5 1 78.06 230 GLY B CA 1
ATOM 5876 C C . GLY B 1 230 ? -11.031 -4.012 -11.219 1 78.06 230 GLY B C 1
ATOM 5877 O O . GLY B 1 230 ? -11 -3.389 -10.156 1 78.06 230 GLY B O 1
ATOM 5878 N N . VAL B 1 231 ? -11.461 -5.23 -11.312 1 85.88 231 VAL B N 1
ATOM 5879 C CA . VAL B 1 231 ? -12.062 -5.883 -10.156 1 85.88 231 VAL B CA 1
ATOM 5880 C C . VAL B 1 231 ? -10.992 -6.156 -9.102 1 85.88 231 VAL B C 1
ATOM 5882 O O . VAL B 1 231 ? -11.188 -5.875 -7.918 1 85.88 231 VAL B O 1
ATOM 5885 N N . ILE B 1 232 ? -9.922 -6.703 -9.586 1 85.81 232 ILE B N 1
ATOM 5886 C CA . ILE B 1 232 ? -8.828 -7.031 -8.672 1 85.81 232 ILE B CA 1
ATOM 5887 C C . ILE B 1 232 ? -8.273 -5.75 -8.055 1 85.81 232 ILE B C 1
ATOM 5889 O O . ILE B 1 232 ? -7.977 -5.711 -6.859 1 85.81 232 ILE B O 1
ATOM 5893 N N . ASN B 1 233 ? -8.156 -4.73 -8.812 1 80.69 233 ASN B N 1
ATOM 5894 C CA . ASN B 1 233 ? -7.633 -3.451 -8.336 1 80.69 233 ASN B CA 1
ATOM 5895 C C . ASN B 1 233 ? -8.547 -2.828 -7.289 1 80.69 233 ASN B C 1
ATOM 5897 O O . ASN B 1 233 ? -8.07 -2.295 -6.285 1 80.69 233 ASN B O 1
ATOM 5901 N N . THR B 1 234 ? -9.781 -2.91 -7.582 1 86.62 234 THR B N 1
ATOM 5902 C CA . THR B 1 234 ? -10.75 -2.359 -6.641 1 86.62 234 THR B CA 1
ATOM 5903 C C . THR B 1 234 ? -10.727 -3.133 -5.324 1 86.62 234 THR B C 1
ATOM 5905 O O . THR B 1 234 ? -10.734 -2.535 -4.246 1 86.62 234 THR B O 1
ATOM 5908 N N . ALA B 1 235 ? -10.633 -4.41 -5.434 1 91.69 235 ALA B N 1
ATOM 5909 C CA . ALA B 1 235 ? -10.586 -5.234 -4.23 1 91.69 235 ALA B CA 1
ATOM 5910 C C . ALA B 1 235 ? -9.336 -4.934 -3.41 1 91.69 235 ALA B C 1
ATOM 5912 O O . ALA B 1 235 ? -9.391 -4.859 -2.182 1 91.69 235 ALA B O 1
ATOM 5913 N N . ALA B 1 236 ? -8.273 -4.801 -4.086 1 87.88 236 ALA B N 1
ATOM 5914 C CA . ALA B 1 236 ? -7.008 -4.496 -3.418 1 87.88 236 ALA B CA 1
ATOM 5915 C C . ALA B 1 236 ? -7.082 -3.154 -2.695 1 87.88 236 ALA B C 1
ATOM 5917 O O . ALA B 1 236 ? -6.57 -3.012 -1.582 1 87.88 236 ALA B O 1
ATOM 5918 N N . ARG B 1 237 ? -7.688 -2.234 -3.295 1 87.38 237 ARG B N 1
ATOM 5919 C CA . ARG B 1 237 ? -7.816 -0.909 -2.695 1 87.38 237 ARG B CA 1
ATOM 5920 C C . ARG B 1 237 ? -8.742 -0.943 -1.481 1 87.38 237 ARG B C 1
ATOM 5922 O O . ARG B 1 237 ? -8.5 -0.25 -0.491 1 87.38 237 ARG B O 1
ATOM 5929 N N . LEU B 1 238 ? -9.797 -1.661 -1.648 1 93.5 238 LEU B N 1
ATOM 5930 C CA . LEU B 1 238 ? -10.695 -1.805 -0.511 1 93.5 238 LEU B CA 1
ATOM 5931 C C . LEU B 1 238 ? -9.992 -2.479 0.662 1 93.5 238 LEU B C 1
ATOM 5933 O O . LEU B 1 238 ? -10.188 -2.09 1.815 1 93.5 238 LEU B O 1
ATOM 5937 N N . GLN B 1 239 ? -9.234 -3.455 0.323 1 93.12 239 GLN B N 1
ATOM 5938 C CA . GLN B 1 239 ? -8.453 -4.113 1.363 1 93.12 239 GLN B CA 1
ATOM 5939 C C . GLN B 1 239 ? -7.465 -3.143 2.006 1 93.12 239 GLN B C 1
ATOM 5941 O O . GLN B 1 239 ? -7.309 -3.129 3.229 1 93.12 239 GLN B O 1
ATOM 5946 N N . GLY B 1 240 ? -6.758 -2.385 1.201 1 87.31 240 GLY B N 1
ATOM 5947 C CA . GLY B 1 240 ? -5.875 -1.357 1.73 1 87.31 240 GLY B CA 1
ATOM 5948 C C . GLY B 1 240 ? -6.586 -0.369 2.635 1 87.31 240 GLY B C 1
ATOM 5949 O O . GLY B 1 240 ? -6.055 0.022 3.676 1 87.31 240 GLY B O 1
ATOM 5950 N N . ARG B 1 241 ? -7.762 -0.029 2.221 1 91.5 241 ARG B N 1
ATOM 5951 C CA . ARG B 1 241 ? -8.586 0.873 3.023 1 91.5 241 ARG B CA 1
ATOM 5952 C C . ARG B 1 241 ? -8.961 0.232 4.355 1 91.5 241 ARG B C 1
ATOM 5954 O O . ARG B 1 241 ? -8.945 0.894 5.395 1 91.5 241 ARG B O 1
ATOM 5961 N N . ALA B 1 242 ? -9.344 -0.988 4.293 1 93.44 242 ALA B N 1
ATOM 5962 C CA . ALA B 1 242 ? -9.672 -1.716 5.516 1 93.44 242 ALA B CA 1
ATOM 5963 C C . ALA B 1 242 ? -8.5 -1.722 6.488 1 93.44 242 ALA B C 1
ATOM 5965 O O . ALA B 1 242 ? -8.688 -1.576 7.699 1 93.44 242 ALA B O 1
ATOM 5966 N N . ASN B 1 243 ? -7.387 -1.859 5.953 1 87.06 243 ASN B N 1
ATOM 5967 C CA . ASN B 1 243 ? -6.168 -1.841 6.754 1 87.06 243 ASN B CA 1
ATOM 5968 C C . ASN B 1 243 ? -5.941 -0.477 7.398 1 87.06 243 ASN B C 1
ATOM 5970 O O . ASN B 1 243 ? -5.465 -0.393 8.531 1 87.06 243 ASN B O 1
ATOM 5974 N N . GLU B 1 244 ? -6.223 0.538 6.703 1 84.06 244 GLU B N 1
ATOM 5975 C CA . GLU B 1 244 ? -6.055 1.898 7.207 1 84.06 244 GLU B CA 1
ATOM 5976 C C . GLU B 1 244 ? -7.035 2.193 8.336 1 84.06 244 GLU B C 1
ATOM 5978 O O . GLU B 1 244 ? -6.711 2.936 9.266 1 84.06 244 GLU B O 1
ATOM 5983 N N . LEU B 1 245 ? -8.156 1.628 8.18 1 86.94 245 LEU B N 1
ATOM 5984 C CA . LEU B 1 245 ? -9.188 1.865 9.18 1 86.94 245 LEU B CA 1
ATOM 5985 C C . LEU B 1 245 ? -8.836 1.173 10.492 1 86.94 245 LEU B C 1
ATOM 5987 O O . LEU B 1 245 ? -9.094 1.711 11.57 1 86.94 245 LEU B O 1
ATOM 5991 N N . SER B 1 246 ? -8.258 -0.031 10.312 1 82.12 246 SER B N 1
ATOM 5992 C CA . SER B 1 246 ? -7.863 -0.692 11.555 1 82.12 246 SER B CA 1
ATOM 5993 C C . SER B 1 246 ? -6.781 -1.739 11.297 1 82.12 246 SER B C 1
ATOM 5995 O O . SER B 1 246 ? -6.895 -2.545 10.375 1 82.12 246 SER B O 1
ATOM 5997 N N . GLY B 1 247 ? -5.84 -1.672 12.18 1 72.75 247 GLY B N 1
ATOM 5998 C CA . GLY B 1 247 ? -4.828 -2.717 12.156 1 72.75 247 GLY B CA 1
ATOM 5999 C C . GLY B 1 247 ? -4.98 -3.721 13.281 1 72.75 247 GLY B C 1
ATOM 6000 O O . GLY B 1 247 ? -4.324 -4.766 13.281 1 72.75 247 GLY B O 1
ATOM 6001 N N . SER B 1 248 ? -5.926 -3.449 14.156 1 80.12 248 SER B N 1
ATOM 6002 C CA . SER B 1 248 ? -6.055 -4.289 15.344 1 80.12 248 SER B CA 1
ATOM 6003 C C . SER B 1 248 ? -7.398 -5.008 15.375 1 80.12 248 SER B C 1
ATOM 6005 O O . SER B 1 248 ? -7.723 -5.684 16.344 1 80.12 248 SER B O 1
ATOM 6007 N N . GLN B 1 249 ? -8.156 -4.758 14.359 1 87.56 249 GLN B N 1
ATOM 6008 C CA . GLN B 1 249 ? -9.438 -5.441 14.219 1 87.56 249 GLN B CA 1
ATOM 6009 C C . GLN B 1 249 ? -9.664 -5.891 12.781 1 87.56 249 GLN B C 1
ATOM 6011 O O . GLN B 1 249 ? -9.094 -5.316 11.844 1 87.56 249 GLN B O 1
ATOM 6016 N N . SER B 1 250 ? -10.438 -6.945 12.711 1 93.38 250 SER B N 1
ATOM 6017 C CA . SER B 1 250 ? -10.797 -7.402 11.367 1 93.38 250 SER B CA 1
ATOM 6018 C C . SER B 1 250 ? -11.875 -6.516 10.758 1 93.38 250 SER B C 1
ATOM 6020 O O . SER B 1 250 ? -12.883 -6.215 11.406 1 93.38 250 SER B O 1
ATOM 6022 N N . ILE B 1 251 ? -11.641 -6.043 9.594 1 95.31 251 ILE B N 1
ATOM 6023 C CA . ILE B 1 251 ? -12.586 -5.188 8.891 1 95.31 251 ILE B CA 1
ATOM 6024 C C . ILE B 1 251 ? -12.797 -5.719 7.473 1 95.31 251 ILE B C 1
ATOM 6026 O O . ILE B 1 251 ? -11.844 -6.133 6.809 1 95.31 251 ILE B O 1
ATOM 6030 N N . ILE B 1 252 ? -14.023 -5.797 7.082 1 97.5 252 ILE B N 1
ATOM 6031 C CA . ILE B 1 252 ? -14.359 -6.203 5.719 1 97.5 252 ILE B CA 1
ATOM 6032 C C . ILE B 1 252 ? -15.039 -5.047 4.992 1 97.5 252 ILE B C 1
ATOM 6034 O O . ILE B 1 252 ? -16.078 -4.551 5.43 1 97.5 252 ILE B O 1
ATOM 6038 N N . LEU B 1 253 ? -14.477 -4.625 3.939 1 97.62 253 LEU B N 1
ATOM 6039 C CA . LEU B 1 253 ? -15.102 -3.627 3.08 1 97.62 253 LEU B CA 1
ATOM 6040 C C . LEU B 1 253 ? -15.531 -4.246 1.755 1 97.62 253 LEU B C 1
ATOM 6042 O O . LEU B 1 253 ? -14.812 -5.07 1.186 1 97.62 253 LEU B O 1
ATOM 6046 N N . VAL B 1 254 ? -16.703 -3.879 1.329 1 98 254 VAL B N 1
ATOM 6047 C CA . VAL B 1 254 ? -17.219 -4.383 0.059 1 98 254 VAL B CA 1
ATOM 6048 C C . VAL B 1 254 ? -17.688 -3.217 -0.806 1 98 254 VAL B C 1
ATOM 6050 O O . VAL B 1 254 ? -18.094 -2.178 -0.286 1 98 254 VAL B O 1
ATOM 6053 N N . SER B 1 255 ? -17.578 -3.383 -2.109 1 95.56 255 SER B N 1
ATOM 6054 C CA . SER B 1 255 ? -18.156 -2.385 -3.006 1 95.56 255 SER B CA 1
ATOM 6055 C C . SER B 1 255 ? -19.688 -2.402 -2.949 1 95.56 255 SER B C 1
ATOM 6057 O O . SER B 1 255 ? -20.281 -3.41 -2.568 1 95.56 255 SER B O 1
ATOM 6059 N N . ARG B 1 256 ? -20.328 -1.319 -3.373 1 94.25 256 ARG B N 1
ATOM 6060 C CA . ARG B 1 256 ? -21.781 -1.216 -3.385 1 94.25 256 ARG B CA 1
ATOM 6061 C C . ARG B 1 256 ? -22.406 -2.309 -4.25 1 94.25 256 ARG B C 1
ATOM 6063 O O . ARG B 1 256 ? -23.484 -2.824 -3.932 1 94.25 256 ARG B O 1
ATOM 6070 N N . THR B 1 257 ? -21.703 -2.613 -5.316 1 93.62 257 THR B N 1
ATOM 6071 C CA . THR B 1 257 ? -22.219 -3.652 -6.203 1 93.62 257 THR B CA 1
ATOM 6072 C C . THR B 1 257 ? -22.266 -4.996 -5.484 1 93.62 257 THR B C 1
ATOM 6074 O O . THR B 1 257 ? -23.219 -5.762 -5.66 1 93.62 257 THR B O 1
ATOM 6077 N N . VAL B 1 258 ? -21.266 -5.281 -4.719 1 96.5 258 VAL B N 1
ATOM 6078 C CA . VAL B 1 258 ? -21.234 -6.527 -3.957 1 96.5 258 VAL B CA 1
ATOM 6079 C C . VAL B 1 258 ? -22.391 -6.551 -2.959 1 96.5 258 VAL B C 1
ATOM 6081 O O . VAL B 1 258 ? -23.062 -7.574 -2.805 1 96.5 258 VAL B O 1
ATOM 6084 N N . TYR B 1 259 ? -22.672 -5.449 -2.301 1 96.81 259 TYR B N 1
ATOM 6085 C CA . TYR B 1 259 ? -23.781 -5.332 -1.355 1 96.81 259 TYR B CA 1
ATOM 6086 C C . TYR B 1 259 ? -25.125 -5.574 -2.047 1 96.81 259 TYR B C 1
ATOM 6088 O O . TYR B 1 259 ? -25.953 -6.344 -1.557 1 96.81 259 TYR B O 1
ATOM 6096 N N . THR B 1 260 ? -25.266 -4.945 -3.205 1 96.12 260 THR B N 1
ATOM 6097 C CA . THR B 1 260 ? -26.516 -5.07 -3.945 1 96.12 260 THR B CA 1
ATOM 6098 C C . THR B 1 260 ? -26.734 -6.512 -4.395 1 96.12 260 THR B C 1
ATOM 6100 O O . THR B 1 260 ? -27.844 -7.039 -4.285 1 96.12 260 THR B O 1
ATOM 6103 N N . ASN B 1 261 ? -25.688 -7.109 -4.863 1 95 261 ASN B N 1
ATOM 6104 C CA . ASN B 1 261 ? -25.797 -8.484 -5.332 1 95 261 ASN B CA 1
ATOM 6105 C C . ASN B 1 261 ? -26.016 -9.461 -4.176 1 95 261 ASN B C 1
ATOM 6107 O O . ASN B 1 261 ? -26.734 -10.453 -4.316 1 95 261 ASN B O 1
ATOM 6111 N N . PHE B 1 262 ? -25.359 -9.203 -3.051 1 96.75 262 PHE B N 1
ATOM 6112 C CA . PHE B 1 262 ? -25.578 -10.008 -1.854 1 96.75 262 PHE B CA 1
ATOM 6113 C C . PHE B 1 262 ? -27.047 -9.992 -1.457 1 96.75 262 PHE B C 1
ATOM 6115 O O . PHE B 1 262 ? -27.641 -11.047 -1.213 1 96.75 262 PHE B O 1
ATOM 6122 N N . THR B 1 263 ? -27.594 -8.812 -1.419 1 96.5 263 THR B N 1
ATOM 6123 C CA . THR B 1 263 ? -29 -8.648 -1.039 1 96.5 263 THR B CA 1
ATOM 6124 C C . THR B 1 263 ? -29.906 -9.359 -2.033 1 96.5 263 THR B C 1
ATOM 6126 O O . THR B 1 263 ? -30.891 -10 -1.639 1 96.5 263 THR B O 1
ATOM 6129 N N . ALA B 1 264 ? -29.578 -9.219 -3.297 1 95.19 264 ALA B N 1
ATOM 6130 C CA . ALA B 1 264 ? -30.359 -9.867 -4.336 1 95.19 264 ALA B CA 1
ATOM 6131 C C . ALA B 1 264 ? -30.297 -11.383 -4.211 1 95.19 264 ALA B C 1
ATOM 6133 O O . ALA B 1 264 ? -31.312 -12.07 -4.355 1 95.19 264 ALA B O 1
ATOM 6134 N N . GLU B 1 265 ? -29.109 -11.914 -3.951 1 95.06 265 GLU B N 1
ATOM 6135 C CA . GLU B 1 265 ? -28.922 -13.352 -3.791 1 95.06 265 GLU B CA 1
ATOM 6136 C C . GLU B 1 265 ? -29.688 -13.875 -2.58 1 95.06 265 GLU B C 1
ATOM 6138 O O . GLU B 1 265 ? -30.312 -14.938 -2.645 1 95.06 265 GLU B O 1
ATOM 6143 N N . MET B 1 266 ? -29.625 -13.133 -1.544 1 95.19 266 MET B N 1
ATOM 6144 C CA . MET B 1 266 ? -30.281 -13.523 -0.301 1 95.19 266 MET B CA 1
ATOM 6145 C C . MET B 1 266 ? -31.797 -13.516 -0.459 1 95.19 266 MET B C 1
ATOM 6147 O O . MET B 1 266 ? -32.5 -14.32 0.163 1 95.19 266 MET B O 1
ATOM 6151 N N . LYS B 1 267 ? -32.281 -12.617 -1.256 1 94.38 267 LYS B N 1
ATOM 6152 C CA . LYS B 1 267 ? -33.719 -12.555 -1.53 1 94.38 267 LYS B CA 1
ATOM 6153 C C . LYS B 1 267 ? -34.156 -13.727 -2.393 1 94.38 267 LYS B C 1
ATOM 6155 O O . LYS B 1 267 ? -35.25 -14.25 -2.215 1 94.38 267 LYS B O 1
ATOM 6160 N N . ALA B 1 268 ? -33.312 -14.031 -3.324 1 94.12 268 ALA B N 1
ATOM 6161 C CA . ALA B 1 268 ? -33.625 -15.133 -4.23 1 94.12 268 ALA B CA 1
ATOM 6162 C C . ALA B 1 268 ? -33.656 -16.469 -3.496 1 94.12 268 ALA B C 1
ATOM 6164 O O . ALA B 1 268 ? -34.562 -17.281 -3.691 1 94.12 268 ALA B O 1
ATOM 6165 N N . ALA B 1 269 ? -32.562 -16.703 -2.73 1 92.38 269 ALA B N 1
ATOM 6166 C CA . ALA B 1 269 ? -32.469 -17.938 -1.961 1 92.38 269 ALA B CA 1
ATOM 6167 C C . ALA B 1 269 ? -31.641 -17.75 -0.702 1 92.38 269 ALA B C 1
ATOM 6169 O O . ALA B 1 269 ? -30.562 -17.156 -0.755 1 92.38 269 ALA B O 1
ATOM 6170 N N . ALA B 1 270 ? -32.219 -18.312 0.34 1 91.06 270 ALA B N 1
ATOM 6171 C CA . ALA B 1 270 ? -31.469 -18.219 1.598 1 91.06 270 ALA B CA 1
ATOM 6172 C C . ALA B 1 270 ? -30.141 -18.953 1.516 1 91.06 270 ALA B C 1
ATOM 6174 O O . ALA B 1 270 ? -30.062 -20.062 1.006 1 91.06 270 ALA B O 1
ATOM 6175 N N . HIS B 1 271 ? -29.078 -18.312 1.902 1 93.94 271 HIS B N 1
ATOM 6176 C CA . HIS B 1 271 ? -27.75 -18.922 1.945 1 93.94 271 HIS B CA 1
ATOM 6177 C C . H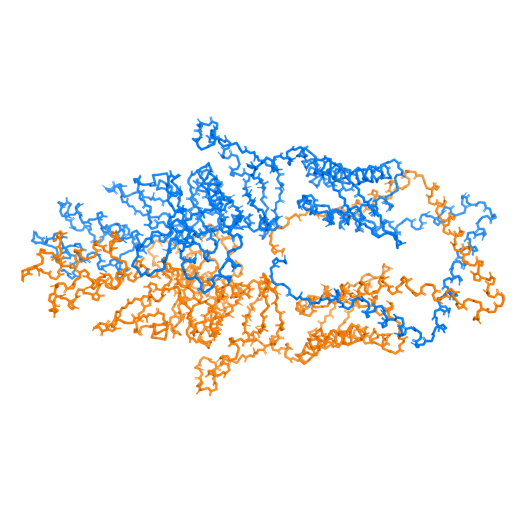IS B 1 271 ? -27.531 -19.656 3.262 1 93.94 271 HIS B C 1
ATOM 6179 O O . HIS B 1 271 ? -27.797 -19.109 4.336 1 93.94 271 HIS B O 1
ATOM 6185 N N . PRO B 1 272 ? -27.094 -20.812 3.246 1 92.75 272 PRO B N 1
ATOM 6186 C CA . PRO B 1 272 ? -26.984 -21.641 4.457 1 92.75 272 PRO B CA 1
ATOM 6187 C C . PRO B 1 272 ? -26.109 -20.984 5.531 1 92.75 272 PRO B C 1
ATOM 6189 O O . PRO B 1 272 ? -26.422 -21.094 6.723 1 92.75 272 PRO B O 1
ATOM 6192 N N . PHE B 1 273 ? -25.125 -20.391 5.121 1 95.56 273 PHE B N 1
ATOM 6193 C CA . PHE B 1 273 ? -24.219 -19.766 6.074 1 95.56 273 PHE B CA 1
ATOM 6194 C C . PHE B 1 273 ? -24.875 -18.547 6.727 1 95.56 273 PHE B C 1
ATOM 6196 O O . PHE B 1 273 ? -24.781 -18.375 7.945 1 95.56 273 PHE B O 1
ATOM 6203 N N . PHE B 1 274 ? -25.547 -17.781 6.016 1 95.56 274 PHE B N 1
ATOM 6204 C CA . PHE B 1 274 ? -26.078 -16.516 6.504 1 95.56 274 PHE B CA 1
ATOM 6205 C C . PHE B 1 274 ? -27.453 -16.703 7.133 1 95.56 274 PHE B C 1
ATOM 6207 O O . PHE B 1 274 ? -28.031 -15.766 7.684 1 95.56 274 PHE B O 1
ATOM 6214 N N . ALA B 1 275 ? -27.938 -17.844 7.066 1 91.75 275 ALA B N 1
ATOM 6215 C CA . ALA B 1 275 ? -29.125 -18.188 7.852 1 91.75 275 ALA B CA 1
ATOM 6216 C C . ALA B 1 275 ? -28.781 -18.266 9.336 1 91.75 275 ALA B C 1
ATOM 6218 O O . ALA B 1 275 ? -29.625 -17.984 10.188 1 91.75 275 ALA B O 1
ATOM 6219 N N . LYS B 1 276 ? -27.547 -18.531 9.609 1 91.25 276 LYS B N 1
ATOM 6220 C CA . LYS B 1 276 ? -27.109 -18.719 10.992 1 91.25 276 LYS B CA 1
ATOM 6221 C C . LYS B 1 276 ? -26.25 -17.547 11.453 1 91.25 276 LYS B C 1
ATOM 6223 O O . LYS B 1 276 ? -26.047 -17.344 12.648 1 91.25 276 LYS B O 1
ATOM 6228 N N . THR B 1 277 ? -25.703 -16.922 10.492 1 92.06 277 THR B N 1
ATOM 6229 C CA . THR B 1 277 ? -24.812 -15.797 10.789 1 92.06 277 THR B CA 1
ATOM 6230 C C . THR B 1 277 ? -25.453 -14.477 10.367 1 92.06 277 THR B C 1
ATOM 6232 O O . THR B 1 277 ? -25.719 -14.258 9.18 1 92.06 277 THR B O 1
ATOM 6235 N N . HIS B 1 278 ? -25.609 -13.688 11.344 1 91.75 278 HIS B N 1
ATOM 6236 C CA . HIS B 1 278 ? -26.234 -12.406 11.062 1 91.75 278 HIS B CA 1
ATOM 6237 C C . HIS B 1 278 ? -25.203 -11.328 10.781 1 91.75 278 HIS B C 1
ATOM 6239 O O . HIS B 1 278 ? -24.281 -11.117 11.578 1 91.75 278 HIS B O 1
ATOM 6245 N N . ILE B 1 279 ? -25.344 -10.758 9.555 1 95.75 279 ILE B N 1
ATOM 6246 C CA . ILE B 1 279 ? -24.453 -9.656 9.211 1 95.75 279 ILE B CA 1
ATOM 6247 C C . ILE B 1 279 ? -25.266 -8.445 8.758 1 95.75 279 ILE B C 1
ATOM 6249 O O . ILE B 1 279 ? -26.438 -8.586 8.367 1 95.75 279 ILE B O 1
ATOM 6253 N N . LYS B 1 280 ? -24.766 -7.254 8.945 1 96.19 280 LYS B N 1
ATOM 6254 C CA . LYS B 1 280 ? -25.312 -6 8.445 1 96.19 280 LYS B CA 1
ATOM 6255 C C . LYS B 1 280 ? -24.25 -5.195 7.691 1 96.19 280 LYS B C 1
ATOM 6257 O O . LYS B 1 280 ? -23.078 -5.559 7.688 1 96.19 280 LYS B O 1
ATOM 6262 N N . PHE B 1 281 ? -24.75 -4.281 6.914 1 97.31 281 PHE B N 1
ATOM 6263 C CA . PHE B 1 281 ? -23.844 -3.445 6.133 1 97.31 281 PHE B CA 1
ATOM 6264 C C . PHE B 1 281 ? -23.953 -1.986 6.562 1 97.31 281 PHE B C 1
ATOM 6266 O O . PHE B 1 281 ? -25.047 -1.479 6.805 1 97.31 281 PHE B O 1
ATOM 6273 N N . PHE B 1 282 ? -22.859 -1.369 6.773 1 96.75 282 PHE B N 1
ATOM 6274 C CA . PHE B 1 282 ? -22.766 0.049 7.094 1 96.75 282 PHE B CA 1
ATOM 6275 C C . PHE B 1 282 ? -22.25 0.842 5.898 1 96.75 282 PHE B C 1
ATOM 6277 O O . PHE B 1 282 ? -21.188 0.53 5.34 1 96.75 282 PHE B O 1
ATOM 6284 N N . ASP B 1 283 ? -22.969 1.844 5.48 1 95.12 283 ASP B N 1
ATOM 6285 C CA . ASP B 1 283 ? -22.562 2.682 4.359 1 95.12 283 ASP B CA 1
ATOM 6286 C C . ASP B 1 283 ? -21.391 3.572 4.734 1 95.12 283 ASP B C 1
ATOM 6288 O O . ASP B 1 283 ? -21.547 4.539 5.484 1 95.12 283 ASP B O 1
ATOM 6292 N N . SER B 1 284 ? -20.234 3.279 4.164 1 93.19 284 SER B N 1
ATOM 6293 C CA . SER B 1 284 ? -19.016 4.012 4.5 1 93.19 284 SER B CA 1
ATOM 6294 C C . SER B 1 284 ? -18.781 5.16 3.525 1 93.19 284 SER B C 1
ATOM 6296 O O . SER B 1 284 ? -17.734 5.824 3.586 1 93.19 284 SER B O 1
ATOM 6298 N N . GLY B 1 285 ? -19.719 5.312 2.59 1 92.44 285 GLY B N 1
ATOM 6299 C CA . GLY B 1 285 ? -19.594 6.426 1.659 1 92.44 285 GLY B CA 1
ATOM 6300 C C . GLY B 1 285 ? -18.703 6.117 0.475 1 92.44 285 GLY B C 1
ATOM 6301 O O . GLY B 1 285 ? -18.656 4.98 0.003 1 92.44 285 GLY B O 1
ATOM 6302 N N . TRP B 1 286 ? -18.109 7.16 -0.103 1 91.56 286 TRP B N 1
ATOM 6303 C CA . TRP B 1 286 ? -17.297 7.039 -1.312 1 91.56 286 TRP B CA 1
ATOM 6304 C C . TRP B 1 286 ? -15.812 7.129 -0.986 1 91.56 286 TRP B C 1
ATOM 6306 O O . TRP B 1 286 ? -15.406 7.93 -0.139 1 91.56 286 TRP B O 1
ATOM 6316 N N . ILE B 1 287 ? -15.078 6.285 -1.594 1 88.88 287 ILE B N 1
ATOM 6317 C CA . ILE B 1 287 ? -13.625 6.359 -1.484 1 88.88 287 ILE B CA 1
ATOM 6318 C C . ILE B 1 287 ? -13.016 6.602 -2.863 1 88.88 287 ILE B C 1
ATOM 6320 O O . ILE B 1 287 ? -13.484 6.047 -3.861 1 88.88 287 ILE B O 1
ATOM 6324 N N . SER B 1 288 ? -11.977 7.441 -2.865 1 83.31 288 SER B N 1
ATOM 6325 C CA . SER B 1 288 ? -11.312 7.77 -4.125 1 83.31 288 SER B CA 1
ATOM 6326 C C . SER B 1 288 ? -9.906 7.188 -4.172 1 83.31 288 SER B C 1
ATOM 6328 O O . SER B 1 288 ? -9.195 7.176 -3.162 1 83.31 288 SER B O 1
ATOM 6330 N N . PHE B 1 289 ? -9.617 6.578 -5.305 1 75.31 289 PHE B N 1
ATOM 6331 C CA . PHE B 1 289 ? -8.258 6.117 -5.535 1 75.31 289 PHE B CA 1
ATOM 6332 C C . PHE B 1 289 ? -7.918 6.148 -7.023 1 75.31 289 PHE B C 1
ATOM 6334 O O . PHE B 1 289 ? -8.711 5.691 -7.852 1 75.31 289 PHE B O 1
ATOM 6341 N N . LYS B 1 290 ? -6.727 6.574 -7.316 1 66.5 290 LYS B N 1
ATOM 6342 C CA . LYS B 1 290 ? -6.168 6.617 -8.664 1 66.5 290 LYS B CA 1
ATOM 6343 C C . LYS B 1 290 ? -7.188 7.156 -9.664 1 66.5 290 LYS B C 1
ATOM 6345 O O . LYS B 1 290 ? -7.418 6.547 -10.711 1 66.5 290 LYS B O 1
ATOM 6350 N N . GLY B 1 291 ? -7.949 8.188 -9.297 1 65.44 291 GLY B N 1
ATOM 6351 C CA . GLY B 1 291 ? -8.867 8.891 -10.18 1 65.44 291 GLY B CA 1
ATOM 6352 C C . GLY B 1 291 ? -10.242 8.258 -10.234 1 65.44 291 GLY B C 1
ATOM 6353 O O . GLY B 1 291 ? -11.125 8.727 -10.961 1 65.44 291 GLY B O 1
ATOM 6354 N N . ILE B 1 292 ? -10.391 7.148 -9.523 1 71.62 292 ILE B N 1
ATOM 6355 C CA . ILE B 1 292 ? -11.695 6.488 -9.516 1 71.62 292 ILE B CA 1
ATOM 6356 C C . ILE B 1 292 ? -12.312 6.582 -8.125 1 71.62 292 ILE B C 1
ATOM 6358 O O . ILE B 1 292 ? -11.594 6.707 -7.129 1 71.62 292 ILE B O 1
ATOM 6362 N N . SER B 1 293 ? -13.641 6.695 -8.117 1 83.38 293 SER B N 1
ATOM 6363 C CA . SER B 1 293 ? -14.375 6.699 -6.855 1 83.38 293 SER B CA 1
ATOM 6364 C C . SER B 1 293 ? -15.312 5.5 -6.762 1 83.38 293 SER B C 1
ATOM 6366 O O . SER B 1 293 ? -15.977 5.137 -7.738 1 83.38 293 SER B O 1
ATOM 6368 N N . VAL B 1 294 ? -15.258 4.844 -5.652 1 88.31 294 VAL B N 1
ATOM 6369 C CA . VAL B 1 294 ? -16.078 3.658 -5.445 1 88.31 294 VAL B CA 1
ATOM 6370 C C . VAL B 1 294 ? -16.891 3.807 -4.156 1 88.31 294 VAL B C 1
ATOM 6372 O O . VAL B 1 294 ? -16.359 4.266 -3.139 1 88.31 294 VAL B O 1
ATOM 6375 N N . ALA B 1 295 ? -18.203 3.518 -4.301 1 93.19 295 ALA B N 1
ATOM 6376 C CA . ALA B 1 295 ? -19.031 3.477 -3.102 1 93.19 295 ALA B CA 1
ATOM 6377 C C . ALA B 1 295 ? -18.781 2.199 -2.305 1 93.19 295 ALA B C 1
ATOM 6379 O O . ALA B 1 295 ? -18.688 1.11 -2.877 1 93.19 295 ALA B O 1
ATOM 6380 N N . VAL B 1 296 ? -18.688 2.363 -0.979 1 95.56 296 VAL B N 1
ATOM 6381 C CA . VAL B 1 296 ? -18.172 1.263 -0.17 1 95.56 296 VAL B CA 1
ATOM 6382 C C . VAL B 1 296 ? -19.109 1.01 1.012 1 95.56 296 VAL B C 1
ATOM 6384 O O . VAL B 1 296 ? -19.719 1.942 1.538 1 95.56 296 VAL B O 1
ATOM 6387 N N . HIS B 1 297 ? -19.219 -0.251 1.357 1 97.19 297 HIS B N 1
ATOM 6388 C CA . HIS B 1 297 ? -19.906 -0.667 2.574 1 97.19 297 HIS B CA 1
ATOM 6389 C C . HIS B 1 297 ? -18.984 -1.475 3.48 1 97.19 297 HIS B C 1
ATOM 6391 O O . HIS B 1 297 ? -18.125 -2.219 2.998 1 97.19 297 HIS B O 1
ATOM 6397 N N . GLU B 1 298 ? -19.141 -1.266 4.75 1 97.12 298 GLU B N 1
ATOM 6398 C CA . GLU B 1 298 ? -18.469 -2.105 5.738 1 97.12 298 GLU B CA 1
ATOM 6399 C C . GLU B 1 298 ? -19.391 -3.227 6.223 1 97.12 298 GLU B C 1
ATOM 6401 O O . GLU B 1 298 ? -20.578 -3.004 6.465 1 97.12 298 GLU B O 1
ATOM 6406 N N . VAL B 1 299 ? -18.844 -4.43 6.219 1 97.69 299 VAL B N 1
ATOM 6407 C CA . VAL B 1 299 ? -19.625 -5.566 6.707 1 97.69 299 VAL B CA 1
ATOM 6408 C C . VAL B 1 299 ? -19.5 -5.652 8.227 1 97.69 299 VAL B C 1
ATOM 6410 O O . VAL B 1 299 ? -18.406 -5.715 8.773 1 97.69 299 VAL B O 1
ATOM 6413 N N . LEU B 1 300 ? -20.625 -5.617 8.852 1 96.31 300 LEU B N 1
ATOM 6414 C CA . LEU B 1 300 ? -20.688 -5.715 10.305 1 96.31 300 LEU B CA 1
ATOM 6415 C C . LEU B 1 300 ? -21.109 -7.117 10.734 1 96.31 300 LEU B C 1
ATOM 6417 O O . LEU B 1 300 ? -22.172 -7.598 10.344 1 96.31 300 LEU B O 1
ATOM 6421 N N . TYR B 1 301 ? -20.312 -7.746 11.539 1 93.75 301 TYR B N 1
ATOM 6422 C CA . TYR B 1 301 ? -20.625 -9.125 11.891 1 93.75 301 TYR B CA 1
ATOM 6423 C C . TYR B 1 301 ? -20.406 -9.375 13.383 1 93.75 301 TYR B C 1
ATOM 6425 O O . TYR B 1 301 ? -20.641 -10.484 13.867 1 93.75 301 TYR B O 1
ATOM 6433 N N . THR B 1 302 ? -19.906 -8.406 14.133 1 90.56 302 THR B N 1
ATOM 6434 C CA . THR B 1 302 ? -19.797 -8.492 15.586 1 90.56 302 THR B CA 1
ATOM 6435 C C . THR B 1 302 ? -20.766 -7.531 16.266 1 90.56 302 THR B C 1
ATOM 6437 O O . THR B 1 302 ? -21.203 -6.551 15.656 1 90.56 302 THR B O 1
ATOM 6440 N N . GLU B 1 303 ? -21.047 -7.762 17.5 1 87.06 303 GLU B N 1
ATOM 6441 C CA . GLU B 1 303 ? -21.953 -6.895 18.266 1 87.06 303 GLU B CA 1
ATOM 6442 C C . GLU B 1 303 ? -21.375 -5.492 18.406 1 87.06 303 GLU B C 1
ATOM 6444 O O . GLU B 1 303 ? -22.109 -4.504 18.344 1 87.06 303 GLU B O 1
ATOM 6449 N N . ARG B 1 304 ? -20.188 -5.461 18.516 1 83.94 304 ARG B N 1
ATOM 6450 C CA . ARG B 1 304 ? -19.516 -4.176 18.672 1 83.94 304 ARG B CA 1
ATOM 6451 C C . ARG B 1 304 ? -19.625 -3.352 17.391 1 83.94 304 ARG B C 1
ATOM 6453 O O . ARG B 1 304 ? -19.875 -2.146 17.438 1 83.94 304 ARG B O 1
ATOM 6460 N N . ASP B 1 305 ? -19.516 -4.027 16.328 1 87.75 305 ASP B N 1
ATOM 6461 C CA . ASP B 1 305 ? -19.578 -3.34 15.039 1 87.75 305 ASP B CA 1
ATOM 6462 C C . ASP B 1 305 ? -20.984 -2.854 14.734 1 87.75 305 ASP B C 1
ATOM 6464 O O . ASP B 1 305 ? -21.172 -1.816 14.094 1 87.75 305 ASP B O 1
ATOM 6468 N N . MET B 1 306 ? -21.922 -3.596 15.234 1 92.88 306 MET B N 1
ATOM 6469 C CA . MET B 1 306 ? -23.312 -3.293 14.93 1 92.88 306 MET B CA 1
ATOM 6470 C C . MET B 1 306 ? -23.719 -1.949 15.531 1 92.88 306 MET B C 1
ATOM 6472 O O . MET B 1 306 ? -24.703 -1.343 15.086 1 92.88 306 MET B O 1
ATOM 6476 N N . LYS B 1 307 ? -23 -1.478 16.438 1 91.19 307 LYS B N 1
ATOM 6477 C CA . LYS B 1 307 ? -23.281 -0.188 17.047 1 91.19 307 LYS B CA 1
ATOM 6478 C C . LYS B 1 307 ? -23.125 0.952 16.047 1 91.19 307 LYS B C 1
ATOM 6480 O O . LYS B 1 307 ? -23.703 2.027 16.234 1 91.19 307 LYS B O 1
ATOM 6485 N N . LYS B 1 308 ? -22.406 0.699 15.008 1 93.31 308 LYS B N 1
ATOM 6486 C CA . LYS B 1 308 ? -22.234 1.705 13.969 1 93.31 308 LYS B CA 1
ATOM 6487 C C . LYS B 1 308 ? -23.562 2.061 13.312 1 93.31 308 LYS B C 1
ATOM 6489 O O . LYS B 1 308 ? -23.719 3.164 12.789 1 93.31 308 LYS B O 1
ATOM 6494 N N . LEU B 1 309 ? -24.453 1.131 13.375 1 95.5 309 LEU B N 1
ATOM 6495 C CA . LEU B 1 309 ? -25.75 1.343 12.727 1 95.5 309 LEU B CA 1
ATOM 6496 C C . LEU B 1 309 ? -26.562 2.381 13.484 1 95.5 309 LEU B C 1
ATOM 6498 O O . LEU B 1 309 ? -27.5 2.963 12.93 1 95.5 309 LEU B O 1
ATOM 6502 N N . LEU B 1 310 ? -26.203 2.609 14.688 1 95.06 310 LEU B N 1
ATOM 6503 C CA . LEU B 1 310 ? -26.938 3.561 15.516 1 95.06 310 LEU B CA 1
ATOM 6504 C C . LEU B 1 310 ? -26.719 4.988 15.031 1 95.06 310 LEU B C 1
ATOM 6506 O O . LEU B 1 310 ? -27.516 5.879 15.328 1 95.06 310 LEU B O 1
ATOM 6510 N N . TYR B 1 311 ? -25.672 5.238 14.289 1 95.56 311 TYR B N 1
ATOM 6511 C CA . TYR B 1 311 ? -25.438 6.594 13.797 1 95.56 311 TYR B CA 1
ATOM 6512 C C . TYR B 1 311 ? -25.344 6.617 12.273 1 95.56 311 TYR B C 1
ATOM 6514 O O . TYR B 1 311 ? -24.766 7.543 11.703 1 95.56 311 TYR B O 1
ATOM 6522 N N . GLU B 1 312 ? -25.797 5.645 11.625 1 95.19 312 GLU B N 1
ATOM 6523 C CA . GLU B 1 312 ? -25.75 5.559 10.164 1 95.19 312 GLU B CA 1
ATOM 6524 C C . GLU B 1 312 ? -26.516 6.715 9.523 1 95.19 312 GLU B C 1
ATOM 6526 O O . GLU B 1 312 ? -26.094 7.254 8.5 1 95.19 312 GLU B O 1
ATOM 6531 N N . ALA B 1 313 ? -27.656 7.027 10.102 1 95.75 313 ALA B N 1
ATOM 6532 C CA . ALA B 1 313 ? -28.469 8.117 9.57 1 95.75 313 ALA B CA 1
ATOM 6533 C C . ALA B 1 313 ? -27.688 9.43 9.57 1 95.75 313 ALA B C 1
ATOM 6535 O O . ALA B 1 313 ? -27.75 10.203 8.609 1 95.75 313 ALA B O 1
ATOM 6536 N N . GLN B 1 314 ? -27 9.672 10.648 1 96.62 314 GLN B N 1
ATOM 6537 C CA . GLN B 1 314 ? -26.203 10.891 10.758 1 96.62 314 GLN B CA 1
ATOM 6538 C C . GLN B 1 314 ? -25.047 10.883 9.758 1 96.62 314 GLN B C 1
ATOM 6540 O O . GLN B 1 314 ? -24.672 11.922 9.211 1 96.62 314 GLN B O 1
ATOM 6545 N N . MET B 1 315 ? -24.5 9.719 9.523 1 96.19 315 MET B N 1
ATOM 6546 C CA . MET B 1 315 ? -23.453 9.602 8.508 1 96.19 315 MET B CA 1
ATOM 6547 C C . MET B 1 315 ? -24 9.93 7.121 1 96.19 315 MET B C 1
ATOM 6549 O O . MET B 1 315 ? -23.359 10.648 6.352 1 96.19 315 MET B O 1
ATOM 6553 N N . THR B 1 316 ? -25.109 9.43 6.844 1 95.56 316 THR B N 1
ATOM 6554 C CA . THR B 1 316 ? -25.75 9.672 5.555 1 95.56 316 THR B CA 1
ATOM 6555 C C . THR B 1 316 ? -26.078 11.148 5.371 1 95.56 316 THR B C 1
ATOM 6557 O O . THR B 1 316 ? -25.922 11.695 4.277 1 95.56 316 THR B O 1
ATOM 6560 N N . ASP B 1 317 ? -26.516 11.727 6.434 1 96.75 317 ASP B N 1
ATOM 6561 C CA . ASP B 1 317 ? -26.797 13.164 6.391 1 96.75 317 ASP B CA 1
ATOM 6562 C C . ASP B 1 317 ? -25.531 13.953 6.07 1 96.75 317 ASP B C 1
ATOM 6564 O O . ASP B 1 317 ? -25.562 14.922 5.312 1 96.75 317 ASP B O 1
ATOM 6568 N N . LEU B 1 318 ? -24.484 13.516 6.676 1 97 318 LEU B N 1
ATOM 6569 C CA . LEU B 1 318 ? -23.219 14.18 6.406 1 97 318 LEU B CA 1
ATOM 6570 C C . LEU B 1 318 ? -22.812 14 4.949 1 97 318 LEU B C 1
ATOM 6572 O O . LEU B 1 318 ? -22.359 14.953 4.305 1 97 318 LEU B O 1
ATOM 6576 N N . TYR B 1 319 ? -23 12.773 4.426 1 94.88 319 TYR B N 1
ATOM 6577 C CA . TYR B 1 319 ? -22.703 12.531 3.021 1 94.88 319 TYR B CA 1
ATOM 6578 C C . TYR B 1 319 ? -23.5 13.453 2.115 1 94.88 319 TYR B C 1
ATOM 6580 O O . TYR B 1 319 ? -22.953 14.039 1.177 1 94.88 319 TYR B O 1
ATOM 6588 N N . ARG B 1 320 ? -24.719 13.594 2.393 1 94.75 320 ARG B N 1
ATOM 6589 C CA . ARG B 1 320 ? -25.594 14.43 1.592 1 94.75 320 ARG B CA 1
ATOM 6590 C C . ARG B 1 320 ? -25.188 15.891 1.656 1 94.75 320 ARG B C 1
ATOM 6592 O O . ARG B 1 320 ? -25.234 16.609 0.649 1 94.75 320 ARG B O 1
ATOM 6599 N N . ALA B 1 321 ? -24.828 16.266 2.818 1 95.44 321 ALA B N 1
ATOM 6600 C CA . ALA B 1 321 ? -24.391 17.641 2.986 1 95.44 321 ALA B CA 1
ATOM 6601 C C . ALA B 1 321 ? -23.125 17.922 2.178 1 95.44 321 ALA B C 1
ATOM 6603 O O . ALA B 1 321 ? -22.984 18.969 1.545 1 95.44 321 ALA B O 1
ATOM 6604 N N . ILE B 1 322 ? -22.219 17.016 2.223 1 93.25 322 ILE B N 1
ATOM 6605 C CA . ILE B 1 322 ? -20.953 17.141 1.497 1 93.25 322 ILE B CA 1
ATOM 6606 C C . ILE B 1 322 ? -21.234 17.156 -0.006 1 93.25 322 ILE B C 1
ATOM 6608 O O . ILE B 1 322 ? -20.688 17.984 -0.738 1 93.25 322 ILE B O 1
ATOM 6612 N N . GLU B 1 323 ? -22.047 16.25 -0.466 1 90.88 323 GLU B N 1
ATOM 6613 C CA . GLU B 1 323 ? -22.391 16.172 -1.88 1 90.88 323 GLU B CA 1
ATOM 6614 C C . GLU B 1 323 ? -23.078 17.438 -2.355 1 90.88 323 GLU B C 1
ATOM 6616 O O . GLU B 1 323 ? -22.875 17.875 -3.492 1 90.88 323 GLU B O 1
ATOM 6621 N N . GLY B 1 324 ? -23.828 18.016 -1.524 1 92.12 324 GLY B N 1
ATOM 6622 C CA . GLY B 1 324 ? -24.547 19.234 -1.854 1 92.12 324 GLY B CA 1
ATOM 6623 C C . GLY B 1 324 ? -23.688 20.484 -1.7 1 92.12 324 GLY B C 1
ATOM 6624 O O . GLY B 1 324 ? -24.109 21.578 -2.09 1 92.12 324 GLY B O 1
ATOM 6625 N N . GLY B 1 325 ? -22.547 20.328 -1.173 1 91.5 325 GLY B N 1
ATOM 6626 C CA . GLY B 1 325 ? -21.672 21.484 -0.968 1 91.5 325 GLY B CA 1
ATOM 6627 C C . GLY B 1 325 ? -22.219 22.484 0.031 1 91.5 325 GLY B C 1
ATOM 6628 O O . GLY B 1 325 ? -22.156 23.688 -0.189 1 91.5 325 GLY B O 1
ATOM 6629 N N . LEU B 1 326 ? -22.797 21.984 1.121 1 93.75 326 LEU B N 1
ATOM 6630 C CA . LEU B 1 326 ? -23.484 22.859 2.062 1 93.75 326 LEU B CA 1
ATOM 6631 C C . LEU B 1 326 ? -22.531 23.406 3.111 1 93.75 326 LEU B C 1
ATOM 6633 O O . LEU B 1 326 ? -22.766 23.266 4.312 1 93.75 326 LEU B O 1
ATOM 6637 N N . TRP B 1 327 ? -21.484 24.047 2.709 1 93.44 327 TRP B N 1
ATOM 6638 C CA . TRP B 1 327 ? -20.391 24.531 3.551 1 93.44 327 TRP B CA 1
ATOM 6639 C C . TRP B 1 327 ? -20.859 25.672 4.441 1 93.44 327 TRP B C 1
ATOM 6641 O O . TRP B 1 327 ? -20.234 25.969 5.465 1 93.44 327 TRP B O 1
ATOM 6651 N N . LYS B 1 328 ? -21.938 26.359 4.105 1 92.06 328 LYS B N 1
ATOM 6652 C CA . LYS B 1 328 ? -22.406 27.5 4.875 1 92.06 328 LYS B CA 1
ATOM 6653 C C . LYS B 1 328 ? -22.844 27.078 6.273 1 92.06 328 LYS B C 1
ATOM 6655 O O . LYS B 1 328 ? -22.562 27.766 7.254 1 92.06 328 LYS B O 1
ATOM 6660 N N . ASP B 1 329 ? -23.531 25.969 6.316 1 92.19 329 ASP B N 1
ATOM 6661 C CA . ASP B 1 329 ? -24 25.547 7.633 1 92.19 329 ASP B CA 1
ATOM 6662 C C . ASP B 1 329 ? -24.203 24.031 7.676 1 92.19 329 ASP B C 1
ATOM 6664 O O . ASP B 1 329 ? -23.812 23.375 8.641 1 92.19 329 ASP B O 1
ATOM 6668 N N . GLY B 1 330 ? -24.656 23.406 6.566 1 94.38 330 GLY B N 1
ATOM 6669 C CA . GLY B 1 330 ? -25.109 22.031 6.543 1 94.38 330 GLY B CA 1
ATOM 6670 C C . GLY B 1 330 ? -24.047 21.031 6.949 1 94.38 330 GLY B C 1
ATOM 6671 O O . GLY B 1 330 ? -24.297 20.125 7.742 1 94.38 330 GLY B O 1
ATOM 6672 N N . ILE B 1 331 ? -22.875 21.203 6.41 1 95.94 331 ILE B N 1
ATOM 6673 C CA . ILE B 1 331 ? -21.781 20.266 6.676 1 95.94 331 ILE B CA 1
ATOM 6674 C C . ILE B 1 331 ? -21.359 20.375 8.141 1 95.94 331 ILE B C 1
ATOM 6676 O O . ILE B 1 331 ? -21.156 19.359 8.805 1 95.94 331 ILE B O 1
ATOM 6680 N N . PHE B 1 332 ? -21.25 21.609 8.664 1 96.69 332 PHE B N 1
ATOM 6681 C CA . PHE B 1 332 ? -20.844 21.844 10.047 1 96.69 332 PHE B CA 1
ATOM 6682 C C . PHE B 1 332 ? -21.844 21.219 11.016 1 96.69 332 PHE B C 1
ATOM 6684 O O . PHE B 1 332 ? -21.453 20.516 11.945 1 96.69 332 PHE B O 1
ATOM 6691 N N . ILE B 1 333 ? -23.109 21.438 10.719 1 96.56 333 ILE B N 1
ATOM 6692 C CA . ILE B 1 333 ? -24.172 20.953 11.578 1 96.56 333 ILE B CA 1
ATOM 6693 C C . ILE B 1 333 ? -24.219 19.422 11.531 1 96.56 333 ILE B C 1
ATOM 6695 O O . ILE B 1 333 ? -24.297 18.766 12.57 1 96.56 333 ILE B O 1
ATOM 6699 N N . SER B 1 334 ? -24.156 18.891 10.352 1 97.44 334 SER B N 1
ATOM 6700 C CA . SER B 1 334 ? -24.219 17.453 10.188 1 97.44 334 SER B CA 1
ATOM 6701 C C . SER B 1 334 ? -23.031 16.766 10.875 1 97.44 334 SER B C 1
ATOM 6703 O O . SER B 1 334 ? -23.172 15.703 11.477 1 97.44 334 SER B O 1
ATOM 6705 N N . LEU B 1 335 ? -21.875 17.375 10.75 1 97.94 335 LEU B N 1
ATOM 6706 C CA . LEU B 1 335 ? -20.672 16.797 11.359 1 97.94 335 LEU B CA 1
ATOM 6707 C C . LEU B 1 335 ? -20.797 16.75 12.875 1 97.94 335 LEU B C 1
ATOM 6709 O O . LEU B 1 335 ? -20.531 15.711 13.492 1 97.94 335 LEU B O 1
ATOM 6713 N N . LEU B 1 336 ? -21.172 17.859 13.469 1 98 336 LEU B N 1
ATOM 6714 C CA . LEU B 1 336 ? -21.281 17.922 14.922 1 98 336 LEU B CA 1
ATOM 6715 C C . LEU B 1 336 ? -22.375 17 15.438 1 98 336 LEU B C 1
ATOM 6717 O O . LEU B 1 336 ? -22.266 16.438 16.516 1 98 336 LEU B O 1
ATOM 6721 N N . THR B 1 337 ? -23.469 16.938 14.617 1 97.38 337 THR B N 1
ATOM 6722 C CA . THR B 1 337 ? -24.531 16 14.969 1 97.38 337 THR B CA 1
ATOM 6723 C C . THR B 1 337 ? -24.016 14.562 14.945 1 97.38 337 THR B C 1
ATOM 6725 O O . THR B 1 337 ? -24.344 13.773 15.836 1 97.38 337 THR B O 1
ATOM 6728 N N . LEU B 1 338 ? -23.266 14.242 13.953 1 97.94 338 LEU B N 1
ATOM 6729 C CA . LEU B 1 338 ? -22.656 12.922 13.836 1 97.94 338 LEU B CA 1
ATOM 6730 C C . LEU B 1 338 ? -21.734 12.641 15.016 1 97.94 338 LEU B C 1
ATOM 6732 O O . LEU B 1 338 ? -21.828 11.586 15.648 1 97.94 338 LEU B O 1
ATOM 6736 N N . ILE B 1 339 ? -20.812 13.578 15.32 1 97.88 339 ILE B N 1
ATOM 6737 C CA . ILE B 1 339 ? -19.844 13.414 16.406 1 97.88 339 ILE B CA 1
ATOM 6738 C C . ILE B 1 339 ? -20.578 13.164 17.719 1 97.88 339 ILE B C 1
ATOM 6740 O O . ILE B 1 339 ? -20.234 12.25 18.469 1 97.88 339 ILE B O 1
ATOM 6744 N N . SER B 1 340 ? -21.641 13.93 17.953 1 97.5 340 SER B N 1
ATOM 6745 C CA . SER B 1 340 ? -22.422 13.781 19.172 1 97.5 340 SER B CA 1
ATOM 6746 C C . SER B 1 340 ? -23.047 12.398 19.25 1 97.5 340 SER B C 1
ATOM 6748 O O . SER B 1 340 ? -23.047 11.773 20.312 1 97.5 340 SER B O 1
ATOM 6750 N N . LYS B 1 341 ? -23.594 11.992 18.156 1 97.44 341 LYS B N 1
ATOM 6751 C CA . LYS B 1 341 ? -24.234 10.68 18.141 1 97.44 341 LYS B CA 1
ATOM 6752 C C . LYS B 1 341 ? -23.234 9.562 18.359 1 97.44 341 LYS B C 1
ATOM 6754 O O . LYS B 1 341 ? -23.516 8.594 19.062 1 97.44 341 LYS B O 1
ATOM 6759 N N . VAL B 1 342 ? -22.047 9.625 17.719 1 96.88 342 VAL B N 1
ATOM 6760 C CA . VAL B 1 342 ? -21 8.625 17.875 1 96.88 342 VAL B CA 1
ATOM 6761 C C . VAL B 1 342 ? -20.578 8.562 19.344 1 96.88 342 VAL B C 1
ATOM 6763 O O . VAL B 1 342 ? -20.453 7.48 19.922 1 96.88 342 VAL B O 1
ATOM 6766 N N . LEU B 1 343 ? -20.375 9.703 19.953 1 96.81 343 LEU B N 1
ATOM 6767 C CA . LEU B 1 343 ? -19.953 9.773 21.344 1 96.81 343 LEU B CA 1
ATOM 6768 C C . LEU B 1 343 ? -21.016 9.18 22.266 1 96.81 343 LEU B C 1
ATOM 6770 O O . LEU B 1 343 ? -20.688 8.586 23.297 1 96.81 343 LEU B O 1
ATOM 6774 N N . ARG B 1 344 ? -22.25 9.312 21.891 1 95.75 344 ARG B N 1
ATOM 6775 C CA . ARG B 1 344 ? -23.344 8.773 22.688 1 95.75 344 ARG B CA 1
ATOM 6776 C C . ARG B 1 344 ? -23.375 7.25 22.609 1 95.75 344 ARG B C 1
ATOM 6778 O O . ARG B 1 344 ? -23.766 6.586 23.578 1 95.75 344 ARG B O 1
ATOM 6785 N N . THR B 1 345 ? -22.969 6.742 21.5 1 93.75 345 THR B N 1
ATOM 6786 C CA . THR B 1 345 ? -23.062 5.309 21.266 1 93.75 345 THR B CA 1
ATOM 6787 C C . THR B 1 345 ? -21.828 4.582 21.781 1 93.75 345 THR B C 1
ATOM 6789 O O . THR B 1 345 ? -21.875 3.375 22.031 1 93.75 345 THR B O 1
ATOM 6792 N N . MET B 1 346 ? -20.781 5.234 22.016 1 91.88 346 MET B N 1
ATOM 6793 C CA . MET B 1 346 ? -19.516 4.633 22.438 1 91.88 346 MET B CA 1
ATOM 6794 C C . MET B 1 346 ? -19.547 4.336 23.938 1 91.88 346 MET B C 1
ATOM 6796 O O . MET B 1 346 ? -20.312 4.945 24.688 1 91.88 346 MET B O 1
ATOM 6800 N N . PRO B 1 347 ? -18.703 3.414 24.375 1 90.12 347 PRO B N 1
ATOM 6801 C CA . PRO B 1 347 ? -18.562 3.191 25.812 1 90.12 347 PRO B CA 1
ATOM 6802 C C . PRO B 1 347 ? -18.031 4.414 26.547 1 90.12 347 PRO B C 1
ATOM 6804 O O . PRO B 1 347 ? -17.531 5.352 25.922 1 90.12 347 PRO B O 1
ATOM 6807 N N . LYS B 1 348 ? -18.125 4.34 27.828 1 93.19 348 LYS B N 1
ATOM 6808 C CA . LYS B 1 348 ? -17.656 5.449 28.656 1 93.19 348 LYS B CA 1
ATOM 6809 C C . LYS B 1 348 ? -16.156 5.645 28.5 1 93.19 348 LYS B C 1
ATOM 6811 O O . LYS B 1 348 ? -15.391 4.676 28.5 1 93.19 348 LYS B O 1
ATOM 6816 N N . ILE B 1 349 ? -15.867 6.879 28.234 1 92.94 349 ILE B N 1
ATOM 6817 C CA . ILE B 1 349 ? -14.453 7.191 28.062 1 92.94 349 ILE B CA 1
ATOM 6818 C C . ILE B 1 349 ? -14.047 8.297 29.031 1 92.94 349 ILE B C 1
ATOM 6820 O O . ILE B 1 349 ? -14.898 9.008 29.562 1 92.94 349 ILE B O 1
ATOM 6824 N N . LYS B 1 350 ? -12.75 8.32 29.344 1 92.5 350 LYS B N 1
ATOM 6825 C CA . LYS B 1 350 ? -12.117 9.406 30.094 1 92.5 350 LYS B CA 1
ATOM 6826 C C . LYS B 1 350 ? -10.766 9.773 29.484 1 92.5 350 LYS B C 1
ATOM 6828 O O . LYS B 1 350 ? -9.859 8.938 29.422 1 92.5 350 LYS B O 1
ATOM 6833 N N . ILE B 1 351 ? -10.719 10.961 28.984 1 92.31 351 ILE B N 1
ATOM 6834 C CA . ILE B 1 351 ? -9.445 11.406 28.422 1 92.31 351 ILE B CA 1
ATOM 6835 C C . ILE B 1 351 ? -8.938 12.625 29.188 1 92.31 351 ILE B C 1
ATOM 6837 O O . ILE B 1 351 ? -9.719 13.469 29.609 1 92.31 351 ILE B O 1
ATOM 6841 N N . ASP B 1 352 ? -7.641 12.703 29.375 1 88.88 352 ASP B N 1
ATOM 6842 C CA . ASP B 1 352 ? -7.016 13.836 30.062 1 88.88 352 ASP B CA 1
ATOM 6843 C C . ASP B 1 352 ? -6.434 14.828 29.047 1 88.88 352 ASP B C 1
ATOM 6845 O O . ASP B 1 352 ? -5.621 14.453 28.203 1 88.88 352 ASP B O 1
ATOM 6849 N N . VAL B 1 353 ? -6.938 15.984 29.141 1 86.44 353 VAL B N 1
ATOM 6850 C CA . VAL B 1 353 ? -6.473 17.016 28.234 1 86.44 353 VAL B CA 1
ATOM 6851 C C . VAL B 1 353 ? -5.824 18.156 29.016 1 86.44 353 VAL B C 1
ATOM 6853 O O . VAL B 1 353 ? -6.195 18.406 30.172 1 86.44 353 VAL B O 1
ATOM 6856 N N . THR B 1 354 ? -4.789 18.766 28.5 1 77.06 354 THR B N 1
ATOM 6857 C CA . THR B 1 354 ? -4.113 19.891 29.125 1 77.06 354 THR B CA 1
ATOM 6858 C C . THR B 1 354 ? -4.449 21.188 28.391 1 77.06 354 THR B C 1
ATOM 6860 O O . THR B 1 354 ? -4.148 21.344 27.203 1 77.06 354 THR B O 1
ATOM 6863 N N . GLU B 1 355 ? -5.164 21.969 29 1 69.94 355 GLU B N 1
ATOM 6864 C CA . GLU B 1 355 ? -5.48 23.297 28.484 1 69.94 355 GLU B CA 1
ATOM 6865 C C . GLU B 1 355 ? -4.945 24.391 29.391 1 69.94 355 GLU B C 1
ATOM 6867 O O . GLU B 1 355 ? -5.312 24.469 30.562 1 69.94 355 GLU B O 1
ATOM 6872 N N . GLN B 1 356 ? -4.082 25.297 28.859 1 63.81 356 GLN B N 1
ATOM 6873 C CA . GLN B 1 356 ? -3.5 26.391 29.609 1 63.81 356 GLN B CA 1
ATOM 6874 C C . GLN B 1 356 ? -2.832 25.906 30.891 1 63.81 356 GLN B C 1
ATOM 6876 O O . GLN B 1 356 ? -3.041 26.469 31.969 1 63.81 356 GLN B O 1
ATOM 6881 N N . GLY B 1 357 ? -2.232 24.703 30.828 1 61.16 357 GLY B N 1
ATOM 6882 C CA . GLY B 1 357 ? -1.453 24.172 31.922 1 61.16 357 GLY B CA 1
ATOM 6883 C C . GLY B 1 357 ? -2.283 23.375 32.906 1 61.16 357 GLY B C 1
ATOM 6884 O O . GLY B 1 357 ? -1.747 22.797 33.875 1 61.16 357 GLY B O 1
ATOM 6885 N N . ILE B 1 358 ? -3.545 23.406 32.719 1 70.81 358 ILE B N 1
ATOM 6886 C CA . ILE B 1 358 ? -4.414 22.672 33.625 1 70.81 358 ILE B CA 1
ATOM 6887 C C . ILE B 1 358 ? -4.863 21.359 33 1 70.81 358 ILE B C 1
ATOM 6889 O O . ILE B 1 358 ? -5.324 21.344 31.859 1 70.81 358 ILE B O 1
ATOM 6893 N N . ILE B 1 359 ? -4.719 20.297 33.75 1 83.06 359 ILE B N 1
ATOM 6894 C CA . ILE B 1 359 ? -5.145 19 33.281 1 83.06 359 ILE B CA 1
ATOM 6895 C C . ILE B 1 359 ? -6.621 18.781 33.594 1 83.06 359 ILE B C 1
ATOM 6897 O O . ILE B 1 359 ? -7.047 18.969 34.75 1 83.06 359 ILE B O 1
ATOM 6901 N N . GLN B 1 360 ? -7.367 18.547 32.625 1 87.94 360 GLN B N 1
ATOM 6902 C CA . GLN B 1 360 ? -8.797 18.281 32.812 1 87.94 360 GLN B CA 1
ATOM 6903 C C . GLN B 1 360 ? -9.172 16.922 32.219 1 87.94 360 GLN B C 1
ATOM 6905 O O . GLN B 1 360 ? -8.656 16.531 31.172 1 87.94 360 GLN B O 1
ATOM 6910 N N . SER B 1 361 ? -10.039 16.25 32.938 1 92.94 361 SER B N 1
ATOM 6911 C CA . SER B 1 361 ? -10.547 14.969 32.438 1 92.94 361 SER B CA 1
ATOM 6912 C C . SER B 1 361 ? -11.906 15.141 31.781 1 92.94 361 SER B C 1
ATOM 6914 O O . SER B 1 361 ? -12.828 15.727 32.344 1 92.94 361 SER B O 1
ATOM 6916 N N . LEU B 1 362 ? -12.016 14.688 30.594 1 94.56 362 LEU B N 1
ATOM 6917 C CA . LEU B 1 362 ? -13.25 14.82 29.828 1 94.56 362 LEU B CA 1
ATOM 6918 C C . LEU B 1 362 ? -13.914 13.461 29.609 1 94.56 362 LEU B C 1
ATOM 6920 O O . LEU B 1 362 ? -13.227 12.461 29.375 1 94.56 362 LEU B O 1
ATOM 6924 N N . THR B 1 363 ? -15.195 13.422 29.766 1 95.94 363 THR B N 1
ATOM 6925 C CA . THR B 1 363 ? -16 12.227 29.531 1 95.94 363 THR B CA 1
ATOM 6926 C C . THR B 1 363 ? -16.797 12.367 28.234 1 95.94 363 THR B C 1
ATOM 6928 O O . THR B 1 363 ? -16.719 13.398 27.562 1 95.94 363 THR B O 1
ATOM 6931 N N . ASN B 1 364 ? -17.594 11.273 27.938 1 96.19 364 ASN B N 1
ATOM 6932 C CA . ASN B 1 364 ? -18.484 11.344 26.781 1 96.19 364 ASN B CA 1
ATOM 6933 C C . ASN B 1 364 ? -19.438 12.531 26.875 1 96.19 364 ASN B C 1
ATOM 6935 O O . ASN B 1 364 ? -19.594 13.289 25.922 1 96.19 364 ASN B O 1
ATOM 6939 N N . GLU B 1 365 ? -19.969 12.711 28.062 1 96.25 365 GLU B N 1
ATOM 6940 C CA . GLU B 1 365 ? -20.984 13.742 28.266 1 96.25 365 GLU B CA 1
ATOM 6941 C C . GLU B 1 365 ? -20.375 15.141 28.109 1 96.25 365 GLU B C 1
ATOM 6943 O O . GLU B 1 365 ? -21.031 16.047 27.578 1 96.25 365 GLU B O 1
ATOM 6948 N N . ASP B 1 366 ? -19.219 15.242 28.578 1 96.62 366 ASP B N 1
ATOM 6949 C CA . ASP B 1 366 ? -18.531 16.531 28.438 1 96.62 366 ASP B CA 1
ATOM 6950 C C . ASP B 1 366 ? -18.328 16.875 26.969 1 96.62 366 ASP B C 1
ATOM 6952 O O . ASP B 1 366 ? -18.531 18.016 26.562 1 96.62 366 ASP B O 1
ATOM 6956 N N . LEU B 1 367 ? -17.906 15.922 26.234 1 97.19 367 LEU B N 1
ATOM 6957 C CA . LEU B 1 367 ? -17.609 16.141 24.828 1 97.19 367 LEU B CA 1
ATOM 6958 C C . LEU B 1 367 ? -18.891 16.391 24.031 1 97.19 367 LEU B C 1
ATOM 6960 O O . LEU B 1 367 ? -18.906 17.203 23.109 1 97.19 367 LEU B O 1
ATOM 6964 N N . ILE B 1 368 ? -19.953 15.68 24.406 1 97.56 368 ILE B N 1
ATOM 6965 C CA . ILE B 1 368 ? -21.25 15.891 23.766 1 97.56 368 ILE B CA 1
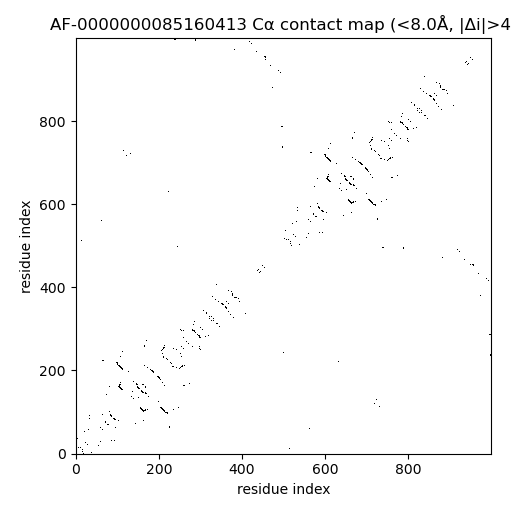ATOM 6966 C C . ILE B 1 368 ? -21.734 17.312 24.047 1 97.56 368 ILE B C 1
ATOM 6968 O O . ILE B 1 368 ? -22.203 18 23.141 1 97.56 368 ILE B O 1
ATOM 6972 N N . LYS B 1 369 ? -21.609 17.688 25.266 1 96.75 369 LYS B N 1
ATOM 6973 C CA . LYS B 1 369 ? -21.984 19.047 25.625 1 96.75 369 LYS B CA 1
ATOM 6974 C C . LYS B 1 369 ? -21.141 20.078 24.859 1 96.75 369 LYS B C 1
ATOM 6976 O O . LYS B 1 369 ? -21.656 21.078 24.391 1 96.75 369 LYS B O 1
ATOM 6981 N N . PHE B 1 370 ? -19.922 19.797 24.797 1 96.75 370 PHE B N 1
ATOM 6982 C CA . PHE B 1 370 ? -19.016 20.672 24.078 1 96.75 370 PHE B CA 1
ATOM 6983 C C . PHE B 1 370 ? -19.422 20.797 22.609 1 96.75 370 PHE B C 1
ATOM 6985 O O . PHE B 1 370 ? -19.422 21.891 22.047 1 96.75 370 PHE B O 1
ATOM 6992 N N . ALA B 1 371 ? -19.797 19.688 22.016 1 97.44 371 ALA B N 1
ATOM 6993 C CA . ALA B 1 371 ? -20.25 19.688 20.625 1 97.44 371 ALA B CA 1
ATOM 6994 C C . ALA B 1 371 ? -21.547 20.484 20.484 1 97.44 371 ALA B C 1
ATOM 6996 O O . ALA B 1 371 ? -21.719 21.234 19.516 1 97.44 371 ALA B O 1
ATOM 6997 N N . GLN B 1 372 ? -22.422 20.328 21.406 1 95.94 372 GLN B N 1
ATOM 6998 C CA . GLN B 1 372 ? -23.703 21.031 21.375 1 95.94 372 GLN B CA 1
ATOM 6999 C C . GLN B 1 372 ? -23.5 22.531 21.562 1 95.94 372 GLN B C 1
ATOM 7001 O O . GLN B 1 372 ? -24.125 23.344 20.875 1 95.94 372 GLN B O 1
ATOM 7006 N N . ASP B 1 373 ? -22.656 22.828 22.453 1 95.88 373 ASP B N 1
ATOM 7007 C CA . ASP B 1 373 ? -22.344 24.234 22.656 1 95.88 373 ASP B CA 1
ATOM 7008 C C . ASP B 1 373 ? -21.719 24.844 21.406 1 95.88 373 ASP B C 1
ATOM 7010 O O . ASP B 1 373 ? -22 25.984 21.062 1 95.88 373 ASP B O 1
ATOM 7014 N N . THR B 1 374 ? -20.875 24.094 20.828 1 96.44 374 THR B N 1
ATOM 7015 C CA . THR B 1 374 ? -20.25 24.547 19.594 1 96.44 374 THR B CA 1
ATOM 7016 C C . THR B 1 374 ? -21.297 24.766 18.5 1 96.44 374 THR B C 1
ATOM 7018 O O . THR B 1 374 ? -21.234 25.766 17.781 1 96.44 374 THR B O 1
ATOM 7021 N N . LEU B 1 375 ? -22.203 23.875 18.438 1 95.56 375 LEU B N 1
ATOM 7022 C CA . LEU B 1 375 ? -23.297 24 17.469 1 95.56 375 LEU B CA 1
ATOM 7023 C C . LEU B 1 375 ? -24.141 25.234 17.75 1 95.56 375 LEU B C 1
ATOM 7025 O O . LEU B 1 375 ? -24.516 25.953 16.812 1 95.56 375 LEU B O 1
ATOM 7029 N N . SER B 1 376 ? -24.406 25.484 19 1 93.69 376 SER B N 1
ATOM 7030 C CA . SER B 1 376 ? -25.172 26.672 19.391 1 93.69 376 SER B CA 1
ATOM 7031 C C . SER B 1 376 ? -24.406 27.953 19.062 1 93.69 376 SER B C 1
ATOM 7033 O O . SER B 1 376 ? -25 28.922 18.594 1 93.69 376 SER B O 1
ATOM 7035 N N . THR B 1 377 ? -23.172 27.891 19.312 1 92.69 377 THR B N 1
ATOM 7036 C CA . THR B 1 377 ? -22.328 29.047 19 1 92.69 377 THR B CA 1
ATOM 7037 C C . THR B 1 377 ? -22.344 29.328 17.5 1 92.69 377 THR B C 1
ATOM 7039 O O . THR B 1 377 ? -22.328 30.484 17.078 1 92.69 377 THR B O 1
ATOM 7042 N N . PHE B 1 378 ? -22.453 28.312 16.734 1 92.81 378 PHE B N 1
ATOM 7043 C CA . PHE B 1 378 ? -22.438 28.422 15.273 1 92.81 378 PHE B CA 1
ATOM 7044 C C . PHE B 1 378 ? -23.781 28.891 14.75 1 92.81 378 PHE B C 1
ATOM 7046 O O . PHE B 1 378 ? -23.859 29.828 13.945 1 92.81 378 PHE B O 1
ATOM 7053 N N . ARG B 1 379 ? -24.828 28.297 15.211 1 88.94 379 ARG B N 1
ATOM 7054 C CA . ARG B 1 379 ? -26.156 28.516 14.641 1 88.94 379 ARG B CA 1
ATOM 7055 C C . ARG B 1 379 ? -26.844 29.703 15.289 1 88.94 379 ARG B C 1
ATOM 7057 O O . ARG B 1 379 ? -27.469 30.516 14.609 1 88.94 379 ARG B O 1
ATOM 7064 N N . LEU B 1 380 ? -26.797 29.797 16.625 1 86.44 380 LEU B N 1
ATOM 7065 C CA . LEU B 1 380 ? -27.547 30.812 17.359 1 86.44 380 LEU B CA 1
ATOM 7066 C C . LEU B 1 380 ? -26.75 32.094 17.484 1 86.44 380 LEU B C 1
ATOM 7068 O O . LEU B 1 380 ? -27.234 33.188 17.141 1 86.44 380 LEU B O 1
ATOM 7072 N N . ALA B 1 381 ? -25.484 31.906 17.891 1 80.12 381 ALA B N 1
ATOM 7073 C CA . ALA B 1 381 ? -24.672 33.094 18.141 1 80.12 381 ALA B CA 1
ATOM 7074 C C . ALA B 1 381 ? -24.016 33.594 16.844 1 80.12 381 ALA B C 1
ATOM 7076 O O . ALA B 1 381 ? -23.562 34.719 16.766 1 80.12 381 ALA B O 1
ATOM 7077 N N . GLN B 1 382 ? -23.938 32.75 15.883 1 86.19 382 GLN B N 1
ATOM 7078 C CA . GLN B 1 382 ? -23.297 33.031 14.609 1 86.19 382 GLN B CA 1
ATOM 7079 C C . GLN B 1 382 ? -21.859 33.5 14.812 1 86.19 382 GLN B C 1
ATOM 7081 O O . GLN B 1 382 ? -21.406 34.438 14.148 1 86.19 382 GLN B O 1
ATOM 7086 N N . ASP B 1 383 ? -21.281 32.969 15.875 1 87.62 383 ASP B N 1
ATOM 7087 C CA . ASP B 1 383 ? -19.859 33.156 16.109 1 87.62 383 ASP B CA 1
ATOM 7088 C C . ASP B 1 383 ? -19.031 32.094 15.414 1 87.62 383 ASP B C 1
ATOM 7090 O O . ASP B 1 383 ? -18.562 31.141 16.062 1 87.62 383 ASP B O 1
ATOM 7094 N N . TYR B 1 384 ? -18.812 32.312 14.188 1 90.81 384 TYR B N 1
ATOM 7095 C CA . TYR B 1 384 ? -18.172 31.312 13.344 1 90.81 384 TYR B CA 1
ATOM 7096 C C . TYR B 1 384 ? -16.719 31.094 13.758 1 90.81 384 TYR B C 1
ATOM 7098 O O . TYR B 1 384 ? -16.234 29.953 13.727 1 90.81 384 TYR B O 1
ATOM 7106 N N . ARG B 1 385 ? -16.062 32.094 14.18 1 86.44 385 ARG B N 1
ATOM 7107 C CA . ARG B 1 385 ? -14.656 31.984 14.586 1 86.44 385 ARG B CA 1
ATOM 7108 C C . ARG B 1 385 ? -14.516 31.062 15.805 1 86.44 385 ARG B C 1
ATOM 7110 O O . ARG B 1 385 ? -13.719 30.125 15.789 1 86.44 385 ARG B O 1
ATOM 7117 N N . LYS B 1 386 ? -15.266 31.406 16.766 1 88.38 386 LYS B N 1
ATOM 7118 C CA . LYS B 1 386 ? -15.211 30.594 17.984 1 88.38 386 LYS B CA 1
ATOM 7119 C C . LYS B 1 386 ? -15.664 29.172 17.719 1 88.38 386 LYS B C 1
ATOM 7121 O O . LYS B 1 386 ? -15.094 28.219 18.281 1 88.38 386 LYS B O 1
ATOM 7126 N N . SER B 1 387 ? -16.672 29.016 16.891 1 94.31 387 SER B N 1
ATOM 7127 C CA . SER B 1 387 ? -17.188 27.688 16.562 1 94.31 387 SER B CA 1
ATOM 7128 C C . SER B 1 387 ? -16.109 26.828 15.891 1 94.31 387 SER B C 1
ATOM 7130 O O . SER B 1 387 ? -15.984 25.641 16.172 1 94.31 387 SER B O 1
ATOM 7132 N N . LEU B 1 388 ? -15.398 27.422 15 1 94 388 LEU B N 1
ATOM 7133 C CA . LEU B 1 388 ? -14.352 26.688 14.281 1 94 388 LEU B CA 1
ATOM 7134 C C . LEU B 1 388 ? -13.188 26.359 15.211 1 94 388 LEU B C 1
ATOM 7136 O O . LEU B 1 388 ? -12.578 25.297 15.086 1 94 388 LEU B O 1
ATOM 7140 N N . GLN B 1 389 ? -12.883 27.281 16.125 1 91.44 389 GLN B N 1
ATOM 7141 C CA . GLN B 1 389 ? -11.875 26.984 17.156 1 91.44 389 GLN B CA 1
ATOM 7142 C C . GLN B 1 389 ? -12.312 25.812 18.016 1 91.44 389 GLN B C 1
ATOM 7144 O O . GLN B 1 389 ? -11.5 24.953 18.359 1 91.44 389 GLN B O 1
ATOM 7149 N N . ASN B 1 390 ? -13.555 25.859 18.359 1 94.62 390 ASN B N 1
ATOM 7150 C CA . ASN B 1 390 ? -14.102 24.766 19.156 1 94.62 390 ASN B CA 1
ATOM 7151 C C . ASN B 1 390 ? -14.055 23.438 18.391 1 94.62 390 ASN B C 1
ATOM 7153 O O . ASN B 1 390 ? -13.781 22.391 18.984 1 94.62 390 ASN B O 1
ATOM 7157 N N . LEU B 1 391 ? -14.359 23.516 17.094 1 96.62 391 LEU B N 1
ATOM 7158 C CA . LEU B 1 391 ? -14.297 22.297 16.281 1 96.62 391 LEU B CA 1
ATOM 7159 C C . LEU B 1 391 ? -12.883 21.75 16.234 1 96.62 391 LEU B C 1
ATOM 7161 O O . LEU B 1 391 ? -12.688 20.531 16.312 1 96.62 391 LEU B O 1
ATOM 7165 N N . GLU B 1 392 ? -11.938 22.594 16.109 1 94.19 392 GLU B N 1
ATOM 7166 C CA . GLU B 1 392 ? -10.531 22.188 16.109 1 94.19 392 GLU B CA 1
ATOM 7167 C C . GLU B 1 392 ? -10.172 21.484 17.422 1 94.19 392 GLU B C 1
ATOM 7169 O O . GLU B 1 392 ? -9.523 20.438 17.406 1 94.19 392 GLU B O 1
ATOM 7174 N N . LYS B 1 393 ? -10.586 22.062 18.5 1 92.94 393 LYS B N 1
ATOM 7175 C CA . LYS B 1 393 ? -10.359 21.453 19.797 1 92.94 393 LYS B CA 1
ATOM 7176 C C . LYS B 1 393 ? -11.055 20.094 19.906 1 92.94 393 LYS B C 1
ATOM 7178 O O . LYS B 1 393 ? -10.469 19.125 20.406 1 92.94 393 LYS B O 1
ATOM 7183 N N . LEU B 1 394 ? -12.258 20.141 19.453 1 96.12 394 LEU B N 1
ATOM 7184 C CA . LEU B 1 394 ? -13.039 18.906 19.531 1 96.12 394 LEU B CA 1
ATOM 7185 C C . LEU B 1 394 ? -12.375 17.781 18.734 1 96.12 394 LEU B C 1
ATOM 7187 O O . LEU B 1 394 ? -12.258 16.656 19.219 1 96.12 394 LEU B O 1
ATOM 7191 N N . VAL B 1 395 ? -11.984 18.078 17.531 1 95.62 395 VAL B N 1
ATOM 7192 C CA . VAL B 1 395 ? -11.305 17.078 16.703 1 95.62 395 VAL B CA 1
ATOM 7193 C C . VAL B 1 395 ? -10.023 16.625 17.391 1 95.62 395 VAL B C 1
ATOM 7195 O O . VAL B 1 395 ? -9.688 15.43 17.359 1 95.62 395 VAL B O 1
ATOM 7198 N N . GLY B 1 396 ? -9.32 17.547 18.031 1 91.69 396 GLY B N 1
ATOM 7199 C CA . GLY B 1 396 ? -8.156 17.188 18.812 1 91.69 396 GLY B CA 1
ATOM 7200 C C . GLY B 1 396 ? -8.477 16.219 19.938 1 91.69 396 GLY B C 1
ATOM 7201 O O . GLY B 1 396 ? -7.719 15.281 20.188 1 91.69 396 GLY B O 1
ATOM 7202 N N . TYR B 1 397 ? -9.594 16.469 20.578 1 93.62 397 TYR B N 1
ATOM 7203 C CA . TYR B 1 397 ? -10.023 15.57 21.656 1 93.62 397 TYR B CA 1
ATOM 7204 C C . TYR B 1 397 ? -10.367 14.188 21.109 1 93.62 397 TYR B C 1
ATOM 7206 O O . TYR B 1 397 ? -10.031 13.172 21.719 1 93.62 397 TYR B O 1
ATOM 7214 N N . LEU B 1 398 ? -11.062 14.18 20 1 95.31 398 LEU B N 1
ATOM 7215 C CA . LEU B 1 398 ? -11.453 12.914 19.391 1 95.31 398 LEU B CA 1
ATOM 7216 C C . LEU B 1 398 ? -10.227 12.062 19.062 1 95.31 398 LEU B C 1
ATOM 7218 O O . LEU B 1 398 ? -10.258 10.844 19.219 1 95.31 398 LEU B O 1
ATOM 7222 N N . ASP B 1 399 ? -9.188 12.664 18.672 1 90.06 399 ASP B N 1
ATOM 7223 C CA . ASP B 1 399 ? -7.934 12 18.328 1 90.06 399 ASP B CA 1
ATOM 7224 C C . ASP B 1 399 ? -7.336 11.289 19.531 1 90.06 399 ASP B C 1
ATOM 7226 O O . ASP B 1 399 ? -6.594 10.32 19.391 1 90.06 399 ASP B O 1
ATOM 7230 N N . MET B 1 400 ? -7.676 11.727 20.672 1 89.38 400 MET B N 1
ATOM 7231 C CA . MET B 1 400 ? -7.105 11.188 21.906 1 89.38 400 MET B CA 1
ATOM 7232 C C . MET B 1 400 ? -7.934 10.023 22.422 1 89.38 400 MET B C 1
ATOM 7234 O O . MET B 1 400 ? -7.5 9.297 23.328 1 89.38 400 MET B O 1
ATOM 7238 N N . ILE B 1 401 ? -9.094 9.883 21.859 1 91.94 401 ILE B N 1
ATOM 7239 C CA . ILE B 1 401 ? -9.977 8.82 22.328 1 91.94 401 ILE B CA 1
ATOM 7240 C C . ILE B 1 401 ? -9.547 7.484 21.719 1 91.94 401 ILE B C 1
ATOM 7242 O O . ILE B 1 401 ? -9.539 7.328 20.5 1 91.94 401 ILE B O 1
ATOM 7246 N N . PRO B 1 402 ? -9.266 6.578 22.547 1 86.69 402 PRO B N 1
ATOM 7247 C CA . PRO B 1 402 ? -8.93 5.254 22.031 1 86.69 402 PRO B CA 1
ATOM 7248 C C . PRO B 1 402 ? -10.102 4.594 21.297 1 86.69 402 PRO B C 1
ATOM 7250 O O . PRO B 1 402 ? -11.234 4.648 21.766 1 86.69 402 PRO B O 1
ATOM 7253 N N . HIS B 1 403 ? -9.953 4.086 20.172 1 84 403 HIS B N 1
ATOM 7254 C CA . HIS B 1 403 ? -10.891 3.299 19.375 1 84 403 HIS B CA 1
ATOM 7255 C C . HIS B 1 403 ? -12.07 4.148 18.906 1 84 403 HIS B C 1
ATOM 7257 O O . HIS B 1 403 ? -13.195 3.662 18.828 1 84 403 HIS B O 1
ATOM 7263 N N . PHE B 1 404 ? -11.852 5.484 18.906 1 91.56 404 PHE B N 1
ATOM 7264 C CA . PHE B 1 404 ? -12.875 6.305 18.266 1 91.56 404 PHE B CA 1
ATOM 7265 C C . PHE B 1 404 ? -13.078 5.871 16.812 1 91.56 404 PHE B C 1
ATOM 7267 O O . PHE B 1 404 ? -12.164 5.348 16.172 1 91.56 404 PHE B O 1
ATOM 7274 N N . ASP B 1 405 ? -14.266 5.977 16.359 1 92.44 405 ASP B N 1
ATOM 7275 C CA . ASP B 1 405 ? -14.57 5.559 14.992 1 92.44 405 ASP B CA 1
ATOM 7276 C C . ASP B 1 405 ? -13.625 6.227 13.992 1 92.44 405 ASP B C 1
ATOM 7278 O O . ASP B 1 405 ? -13.648 7.449 13.836 1 92.44 405 ASP B O 1
ATOM 7282 N N . PRO B 1 406 ? -12.898 5.445 13.305 1 90.88 406 PRO B N 1
ATOM 7283 C CA . PRO B 1 406 ? -11.859 6.02 12.445 1 90.88 406 PRO B CA 1
ATOM 7284 C C . PRO B 1 406 ? -12.445 6.773 11.25 1 90.88 406 PRO B C 1
ATOM 7286 O O . PRO B 1 406 ? -11.852 7.754 10.789 1 90.88 406 PRO B O 1
ATOM 7289 N N . LEU B 1 407 ? -13.523 6.332 10.734 1 92.5 407 LEU B N 1
ATOM 7290 C CA . LEU B 1 407 ? -14.141 7.004 9.594 1 92.5 407 LEU B CA 1
ATOM 7291 C C . LEU B 1 407 ? -14.648 8.391 9.992 1 92.5 407 LEU B C 1
ATOM 7293 O O . LEU B 1 407 ? -14.438 9.359 9.266 1 92.5 407 LEU B O 1
ATOM 7297 N N . CYS B 1 408 ? -15.305 8.43 11.102 1 94.56 408 CYS B N 1
ATOM 7298 C CA . CYS B 1 408 ? -15.789 9.711 11.617 1 94.56 408 CYS B CA 1
ATOM 7299 C C . CYS B 1 408 ? -14.633 10.672 11.852 1 94.56 408 CYS B C 1
ATOM 7301 O O . CYS B 1 408 ? -14.727 11.852 11.508 1 94.56 408 CYS B O 1
ATOM 7303 N N . LEU B 1 409 ? -13.625 10.164 12.414 1 94.69 409 LEU B N 1
ATOM 7304 C CA . LEU B 1 409 ? -12.453 10.984 12.688 1 94.69 409 LEU B CA 1
ATOM 7305 C C . LEU B 1 409 ? -11.844 11.508 11.391 1 94.69 409 LEU B C 1
ATOM 7307 O O . LEU B 1 409 ? -11.43 12.672 11.32 1 94.69 409 LEU B O 1
ATOM 7311 N N . GLU B 1 410 ? -11.805 10.68 10.43 1 92.06 410 GLU B N 1
ATOM 7312 C CA . GLU B 1 410 ? -11.242 11.07 9.141 1 92.06 410 GLU B CA 1
ATOM 7313 C C . GLU B 1 410 ? -12.062 12.188 8.5 1 92.06 410 GLU B C 1
ATOM 7315 O O . GLU B 1 410 ? -11.5 13.156 7.988 1 92.06 410 GLU B O 1
ATOM 7320 N N . TYR B 1 411 ? -13.328 12.07 8.516 1 94.31 411 TYR B N 1
ATOM 7321 C CA . TYR B 1 411 ? -14.18 13.125 7.98 1 94.31 411 TYR B CA 1
ATOM 7322 C C . TYR B 1 411 ? -14.039 14.406 8.789 1 94.31 411 TYR B C 1
ATOM 7324 O O . TYR B 1 411 ? -14.016 15.508 8.234 1 94.31 411 TYR B O 1
ATOM 7332 N N . SER B 1 412 ? -13.953 14.234 10.094 1 96.31 412 SER B N 1
ATOM 7333 C CA . SER B 1 412 ? -13.805 15.398 10.953 1 96.31 412 SER B CA 1
ATOM 7334 C C . SER B 1 412 ? -12.539 16.188 10.617 1 96.31 412 SER B C 1
ATOM 7336 O O . SER B 1 412 ? -12.562 17.406 10.508 1 96.31 412 SER B O 1
ATOM 7338 N N . ARG B 1 413 ? -11.5 15.469 10.406 1 92.88 413 ARG B N 1
ATOM 7339 C CA . ARG B 1 413 ? -10.227 16.094 10.07 1 92.88 413 ARG B CA 1
ATOM 7340 C C . ARG B 1 413 ? -10.297 16.766 8.703 1 92.88 413 ARG B C 1
ATOM 7342 O O . ARG B 1 413 ? -9.836 17.906 8.547 1 92.88 413 ARG B O 1
ATOM 7349 N N . SER B 1 414 ? -10.859 16.062 7.762 1 91 414 SER B N 1
ATOM 7350 C CA . SER B 1 414 ? -10.945 16.578 6.402 1 91 414 SER B CA 1
ATOM 7351 C C . SER B 1 414 ? -11.82 17.828 6.34 1 91 414 SER B C 1
ATOM 7353 O O . SER B 1 414 ? -11.461 18.812 5.691 1 91 414 SER B O 1
ATOM 7355 N N . ILE B 1 415 ? -12.891 17.797 7.004 1 94.62 415 ILE B N 1
ATOM 7356 C CA . ILE B 1 415 ? -13.836 18.906 7.012 1 94.62 415 ILE B CA 1
ATOM 7357 C C . ILE B 1 415 ? -13.234 20.094 7.758 1 94.62 415 ILE B C 1
ATOM 7359 O O . ILE B 1 415 ? -13.367 21.234 7.324 1 94.62 415 ILE B O 1
ATOM 7363 N N . LEU B 1 416 ? -12.594 19.781 8.891 1 94.5 416 LEU B N 1
ATOM 7364 C CA . LEU B 1 416 ? -11.906 20.828 9.625 1 94.5 416 LEU B CA 1
ATOM 7365 C C . LEU B 1 416 ? -10.883 21.531 8.742 1 94.5 416 LEU B C 1
ATOM 7367 O O . LEU B 1 416 ? -10.75 22.75 8.781 1 94.5 416 LEU B O 1
ATOM 7371 N N . GLY B 1 417 ? -10.188 20.766 7.969 1 89.81 417 GLY B N 1
ATOM 7372 C CA . GLY B 1 417 ? -9.211 21.344 7.059 1 89.81 417 GLY B CA 1
ATOM 7373 C C . GLY B 1 417 ? -9.82 22.344 6.094 1 89.81 417 GLY B C 1
ATOM 7374 O O . GLY B 1 417 ? -9.25 23.422 5.867 1 89.81 417 GLY B O 1
ATOM 7375 N N . GLU B 1 418 ? -10.938 22.031 5.582 1 89.69 418 GLU B N 1
ATOM 7376 C CA . GLU B 1 418 ? -11.625 22.938 4.656 1 89.69 418 GLU B CA 1
ATOM 7377 C C . GLU B 1 418 ? -12.156 24.172 5.375 1 89.69 418 GLU B C 1
ATOM 7379 O O . GLU B 1 418 ? -12.07 25.281 4.855 1 89.69 418 GLU B O 1
ATOM 7384 N N . TYR B 1 419 ? -12.672 23.969 6.551 1 93.25 419 TYR B N 1
ATOM 7385 C CA . TYR B 1 419 ? -13.203 25.094 7.309 1 93.25 419 TYR B CA 1
ATOM 7386 C C . TYR B 1 419 ? -12.078 26.031 7.758 1 93.25 419 TYR B C 1
ATOM 7388 O O . TYR B 1 419 ? -12.289 27.234 7.926 1 93.25 419 TYR B O 1
ATOM 7396 N N . LYS B 1 420 ? -10.914 25.547 7.949 1 88.62 420 LYS B N 1
ATOM 7397 C CA . LYS B 1 420 ? -9.781 26.406 8.266 1 88.62 420 LYS B CA 1
ATOM 7398 C C . LYS B 1 420 ? -9.461 27.344 7.113 1 88.62 420 LYS B C 1
ATOM 7400 O O . LYS B 1 420 ? -9.094 28.5 7.332 1 88.62 420 LYS B O 1
ATOM 7405 N N . LYS B 1 421 ? -9.617 26.875 5.945 1 84.12 421 LYS B N 1
ATOM 7406 C CA . LYS B 1 421 ? -9.453 27.75 4.781 1 84.12 421 LYS B CA 1
ATOM 7407 C C . LYS B 1 421 ? -10.5 28.859 4.777 1 84.12 421 LYS B C 1
ATOM 7409 O O . LYS B 1 421 ? -10.18 30.016 4.508 1 84.12 421 LYS B O 1
ATOM 7414 N N . ILE B 1 422 ? -11.695 28.469 5.07 1 88.75 422 ILE B N 1
ATOM 7415 C CA . ILE B 1 422 ? -12.797 29.422 5.133 1 88.75 422 ILE B CA 1
ATOM 7416 C C . ILE B 1 422 ? -12.523 30.469 6.223 1 88.75 422 ILE B C 1
ATOM 7418 O O . ILE B 1 422 ? -12.711 31.656 6.008 1 88.75 422 ILE B O 1
ATOM 7422 N N . GLN B 1 423 ? -12.062 29.938 7.359 1 89.56 423 GLN B N 1
ATOM 7423 C CA . GLN B 1 423 ? -11.789 30.812 8.5 1 89.56 423 GLN B CA 1
ATOM 7424 C C . GLN B 1 423 ? -10.719 31.844 8.148 1 89.56 423 GLN B C 1
ATOM 7426 O O . GLN B 1 423 ? -10.836 33.031 8.523 1 89.56 423 GLN B O 1
ATOM 7431 N N . ALA B 1 424 ? -9.711 31.469 7.543 1 82 424 ALA B N 1
ATOM 7432 C CA . ALA B 1 424 ? -8.625 32.375 7.164 1 82 424 ALA B CA 1
ATOM 7433 C C . ALA B 1 424 ? -9.141 33.531 6.285 1 82 424 ALA B C 1
ATOM 7435 O O . ALA B 1 424 ? -8.836 34.688 6.531 1 82 424 ALA B O 1
ATOM 7436 N N . ARG B 1 425 ? -9.977 33.219 5.371 1 81.06 425 ARG B N 1
ATOM 7437 C CA . ARG B 1 425 ? -10.539 34.219 4.477 1 81.06 425 ARG B CA 1
ATOM 7438 C C . ARG B 1 425 ? -11.555 35.094 5.203 1 81.06 425 ARG B C 1
ATOM 7440 O O . ARG B 1 425 ? -11.648 36.312 4.945 1 81.06 425 ARG B O 1
ATOM 7447 N N . TYR B 1 426 ? -12.359 34.5 6.035 1 89 426 TYR B N 1
ATOM 7448 C CA . TYR B 1 426 ? -13.344 35.219 6.844 1 89 426 TYR B CA 1
ATOM 7449 C C . TYR B 1 426 ? -12.664 36.25 7.738 1 89 426 TYR B C 1
ATOM 7451 O O . TYR B 1 426 ? -13.117 37.406 7.828 1 89 426 TYR B O 1
ATOM 7459 N N . ASN B 1 427 ? -11.57 35.875 8.375 1 83.56 427 ASN B N 1
ATOM 7460 C CA . ASN B 1 427 ? -10.828 36.781 9.25 1 83.56 427 ASN B CA 1
ATOM 7461 C C . ASN B 1 427 ? -10.242 37.969 8.484 1 83.56 427 ASN B C 1
ATOM 7463 O O . ASN B 1 427 ? -10.18 39.062 9.016 1 83.56 427 ASN B O 1
ATOM 7467 N N . GLU B 1 428 ? -9.883 37.688 7.344 1 80.38 428 GLU B N 1
ATOM 7468 C CA . GLU B 1 428 ? -9.352 38.781 6.504 1 80.38 428 GLU B CA 1
ATOM 7469 C C . GLU B 1 428 ? -10.43 39.781 6.16 1 80.38 428 GLU B C 1
ATOM 7471 O O . GLU B 1 428 ? -10.148 41 6.082 1 80.38 428 GLU B O 1
ATOM 7476 N N . ARG B 1 429 ? -11.602 39.344 6.039 1 82.81 429 ARG B N 1
ATOM 7477 C CA . ARG B 1 429 ? -12.672 40.219 5.551 1 82.81 429 ARG B CA 1
ATOM 7478 C C . ARG B 1 429 ? -13.398 40.875 6.707 1 82.81 429 ARG B C 1
ATOM 7480 O O . ARG B 1 429 ? -13.984 41.969 6.535 1 82.81 429 ARG B O 1
ATOM 7487 N N . ILE B 1 430 ? -13.406 40.281 7.848 1 85.19 430 ILE B N 1
ATOM 7488 C CA . ILE B 1 430 ? -14.172 40.781 8.977 1 85.19 430 ILE B CA 1
ATOM 7489 C C . ILE B 1 430 ? -13.461 42 9.586 1 85.19 430 ILE B C 1
ATOM 7491 O O . ILE B 1 430 ? -14.102 42.906 10.133 1 85.19 430 ILE B O 1
ATOM 7495 N N . GLU B 1 431 ? -12.203 42.125 9.547 1 81.5 431 GLU B N 1
ATOM 7496 C CA . GLU B 1 431 ? -11.414 43.156 10.188 1 81.5 431 GLU B CA 1
ATOM 7497 C C . GLU B 1 431 ? -11.773 44.531 9.648 1 81.5 431 GLU B C 1
ATOM 7499 O O . GLU B 1 431 ? -12.055 45.469 10.414 1 81.5 431 GLU B O 1
ATOM 7504 N N . PRO B 1 432 ? -11.805 44.625 8.367 1 82 432 PRO B N 1
ATOM 7505 C CA . PRO B 1 432 ? -12.227 45.938 7.84 1 82 432 PRO B CA 1
ATOM 7506 C C . PRO B 1 432 ? -13.648 46.312 8.242 1 82 432 PRO B C 1
ATOM 7508 O O . PRO B 1 432 ? -13.961 47.469 8.422 1 82 432 PRO B O 1
ATOM 7511 N N . LYS B 1 433 ? -14.5 45.406 8.391 1 82.88 433 LYS B N 1
ATOM 7512 C CA . LYS B 1 433 ? -15.891 45.688 8.766 1 82.88 433 LYS B CA 1
ATOM 7513 C C . LYS B 1 433 ? -15.984 46.188 10.195 1 82.88 433 LYS B C 1
ATOM 7515 O O . LYS B 1 433 ? -16.828 47.031 10.508 1 82.88 433 LYS B O 1
ATOM 7520 N N . ILE B 1 434 ? -15.203 45.688 11.078 1 83.06 434 ILE B N 1
ATOM 7521 C CA . ILE B 1 434 ? -15.156 46.156 12.461 1 83.06 434 ILE B CA 1
ATOM 7522 C C . ILE B 1 434 ? -14.656 47.594 12.508 1 83.06 434 ILE B C 1
ATOM 7524 O O . ILE B 1 434 ? -15.203 48.406 13.25 1 83.06 434 ILE B O 1
ATOM 7528 N N . ASP B 1 435 ? -13.781 47.906 11.68 1 82.44 435 ASP B N 1
ATOM 7529 C CA . ASP B 1 435 ? -13.203 49.25 11.641 1 82.44 435 ASP B CA 1
ATOM 7530 C C . ASP B 1 435 ? -14.227 50.25 11.156 1 82.44 435 ASP B C 1
ATOM 7532 O O . ASP B 1 435 ? -14.219 51.406 11.609 1 82.44 435 ASP B O 1
ATOM 7536 N N . GLU B 1 436 ? -15.008 49.812 10.297 1 82.62 436 GLU B N 1
ATOM 7537 C CA . GLU B 1 436 ? -16.031 50.719 9.75 1 82.62 436 GLU B CA 1
ATOM 7538 C C . GLU B 1 436 ? -17.047 51.094 10.82 1 82.62 436 GLU B C 1
ATOM 7540 O O . GLU B 1 436 ? -17.703 52.156 10.719 1 82.62 436 GLU B O 1
ATOM 7545 N N . LYS B 1 437 ? -17.203 50.25 11.859 1 84.19 437 LYS B N 1
ATOM 7546 C CA . LYS B 1 437 ? -18.219 50.5 12.891 1 84.19 437 LYS B CA 1
ATOM 7547 C C . LYS B 1 437 ? -17.703 51.438 13.961 1 84.19 437 LYS B C 1
ATOM 7549 O O . LYS B 1 437 ? -18.5 52 14.742 1 84.19 437 LYS B O 1
ATOM 7554 N N . VAL B 1 438 ? -16.484 51.688 14.062 1 85.62 438 VAL B N 1
ATOM 7555 C CA . VAL B 1 438 ? -15.836 52.438 15.125 1 85.62 438 VAL B CA 1
ATOM 7556 C C . VAL B 1 438 ? -16.453 53.844 15.234 1 85.62 438 VAL B C 1
ATOM 7558 O O . VAL B 1 438 ? -16.906 54.25 16.312 1 85.62 438 VAL B O 1
ATOM 7561 N N . PRO B 1 439 ? -16.703 54.531 14.117 1 79.75 439 PRO B N 1
ATOM 7562 C CA . PRO B 1 439 ? -17.234 55.875 14.234 1 79.75 439 PRO B CA 1
ATOM 7563 C C . PRO B 1 439 ? -18.719 55.875 14.602 1 79.75 439 PRO B C 1
ATOM 7565 O O . PRO B 1 439 ? -19.203 56.844 15.242 1 79.75 439 PRO B O 1
ATOM 7568 N N . THR B 1 440 ? -19.469 54.875 14.312 1 81.31 440 THR B N 1
ATOM 7569 C CA . THR B 1 440 ? -20.906 54.875 14.477 1 81.31 440 THR B CA 1
ATOM 7570 C C . THR B 1 440 ? -21.312 54.312 15.828 1 81.31 440 THR B C 1
ATOM 7572 O O . THR B 1 440 ? -22.312 54.719 16.422 1 81.31 440 THR B O 1
ATOM 7575 N N . VAL B 1 441 ? -20.547 53.375 16.391 1 82.5 441 VAL B N 1
ATOM 7576 C CA . VAL B 1 441 ? -20.969 52.656 17.578 1 82.5 441 VAL B CA 1
ATOM 7577 C C . VAL B 1 441 ? -20.297 53.219 18.812 1 82.5 441 VAL B C 1
ATOM 7579 O O . VAL B 1 441 ? -20.922 53.375 19.859 1 82.5 441 VAL B O 1
ATOM 7582 N N . LEU B 1 442 ? -19.094 53.594 18.672 1 84.25 442 LEU B N 1
ATOM 7583 C CA . LEU B 1 442 ? -18.359 54.062 19.844 1 84.25 442 LEU B CA 1
ATOM 7584 C C . LEU B 1 442 ? -18.562 55.562 20.062 1 84.25 442 LEU B C 1
ATOM 7586 O O . LEU B 1 442 ? -18.359 56.344 19.156 1 84.25 442 LEU B O 1
ATOM 7590 N N . PRO B 1 443 ? -19.078 55.781 21.234 1 79.12 443 PRO B N 1
ATOM 7591 C CA . PRO B 1 443 ? -19.109 57.219 21.562 1 79.12 443 PRO B CA 1
ATOM 7592 C C . PRO B 1 443 ? -17.734 57.875 21.453 1 79.12 443 PRO B C 1
ATOM 7594 O O . PRO B 1 443 ? -16.719 57.188 21.422 1 79.12 443 PRO B O 1
ATOM 7597 N N . ALA B 1 444 ? -17.812 59.094 21.391 1 76.06 444 ALA B N 1
ATOM 7598 C CA . ALA B 1 444 ? -16.594 59.875 21.125 1 76.06 444 ALA B CA 1
ATOM 7599 C C . ALA B 1 444 ? -15.484 59.5 22.109 1 76.06 444 ALA B C 1
ATOM 7601 O O . ALA B 1 444 ? -14.328 59.344 21.719 1 76.06 444 ALA B O 1
ATOM 7602 N N . LYS B 1 445 ? -15.883 59.312 23.391 1 73.25 445 LYS B N 1
ATOM 7603 C CA . LYS B 1 445 ? -14.898 59 24.406 1 73.25 445 LYS B CA 1
ATOM 7604 C C . LYS B 1 445 ? -14.234 57.656 24.141 1 73.25 445 LYS B C 1
ATOM 7606 O O . LYS B 1 445 ? -13.023 57.5 24.297 1 73.25 445 LYS B O 1
ATOM 7611 N N . TYR B 1 446 ? -15.117 56.781 23.734 1 78.06 446 TYR B N 1
ATOM 7612 C CA . TYR B 1 446 ? -14.617 55.438 23.516 1 78.06 446 TYR B CA 1
ATOM 7613 C C . TYR B 1 446 ? -13.883 55.312 22.188 1 78.06 446 TYR B C 1
ATOM 7615 O O . TYR B 1 446 ? -13.023 54.469 22.016 1 78.06 446 TYR B O 1
ATOM 7623 N N . ARG B 1 447 ? -14.25 56.188 21.266 1 84.56 447 ARG B N 1
ATOM 7624 C CA . ARG B 1 447 ? -13.492 56.219 20.016 1 84.56 447 ARG B CA 1
ATOM 7625 C C . ARG B 1 447 ? -12.047 56.625 20.266 1 84.56 447 ARG B C 1
ATOM 7627 O O . ARG B 1 447 ? -11.125 56.062 19.672 1 84.56 447 ARG B O 1
ATOM 7634 N N . THR B 1 448 ? -12 57.5 21.188 1 79.44 448 THR B N 1
ATOM 7635 C CA . THR B 1 448 ? -10.664 57.938 21.562 1 79.44 448 THR B CA 1
ATOM 7636 C C . THR B 1 448 ? -9.906 56.844 22.281 1 79.44 448 THR B C 1
ATOM 7638 O O . THR B 1 448 ? -8.719 56.625 22.016 1 79.44 448 THR B O 1
ATOM 7641 N N . LEU B 1 449 ? -10.664 56.156 23.109 1 77.94 449 LEU B N 1
ATOM 7642 C CA . LEU B 1 449 ? -10.062 55.031 23.828 1 77.94 449 LEU B CA 1
ATOM 7643 C C . LEU B 1 449 ? -9.664 53.906 22.875 1 77.94 449 LEU B C 1
ATOM 7645 O O . LEU B 1 449 ? -8.648 53.25 23.094 1 77.94 449 LEU B O 1
ATOM 7649 N N . TYR B 1 450 ? -10.578 53.75 21.938 1 82.5 450 TYR B N 1
ATOM 7650 C CA . TYR B 1 450 ? -10.297 52.75 20.922 1 82.5 450 TYR B CA 1
ATOM 7651 C C . TYR B 1 450 ? -9.008 53.062 20.172 1 82.5 450 TYR B C 1
ATOM 7653 O O . TYR B 1 450 ? -8.156 52.188 19.984 1 82.5 450 TYR B O 1
ATOM 7661 N N . GLU B 1 451 ? -9.008 54.219 19.781 1 82.38 451 GLU B N 1
ATOM 7662 C CA . GLU B 1 451 ? -7.82 54.656 19.062 1 82.38 451 GLU B CA 1
ATOM 7663 C C . GLU B 1 451 ? -6.594 54.656 19.969 1 82.38 451 GLU B C 1
ATOM 7665 O O . GLU B 1 451 ? -5.504 54.281 19.547 1 82.38 451 GLU B O 1
ATOM 7670 N N . GLU B 1 452 ? -6.859 55 21.219 1 78.38 452 GLU B N 1
ATOM 7671 C CA . GLU B 1 452 ? -5.773 54.969 22.203 1 78.38 452 GLU B CA 1
ATOM 7672 C C . GLU B 1 452 ? -5.352 53.531 22.516 1 78.38 452 GLU B C 1
ATOM 7674 O O . GLU B 1 452 ? -4.164 53.25 22.672 1 78.38 452 GLU B O 1
ATOM 7679 N N . GLY B 1 453 ? -6.375 52.719 22.75 1 78.62 453 GLY B N 1
ATOM 7680 C CA . GLY B 1 453 ? -6.082 51.312 22.984 1 78.62 453 GLY B CA 1
ATOM 7681 C C . GLY B 1 453 ? -5.32 50.688 21.844 1 78.62 453 GLY B C 1
ATOM 7682 O O . GLY B 1 453 ? -4.398 49.906 22.062 1 78.62 453 GLY B O 1
ATOM 7683 N N . ARG B 1 454 ? -5.871 50.969 20.703 1 82.25 454 ARG B N 1
ATOM 7684 C CA . ARG B 1 454 ? -5.176 50.5 19.516 1 82.25 454 ARG B CA 1
ATOM 7685 C C . ARG B 1 454 ? -3.723 50.969 19.5 1 82.25 454 ARG B C 1
ATOM 7687 O O . ARG B 1 454 ? -2.811 50.156 19.266 1 82.25 454 ARG B O 1
ATOM 7694 N N . ARG B 1 455 ? -3.654 52.188 19.75 1 80.75 455 ARG B N 1
ATOM 7695 C CA . ARG B 1 455 ? -2.309 52.75 19.844 1 80.75 455 ARG B CA 1
ATOM 7696 C C . ARG B 1 455 ? -1.543 52.125 21.016 1 80.75 455 ARG B C 1
ATOM 7698 O O . ARG B 1 455 ? -0.354 51.844 20.891 1 80.75 455 ARG B O 1
ATOM 7705 N N . GLY B 1 456 ? -2.277 51.969 22.203 1 76.38 456 GLY B N 1
ATOM 7706 C CA . GLY B 1 456 ? -1.67 51.312 23.344 1 76.38 456 GLY B CA 1
ATOM 7707 C C . GLY B 1 456 ? -1.204 49.906 23.047 1 76.38 456 GLY B C 1
ATOM 7708 O O . GLY B 1 456 ? -0.125 49.5 23.484 1 76.38 456 GLY B O 1
ATOM 7709 N N . SER B 1 457 ? -2.107 49.25 22.469 1 79.94 457 SER B N 1
ATOM 7710 C CA . SER B 1 457 ? -1.746 47.875 22.078 1 79.94 457 SER B CA 1
ATOM 7711 C C . SER B 1 457 ? -0.491 47.875 21.203 1 79.94 457 SER B C 1
ATOM 7713 O O . SER B 1 457 ? 0.37 47 21.359 1 79.94 457 SER B O 1
ATOM 7715 N N . GLU B 1 458 ? -0.541 48.75 20.344 1 79.62 458 GLU B N 1
ATOM 7716 C CA . GLU B 1 458 ? 0.64 48.844 19.484 1 79.62 458 GLU B CA 1
ATOM 7717 C C . GLU B 1 458 ? 1.882 49.188 20.312 1 79.62 458 GLU B C 1
ATOM 7719 O O . GLU B 1 458 ? 2.951 48.625 20.094 1 79.62 458 GLU B O 1
ATOM 7724 N N . VAL B 1 459 ? 1.612 50.156 21.25 1 78.19 459 VAL B N 1
ATOM 7725 C CA . VAL B 1 459 ? 2.713 50.531 22.125 1 78.19 459 VAL B CA 1
ATOM 7726 C C . VAL B 1 459 ? 3.121 49.375 23.016 1 78.19 459 VAL B C 1
ATOM 7728 O O . VAL B 1 459 ? 4.312 49.125 23.219 1 78.19 459 VAL B O 1
ATOM 7731 N N . TYR B 1 460 ? 2.129 48.688 23.594 1 80.94 460 TYR B N 1
ATOM 7732 C CA . TYR B 1 460 ? 2.391 47.531 24.422 1 80.94 460 TYR B CA 1
ATOM 7733 C C . TYR B 1 460 ? 3.221 46.5 23.656 1 80.94 460 TYR B C 1
ATOM 7735 O O . TYR B 1 460 ? 4.219 46 24.188 1 80.94 460 TYR B O 1
ATOM 7743 N N . GLN B 1 461 ? 2.744 46.281 22.484 1 80.38 461 GLN B N 1
ATOM 7744 C CA . GLN B 1 461 ? 3.461 45.281 21.688 1 80.38 461 GLN B CA 1
ATOM 7745 C C . GLN B 1 461 ? 4.879 45.75 21.375 1 80.38 461 GLN B C 1
ATOM 7747 O O . GLN B 1 461 ? 5.824 44.969 21.406 1 80.38 461 GLN B O 1
ATOM 7752 N N . LYS B 1 462 ? 4.969 46.969 21.125 1 79.5 462 LYS B N 1
ATOM 7753 C CA . LYS B 1 462 ? 6.285 47.531 20.844 1 79.5 462 LYS B CA 1
ATOM 7754 C C . LYS B 1 462 ? 7.172 47.469 22.094 1 79.5 462 LYS B C 1
ATOM 7756 O O . LYS B 1 462 ? 8.367 47.156 21.984 1 79.5 462 LYS B O 1
ATOM 7761 N N . LEU B 1 463 ? 6.566 47.781 23.25 1 79.31 463 LEU B N 1
ATOM 7762 C CA . LEU B 1 463 ? 7.336 47.75 24.484 1 79.31 463 LEU B CA 1
ATOM 7763 C C . LEU B 1 463 ? 7.727 46.312 24.844 1 79.31 463 LEU B C 1
ATOM 7765 O O . LEU B 1 463 ? 8.844 46.062 25.312 1 79.31 463 LEU B O 1
ATOM 7769 N N . ARG B 1 464 ? 6.762 45.469 24.688 1 82.81 464 ARG B N 1
ATOM 7770 C CA . ARG B 1 464 ? 7.074 44.062 24.922 1 82.81 464 ARG B CA 1
ATOM 7771 C C . ARG B 1 464 ? 8.219 43.594 24.031 1 82.81 464 ARG B C 1
ATOM 7773 O O . ARG B 1 464 ? 9.102 42.844 24.469 1 82.81 464 ARG B O 1
ATOM 7780 N N . GLU B 1 465 ? 8.133 43.969 22.828 1 79.5 465 GLU B N 1
ATOM 7781 C CA . GLU B 1 465 ? 9.203 43.625 21.906 1 79.5 465 GLU B CA 1
ATOM 7782 C C . GLU B 1 465 ? 10.531 44.25 22.359 1 79.5 465 GLU B C 1
ATOM 7784 O O . GLU B 1 465 ? 11.578 43.594 22.25 1 79.5 465 GLU B O 1
ATOM 7789 N N . ARG B 1 466 ? 10.398 45.406 22.859 1 77.19 466 ARG B N 1
ATOM 7790 C CA . ARG B 1 466 ? 11.594 46.062 23.375 1 77.19 466 ARG B CA 1
ATOM 7791 C C . ARG B 1 466 ? 12.125 45.312 24.609 1 77.19 466 ARG B C 1
ATOM 7793 O O . ARG B 1 466 ? 13.336 45.188 24.781 1 77.19 466 ARG B O 1
ATOM 7800 N N . LEU B 1 467 ? 11.203 44.938 25.469 1 83.06 467 LEU B N 1
ATOM 7801 C CA . LEU B 1 467 ? 11.602 44.156 26.641 1 83.06 467 LEU B CA 1
ATOM 7802 C C . LEU B 1 467 ? 12.242 42.844 26.234 1 83.06 467 LEU B C 1
ATOM 7804 O O . LEU B 1 467 ? 13.234 42.438 26.844 1 83.06 467 LEU B O 1
ATOM 7808 N N . TYR B 1 468 ? 11.664 42.219 25.281 1 82.38 468 TYR B N 1
ATOM 7809 C CA . TYR B 1 468 ? 12.234 40.969 24.766 1 82.38 468 TYR B CA 1
ATOM 7810 C C . TYR B 1 468 ? 13.664 41.188 24.297 1 82.38 468 TYR B C 1
ATOM 7812 O O . TYR B 1 468 ? 14.531 40.344 24.516 1 82.38 468 TYR B O 1
ATOM 7820 N N . GLN B 1 469 ? 13.789 42.312 23.656 1 79.38 469 GLN B N 1
ATOM 7821 C CA . GLN B 1 469 ? 15.102 42.625 23.094 1 79.38 469 GLN B CA 1
ATOM 7822 C C . GLN B 1 469 ? 16.125 42.906 24.188 1 79.38 469 GLN B C 1
ATOM 7824 O O . GLN B 1 469 ? 17.328 42.875 23.938 1 79.38 469 GLN B O 1
ATOM 7829 N N . THR B 1 470 ? 15.602 43.125 25.438 1 78.44 470 THR B N 1
ATOM 7830 C CA . THR B 1 470 ? 16.531 43.406 26.531 1 78.44 470 THR B CA 1
ATOM 7831 C C . THR B 1 470 ? 17.031 42.094 27.141 1 78.44 470 THR B C 1
ATOM 7833 O O . THR B 1 470 ? 17.984 42.094 27.922 1 78.44 470 THR B O 1
ATOM 7836 N N . LEU B 1 471 ? 16.297 41.062 26.844 1 83.38 471 LEU B N 1
ATOM 7837 C CA . LEU B 1 471 ? 16.812 39.781 27.312 1 83.38 471 LEU B CA 1
ATOM 7838 C C . LEU B 1 471 ? 18.188 39.5 26.719 1 83.38 471 LEU B C 1
ATOM 7840 O O . LEU B 1 471 ? 18.422 39.75 25.531 1 83.38 471 LEU B O 1
ATOM 7844 N N . THR B 1 472 ? 19.062 39.094 27.594 1 79.12 472 THR B N 1
ATOM 7845 C CA . THR B 1 472 ? 20.406 38.844 27.109 1 79.12 472 THR B CA 1
ATOM 7846 C C . THR B 1 472 ? 20.453 37.562 26.266 1 79.12 472 THR B C 1
ATOM 7848 O O . THR B 1 472 ? 19.625 36.656 26.453 1 79.12 472 THR B O 1
ATOM 7851 N N . PRO B 1 473 ? 21.297 37.531 25.406 1 83.31 473 PRO B N 1
ATOM 7852 C CA . PRO B 1 473 ? 21.469 36.312 24.609 1 83.31 473 PRO B CA 1
ATOM 7853 C C . PRO B 1 473 ? 21.656 35.062 25.469 1 83.31 473 PRO B C 1
ATOM 7855 O O . PRO B 1 473 ? 21.188 34 25.094 1 83.31 473 PRO B O 1
ATOM 7858 N N . LEU B 1 474 ? 22.203 35.281 26.594 1 85.25 474 LEU B N 1
ATOM 7859 C CA . LEU B 1 474 ? 22.438 34.156 27.5 1 85.25 474 LEU B CA 1
ATOM 7860 C C . LEU B 1 474 ? 21.125 33.656 28.078 1 85.25 474 LEU B C 1
ATOM 7862 O O . LEU B 1 474 ? 20.891 32.438 28.156 1 85.25 474 LEU B O 1
ATOM 7866 N N . GLU B 1 475 ? 20.312 34.594 28.5 1 85.75 475 GLU B N 1
ATOM 7867 C CA . GLU B 1 475 ? 19.016 34.219 29.047 1 85.75 475 GLU B CA 1
ATOM 7868 C C . GLU B 1 475 ? 18.156 33.469 28.016 1 85.75 475 GLU B C 1
ATOM 7870 O O . GLU B 1 475 ? 17.531 32.469 28.312 1 85.75 475 GLU B O 1
ATOM 7875 N N . ILE B 1 476 ? 18.172 33.969 26.828 1 87.38 476 ILE B N 1
ATOM 7876 C CA . ILE B 1 476 ? 17.391 33.406 25.734 1 87.38 476 ILE B CA 1
ATOM 7877 C C . ILE B 1 476 ? 17.906 32.031 25.391 1 87.38 476 ILE B C 1
ATOM 7879 O O . ILE B 1 476 ? 17.141 31.078 25.266 1 87.38 476 ILE B O 1
ATOM 7883 N N . SER B 1 477 ? 19.219 31.938 25.328 1 88 477 SER B N 1
ATOM 7884 C CA . SER B 1 477 ? 19.844 30.656 24.969 1 88 477 SER B CA 1
ATOM 7885 C C . SER B 1 477 ? 19.609 29.609 26.047 1 88 477 SER B C 1
ATOM 7887 O O . SER B 1 477 ? 19.391 28.438 25.75 1 88 477 SER B O 1
ATOM 7889 N N . LEU B 1 478 ? 19.656 30.078 27.25 1 87.88 478 LEU B N 1
ATOM 7890 C CA . LEU B 1 478 ? 19.438 29.156 28.359 1 87.88 478 LEU B CA 1
ATOM 7891 C C . LEU B 1 478 ? 17.984 28.656 28.391 1 87.88 478 LEU B C 1
ATOM 7893 O O . LEU B 1 478 ? 17.734 27.469 28.641 1 87.88 478 LEU B O 1
ATOM 7897 N N . LEU B 1 479 ? 17.156 29.547 28.125 1 89.44 479 LEU B N 1
ATOM 7898 C CA . LEU B 1 479 ? 15.75 29.156 28.078 1 89.44 479 LEU B CA 1
ATOM 7899 C C . LEU B 1 479 ? 15.492 28.172 26.953 1 89.44 479 LEU B C 1
ATOM 7901 O O . LEU B 1 479 ? 14.812 27.156 27.141 1 89.44 479 LEU B O 1
ATOM 7905 N N . TRP B 1 480 ? 15.977 28.484 25.797 1 91.31 480 TRP B N 1
ATOM 7906 C CA . TRP B 1 480 ? 15.852 27.625 24.625 1 91.31 480 TRP B CA 1
ATOM 7907 C C . TRP B 1 480 ? 16.422 26.234 24.906 1 91.31 480 TRP B C 1
ATOM 7909 O O . TRP B 1 480 ? 15.742 25.219 24.656 1 91.31 480 TRP B O 1
ATOM 7919 N N . SER B 1 481 ? 17.578 26.203 25.5 1 90.19 481 SER B N 1
ATOM 7920 C CA . SER B 1 481 ? 18.25 24.938 25.797 1 90.19 481 SER B CA 1
ATOM 7921 C C . SER B 1 481 ? 17.469 24.125 26.828 1 90.19 481 SER B C 1
ATOM 7923 O O . SER B 1 481 ? 17.359 22.906 26.719 1 90.19 481 SER B O 1
ATOM 7925 N N . ASN B 1 482 ? 16.922 24.828 27.781 1 88.44 482 ASN B N 1
ATOM 7926 C CA . ASN B 1 482 ? 16.172 24.156 28.828 1 88.44 482 ASN B CA 1
ATOM 7927 C C . ASN B 1 482 ? 14.891 23.516 28.281 1 88.44 482 ASN B C 1
ATOM 7929 O O . ASN B 1 482 ? 14.523 22.406 28.688 1 88.44 482 ASN B O 1
ATOM 7933 N N . VAL B 1 483 ? 14.297 24.219 27.391 1 89.06 483 VAL B N 1
ATOM 7934 C CA . VAL B 1 483 ? 13.078 23.703 26.781 1 89.06 483 VAL B CA 1
ATOM 7935 C C . VAL B 1 483 ? 13.398 22.453 25.969 1 89.06 483 VAL B C 1
ATOM 7937 O O . VAL B 1 483 ? 12.68 21.453 26.062 1 89.06 483 VAL B O 1
ATOM 7940 N N . ILE B 1 484 ? 14.414 22.453 25.297 1 90.94 484 ILE B N 1
ATOM 7941 C CA . ILE B 1 484 ? 14.797 21.344 24.438 1 90.94 484 ILE B CA 1
ATOM 7942 C C . ILE B 1 484 ? 15.227 20.156 25.297 1 90.94 484 ILE B C 1
ATOM 7944 O O . ILE B 1 484 ? 14.883 19 25 1 90.94 484 ILE B O 1
ATOM 7948 N N . ASP B 1 485 ? 16 20.438 26.359 1 90.12 485 ASP B N 1
ATOM 7949 C CA . ASP B 1 485 ? 16.422 19.375 27.25 1 90.12 485 ASP B CA 1
ATOM 7950 C C . ASP B 1 485 ? 15.227 18.656 27.859 1 90.12 485 ASP B C 1
ATOM 7952 O O . ASP B 1 485 ? 15.266 17.438 28.047 1 90.12 485 ASP B O 1
ATOM 7956 N N . ASN B 1 486 ? 14.211 19.375 28.062 1 86.12 486 ASN B N 1
ATOM 7957 C CA . ASN B 1 486 ? 13.008 18.797 28.656 1 86.12 486 ASN B CA 1
ATOM 7958 C C . ASN B 1 486 ? 12.227 17.984 27.641 1 86.12 486 ASN B C 1
ATOM 7960 O O . ASN B 1 486 ? 11.516 17.031 28 1 86.12 486 ASN B O 1
ATOM 7964 N N . LEU B 1 487 ? 12.344 18.297 26.312 1 86.69 487 LEU B N 1
ATOM 7965 C CA . LEU B 1 487 ? 11.547 17.656 25.266 1 86.69 487 LEU B CA 1
ATOM 7966 C C . LEU B 1 487 ? 12.367 16.609 24.531 1 86.69 487 LEU B C 1
ATOM 7968 O O . LEU B 1 487 ? 11.836 15.883 23.688 1 86.69 487 LEU B O 1
ATOM 7972 N N . GLN B 1 488 ? 13.547 16.469 24.844 1 86.88 488 GLN B N 1
ATOM 7973 C CA . GLN B 1 488 ? 14.508 15.703 24.047 1 86.88 488 GLN B CA 1
ATOM 7974 C C . GLN B 1 488 ? 14.031 14.266 23.844 1 86.88 488 GLN B C 1
ATOM 7976 O O . GLN B 1 488 ? 14.148 13.719 22.75 1 86.88 488 GLN B O 1
ATOM 7981 N N . LYS B 1 489 ? 13.484 13.688 24.828 1 82.38 489 LYS B N 1
ATOM 7982 C CA . LYS B 1 489 ? 13.07 12.289 24.781 1 82.38 489 LYS B CA 1
ATOM 7983 C C . LYS B 1 489 ? 11.859 12.102 23.875 1 82.38 489 LYS B C 1
ATOM 7985 O O . LYS B 1 489 ? 11.617 11.008 23.359 1 82.38 489 LYS B O 1
ATOM 7990 N N . SER B 1 490 ? 11.188 13.172 23.625 1 82.31 490 SER B N 1
ATOM 7991 C CA . SER B 1 490 ? 9.953 13.062 22.859 1 82.31 490 SER B CA 1
ATOM 7992 C C . SER B 1 490 ? 10.156 13.5 21.406 1 82.31 490 SER B C 1
ATOM 7994 O O . SER B 1 490 ? 9.297 13.273 20.562 1 82.31 490 SER B O 1
ATOM 7996 N N . LEU B 1 491 ? 11.289 14.055 21.188 1 83.75 491 LEU B N 1
ATOM 7997 C CA . LEU B 1 491 ? 11.562 14.547 19.844 1 83.75 491 LEU B CA 1
ATOM 7998 C C . LEU B 1 491 ? 12.164 13.453 18.969 1 83.75 491 LEU B C 1
ATOM 8000 O O . LEU B 1 491 ? 13.102 12.766 19.391 1 83.75 491 LEU B O 1
ATOM 8004 N N . ASP B 1 492 ? 11.477 13.094 17.859 1 83.12 492 ASP B N 1
ATOM 8005 C CA . ASP B 1 492 ? 11.977 12.055 16.953 1 83.12 492 ASP B CA 1
ATOM 8006 C C . ASP B 1 492 ? 11.586 12.352 15.508 1 83.12 492 ASP B C 1
ATOM 8008 O O . ASP B 1 492 ? 10.484 12.836 15.25 1 83.12 492 ASP B O 1
ATOM 8012 N N . VAL B 1 493 ? 12.609 12.25 14.734 1 85.44 493 VAL B N 1
ATOM 8013 C CA . VAL B 1 493 ? 12.367 12.359 13.297 1 85.44 493 VAL B CA 1
ATOM 80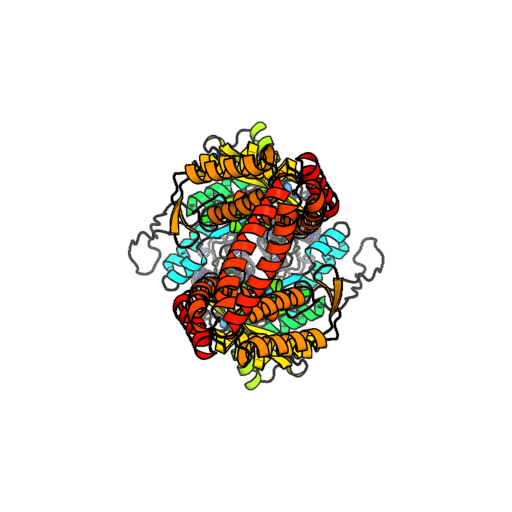14 C C . VAL B 1 493 ? 12.594 11.008 12.633 1 85.44 493 VAL B C 1
ATOM 8016 O O . VAL B 1 493 ? 13.703 10.477 12.648 1 85.44 493 VAL B O 1
ATOM 8019 N N . SER B 1 494 ? 11.5 10.32 12.227 1 79.12 494 SER B N 1
ATOM 8020 C CA . SER B 1 494 ? 11.609 9.062 11.484 1 79.12 494 SER B CA 1
ATOM 8021 C C . SER B 1 494 ? 10.789 9.109 10.203 1 79.12 494 SER B C 1
ATOM 8023 O O . SER B 1 494 ? 9.656 9.609 10.195 1 79.12 494 SER B O 1
ATOM 8025 N N . ILE B 1 495 ? 11.508 8.773 9.164 1 84.25 495 ILE B N 1
ATOM 8026 C CA . ILE B 1 495 ? 10.805 8.656 7.891 1 84.25 495 ILE B CA 1
ATOM 8027 C C . ILE B 1 495 ? 10.164 7.277 7.777 1 84.25 495 ILE B C 1
ATOM 8029 O O . ILE B 1 495 ? 10.828 6.262 7.996 1 84.25 495 ILE B O 1
ATOM 8033 N N . HIS B 1 496 ? 8.875 7.168 7.59 1 76.38 496 HIS B N 1
ATOM 8034 C CA . HIS B 1 496 ? 8.148 5.902 7.551 1 76.38 496 HIS B CA 1
ATOM 8035 C C . HIS B 1 496 ? 7.66 5.594 6.141 1 76.38 496 HIS B C 1
ATOM 8037 O O . HIS B 1 496 ? 7.289 6.504 5.395 1 76.38 496 HIS B O 1
ATOM 8043 N N . SER B 1 497 ? 7.867 4.355 5.766 1 71.25 497 SER B N 1
ATOM 8044 C CA . SER B 1 497 ? 7.238 3.854 4.547 1 71.25 497 SER B CA 1
ATOM 8045 C C . SER B 1 497 ? 5.941 3.119 4.859 1 71.25 497 SER B C 1
ATOM 8047 O O . SER B 1 497 ? 5.934 2.16 5.633 1 71.25 497 SER B O 1
ATOM 8049 N N . GLY B 1 498 ? 4.945 3.494 4.219 1 59.44 498 GLY B N 1
ATOM 8050 C CA . GLY B 1 498 ? 3.643 2.895 4.457 1 59.44 498 GLY B CA 1
ATOM 8051 C C . GLY B 1 498 ? 3.006 3.346 5.758 1 59.44 498 GLY B C 1
ATOM 8052 O O . GLY B 1 498 ? 3.264 4.453 6.227 1 59.44 498 GLY B O 1
ATOM 8053 N N . LYS B 1 499 ? 2.139 2.438 6.309 1 48.06 499 LYS B N 1
ATOM 8054 C CA . LYS B 1 499 ? 1.354 2.732 7.504 1 48.06 499 LYS B CA 1
ATOM 8055 C C . LYS B 1 499 ? 2.23 2.736 8.75 1 48.06 499 LYS B C 1
ATOM 8057 O O . LYS B 1 499 ? 3.135 1.907 8.883 1 48.06 499 LYS B O 1
ATOM 8062 N N . LYS B 1 500 ? 2.213 3.82 9.57 1 47.47 500 LYS B N 1
ATOM 8063 C CA . LYS B 1 500 ? 2.893 3.873 10.867 1 47.47 500 LYS B CA 1
ATOM 8064 C C . LYS B 1 500 ? 2.268 2.896 11.859 1 47.47 500 LYS B C 1
ATOM 8066 O O . LYS B 1 500 ? 1.044 2.744 11.898 1 47.47 500 LYS B O 1
#